Protein AF-0000000072191549 (afdb_homodimer)

Foldseek 3Di:
DPPPPPQDDQPPVLCVVVVVCVVVVPQLPPLLLVPCLPPDADDPLLLVLLLCVLLLNDDLVVSLVVLLVVVVVPDDRSSSVSSVCALPRDPNRNCNVVSVLVSLVVVFPADAFAWDWFWWAQLVVRDIDIFIFTFDQPLSRLLSCCVPPVPLSCQLQVLVCQLVVVVLLVVLVPVLLVQFCLNVPPLVCCSSQEFEKEKEWDWAAQDDPKIKIFIWMFGLPNPDFCLSHTDGTFIAIPSTDDPTRCVVVLLSRLVRLLCLQVQAQAQADSVRHGCDDSNVVSNVRHGPGSHPNHGYHHQAYFYDPVVCCVQQVADDQPDQFAHQFQRHGQPPPDPPHCDLLVCLVVVLPDLRDGDFRDSVVRVPPPDDGRSNCVRRSDTPLRYAYACQNQPFQQHLLQQLVQQVLLCVCPVLVCNVVVLVVCPPPAVSVVDDNVQFADPVCRQPARTGHRDHRVSSLVVLVVCLVVLVVRVVPPVPVLSVLSNQLSVLVNVLVVLLVPADFAHDPVSLVSLSCSLRVRNSVSLSVNCVVCVVVSRNGSDNDCSSVVSNVNSSSCNSTRSVSSHCVSVVVVSVSLSSSLNSVVVPDRSSCSSSSSSSSSSSSVVSVSPRPPSPPCPVPPPPPD/DPPPPPQDDQPPVLCVLVVVCVVVVPQLPPLLLVPCLDPDADDPLLLVLLLCVLLLNDDLVVSLVVLLVVVVVPDDRSSSVSSVCALPRDPNRNCNVVSVLVSLVVVFPADAFDWDWFWWAQLVVRDIDIFIFTFDQPLSRLLSCCVPPVPLSCQLQVLVCQLVVVVLLVVLVPVLLVQFVCNVPVLVVPSSQEFEKEKEWDWDALDPPKIKIFIWMFGLPNPDFCLSHTDGTFIAIPSTDDPTGCVVVLLSRLVRLLCLQVQAQAQADSVRHGCDDSNVVSNVRHGPGSHPSHGYHHQAYFDDPVVCCVQQVNDDPPDQAAHQFANHGDPPVPVDHPPLLVCLVVVLPPPGPRDFRDNVVVVPPPDDGRSNCVRRSDGPLRYAYACQNQPFQQHLLQQLVQQVLLCCVPVLVCNVVVLVVCPPLQVCVPPDNVQFADPVCRQPARTGGRDHRVSSLVVLVVCLVVLCVRVVDPVPVLSVLSNQLSVLVNVLVVLLVPADFAHDPVSLVSLSCSLRVRNSNSLSVNCVVCVVVSRNGSDNDCSSVVSNVNSVSCNSTRSVSSHCVSVVVVSSSLSSSLNSPVVPDRSSCSRSSSSSSSSSSVVSVSPRPPSPPCCPPCDDSD

Nearest PDB structures (foldseek):
  8hw4-assembly1_A  TM=1.112E-01  e=2.805E+00  Homo sapiens
  8hw4-assembly1_A  TM=1.250E-01  e=3.859E+00  Homo sapiens

Radius of gyration: 33.74 Å; Cα contacts (8 Å, |Δi|>4): 1988; chains: 2; bounding box: 81×98×86 Å

Solvent-accessible surface area (backbone atoms only — not comparable to full-atom values): 65337 Å² total; per-residue (Å²): 130,80,76,74,72,74,73,76,80,63,49,69,67,53,39,47,49,47,46,49,41,55,69,63,59,58,66,65,57,70,61,60,74,74,45,75,75,59,93,59,80,73,36,55,36,47,51,49,44,50,49,37,34,47,46,34,74,44,50,51,63,54,42,23,48,51,33,34,25,30,37,74,30,48,24,62,36,67,62,31,50,43,44,29,44,49,22,73,49,46,94,55,63,70,41,28,54,58,48,50,48,55,60,48,55,73,69,55,82,66,79,74,61,46,73,42,75,25,44,24,25,38,57,43,71,68,38,81,41,78,39,55,35,28,31,38,48,59,40,56,52,53,22,45,34,38,73,77,33,50,72,56,35,42,58,37,44,31,51,89,49,24,45,63,49,50,53,46,48,58,70,59,59,42,70,66,41,75,63,14,49,58,65,62,36,73,72,43,77,37,39,70,32,47,39,49,22,31,39,36,46,48,74,32,65,40,49,95,92,34,33,34,37,38,35,32,30,34,29,59,68,31,82,61,57,26,76,68,29,52,38,75,30,34,43,42,44,53,68,31,55,39,98,58,25,57,52,58,57,40,43,48,48,34,42,25,52,49,23,23,51,72,17,27,36,52,68,45,38,75,84,65,43,69,41,50,77,97,39,35,85,50,43,85,49,40,62,37,64,39,39,95,71,32,25,32,40,82,59,33,35,33,39,48,63,72,54,46,19,62,69,52,65,40,44,34,79,90,37,98,33,31,36,46,52,69,59,52,52,60,57,58,88,54,92,77,69,62,45,62,51,46,51,44,50,56,60,54,69,55,83,66,75,62,51,82,48,52,51,56,70,66,56,39,93,88,47,76,57,43,53,56,60,73,37,84,53,42,53,65,83,28,55,43,65,18,46,40,53,31,37,30,40,77,13,49,46,15,22,49,53,12,21,52,51,48,42,31,39,70,71,61,65,46,28,61,59,47,56,58,69,56,62,56,90,51,81,58,64,63,48,37,64,71,37,24,31,50,79,91,47,57,66,75,53,58,27,41,31,69,57,55,39,71,55,46,67,56,43,57,60,63,43,47,64,53,44,60,69,68,56,68,58,80,85,41,58,67,52,53,42,51,50,51,24,52,46,24,50,43,51,37,53,50,46,44,71,68,49,57,60,60,45,50,74,67,53,36,51,49,41,41,44,26,46,36,58,39,19,42,40,38,44,38,50,47,21,52,48,21,56,75,68,70,54,47,34,41,66,73,56,71,41,52,52,51,42,49,50,41,50,60,48,22,50,69,36,28,54,62,70,51,30,46,69,51,44,46,59,36,48,50,44,49,21,34,30,44,36,63,55,42,64,74,43,61,68,66,47,42,21,42,54,42,53,53,37,47,52,52,42,49,50,42,57,74,69,36,86,77,56,63,62,80,68,58,70,72,73,60,61,122,130,80,74,73,72,73,73,76,79,63,48,70,66,54,41,49,48,47,47,50,41,56,70,64,58,58,66,64,55,72,62,60,75,76,44,74,76,58,92,60,80,72,38,54,36,46,51,50,44,51,49,36,34,48,46,34,75,43,50,50,62,54,40,21,47,52,33,35,26,30,37,74,28,47,23,62,36,66,62,31,52,42,44,29,41,48,21,72,45,47,95,56,61,70,41,27,54,60,46,50,49,55,62,49,53,74,71,54,80,65,80,74,61,45,73,43,73,26,45,23,25,38,58,39,67,67,39,79,41,78,38,55,36,28,33,37,49,58,39,56,53,53,21,45,34,38,73,75,33,50,73,54,34,42,58,36,45,31,52,89,49,24,45,61,47,50,53,46,47,58,69,60,59,41,70,62,41,74,67,16,49,54,65,65,35,74,78,51,61,39,38,70,34,46,38,51,23,33,38,36,46,49,75,32,63,42,50,100,84,37,33,33,37,39,34,32,32,34,30,58,64,30,82,60,57,26,77,66,28,53,39,73,30,35,43,43,45,53,66,31,54,40,98,58,26,57,52,57,56,39,44,48,48,35,42,24,52,48,23,23,52,72,17,27,37,50,69,47,39,75,86,64,42,70,41,50,79,95,39,36,86,50,42,84,49,39,64,34,63,39,40,95,70,32,25,32,40,79,59,34,34,34,38,47,62,71,54,46,20,63,68,54,63,39,43,34,85,91,40,100,35,33,42,46,57,33,86,51,56,64,58,65,86,50,95,65,72,62,48,57,48,47,51,46,50,53,56,56,71,51,78,64,74,57,50,79,49,50,51,54,68,65,58,37,94,88,48,77,57,43,53,55,60,72,37,84,52,43,51,68,82,29,56,43,67,17,47,40,53,31,36,32,40,80,14,50,47,16,21,48,53,12,22,52,51,48,41,31,39,69,70,63,64,47,30,65,61,48,52,60,69,57,64,56,87,51,84,55,70,65,51,37,63,73,38,24,32,49,77,93,47,57,68,77,51,59,28,42,32,70,58,56,38,70,55,47,67,55,45,55,61,63,43,48,64,53,44,58,69,69,56,67,57,81,85,40,59,67,52,52,41,50,49,50,23,51,46,24,48,44,50,38,54,50,46,44,71,68,48,57,60,58,44,50,70,67,54,36,51,50,42,41,43,24,46,40,58,38,20,42,39,38,46,35,52,47,21,51,48,20,58,75,67,70,54,49,35,42,68,73,56,70,41,54,52,51,42,48,51,40,50,61,48,23,48,68,34,25,53,63,69,52,32,46,69,50,44,44,59,37,48,50,41,49,20,32,29,44,37,63,56,40,64,71,42,61,68,66,46,42,21,42,54,41,53,53,40,48,51,51,43,51,49,43,57,74,70,35,86,75,54,62,59,79,70,52,72,78,61,54,69,117

Sequence (1244 aa):
MESERAPKRLRGWQREKAEAEAAAGVEPSPDPWEKDLGSAEPSALCTRLLELWCKGLISATMVADLARLATLDGADHPELVALAQTGSFSRHKGNISRDLLRLLAKREVFTPAHTVQVQCIDPKTSKLETAEAAIVLPHVAFSDLGRHYKQQFHAIFATSDLTSFWDGVEAVQDDRLDMHPIALDKRVQDKDRTIPLYIHGDGVEFQQRDSLMCWSWGSLLNQKSSLDSHLHMAVWPKTATAKDTWSPVYDWMRWSFEALLKGFHPTKGPNGEPLTKGLAKFAADAGKPLFQGFRAVIWCVQGDQDFYSNVLLLPHWNNRFPCFECDCQRPVFKKRRCPLGKSVKELRYEKQSYEHFDTAKALGKGLSPHPLFSIPGFTTRMVRHDALHVVYGKGIGSHLVGSLLHYLCFLRGKGQKILGANKTACRMTNLRLSMFCDPSSPYKTYPFLGVKAAELKHLAPALLPVLNSLLTDFGKRHEQQMKQCLKAFCDLNDLFDQAPMFLSDEEFNRAWDLGIAQFSGLYADLHEWSVLDERNLFHIVHKHHTFQHMVMSSKDMNPRFHWNFRSEDYVGAMSRLAHSTSFGLKSTRISCKVAQKWKLLLQFQLTRPGFCIGKEEEEEDSMESERAPKRLRGWQREKAEAEAAAGVEPSPDPWEKDLGSAEPSALCTRLLELWCKGLISATMVADLARLATLDGADHPELVALAQTGSFSRHKGNISRDLLRLLAKREVFTPAHTVQVQCIDPKTSKLETAEAAIVLPHVAFSDLGRHYKQQFHAIFATSDLTSFWDGVEAVQDDRLDMHPIALDKRVQDKDRTIPLYIHGDGVEFQQRDSLMCWSWGSLLNQKSSLDSHLHMAVWPKTATAKDTWSPVYDWMRWSFEALLKGFHPTKGPNGEPLTKGLAKFAADAGKPLFQGFRAVIWCVQGDQDFYSNVLLLPHWNNRFPCFECDCQRPVFKKRRCPLGKSVKELRYEKQSYEHFDTAKALGKGLSPHPLFSIPGFTTRMVRHDALHVVYGKGIGSHLVGSLLHYLCFLRGKGQKILGANKTACRMTNLRLSMFCDPSSPYKTYPFLGVKAAELKHLAPALLPVLNSLLTDFGKRHEQQMKQCLKAFCDLNDLFDQAPMFLSDEEFNRAWDLGIAQFSGLYADLHEWSVLDERNLFHIVHKHHTFQHMVMSSKDMNPRFHWNFRSEDYVGAMSRLAHSTSFGLKSTRISCKVAQKWKLLLQFQLTRPGFCIGKEEEEEDS

Secondary structure (DSSP, 8-state):
-----------HHHHHHHHHHHHTT------TTTS--TTPPPPHHHHHHHHHHHTTSS-HHHHHHHHHHHHHTT---HHHHHHHTTTTSSSSTT-HHHHHHHHHHTT--SPPPEEEEEEEE-TTT--EEEEEEEE--HHHHHHHHHHH-HHHHHHHHTGGGHHHHHHHHHHHT-GGGTTSHHHHSGGGG-GGGEEEEEEEEEEEEEETTEEEEEEEEEETT--S-HHHH-EEEEEEEGGGB-TTSSHHHHHHHHHHHHHHHHTB--SB-TTS-BS-GGGGGGTTTTT-BSSTT-EEEEEEEEE-HHHHHHHTT---TTTTS--TTT-PPP--SSSS---HHHHHHHTTTS--------HHHHS-TTPPPPGGGGSTT--GGGEEE-HIIIIITTSHHHHHHHHHHHIIIIISS-HHHHHHH---SSGGGG--GGGTS-TTSTTTS-------HHHHHHHHHHHHHHHHHH---TT-HHHHHHHHHHHHHHHHHHHHHHS-SS--HHHHHHHHIIIIIIIIHHHHHHHHHHHHTT---S---HHHHHHHHHHHHTTTS-GGGG-GGGGHHHHHHHHHHHHHHHTTS-GGGHHHHHHHHHHHHHHHHHHSTT------------/-----------HHHHHHHHHHHHTT------TTTS--TT----HHHHHHHHHHHTTSS-HHHHHHHHHHHHHTT---HHHHHHHTTTTSSSSTT-HHHHHHHHHHTT--SPPPEEEEEEEE-TTT--EEEEEEEE--HHHHHHHHHHH-HHHHHHHHTGGGHHHHHHHHHHHT-THHHHSHHHH-SGGG-TTSEEEEEEEEEEEEEETTEEEEEEEEEETT--S-HHHH-EEEEEEEGGGB-TTSSHHHHHHHHHHHHHHHHTB--SB-TTS-BS-GGGGGGTTTTT-BSSTT-EEEEEEEEE-HHHHHHHTT---TTTTS--SSS------S-SS---HHHHHHHHHHS--------HHHHS-TTPPPPGGGGSTT--GGGEEE-HIIIIITTSHHHHHHHHHHHIIIIISS-HHHHHHH---SSGGGG--GGGTS-TTSTTTS-------HHHHHHHHHHHHHHHHHH---TT-HHHHHHHHHHHHHHHHHHHHHHS-SS--HHHHHHHHIIIIIIIIHHHHHHHHHHHHTT---S---HHHHHHHHHHHHTTTS-GGGG-GGGGHHHHHHHHHHHHHHHTTS-GGGHHHHHHHHHHHHHHHHHHSTT---------S--

pLDDT: mean 77.27, std 18.88, range [19.17, 97.62]

Structure (mmCIF, N/CA/C/O backbone):
data_AF-0000000072191549-model_v1
#
loop_
_entity.id
_entity.type
_entity.pdbx_description
1 polymer 'Uncharacterized protein'
#
loop_
_atom_site.group_PDB
_atom_site.id
_atom_site.type_symbol
_atom_site.label_atom_id
_atom_site.label_alt_id
_atom_site.label_comp_id
_atom_site.label_asym_id
_atom_site.label_entity_id
_atom_site.label_seq_id
_atom_site.pdbx_PDB_ins_code
_atom_site.Cartn_x
_atom_site.Cartn_y
_atom_site.Cartn_z
_atom_site.occupancy
_atom_site.B_iso_or_equiv
_atom_site.auth_seq_id
_atom_site.auth_comp_id
_atom_site.auth_asym_id
_atom_site.auth_atom_id
_atom_site.pdbx_PDB_model_num
ATOM 1 N N . MET A 1 1 ? 7.383 -26.953 32.344 1 19.44 1 MET A N 1
ATOM 2 C CA . MET A 1 1 ? 6.688 -25.875 33.062 1 19.44 1 MET A CA 1
ATOM 3 C C . MET A 1 1 ? 6.336 -24.734 32.094 1 19.44 1 MET A C 1
ATOM 5 O O . MET A 1 1 ? 7.223 -24.141 31.469 1 19.44 1 MET A O 1
ATOM 9 N N . GLU A 1 2 ? 5.227 -24.844 31.375 1 21.09 2 GLU A N 1
ATOM 10 C CA . GLU A 1 2 ? 4.68 -24.062 30.266 1 21.09 2 GLU A CA 1
ATOM 11 C C . GLU A 1 2 ? 4.547 -22.594 30.625 1 21.09 2 GLU A C 1
ATOM 13 O O . GLU A 1 2 ? 3.855 -22.25 31.594 1 21.09 2 GLU A O 1
ATOM 18 N N . SER A 1 3 ? 5.688 -21.906 30.641 1 24.48 3 SER A N 1
ATOM 19 C CA . SER A 1 3 ? 5.758 -20.562 31.219 1 24.48 3 SER A CA 1
ATOM 20 C C . SER A 1 3 ? 4.539 -19.734 30.828 1 24.48 3 SER A C 1
ATOM 22 O O . SER A 1 3 ? 4.152 -19.703 29.656 1 24.48 3 SER A O 1
ATOM 24 N N . GLU A 1 4 ? 3.652 -19.531 31.734 1 24.81 4 GLU A N 1
ATOM 25 C CA . GLU A 1 4 ? 2.414 -18.766 31.766 1 24.81 4 GLU A CA 1
ATOM 26 C C . GLU A 1 4 ? 2.598 -17.391 31.141 1 24.81 4 GLU A C 1
ATOM 28 O O . GLU A 1 4 ? 3.41 -16.578 31.609 1 24.81 4 GLU A O 1
ATOM 33 N N . ARG A 1 5 ? 2.672 -17.375 29.891 1 29.11 5 ARG A N 1
ATOM 34 C CA . ARG A 1 5 ? 2.762 -16.078 29.219 1 29.11 5 ARG A CA 1
ATOM 35 C C . ARG A 1 5 ? 1.892 -15.047 29.938 1 29.11 5 ARG A C 1
ATOM 37 O O . ARG A 1 5 ? 0.721 -15.305 30.219 1 29.11 5 ARG A O 1
ATOM 44 N N . ALA A 1 6 ? 2.514 -14.141 30.719 1 29.77 6 ALA A N 1
ATOM 45 C CA . ALA A 1 6 ? 1.842 -13.062 31.438 1 29.77 6 ALA A CA 1
ATOM 46 C C . ALA A 1 6 ? 0.73 -12.445 30.594 1 29.77 6 ALA A C 1
ATOM 48 O O . ALA A 1 6 ? 0.854 -12.344 29.375 1 29.77 6 ALA A O 1
ATOM 49 N N . PRO A 1 7 ? -0.456 -12.43 31.094 1 29.3 7 PRO A N 1
ATOM 50 C CA . PRO A 1 7 ? -1.639 -11.883 30.422 1 29.3 7 PRO A CA 1
ATOM 51 C C . PRO A 1 7 ? -1.383 -10.516 29.797 1 29.3 7 PRO A C 1
ATOM 53 O O . PRO A 1 7 ? -0.609 -9.719 30.328 1 29.3 7 PRO A O 1
ATOM 56 N N . LYS A 1 8 ? -1.377 -10.414 28.656 1 35.5 8 LYS A N 1
ATOM 57 C CA . LYS A 1 8 ? -1.207 -9.141 27.969 1 35.5 8 LYS A CA 1
ATOM 58 C C . LYS A 1 8 ? -1.912 -8.008 28.703 1 35.5 8 LYS A C 1
ATOM 60 O O . LYS A 1 8 ? -3.031 -8.18 29.188 1 35.5 8 LYS A O 1
ATOM 65 N N . ARG A 1 9 ? -1.251 -7.062 29.234 1 32.47 9 ARG A N 1
ATOM 66 C CA . ARG A 1 9 ? -1.757 -5.875 29.906 1 32.47 9 ARG A CA 1
ATOM 67 C C . ARG A 1 9 ? -2.898 -5.238 29.125 1 32.47 9 ARG A C 1
ATOM 69 O O . ARG A 1 9 ? -2.77 -4.992 27.922 1 32.47 9 ARG A O 1
ATOM 76 N N . LEU A 1 10 ? -4.082 -5.277 29.609 1 38.22 10 LEU A N 1
ATOM 77 C CA . LEU A 1 10 ? -5.25 -4.59 29.078 1 38.22 10 LEU A CA 1
ATOM 78 C C . LEU A 1 10 ? -4.996 -3.088 28.984 1 38.22 10 LEU A C 1
ATOM 80 O O . LEU A 1 10 ? -4.332 -2.506 29.844 1 38.22 10 LEU A O 1
ATOM 84 N N . ARG A 1 11 ? -5.109 -2.561 28.078 1 36.56 11 ARG A N 1
ATOM 85 C CA . ARG A 1 11 ? -5.07 -1.103 28.031 1 36.56 11 ARG A CA 1
ATOM 86 C C . ARG A 1 11 ? -6.066 -0.505 29.031 1 36.56 11 ARG A C 1
ATOM 88 O O . ARG A 1 11 ? -6.996 -1.186 29.469 1 36.56 11 ARG A O 1
ATOM 95 N N . GLY A 1 12 ? -5.832 0.731 29.281 1 36.44 12 GLY A N 1
ATOM 96 C CA . GLY A 1 12 ? -6.645 1.368 30.297 1 36.44 12 GLY A CA 1
ATOM 97 C C . GLY A 1 12 ? -8.133 1.247 30.047 1 36.44 12 GLY A C 1
ATOM 98 O O . GLY A 1 12 ? -8.883 0.773 30.891 1 36.44 12 GLY A O 1
ATOM 99 N N . TRP A 1 13 ? -8.547 1.562 28.797 1 40.16 13 TRP A N 1
ATOM 100 C CA . TRP A 1 13 ? -9.984 1.522 28.562 1 40.16 13 TRP A CA 1
ATOM 101 C C . TRP A 1 13 ? -10.492 0.084 28.5 1 40.16 13 TRP A C 1
ATOM 103 O O . TRP A 1 13 ? -11.633 -0.196 28.859 1 40.16 13 TRP A O 1
ATOM 113 N N . GLN A 1 14 ? -9.727 -0.825 28.109 1 42.72 14 GLN A N 1
ATOM 114 C CA . GLN A 1 14 ? -10.109 -2.23 28.156 1 42.72 14 GLN A CA 1
ATOM 115 C C . GLN A 1 14 ? -10.25 -2.705 29.609 1 42.72 14 GLN A C 1
ATOM 117 O O . GLN A 1 14 ? -11.156 -3.48 29.922 1 42.72 14 GLN A O 1
ATOM 122 N N . ARG A 1 15 ? -9.344 -2.16 30.281 1 44.84 15 ARG A N 1
ATOM 123 C CA . ARG A 1 15 ? -9.398 -2.451 31.719 1 44.84 15 ARG A CA 1
ATOM 124 C C . ARG A 1 15 ? -10.656 -1.851 32.344 1 44.84 15 ARG A C 1
ATOM 126 O O . ARG A 1 15 ? -11.344 -2.512 33.125 1 44.84 15 ARG A O 1
ATOM 133 N N . GLU A 1 16 ? -10.867 -0.641 31.922 1 48.41 16 GLU A N 1
ATOM 134 C CA . GLU A 1 16 ? -12.047 0.016 32.469 1 48.41 16 GLU A CA 1
ATOM 135 C C . GLU A 1 16 ? -13.328 -0.689 32.031 1 48.41 16 GLU A C 1
ATOM 137 O O . GLU A 1 16 ? -14.234 -0.917 32.812 1 48.41 16 GLU A O 1
ATOM 142 N N . LYS A 1 17 ? -13.32 -1.037 30.812 1 47.78 17 LYS A N 1
ATOM 143 C CA . LYS A 1 17 ? -14.484 -1.773 30.344 1 47.78 17 LYS A CA 1
ATOM 144 C C . LYS A 1 17 ? -14.555 -3.162 30.969 1 47.78 17 LYS A C 1
ATOM 146 O O . LYS A 1 17 ? -15.625 -3.602 31.406 1 47.78 17 LYS A O 1
ATOM 151 N N . ALA A 1 18 ? -13.539 -3.721 31.031 1 49.97 18 ALA A N 1
ATOM 152 C CA . ALA A 1 18 ? -13.492 -5.031 31.672 1 49.97 18 ALA A CA 1
ATOM 153 C C . ALA A 1 18 ? -13.828 -4.926 33.156 1 49.97 18 ALA A C 1
ATOM 155 O O . ALA A 1 18 ? -14.555 -5.766 33.688 1 49.97 18 ALA A O 1
ATOM 156 N N . GLU A 1 19 ? -13.266 -3.973 33.719 1 50.47 19 GLU A N 1
ATOM 157 C CA . GLU A 1 19 ? -13.555 -3.713 35.125 1 50.47 19 GLU A CA 1
ATOM 158 C C . GLU A 1 19 ? -15.016 -3.311 35.312 1 50.47 19 GLU A C 1
ATOM 160 O O . GLU A 1 19 ? -15.664 -3.758 36.281 1 50.47 19 GLU A O 1
ATOM 165 N N . ALA A 1 20 ? -15.477 -2.518 34.438 1 50.84 20 ALA A N 1
ATOM 166 C CA . ALA A 1 20 ? -16.891 -2.164 34.5 1 50.84 20 ALA A CA 1
ATOM 167 C C . ALA A 1 20 ? -17.781 -3.385 34.281 1 50.84 20 ALA A C 1
ATOM 169 O O . ALA A 1 20 ? -18.781 -3.576 34.969 1 50.84 20 ALA A O 1
ATOM 170 N N . GLU A 1 21 ? -17.422 -4.125 33.406 1 47.62 21 GLU A N 1
ATOM 171 C CA . GLU A 1 21 ? -18.188 -5.344 33.125 1 47.62 21 GLU A CA 1
ATOM 172 C C . GLU A 1 21 ? -18.016 -6.367 34.25 1 47.62 21 GLU A C 1
ATOM 174 O O . GLU A 1 21 ? -18.969 -7.039 34.625 1 47.62 21 GLU A O 1
ATOM 179 N N . ALA A 1 22 ? -16.844 -6.516 34.688 1 50.56 22 ALA A N 1
ATOM 180 C CA . ALA A 1 22 ? -16.578 -7.355 35.844 1 50.56 22 ALA A CA 1
ATOM 181 C C . ALA A 1 22 ? -17.328 -6.836 37.094 1 50.56 22 ALA A C 1
ATOM 183 O O . ALA A 1 22 ? -17.891 -7.613 37.844 1 50.56 22 ALA A O 1
ATOM 184 N N . ALA A 1 23 ? -17.25 -5.582 37.281 1 49.53 23 ALA A N 1
ATOM 185 C CA . ALA A 1 23 ? -17.969 -4.961 38.406 1 49.53 23 ALA A CA 1
ATOM 186 C C . ALA A 1 23 ? -19.469 -5.113 38.25 1 49.53 23 ALA A C 1
ATOM 188 O O . ALA A 1 23 ? -20.188 -5.234 39.25 1 49.53 23 ALA A O 1
ATOM 189 N N . ALA A 1 24 ? -19.906 -5.016 37 1 48.84 24 ALA A N 1
ATOM 190 C CA . ALA A 1 24 ? -21.344 -5.184 36.781 1 48.84 24 ALA A CA 1
ATOM 191 C C . ALA A 1 24 ? -21.75 -6.652 36.875 1 48.84 24 ALA A C 1
ATOM 193 O O . ALA A 1 24 ? -22.922 -6.988 36.75 1 48.84 24 ALA A O 1
ATOM 194 N N . GLY A 1 25 ? -20.859 -7.48 37.312 1 44.38 25 GLY A N 1
ATOM 195 C CA . GLY A 1 25 ? -21.156 -8.883 37.562 1 44.38 25 GLY A CA 1
ATOM 196 C C . GLY A 1 25 ? -21.719 -9.586 36.344 1 44.38 25 GLY A C 1
ATOM 197 O O . GLY A 1 25 ? -22.531 -10.508 36.469 1 44.38 25 GLY A O 1
ATOM 198 N N . VAL A 1 26 ? -21.656 -9.023 35.312 1 41 26 VAL A N 1
ATOM 199 C CA . VAL A 1 26 ? -22.266 -9.633 34.125 1 41 26 VAL A CA 1
ATOM 200 C C . VAL A 1 26 ? -21.609 -10.984 33.844 1 41 26 VAL A C 1
ATOM 202 O O . VAL A 1 26 ? -20.391 -11.062 33.719 1 41 26 VAL A O 1
ATOM 205 N N . GLU A 1 27 ? -22.141 -12.078 34.281 1 40.53 27 GLU A N 1
ATOM 206 C CA . GLU A 1 27 ? -21.734 -13.438 33.938 1 40.53 27 GLU A CA 1
ATOM 207 C C . GLU A 1 27 ? -21.281 -13.523 32.5 1 40.53 27 GLU A C 1
ATOM 209 O O . GLU A 1 27 ? -21.828 -12.852 31.625 1 40.53 27 GLU A O 1
ATOM 214 N N . PRO A 1 28 ? -20 -13.859 32.344 1 41.53 28 PRO A N 1
ATOM 215 C CA . PRO A 1 28 ? -19.625 -14.055 30.938 1 41.53 28 PRO A CA 1
ATOM 216 C C . PRO A 1 28 ? -20.734 -14.727 30.125 1 41.53 28 PRO A C 1
ATOM 218 O O . PRO A 1 28 ? -21.344 -15.695 30.578 1 41.53 28 PRO A O 1
ATOM 221 N N . SER A 1 29 ? -21.422 -14.062 29.375 1 42.09 29 SER A N 1
ATOM 222 C CA . SER A 1 29 ? -22.406 -14.711 28.531 1 42.09 29 SER A CA 1
ATOM 223 C C . SER A 1 29 ? -21.875 -16.031 27.969 1 42.09 29 SER A C 1
ATOM 225 O O . SER A 1 29 ? -20.672 -16.172 27.719 1 42.09 29 SER A O 1
ATOM 227 N N . PRO A 1 30 ? -22.625 -17.062 28.172 1 44.88 30 PRO A N 1
ATOM 228 C CA . PRO A 1 30 ? -22.188 -18.312 27.562 1 44.88 30 PRO A CA 1
ATOM 229 C C . PRO A 1 30 ? -21.578 -18.125 26.172 1 44.88 30 PRO A C 1
ATOM 231 O O . PRO A 1 30 ? -21.953 -17.203 25.453 1 44.88 30 PRO A O 1
ATOM 234 N N . ASP A 1 31 ? -20.406 -18.625 26.062 1 47.06 31 ASP A N 1
ATOM 235 C CA . ASP A 1 31 ? -19.781 -18.625 24.75 1 47.06 31 ASP A CA 1
ATOM 236 C C . ASP A 1 31 ? -20.781 -18.969 23.656 1 47.06 31 ASP A C 1
ATOM 238 O O . ASP A 1 31 ? -21.297 -20.094 23.594 1 47.06 31 ASP A O 1
ATOM 242 N N . PRO A 1 32 ? -21.469 -17.984 23.25 1 49.5 32 PRO A N 1
ATOM 243 C CA . PRO A 1 32 ? -22.516 -18.281 22.266 1 49.5 32 PRO A CA 1
ATOM 244 C C . PRO A 1 32 ? -22.078 -19.312 21.234 1 49.5 32 PRO A C 1
ATOM 246 O O . PRO A 1 32 ? -22.922 -19.828 20.484 1 49.5 32 PRO A O 1
ATOM 249 N N . TRP A 1 33 ? -20.797 -19.484 21.203 1 47.91 33 TRP A N 1
ATOM 250 C CA . TRP A 1 33 ? -20.266 -20.359 20.172 1 47.91 33 TRP A CA 1
ATOM 251 C C . TRP A 1 33 ? -20.375 -21.812 20.562 1 47.91 33 TRP A C 1
ATOM 253 O O . TRP A 1 33 ? -20.109 -22.719 19.766 1 47.91 33 TRP A O 1
ATOM 263 N N . GLU A 1 34 ? -20.375 -21.984 21.812 1 49.81 34 GLU A N 1
ATOM 264 C CA . GLU A 1 34 ? -20.578 -23.359 22.25 1 49.81 34 GLU A CA 1
ATOM 265 C C . GLU A 1 34 ? -21.953 -23.891 21.828 1 49.81 34 GLU A C 1
ATOM 267 O O . GLU A 1 34 ? -22.156 -25.094 21.75 1 49.81 34 GLU A O 1
ATOM 272 N N . LYS A 1 35 ? -22.797 -22.922 21.578 1 47.41 35 LYS A N 1
ATOM 273 C CA . LYS A 1 35 ? -24.109 -23.438 21.172 1 47.41 35 LYS A CA 1
ATOM 274 C C . LYS A 1 35 ? -24.094 -23.875 19.703 1 47.41 35 LYS A C 1
ATOM 276 O O . LYS A 1 35 ? -23.438 -23.234 18.875 1 47.41 35 LYS A O 1
ATOM 281 N N . ASP A 1 36 ? -24.219 -25.094 19.484 1 46.91 36 ASP A N 1
ATOM 282 C CA . ASP A 1 36 ? -24.422 -25.672 18.156 1 46.91 36 ASP A CA 1
ATOM 283 C C . ASP A 1 36 ? -25.219 -24.734 17.266 1 46.91 36 ASP A C 1
ATOM 285 O O . ASP A 1 36 ? -26.391 -24.453 17.531 1 46.91 36 ASP A O 1
ATOM 289 N N . LEU A 1 37 ? -24.578 -23.656 16.797 1 51.28 37 LEU A N 1
ATOM 290 C CA . LEU A 1 37 ? -25.297 -22.719 15.961 1 51.28 37 LEU A CA 1
ATOM 291 C C . LEU A 1 37 ? -26.203 -23.453 14.977 1 51.28 37 LEU A C 1
ATOM 293 O O . LEU A 1 37 ? -26.812 -22.828 14.102 1 51.28 37 LEU A O 1
ATOM 297 N N . GLY A 1 38 ? -26.641 -24.469 15.367 1 46.97 38 GLY A N 1
ATOM 298 C CA . GLY A 1 38 ? -27.625 -25.266 14.656 1 46.97 38 GLY A CA 1
ATOM 299 C C . GLY A 1 38 ? -27.484 -25.188 13.148 1 46.97 38 GLY A C 1
ATOM 300 O O . GLY A 1 38 ? -26.578 -24.531 12.641 1 46.97 38 GLY A O 1
ATOM 301 N N . SER A 1 39 ? -28.188 -26.016 12.414 1 52.59 39 SER A N 1
ATOM 302 C CA . SER A 1 39 ? -28.375 -26.266 10.992 1 52.59 39 SER A CA 1
ATOM 303 C C . SER A 1 39 ? -28.875 -25.016 10.266 1 52.59 39 SER A C 1
ATOM 305 O O . SER A 1 39 ? -29.297 -25.078 9.109 1 52.59 39 SER A O 1
ATOM 307 N N . ALA A 1 40 ? -28.922 -23.891 10.875 1 59.75 40 ALA A N 1
ATOM 308 C CA . ALA A 1 40 ? -29.531 -22.75 10.203 1 59.75 40 ALA A CA 1
ATOM 309 C C . ALA A 1 40 ? -28.609 -22.203 9.117 1 59.75 40 ALA A C 1
ATOM 311 O O . ALA A 1 40 ? -27.391 -22.422 9.156 1 59.75 40 ALA A O 1
ATOM 312 N N . GLU A 1 41 ? -29.266 -21.734 8.062 1 75.69 41 GLU A N 1
ATOM 313 C CA . GLU A 1 41 ? -28.562 -21.047 6.988 1 75.69 41 GLU A CA 1
ATOM 314 C C . GLU A 1 41 ? -27.594 -20 7.555 1 75.69 41 GLU A C 1
ATOM 316 O O . GLU A 1 41 ? -27.922 -19.281 8.5 1 75.69 41 GLU A O 1
ATOM 321 N N . PRO A 1 42 ? -26.406 -20.094 7.188 1 82.75 42 PRO A N 1
ATOM 322 C CA . PRO A 1 42 ? -25.406 -19.156 7.723 1 82.75 42 PRO A CA 1
ATOM 323 C C . PRO A 1 42 ? -25.797 -17.703 7.5 1 82.75 42 PRO A C 1
ATOM 325 O O . PRO A 1 42 ? -26.469 -17.375 6.527 1 82.75 42 PRO A O 1
ATOM 328 N N . SER A 1 43 ? -25.469 -16.953 8.438 1 88.75 43 SER A N 1
ATOM 329 C CA . SER A 1 43 ? -25.641 -15.508 8.305 1 88.75 43 SER A CA 1
ATOM 330 C C . SER A 1 43 ? -24.891 -14.977 7.082 1 88.75 43 SER A C 1
ATOM 332 O O . SER A 1 43 ? -23.719 -15.273 6.887 1 88.75 43 SER A O 1
ATOM 334 N N . ALA A 1 44 ? -25.656 -14.203 6.305 1 87.88 44 ALA A N 1
ATOM 335 C CA . ALA A 1 44 ? -25.062 -13.648 5.094 1 87.88 44 ALA A CA 1
ATOM 336 C C . ALA A 1 44 ? -23.953 -12.648 5.438 1 87.88 44 ALA A C 1
ATOM 338 O O . ALA A 1 44 ? -22.859 -12.711 4.891 1 87.88 44 ALA A O 1
ATOM 339 N N . LEU A 1 45 ? -24.219 -11.758 6.367 1 91.31 45 LEU A N 1
ATOM 340 C CA . LEU A 1 45 ? -23.234 -10.75 6.746 1 91.31 45 LEU A CA 1
ATOM 341 C C . LEU A 1 45 ? -22.047 -11.391 7.457 1 91.31 45 LEU A C 1
ATOM 343 O O . LEU A 1 45 ? -20.891 -11.031 7.199 1 91.31 45 LEU A O 1
ATOM 347 N N . CYS A 1 46 ? -22.344 -12.32 8.289 1 88.62 46 CYS A N 1
ATOM 348 C CA . CYS A 1 46 ? -21.266 -13.008 8.984 1 88.62 46 CYS A CA 1
ATOM 349 C C . CYS A 1 46 ? -20.312 -13.672 7.996 1 88.62 46 CYS A C 1
ATOM 351 O O . CYS A 1 46 ? -19.094 -13.555 8.125 1 88.62 46 CYS A O 1
ATOM 353 N N . THR A 1 47 ? -20.891 -14.273 7.062 1 85.38 47 THR A N 1
ATOM 354 C CA . THR A 1 47 ? -20.094 -14.961 6.043 1 85.38 47 THR A CA 1
ATOM 355 C C . THR A 1 47 ? -19.188 -13.977 5.312 1 85.38 47 THR A C 1
ATOM 357 O O . THR A 1 47 ? -18 -14.234 5.141 1 85.38 47 THR A O 1
ATOM 360 N N . ARG A 1 48 ? -19.719 -12.914 5.02 1 88.81 48 ARG A N 1
ATOM 361 C CA . ARG A 1 48 ? -18.953 -11.922 4.262 1 88.81 48 ARG A CA 1
ATOM 362 C C . ARG A 1 48 ? -17.875 -11.289 5.125 1 88.81 48 ARG A C 1
ATOM 364 O O . ARG A 1 48 ? -16.75 -11.086 4.664 1 88.81 48 ARG A O 1
ATOM 371 N N . LEU A 1 49 ? -18.203 -10.93 6.285 1 90.5 49 LEU A N 1
ATOM 372 C CA . LEU A 1 49 ? -17.234 -10.312 7.188 1 90.5 49 LEU A CA 1
ATOM 373 C C . LEU A 1 49 ? -16.062 -11.258 7.465 1 90.5 49 LEU A C 1
ATOM 375 O O . LEU A 1 49 ? -14.906 -10.836 7.457 1 90.5 49 LEU A O 1
ATOM 379 N N . LEU A 1 50 ? -16.359 -12.469 7.664 1 85.94 50 LEU A N 1
ATOM 380 C CA . LEU A 1 50 ? -15.32 -13.453 7.926 1 85.94 50 LEU A CA 1
ATOM 381 C C . LEU A 1 50 ? -14.469 -13.688 6.684 1 85.94 50 LEU A C 1
ATOM 383 O O . LEU A 1 50 ? -13.258 -13.891 6.785 1 85.94 50 LEU A O 1
ATOM 387 N N . GLU A 1 51 ? -15.062 -13.641 5.602 1 83.69 51 GLU A N 1
ATOM 388 C CA . GLU A 1 51 ? -14.32 -13.734 4.348 1 83.69 51 GLU A CA 1
ATOM 389 C C . GLU A 1 51 ? -13.32 -12.578 4.211 1 83.69 51 GLU A C 1
ATOM 391 O O . GLU A 1 51 ? -12.156 -12.805 3.895 1 83.69 51 GLU A O 1
ATOM 396 N N . LEU A 1 52 ? -13.836 -11.398 4.449 1 86.19 52 LEU A N 1
ATOM 397 C CA . LEU A 1 52 ? -13 -10.219 4.352 1 86.19 52 LEU A CA 1
ATOM 398 C C . LEU A 1 52 ? -11.844 -10.281 5.344 1 86.19 52 LEU A C 1
ATOM 400 O O . LEU A 1 52 ? -10.719 -9.891 5.023 1 86.19 52 LEU A O 1
ATOM 404 N N . TRP A 1 53 ? -12.102 -10.805 6.477 1 85.44 53 TRP A N 1
ATOM 405 C CA . TRP A 1 53 ? -11.07 -10.938 7.504 1 85.44 53 TRP A CA 1
ATOM 406 C C . TRP A 1 53 ? -10.039 -11.984 7.098 1 85.44 53 TRP A C 1
ATOM 408 O O . TRP A 1 53 ? -8.828 -11.75 7.215 1 85.44 53 TRP A O 1
ATOM 418 N N . CYS A 1 54 ? -10.508 -13.125 6.629 1 82.62 54 CYS A N 1
ATOM 419 C CA . CYS A 1 54 ? -9.609 -14.195 6.23 1 82.62 54 CYS A CA 1
ATOM 420 C C . CYS A 1 54 ? -8.734 -13.766 5.062 1 82.62 54 CYS A C 1
ATOM 422 O O . CYS A 1 54 ? -7.59 -14.211 4.938 1 82.62 54 CYS A O 1
ATOM 424 N N . LYS A 1 55 ? -9.219 -12.875 4.301 1 81.88 55 LYS A N 1
ATOM 425 C CA . LYS A 1 55 ? -8.461 -12.359 3.16 1 81.88 55 LYS A CA 1
ATOM 426 C C . LYS A 1 55 ? -7.512 -11.25 3.59 1 81.88 55 LYS A C 1
ATOM 428 O O . LYS A 1 55 ? -6.715 -10.758 2.783 1 81.88 55 LYS A O 1
ATOM 433 N N . GLY A 1 56 ? -7.652 -10.867 4.773 1 80 56 GLY A N 1
ATOM 434 C CA . GLY A 1 56 ? -6.789 -9.82 5.293 1 80 56 GLY A CA 1
ATOM 435 C C . GLY A 1 56 ? -7.227 -8.43 4.879 1 80 56 GLY A C 1
ATOM 436 O O . GLY A 1 56 ? -6.426 -7.488 4.883 1 80 56 GLY A O 1
ATOM 437 N N . LEU A 1 57 ? -8.492 -8.203 4.5 1 82.81 57 LEU A N 1
ATOM 438 C CA . LEU A 1 57 ? -8.977 -6.922 4 1 82.81 57 LEU A CA 1
ATOM 439 C C . LEU A 1 57 ? -9.5 -6.055 5.141 1 82.81 57 LEU A C 1
ATOM 441 O O . LEU A 1 57 ? -9.508 -4.828 5.043 1 82.81 57 LEU A O 1
ATOM 445 N N . ILE A 1 58 ? -10.008 -6.707 6.18 1 85.62 58 ILE A N 1
ATOM 446 C CA . ILE A 1 58 ? -10.43 -5.973 7.367 1 85.62 58 ILE A CA 1
ATOM 447 C C . ILE A 1 58 ? -9.883 -6.648 8.617 1 85.62 58 ILE A C 1
ATOM 449 O O . ILE A 1 58 ? -9.516 -7.828 8.586 1 85.62 58 ILE A O 1
ATOM 453 N N . SER A 1 59 ? -9.781 -5.949 9.664 1 83.56 59 SER A N 1
ATOM 454 C CA . SER A 1 59 ? -9.258 -6.477 10.914 1 83.56 59 S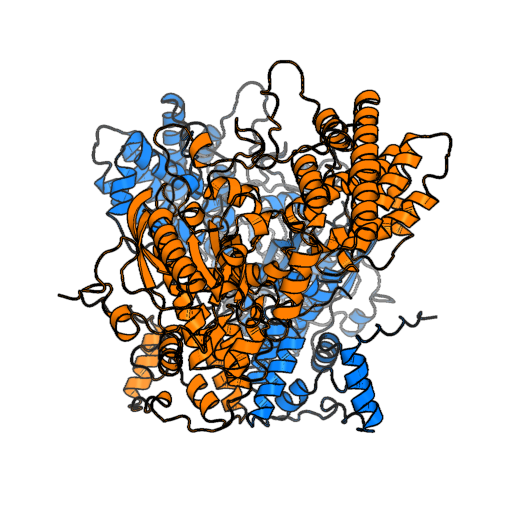ER A CA 1
ATOM 455 C C . SER A 1 59 ? -10.328 -7.242 11.688 1 83.56 59 SER A C 1
ATOM 457 O O . SER A 1 59 ? -11.516 -7.086 11.422 1 83.56 59 SER A O 1
ATOM 459 N N . ALA A 1 60 ? -9.789 -8.047 12.617 1 84.44 60 ALA A N 1
ATOM 460 C CA . ALA A 1 60 ? -10.719 -8.781 13.477 1 84.44 60 ALA A CA 1
ATOM 461 C C . ALA A 1 60 ? -11.602 -7.824 14.273 1 84.44 60 ALA A C 1
ATOM 463 O O . ALA A 1 60 ? -12.789 -8.094 14.484 1 84.44 60 ALA A O 1
ATOM 464 N N . THR A 1 61 ? -11.062 -6.75 14.617 1 82.88 61 THR A N 1
ATOM 465 C CA . THR A 1 61 ? -11.812 -5.754 15.375 1 82.88 61 THR A CA 1
ATOM 466 C C . THR A 1 61 ? -12.93 -5.156 14.531 1 82.88 61 THR A C 1
ATOM 468 O O . THR A 1 61 ? -14.039 -4.934 15.023 1 82.88 61 THR A O 1
ATOM 471 N N . MET A 1 62 ? -12.641 -4.887 13.328 1 87.25 62 MET A N 1
ATOM 472 C CA . MET A 1 62 ? -13.656 -4.344 12.438 1 87.25 62 MET A CA 1
ATOM 473 C C . MET A 1 62 ? -14.797 -5.34 12.227 1 87.25 62 MET A C 1
ATOM 475 O O . MET A 1 62 ? -15.953 -4.949 12.094 1 87.25 62 MET A O 1
ATOM 479 N N . VAL A 1 63 ? -14.375 -6.562 12.172 1 89.31 63 VAL A N 1
ATOM 480 C CA . VAL A 1 63 ? -15.383 -7.605 12.008 1 89.31 63 VAL A CA 1
ATOM 481 C C . VAL A 1 63 ? -16.375 -7.551 13.164 1 89.31 63 VAL A C 1
ATOM 483 O O . VAL A 1 63 ? -17.594 -7.465 12.945 1 89.31 63 VAL A O 1
ATOM 486 N N . ALA A 1 64 ? -15.891 -7.59 14.336 1 87.06 64 ALA A N 1
ATOM 487 C CA . ALA A 1 64 ? -16.734 -7.562 15.523 1 87.06 64 ALA A CA 1
ATOM 488 C C . ALA A 1 64 ? -17.531 -6.266 15.602 1 87.06 64 ALA A C 1
ATOM 490 O O . ALA A 1 64 ? -18.719 -6.27 15.969 1 87.06 64 ALA A O 1
ATOM 491 N N . ASP A 1 65 ? -16.906 -5.219 15.242 1 88.06 65 ASP A N 1
ATOM 492 C CA . ASP A 1 65 ? -17.531 -3.902 15.289 1 88.06 65 ASP A CA 1
ATOM 493 C C . ASP A 1 65 ? -18.703 -3.822 14.312 1 88.06 65 ASP A C 1
ATOM 495 O O . ASP A 1 65 ? -19.812 -3.406 14.688 1 88.06 65 ASP A O 1
ATOM 499 N N . LEU A 1 66 ? -18.516 -4.199 13.133 1 92.31 66 LEU A N 1
ATOM 500 C CA . LEU A 1 66 ? -19.562 -4.137 12.117 1 92.31 66 LEU A CA 1
ATOM 501 C C . LEU A 1 66 ? -20.703 -5.082 12.461 1 92.31 66 LEU A C 1
ATOM 503 O O . LEU A 1 66 ? -21.875 -4.75 12.258 1 92.31 66 LEU A O 1
ATOM 507 N N . ALA A 1 67 ? -20.344 -6.227 12.938 1 91.94 67 ALA A N 1
ATOM 508 C CA . ALA A 1 67 ? -21.375 -7.164 13.375 1 91.94 67 ALA A CA 1
ATOM 509 C C . ALA A 1 67 ? -22.203 -6.57 14.5 1 91.94 67 ALA A C 1
ATOM 511 O O . ALA A 1 67 ? -23.438 -6.648 14.477 1 91.94 67 ALA A O 1
ATOM 512 N N . ARG A 1 68 ? -21.562 -6.039 15.445 1 88.88 68 ARG A N 1
ATOM 513 C CA . ARG A 1 68 ? -22.25 -5.422 16.578 1 88.88 68 ARG A CA 1
ATOM 514 C C . ARG A 1 68 ? -23.188 -4.312 16.109 1 88.88 68 ARG A C 1
ATOM 516 O O . ARG A 1 68 ? -24.328 -4.215 16.562 1 88.88 68 ARG A O 1
ATOM 523 N N . LEU A 1 69 ? -22.719 -3.494 15.273 1 89.81 69 LEU A N 1
ATOM 524 C CA . LEU A 1 69 ? -23.516 -2.369 14.781 1 89.81 69 LEU A CA 1
ATOM 525 C C . LEU A 1 69 ? -24.719 -2.857 13.984 1 89.81 69 LEU A C 1
ATOM 527 O O . LEU A 1 69 ? -25.797 -2.252 14.039 1 89.81 69 LEU A O 1
ATOM 531 N N . ALA A 1 70 ? -24.5 -3.9 13.266 1 93.44 70 ALA A N 1
ATOM 532 C CA . ALA A 1 70 ? -25.641 -4.492 12.555 1 93.44 70 ALA A CA 1
ATOM 533 C C . ALA A 1 70 ? -26.703 -4.973 13.523 1 93.44 70 ALA A C 1
ATOM 535 O O . ALA A 1 70 ? -27.906 -4.809 13.273 1 93.44 70 ALA A O 1
ATOM 536 N N . THR A 1 71 ? -26.266 -5.547 14.594 1 91.56 71 THR A N 1
ATOM 537 C CA . THR A 1 71 ? -27.203 -6.031 15.594 1 91.56 71 THR A CA 1
ATOM 538 C C . THR A 1 71 ? -27.953 -4.867 16.234 1 91.56 71 THR A C 1
ATOM 540 O O . THR A 1 71 ? -29.125 -4.992 16.578 1 91.56 71 THR A O 1
ATOM 543 N N . LEU A 1 72 ? -27.297 -3.811 16.422 1 88.62 72 LEU A N 1
ATOM 544 C CA . LEU A 1 72 ? -27.938 -2.611 16.953 1 88.62 72 LEU A CA 1
ATOM 545 C C . LEU A 1 72 ? -29.016 -2.1 16.016 1 88.62 72 LEU A C 1
ATOM 547 O O . LEU A 1 72 ? -30 -1.491 16.453 1 88.62 72 LEU A O 1
ATOM 551 N N . ASP A 1 73 ? -28.828 -2.406 14.805 1 91.62 73 ASP A N 1
ATOM 552 C CA . ASP A 1 73 ? -29.797 -1.961 13.797 1 91.62 73 ASP A CA 1
ATOM 553 C C . ASP A 1 73 ? -30.891 -3.004 13.586 1 91.62 73 ASP A C 1
ATOM 555 O O . ASP A 1 73 ? -31.688 -2.891 12.656 1 91.62 73 ASP A O 1
ATOM 559 N N . GLY A 1 74 ? -30.828 -4.09 14.344 1 91.19 74 GLY A N 1
ATOM 560 C CA . GLY A 1 74 ? -31.969 -5.004 14.359 1 91.19 74 GLY A CA 1
ATOM 561 C C . GLY A 1 74 ? -31.641 -6.367 13.781 1 91.19 74 GLY A C 1
ATOM 562 O O . GLY A 1 74 ? -32.5 -7.258 13.758 1 91.19 74 GLY A O 1
ATOM 563 N N . ALA A 1 75 ? -30.391 -6.551 13.297 1 92.25 75 ALA A N 1
ATOM 564 C CA . ALA A 1 75 ? -30.031 -7.887 12.82 1 92.25 75 ALA A CA 1
ATOM 565 C C . ALA A 1 75 ? -29.984 -8.883 13.977 1 92.25 75 ALA A C 1
ATOM 567 O O . ALA A 1 75 ? -29.375 -8.609 15.016 1 92.25 75 ALA A O 1
ATOM 568 N N . ASP A 1 76 ? -30.625 -10.078 13.742 1 89.62 76 ASP A N 1
ATOM 569 C CA . ASP A 1 76 ? -30.766 -10.961 14.898 1 89.62 76 ASP A CA 1
ATOM 570 C C . ASP A 1 76 ? -30.359 -12.391 14.547 1 89.62 76 ASP A C 1
ATOM 572 O O . ASP A 1 76 ? -30.641 -13.32 15.305 1 89.62 76 ASP A O 1
ATOM 576 N N . HIS A 1 77 ? -29.766 -12.539 13.359 1 89.44 77 HIS A N 1
ATOM 577 C CA . HIS A 1 77 ? -29.281 -13.883 13.07 1 89.44 77 HIS A CA 1
ATOM 578 C C . HIS A 1 77 ? -28.344 -14.375 14.172 1 89.44 77 HIS A C 1
ATOM 580 O O . HIS A 1 77 ? -27.422 -13.664 14.57 1 89.44 77 HIS A O 1
ATOM 586 N N . PRO A 1 78 ? -28.516 -15.547 14.609 1 85.25 78 PRO A N 1
ATOM 587 C CA . PRO A 1 78 ? -27.75 -16.016 15.773 1 85.25 78 PRO A CA 1
ATOM 588 C C . PRO A 1 78 ? -26.25 -15.984 15.547 1 85.25 78 PRO A C 1
ATOM 590 O O . PRO A 1 78 ? -25.484 -15.656 16.469 1 85.25 78 PRO A O 1
ATOM 593 N N . GLU A 1 79 ? -25.781 -16.281 14.383 1 85.88 79 GLU A N 1
ATOM 594 C CA . GLU A 1 79 ? -24.344 -16.281 14.086 1 85.88 79 GLU A CA 1
ATOM 595 C C . GLU A 1 79 ? -23.781 -14.859 14.148 1 85.88 79 GLU A C 1
ATOM 597 O O . GLU A 1 79 ? -22.641 -14.656 14.578 1 85.88 79 GLU A O 1
ATOM 602 N N . LEU A 1 80 ? -24.625 -13.961 13.695 1 89.88 80 LEU A N 1
ATOM 603 C CA . LEU A 1 80 ? -24.188 -12.57 13.68 1 89.88 80 LEU A CA 1
ATOM 604 C C . LEU A 1 80 ? -24.125 -12.008 15.094 1 89.88 80 LEU A C 1
ATOM 606 O O . LEU A 1 80 ? -23.203 -11.258 15.43 1 89.88 80 LEU A O 1
ATOM 610 N N . VAL A 1 81 ? -25.094 -12.398 15.828 1 86.56 81 VAL A N 1
ATOM 611 C CA . VAL A 1 81 ? -25.109 -11.961 17.219 1 86.56 81 VAL A CA 1
ATOM 612 C C . VAL A 1 81 ? -23.891 -12.516 17.953 1 86.56 81 VAL A C 1
ATOM 614 O O . VAL A 1 81 ? -23.25 -11.805 18.734 1 86.56 81 VAL A O 1
ATOM 617 N N . ALA A 1 82 ? -23.578 -13.742 17.656 1 83 82 ALA A N 1
ATOM 618 C CA . ALA A 1 82 ? -22.391 -14.352 18.266 1 83 82 ALA A CA 1
ATOM 619 C C . ALA A 1 82 ? -21.109 -13.633 17.844 1 83 82 ALA A C 1
ATOM 621 O O . ALA A 1 82 ? -20.219 -13.406 18.672 1 83 82 ALA A O 1
ATOM 622 N N . LEU A 1 83 ? -21.047 -13.344 16.594 1 87.31 83 LEU A N 1
ATOM 623 C CA . LEU A 1 83 ? -19.891 -12.633 16.062 1 87.31 83 LEU A CA 1
ATOM 624 C C . LEU A 1 83 ? -19.75 -11.266 16.719 1 87.31 83 LEU A C 1
ATOM 626 O O . LEU A 1 83 ? -18.625 -10.828 16.984 1 87.31 83 LEU A O 1
ATOM 630 N N . ALA A 1 84 ? -20.859 -10.578 16.953 1 85.75 84 ALA A N 1
ATOM 631 C CA . ALA A 1 84 ? -20.891 -9.25 17.562 1 85.75 84 ALA A CA 1
ATOM 632 C C . ALA A 1 84 ? -20.344 -9.297 19 1 85.75 84 ALA A C 1
ATOM 634 O O . ALA A 1 84 ? -19.891 -8.281 19.516 1 85.75 84 ALA A O 1
ATOM 635 N N . GLN A 1 85 ? -20.344 -10.438 19.531 1 79.19 85 GLN A N 1
ATOM 636 C CA . GLN A 1 85 ? -19.969 -10.57 20.938 1 79.19 85 GLN A CA 1
ATOM 637 C C . GLN A 1 85 ? -18.531 -11.07 21.078 1 79.19 85 GLN A C 1
ATOM 639 O O . GLN A 1 85 ? -18.047 -11.242 22.203 1 79.19 85 GLN A O 1
ATOM 644 N N . THR A 1 86 ? -17.938 -11.266 19.922 1 78.12 86 THR A N 1
ATOM 645 C CA . THR A 1 86 ? -16.562 -11.758 19.969 1 78.12 86 THR A CA 1
ATOM 646 C C . THR A 1 86 ? -15.664 -10.734 20.656 1 78.12 86 THR A C 1
ATOM 648 O O . THR A 1 86 ? -15.75 -9.539 20.375 1 78.12 86 THR A O 1
ATOM 651 N N . GLY A 1 87 ? -14.641 -11.141 21.359 1 66.62 87 GLY A N 1
ATOM 652 C CA . GLY A 1 87 ? -13.711 -10.297 22.094 1 66.62 87 GLY A CA 1
ATOM 653 C C . GLY A 1 87 ? -14.234 -9.891 23.469 1 66.62 87 GLY A C 1
ATOM 654 O O . GLY A 1 87 ? -13.477 -9.383 24.297 1 66.62 87 GLY A O 1
ATOM 655 N N . SER A 1 88 ? -15.562 -9.797 23.625 1 57.03 88 SER A N 1
ATOM 656 C CA . SER A 1 88 ? -16.141 -9.398 24.891 1 57.03 88 SER A CA 1
ATOM 657 C C . SER A 1 88 ? -16.172 -10.562 25.891 1 57.03 88 SER A C 1
ATOM 659 O O . SER A 1 88 ? -16.141 -10.352 27.094 1 57.03 88 SER A O 1
ATOM 661 N N . PHE A 1 89 ? -16.469 -11.766 25.375 1 46 89 PHE A N 1
ATOM 662 C CA . PHE A 1 89 ? -16.875 -12.82 26.297 1 46 89 PHE A CA 1
ATOM 663 C C . PHE A 1 89 ? -15.766 -13.852 26.453 1 46 89 PHE A C 1
ATOM 665 O O . PHE A 1 89 ? -15.859 -14.758 27.297 1 46 89 PHE A O 1
ATOM 672 N N . SER A 1 90 ? -14.773 -13.812 25.531 1 48.28 90 SER A N 1
ATOM 673 C CA . SER A 1 90 ? -13.93 -15 25.625 1 48.28 90 SER A CA 1
ATOM 674 C C . SER A 1 90 ? -12.844 -14.828 26.688 1 48.28 90 SER A C 1
ATOM 676 O O . SER A 1 90 ? -12.609 -13.719 27.156 1 48.28 90 SER A O 1
ATOM 678 N N . ARG A 1 91 ? -12.438 -15.906 27.156 1 47.09 91 ARG A N 1
ATOM 679 C CA . ARG A 1 91 ? -11.328 -16.031 28.094 1 47.09 91 ARG A CA 1
ATOM 680 C C . ARG A 1 91 ? -10.227 -15.016 27.781 1 47.09 91 ARG A C 1
ATOM 682 O O . ARG A 1 91 ? -9.477 -14.625 28.672 1 47.09 91 ARG A O 1
ATOM 689 N N . HIS A 1 92 ? -10.023 -14.82 26.578 1 47.66 92 HIS A N 1
ATOM 690 C CA . HIS A 1 92 ? -8.977 -13.867 26.219 1 47.66 92 HIS A CA 1
ATOM 691 C C . HIS A 1 92 ? -9.57 -12.523 25.812 1 47.66 92 HIS A C 1
ATOM 693 O O . HIS A 1 92 ? -9.695 -12.234 24.609 1 47.66 92 HIS A O 1
ATOM 699 N N . LYS A 1 93 ? -10.047 -11.805 26.703 1 53.22 93 LYS A N 1
ATOM 700 C CA . LYS A 1 93 ? -10.719 -10.516 26.562 1 53.22 93 LYS A CA 1
ATOM 701 C C . LYS A 1 93 ? -9.898 -9.562 25.703 1 53.22 93 LYS A C 1
ATOM 703 O O . LYS A 1 93 ? -8.688 -9.43 25.891 1 53.22 93 LYS A O 1
ATOM 708 N N . GLY A 1 94 ? -10.438 -9.125 24.672 1 61.66 94 GLY A N 1
ATOM 709 C CA . GLY A 1 94 ? -9.828 -8.102 23.828 1 61.66 94 GLY A CA 1
ATOM 710 C C . GLY A 1 94 ? -9.133 -8.672 22.609 1 61.66 94 GLY A C 1
ATOM 711 O O . GLY A 1 94 ? -8.836 -7.945 21.656 1 61.66 94 GLY A O 1
ATOM 712 N N . ASN A 1 95 ? -8.875 -9.977 22.672 1 72.12 95 ASN A N 1
ATOM 713 C CA . ASN A 1 95 ? -8.211 -10.539 21.5 1 72.12 95 ASN A CA 1
ATOM 714 C C . ASN A 1 95 ? -9.203 -11.18 20.547 1 72.12 95 ASN A C 1
ATOM 716 O O . ASN A 1 95 ? -9.305 -12.406 20.469 1 72.12 95 ASN A O 1
ATOM 720 N N . ILE A 1 96 ? -9.82 -10.445 19.781 1 78.25 96 ILE A N 1
ATOM 721 C CA . ILE A 1 96 ? -10.906 -10.836 18.891 1 78.25 96 ILE A CA 1
ATOM 722 C C . ILE A 1 96 ? -10.375 -11.828 17.844 1 78.25 96 ILE A C 1
ATOM 724 O O . ILE A 1 96 ? -11.062 -12.797 17.516 1 78.25 96 ILE A O 1
ATOM 728 N N . SER A 1 97 ? -9.164 -11.688 17.438 1 76.5 97 SER A N 1
ATOM 729 C CA . SER A 1 97 ? -8.586 -12.578 16.438 1 76.5 97 SER A CA 1
ATOM 730 C C . SER A 1 97 ? -8.5 -14.016 16.953 1 76.5 97 SER A C 1
ATOM 732 O O . SER A 1 97 ? -8.836 -14.961 16.25 1 76.5 97 SER A O 1
ATOM 734 N N . ARG A 1 98 ? -8.07 -14.125 18.125 1 73.5 98 ARG A N 1
ATOM 735 C CA . ARG A 1 98 ? -7.961 -15.445 18.719 1 73.5 98 ARG A CA 1
ATOM 736 C C . ARG A 1 98 ? -9.328 -16.094 18.891 1 73.5 98 ARG A C 1
ATOM 738 O O . ARG A 1 98 ? -9.484 -17.297 18.688 1 73.5 98 ARG A O 1
ATOM 745 N N . ASP A 1 99 ? -10.258 -15.305 19.281 1 76.31 99 ASP A N 1
ATOM 746 C CA . ASP A 1 99 ? -11.617 -15.812 19.438 1 76.31 99 ASP A CA 1
ATOM 747 C C . ASP A 1 99 ? -12.172 -16.312 18.109 1 76.31 99 ASP A C 1
ATOM 749 O O . ASP A 1 99 ? -12.805 -17.359 18.047 1 76.31 99 ASP A O 1
ATOM 753 N N . LEU A 1 100 ? -11.93 -15.539 17.141 1 78.56 100 LEU A N 1
ATOM 754 C CA . LEU A 1 100 ? -12.414 -15.906 15.82 1 78.56 100 LEU A CA 1
ATOM 755 C C . LEU A 1 100 ? -11.75 -17.203 15.344 1 78.56 100 LEU A C 1
ATOM 757 O O . LEU A 1 100 ? -12.422 -18.078 14.797 1 78.56 100 LEU A O 1
ATOM 761 N N . LEU A 1 101 ? -10.477 -17.328 15.555 1 74.56 101 LEU A N 1
ATOM 762 C CA . LEU A 1 101 ? -9.758 -18.531 15.148 1 74.56 101 LEU A CA 1
ATOM 763 C C . LEU A 1 101 ? -10.281 -19.75 15.898 1 74.56 101 LEU A C 1
ATOM 765 O O . LEU A 1 101 ? -10.445 -20.828 15.305 1 74.56 101 LEU A O 1
ATOM 769 N N . ARG A 1 102 ? -10.531 -19.562 17.109 1 69.94 102 ARG A N 1
ATOM 770 C CA . ARG A 1 102 ? -11.07 -20.641 17.906 1 69.94 102 ARG A CA 1
ATOM 771 C C . ARG A 1 102 ? -12.453 -21.047 17.422 1 69.94 102 ARG A C 1
ATOM 773 O O . ARG A 1 102 ? -12.766 -22.25 17.344 1 69.94 102 ARG A O 1
ATOM 780 N N . LEU A 1 103 ? -13.211 -20.047 17.141 1 70 103 LEU A N 1
ATOM 781 C CA . LEU A 1 103 ? -14.562 -20.281 16.656 1 70 103 LEU A CA 1
ATOM 782 C C . LEU A 1 103 ? -14.539 -21.047 15.336 1 70 103 LEU A C 1
ATOM 784 O O . LEU A 1 103 ? -15.297 -21.984 15.148 1 70 103 LEU A O 1
ATOM 788 N N . LEU A 1 104 ? -13.648 -20.703 14.57 1 72.75 104 LEU A N 1
ATOM 789 C CA . LEU A 1 104 ? -13.633 -21.266 13.227 1 72.75 104 LEU A CA 1
ATOM 790 C C . LEU A 1 104 ? -12.891 -22.609 13.203 1 72.75 104 LEU A C 1
ATOM 792 O O . LEU A 1 104 ? -13.188 -23.469 12.383 1 72.75 104 LEU A O 1
ATOM 796 N N . ALA A 1 105 ? -11.922 -22.719 14.055 1 68.25 105 ALA A N 1
ATOM 797 C CA . ALA A 1 105 ? -11.141 -23.953 14.125 1 68.25 105 ALA A CA 1
ATOM 798 C C . ALA A 1 105 ? -12.039 -25.141 14.477 1 68.25 105 ALA A C 1
ATOM 800 O O . ALA A 1 105 ? -11.812 -26.266 14.008 1 68.25 105 ALA A O 1
ATOM 801 N N . LYS A 1 106 ? -13.047 -24.891 15.234 1 64.25 106 LYS A N 1
ATOM 802 C CA . LYS A 1 106 ? -13.953 -25.953 15.648 1 64.25 106 LYS A CA 1
ATOM 803 C C . LYS A 1 106 ? -14.773 -26.469 14.477 1 64.25 106 LYS A C 1
ATOM 805 O O . LYS A 1 106 ? -15.281 -27.594 14.508 1 64.25 106 LYS A O 1
ATOM 810 N N . ARG A 1 107 ? -14.812 -25.797 13.516 1 66.25 107 ARG A N 1
ATOM 811 C CA . ARG A 1 107 ? -15.656 -26.156 12.375 1 66.25 107 ARG A CA 1
ATOM 812 C C . ARG A 1 107 ? -14.828 -26.703 11.219 1 66.25 107 ARG A C 1
ATOM 814 O O . ARG A 1 107 ? -15.367 -27.172 10.219 1 66.25 107 ARG A O 1
ATOM 821 N N . GLU A 1 108 ? -13.547 -26.672 11.484 1 73 108 GLU A N 1
ATOM 822 C CA . GLU A 1 108 ? -12.656 -27.062 10.391 1 73 108 GLU A CA 1
ATOM 823 C C . GLU A 1 108 ? -12.508 -28.578 10.32 1 73 108 GLU A C 1
ATOM 825 O O . GLU A 1 108 ? -12.266 -29.234 11.336 1 73 108 GLU A O 1
ATOM 830 N N . VAL A 1 109 ? -12.773 -29.094 9.18 1 78.5 109 VAL A N 1
ATOM 831 C CA . VAL A 1 109 ? -12.641 -30.531 8.977 1 78.5 109 VAL A CA 1
ATOM 832 C C . VAL A 1 109 ? -11.32 -30.844 8.258 1 78.5 109 VAL A C 1
ATOM 834 O O . VAL A 1 109 ? -10.867 -31.984 8.242 1 78.5 109 VAL A O 1
ATOM 837 N N . PHE A 1 110 ? -10.625 -29.844 7.84 1 85.56 110 PHE A N 1
ATOM 838 C CA . PHE A 1 110 ? -9.375 -30.047 7.117 1 85.56 110 PHE A CA 1
ATOM 839 C C . PHE A 1 110 ? -8.242 -30.375 8.078 1 85.56 110 PHE A C 1
ATOM 841 O O . PHE A 1 110 ? -8.141 -29.781 9.156 1 85.56 110 PHE A O 1
ATOM 848 N N . THR A 1 111 ? -7.5 -31.359 7.645 1 88 111 THR A N 1
ATOM 849 C CA . THR A 1 111 ? -6.309 -31.719 8.414 1 88 111 THR A CA 1
ATOM 850 C C . THR A 1 111 ? -5.395 -30.5 8.57 1 88 111 THR A C 1
ATOM 852 O O . THR A 1 111 ? -5.137 -29.781 7.602 1 88 111 THR A O 1
ATOM 855 N N . PRO A 1 112 ? -4.945 -30.234 9.789 1 88.25 112 PRO A N 1
ATOM 856 C CA . PRO A 1 112 ? -4.027 -29.109 9.992 1 88.25 112 PRO A CA 1
ATOM 857 C C . PRO A 1 112 ? -2.736 -29.25 9.188 1 88.25 112 PRO A C 1
ATOM 859 O O . PRO A 1 112 ? -2.307 -30.375 8.891 1 88.25 112 PRO A O 1
ATOM 862 N N . ALA A 1 113 ? -2.143 -28.141 8.883 1 93.31 113 ALA A N 1
ATOM 863 C CA . ALA A 1 113 ? -0.866 -28.141 8.172 1 93.31 113 ALA A CA 1
ATOM 864 C C . ALA A 1 113 ? 0.207 -28.875 8.969 1 93.31 113 ALA A C 1
ATOM 866 O O . ALA A 1 113 ? 0.206 -28.844 10.203 1 93.31 113 ALA A O 1
ATOM 867 N N . HIS A 1 114 ? 1.002 -29.547 8.242 1 94.75 114 HIS A N 1
ATOM 868 C CA . HIS A 1 114 ? 2.154 -30.203 8.859 1 94.75 114 HIS A CA 1
ATOM 869 C C . HIS A 1 114 ? 3.262 -29.188 9.148 1 94.75 114 HIS A C 1
ATOM 871 O O . HIS A 1 114 ? 3.533 -28.312 8.336 1 94.75 114 HIS A O 1
ATOM 877 N N . THR A 1 115 ? 3.857 -29.328 10.32 1 94.88 115 THR A N 1
ATOM 878 C CA . THR A 1 115 ? 4.949 -28.422 10.672 1 94.88 115 THR A CA 1
ATOM 879 C C . THR A 1 115 ? 6.297 -29.125 10.523 1 94.88 115 THR A C 1
ATOM 881 O O . THR A 1 115 ? 6.449 -30.281 10.906 1 94.88 115 THR A O 1
ATOM 884 N N . VAL A 1 116 ? 7.238 -28.484 9.93 1 95.25 116 VAL A N 1
ATOM 885 C CA . VAL A 1 116 ? 8.594 -28.984 9.742 1 95.25 116 VAL A CA 1
ATOM 886 C C . VAL A 1 116 ? 9.602 -28 10.336 1 95.25 116 VAL A C 1
ATOM 888 O O . VAL A 1 116 ? 9.383 -26.797 10.297 1 95.25 116 VAL A O 1
ATOM 891 N N . GLN A 1 117 ? 10.648 -28.578 10.852 1 94.44 117 GLN A N 1
ATOM 892 C CA . GLN A 1 117 ? 11.727 -27.719 11.344 1 94.44 117 GLN A CA 1
ATOM 893 C C . GLN A 1 117 ? 12.625 -27.25 10.203 1 94.44 117 GLN A C 1
ATOM 895 O O . GLN A 1 117 ? 13.055 -28.062 9.375 1 94.44 117 GLN A O 1
ATOM 900 N N . VAL A 1 118 ? 12.852 -25.969 10.148 1 95.31 118 VAL A N 1
ATOM 901 C CA . VAL A 1 118 ? 13.703 -25.422 9.102 1 95.31 118 VAL A CA 1
ATOM 902 C C . VAL A 1 118 ? 14.805 -24.562 9.719 1 95.31 118 VAL A C 1
ATOM 904 O O . VAL A 1 118 ? 14.586 -23.922 10.758 1 95.31 118 VAL A O 1
ATOM 907 N N . GLN A 1 119 ? 15.922 -24.609 9.016 1 94.5 119 GLN A N 1
ATOM 908 C CA . GLN A 1 119 ? 16.984 -23.672 9.367 1 94.5 119 GLN A CA 1
ATOM 909 C C . GLN A 1 119 ? 16.719 -22.297 8.758 1 94.5 119 GLN A C 1
ATOM 911 O O . GLN A 1 119 ? 16.375 -22.188 7.582 1 94.5 119 GLN A O 1
ATOM 916 N N . CYS A 1 120 ? 16.75 -21.266 9.594 1 93.38 120 CYS A N 1
ATOM 917 C CA . CYS A 1 120 ? 16.438 -19.938 9.094 1 93.38 120 CYS A CA 1
ATOM 918 C C . CYS A 1 120 ? 17.25 -18.875 9.805 1 93.38 120 CYS A C 1
ATOM 920 O O . CYS A 1 120 ? 18.047 -19.188 10.695 1 93.38 120 CYS A O 1
ATOM 922 N N . ILE A 1 121 ? 17.156 -17.688 9.219 1 87.56 121 ILE A N 1
ATOM 923 C CA . ILE A 1 121 ? 17.828 -16.531 9.789 1 87.56 121 ILE A CA 1
ATOM 924 C C . ILE A 1 121 ? 16.828 -15.656 10.523 1 87.56 121 ILE A C 1
ATOM 926 O O . ILE A 1 121 ? 15.742 -15.359 10 1 87.56 121 ILE A O 1
ATOM 930 N N . ASP A 1 122 ? 17.125 -15.453 11.719 1 79 122 ASP A N 1
ATOM 931 C CA . ASP A 1 122 ? 16.344 -14.438 12.398 1 79 122 ASP A CA 1
ATOM 932 C C . ASP A 1 122 ? 16.641 -13.047 11.859 1 79 122 ASP A C 1
ATOM 934 O O . ASP A 1 122 ? 17.75 -12.523 12.062 1 79 122 ASP A O 1
ATOM 938 N N . PRO A 1 123 ? 15.664 -12.531 11.18 1 71.19 123 PRO A N 1
ATOM 939 C CA . PRO A 1 123 ? 15.977 -11.266 10.516 1 71.19 123 PRO A CA 1
ATOM 940 C C . PRO A 1 123 ? 16.391 -10.172 11.5 1 71.19 123 PRO A C 1
ATOM 942 O O . PRO A 1 123 ? 17.031 -9.195 11.109 1 71.19 123 PRO A O 1
ATOM 945 N N . LYS A 1 124 ? 16.078 -10.312 12.727 1 62.66 124 LYS A N 1
ATOM 946 C CA . LYS A 1 124 ? 16.422 -9.328 13.75 1 62.66 124 LYS A CA 1
ATOM 947 C C . LYS A 1 124 ? 17.875 -9.492 14.203 1 62.66 124 LYS A C 1
ATOM 949 O O . LYS A 1 124 ? 18.594 -8.508 14.367 1 62.66 124 LYS A O 1
ATOM 954 N N . THR A 1 125 ? 18.297 -10.711 14.336 1 62.44 125 THR A N 1
ATOM 955 C CA . THR A 1 125 ? 19.609 -10.984 14.898 1 62.44 125 THR A CA 1
ATOM 956 C C . THR A 1 125 ? 20.578 -11.484 13.82 1 62.44 125 THR A C 1
ATOM 958 O O . THR A 1 125 ? 21.781 -11.547 14.039 1 62.44 125 THR A O 1
ATOM 961 N N . SER A 1 126 ? 20.094 -11.703 12.688 1 68.94 126 SER A N 1
ATOM 962 C CA . SER A 1 126 ? 20.859 -12.273 11.578 1 68.94 126 SER A CA 1
ATOM 963 C C . SER A 1 126 ? 21.516 -13.594 11.977 1 68.94 126 SER A C 1
ATOM 965 O O . SER A 1 126 ? 22.484 -14.023 11.352 1 68.94 126 SER A O 1
ATOM 967 N N . LYS A 1 127 ? 21.031 -14.117 13.086 1 75.62 127 LYS A N 1
ATOM 968 C CA . LYS A 1 127 ? 21.594 -15.391 13.523 1 75.62 127 LYS A CA 1
ATOM 969 C C . LYS A 1 127 ? 20.797 -16.562 12.969 1 75.62 127 LYS A C 1
ATOM 971 O O . LYS A 1 127 ? 19.594 -16.438 12.727 1 75.62 127 LYS A O 1
ATOM 976 N N . LEU A 1 128 ? 21.562 -17.594 12.812 1 87.31 128 LEU A N 1
ATOM 977 C CA . LEU A 1 128 ? 20.922 -18.828 12.375 1 87.31 128 LEU A CA 1
ATOM 978 C C . LEU A 1 128 ? 20.125 -19.453 13.508 1 87.31 128 LEU A C 1
ATOM 980 O O . LEU A 1 128 ? 20.578 -19.484 14.648 1 87.31 128 LEU A O 1
ATOM 984 N N . GLU A 1 129 ? 18.922 -19.734 13.203 1 89.94 129 GLU A N 1
ATOM 985 C CA . GLU A 1 129 ? 18.062 -20.422 14.172 1 89.94 129 GLU A CA 1
ATOM 986 C C . GLU A 1 129 ? 17.188 -21.469 13.492 1 89.94 129 GLU A C 1
ATOM 988 O O . GLU A 1 129 ? 17.25 -21.641 12.266 1 89.94 129 GLU A O 1
ATOM 993 N N . THR A 1 130 ? 16.594 -22.266 14.344 1 92.69 130 THR A N 1
ATOM 994 C CA . THR A 1 130 ? 15.617 -23.234 13.859 1 92.69 130 THR A CA 1
ATOM 995 C C . THR A 1 130 ? 14.203 -22.734 14.133 1 92.69 130 THR A C 1
ATOM 997 O O . THR A 1 130 ? 13.922 -22.188 15.203 1 92.69 130 THR A O 1
ATOM 1000 N N . ALA A 1 131 ? 13.406 -22.797 13.133 1 94.25 131 ALA A N 1
ATOM 1001 C CA . ALA A 1 131 ? 12.016 -22.391 13.258 1 94.25 131 ALA A CA 1
ATOM 1002 C C . ALA A 1 131 ? 11.078 -23.406 12.625 1 94.25 131 ALA A C 1
ATOM 1004 O O . ALA A 1 131 ? 11.539 -24.344 11.961 1 94.25 131 ALA A O 1
ATOM 1005 N N . GLU A 1 132 ? 9.797 -23.219 12.914 1 94.44 132 GLU A N 1
ATOM 1006 C CA . GLU A 1 132 ? 8.781 -24.094 12.344 1 94.44 132 GLU A CA 1
ATOM 1007 C C . GLU A 1 132 ? 8.156 -23.484 11.094 1 94.44 132 GLU A C 1
ATOM 1009 O O . GLU A 1 132 ? 7.816 -22.312 11.078 1 94.44 132 GLU A O 1
ATOM 1014 N N . ALA A 1 133 ? 8.141 -24.281 10.07 1 96 133 ALA A N 1
ATOM 1015 C CA . ALA A 1 133 ? 7.418 -23.922 8.852 1 96 133 ALA A CA 1
ATOM 1016 C C . ALA A 1 133 ? 6.219 -24.844 8.633 1 96 133 ALA A C 1
ATOM 1018 O O . ALA A 1 133 ? 6.293 -26.047 8.906 1 96 133 ALA A O 1
ATOM 1019 N N . ALA A 1 134 ? 5.121 -24.234 8.203 1 96.25 134 ALA A N 1
ATOM 1020 C CA . ALA A 1 134 ? 3.92 -25.016 7.922 1 96.25 134 ALA A CA 1
ATOM 1021 C C . ALA A 1 134 ? 3.855 -25.422 6.453 1 96.25 134 ALA A C 1
ATOM 1023 O O . ALA A 1 134 ? 4.188 -24.625 5.57 1 96.25 134 ALA A O 1
ATOM 1024 N N . ILE A 1 135 ? 3.457 -26.656 6.234 1 96.5 135 ILE A N 1
ATOM 1025 C CA . ILE A 1 135 ? 3.24 -27.156 4.879 1 96.5 135 ILE A CA 1
ATOM 1026 C C . ILE A 1 135 ? 1.878 -27.844 4.797 1 96.5 135 ILE A C 1
ATOM 1028 O O . ILE A 1 135 ? 1.57 -28.734 5.598 1 96.5 135 ILE A O 1
ATOM 1032 N N . VAL A 1 136 ? 1.065 -27.375 3.916 1 96.56 136 VAL A N 1
ATOM 1033 C CA . VAL A 1 136 ? -0.143 -28.109 3.564 1 96.56 136 VAL A CA 1
ATOM 1034 C C . VAL A 1 136 ? 0.189 -29.188 2.527 1 96.56 136 VAL A C 1
ATOM 1036 O O . VAL A 1 136 ? 0.356 -28.875 1.344 1 96.56 136 VAL A O 1
ATOM 1039 N N . LEU A 1 137 ? 0.241 -30.344 3.041 1 97.31 137 LEU A N 1
ATOM 1040 C CA . LEU A 1 137 ? 0.689 -31.453 2.193 1 97.31 137 LEU A CA 1
ATOM 1041 C C . LEU A 1 137 ? -0.319 -31.719 1.083 1 97.31 137 LEU A C 1
ATOM 1043 O O . LEU A 1 137 ? -1.49 -32 1.356 1 97.31 137 LEU A O 1
ATOM 1047 N N . PRO A 1 138 ? 0.142 -31.781 -0.151 1 97.25 138 PRO A N 1
ATOM 1048 C CA . PRO A 1 138 ? -0.765 -31.922 -1.293 1 97.25 138 PRO A CA 1
ATOM 1049 C C . PRO A 1 138 ? -1.604 -33.188 -1.226 1 97.25 138 PRO A C 1
ATOM 1051 O O . PRO A 1 138 ? -2.812 -33.156 -1.465 1 97.25 138 PRO A O 1
ATOM 1054 N N . HIS A 1 139 ? -1.02 -34.375 -0.853 1 97.5 139 HIS A N 1
ATOM 1055 C CA . HIS A 1 139 ? -1.792 -35.625 -0.863 1 97.5 139 HIS A CA 1
ATOM 1056 C C . HIS A 1 139 ? -2.844 -35.625 0.242 1 97.5 139 HIS A C 1
ATOM 1058 O O . HIS A 1 139 ? -3.908 -36.219 0.092 1 97.5 139 HIS A O 1
ATOM 1064 N N . VAL A 1 140 ? -2.514 -34.938 1.341 1 96.56 140 VAL A N 1
ATOM 1065 C CA . VAL A 1 140 ? -3.463 -34.844 2.445 1 96.56 140 VAL A CA 1
ATOM 1066 C C . VAL A 1 140 ? -4.625 -33.938 2.057 1 96.56 140 VAL A C 1
ATOM 1068 O O . VAL A 1 140 ? -5.789 -34.281 2.252 1 96.56 140 VAL A O 1
ATOM 1071 N N . ALA A 1 141 ? -4.289 -32.781 1.524 1 95.56 141 ALA A N 1
ATOM 1072 C CA . ALA A 1 141 ? -5.324 -31.859 1.062 1 95.56 141 ALA A CA 1
ATOM 1073 C C . ALA A 1 141 ? -6.207 -32.531 0.004 1 95.56 141 ALA A C 1
ATOM 1075 O O . ALA A 1 141 ? -7.43 -32.344 0.021 1 95.56 141 ALA A O 1
ATOM 1076 N N . PHE A 1 142 ? -5.586 -33.188 -0.921 1 97.25 142 PHE A N 1
ATOM 1077 C CA . PHE A 1 142 ? -6.273 -33.938 -1.966 1 97.25 142 PHE A CA 1
ATOM 1078 C C . PHE A 1 142 ? -7.262 -34.938 -1.359 1 97.25 142 PHE A C 1
ATOM 1080 O O . PHE A 1 142 ? -8.43 -34.969 -1.744 1 97.25 142 PHE A O 1
ATOM 1087 N N . SER A 1 143 ? -6.805 -35.656 -0.447 1 97.06 143 SER A N 1
ATOM 1088 C CA . SER A 1 143 ? -7.625 -36.688 0.211 1 97.06 143 SER A CA 1
ATOM 1089 C C . SER A 1 143 ? -8.742 -36.031 1.03 1 97.06 143 SER A C 1
ATOM 1091 O O . SER A 1 143 ? -9.883 -36.5 1 1 97.06 143 SER A O 1
ATOM 1093 N N . ASP A 1 144 ? -8.453 -35 1.78 1 94.81 144 ASP A N 1
ATOM 1094 C CA . ASP A 1 144 ? -9.445 -34.281 2.588 1 94.81 144 ASP A CA 1
ATOM 1095 C C . ASP A 1 144 ? -10.562 -33.719 1.714 1 94.81 144 ASP A C 1
ATOM 1097 O O . ASP A 1 144 ? -11.742 -33.812 2.068 1 94.81 144 ASP A O 1
ATOM 1101 N N . LEU A 1 145 ? -10.172 -33.156 0.618 1 94.5 145 LEU A N 1
ATOM 1102 C CA . LEU A 1 145 ? -11.164 -32.594 -0.306 1 94.5 145 LEU A CA 1
ATOM 1103 C C . LEU A 1 145 ? -12.086 -33.688 -0.831 1 94.5 145 LEU A C 1
ATOM 1105 O O . LEU A 1 145 ? -13.305 -33.531 -0.882 1 94.5 145 LEU A O 1
ATOM 1109 N N . GLY A 1 146 ? -11.5 -34.844 -1.24 1 94.75 146 GLY A N 1
ATOM 1110 C CA . GLY A 1 146 ? -12.289 -35.938 -1.724 1 94.75 146 GLY A CA 1
ATOM 1111 C C . GLY A 1 146 ? -13.227 -36.531 -0.673 1 94.75 146 GLY A C 1
ATOM 1112 O O . GLY A 1 146 ? -14.391 -36.781 -0.959 1 94.75 146 GLY A O 1
ATOM 1113 N N . ARG A 1 147 ? -12.773 -36.625 0.482 1 94.38 147 ARG A N 1
ATOM 1114 C CA . ARG A 1 147 ? -13.508 -37.281 1.566 1 94.38 147 ARG A CA 1
ATOM 1115 C C . ARG A 1 147 ? -14.648 -36.406 2.057 1 94.38 147 ARG A C 1
ATOM 1117 O O . ARG A 1 147 ? -15.758 -36.875 2.287 1 94.38 147 ARG A O 1
ATOM 1124 N N . HIS A 1 148 ? -14.398 -35.125 2.215 1 91.38 148 HIS A N 1
ATOM 1125 C CA . HIS A 1 148 ? -15.336 -34.281 2.924 1 91.38 148 HIS A CA 1
ATOM 1126 C C . HIS A 1 148 ? -16.125 -33.406 1.953 1 91.38 148 HIS A C 1
ATOM 1128 O O . HIS A 1 148 ? -17.203 -32.906 2.283 1 91.38 148 HIS A O 1
ATOM 1134 N N . TYR A 1 149 ? -15.57 -33.219 0.803 1 89.94 149 TYR A N 1
ATOM 1135 C CA . TYR A 1 149 ? -16.188 -32.312 -0.159 1 89.94 149 TYR A CA 1
ATOM 1136 C C . TYR A 1 149 ? -16.156 -32.906 -1.563 1 89.94 149 TYR A C 1
ATOM 1138 O O . TYR A 1 149 ? -15.586 -32.281 -2.48 1 89.94 149 TYR A O 1
ATOM 1146 N N . LYS A 1 150 ? -16.906 -33.875 -1.804 1 92.5 150 LYS A N 1
ATOM 1147 C CA . LYS A 1 150 ? -16.844 -34.656 -3.02 1 92.5 150 LYS A CA 1
ATOM 1148 C C . LYS A 1 150 ? -17.172 -33.844 -4.25 1 92.5 150 LYS A C 1
ATOM 1150 O O . LYS A 1 150 ? -16.438 -33.875 -5.242 1 92.5 150 LYS A O 1
ATOM 1155 N N . GLN A 1 151 ? -18.25 -33.094 -4.145 1 89.38 151 GLN A N 1
ATOM 1156 C CA . GLN A 1 151 ? -18.656 -32.281 -5.289 1 89.38 151 GLN A CA 1
ATOM 1157 C C . GLN A 1 151 ? -17.594 -31.203 -5.605 1 89.38 151 GLN A C 1
ATOM 1159 O O . GLN A 1 151 ? -17.266 -30.984 -6.773 1 89.38 151 GLN A O 1
ATOM 1164 N N . GLN A 1 152 ? -17.094 -30.641 -4.602 1 88.5 152 GLN A N 1
ATOM 1165 C CA . GLN A 1 152 ? -16.078 -29.609 -4.789 1 88.5 152 GLN A CA 1
ATOM 1166 C C . GLN A 1 152 ? -14.766 -30.203 -5.289 1 88.5 152 GLN A C 1
ATOM 1168 O O . GLN A 1 152 ? -14.039 -29.562 -6.059 1 88.5 152 GLN A O 1
ATOM 1173 N N . PHE A 1 153 ? -14.484 -31.391 -4.836 1 93 153 PHE A N 1
ATOM 1174 C CA . PHE A 1 153 ? -13.305 -32.094 -5.344 1 93 153 PHE A CA 1
ATOM 1175 C C . PHE A 1 153 ? -13.336 -32.156 -6.863 1 93 153 PHE A C 1
ATOM 1177 O O . PHE A 1 153 ? -12.375 -31.781 -7.531 1 93 153 PHE A O 1
ATOM 1184 N N . HIS A 1 154 ? -14.43 -32.625 -7.336 1 93.94 154 HIS A N 1
ATOM 1185 C CA . HIS A 1 154 ? -14.57 -32.781 -8.781 1 93.94 154 HIS A CA 1
ATOM 1186 C C . HIS A 1 154 ? -14.5 -31.438 -9.492 1 93.94 154 HIS A C 1
ATOM 1188 O O . HIS A 1 154 ? -13.953 -31.344 -10.594 1 93.94 154 HIS A O 1
ATOM 1194 N N . ALA A 1 155 ? -14.977 -30.422 -8.883 1 90.38 155 ALA A N 1
ATOM 1195 C CA . ALA A 1 155 ? -14.945 -29.094 -9.477 1 90.38 155 ALA A CA 1
ATOM 1196 C C . ALA A 1 155 ? -13.531 -28.516 -9.461 1 90.38 155 ALA A C 1
ATOM 1198 O O . ALA A 1 155 ? -13.062 -27.984 -10.469 1 90.38 155 ALA A O 1
ATOM 1199 N N . ILE A 1 156 ? -12.797 -28.609 -8.383 1 92.06 156 ILE A N 1
ATOM 1200 C CA . ILE A 1 156 ? -11.469 -28.047 -8.188 1 92.06 156 ILE A CA 1
ATOM 1201 C C . ILE A 1 156 ? -10.477 -28.734 -9.117 1 92.06 156 ILE A C 1
ATOM 1203 O O . ILE A 1 156 ? -9.609 -28.078 -9.703 1 92.06 156 ILE A O 1
ATOM 1207 N N . PHE A 1 157 ? -10.672 -30.031 -9.258 1 95.5 157 PHE A N 1
ATOM 1208 C CA . PHE A 1 157 ? -9.688 -30.781 -10.031 1 95.5 157 PHE A CA 1
ATOM 1209 C C . PHE A 1 157 ? -10.188 -31.016 -11.453 1 95.5 157 PHE A C 1
ATOM 1211 O O . PHE A 1 157 ? -9.5 -31.641 -12.258 1 95.5 157 PHE A O 1
ATOM 1218 N N . ALA A 1 158 ? -11.414 -30.562 -11.781 1 94.12 158 ALA A N 1
ATOM 1219 C CA . ALA A 1 158 ? -11.992 -30.641 -13.125 1 94.12 158 ALA A CA 1
ATOM 1220 C C . ALA A 1 158 ? -11.914 -32.062 -13.672 1 94.12 158 ALA A C 1
ATOM 1222 O O . ALA A 1 158 ? -11.398 -32.281 -14.773 1 94.12 158 ALA A O 1
ATOM 1223 N N . THR A 1 159 ? -12.477 -33 -12.945 1 94.75 159 THR A N 1
ATOM 1224 C CA . THR A 1 159 ? -12.289 -34.406 -13.25 1 94.75 159 THR A CA 1
ATOM 1225 C C . THR A 1 159 ? -13.086 -34.812 -14.492 1 94.75 159 THR A C 1
ATOM 1227 O O . THR A 1 159 ? -12.836 -35.875 -15.078 1 94.75 159 THR A O 1
ATOM 1230 N N . SER A 1 160 ? -14.008 -33.969 -14.891 1 92.75 160 SER A N 1
ATOM 1231 C CA . SER A 1 160 ? -14.828 -34.281 -16.062 1 92.75 160 SER A CA 1
ATOM 1232 C C . SER A 1 160 ? -14.016 -34.188 -17.344 1 92.75 160 SER A C 1
ATOM 1234 O O . SER A 1 160 ? -14.391 -34.781 -18.359 1 92.75 160 SER A O 1
ATOM 1236 N N . ASP A 1 161 ? -12.891 -33.594 -17.359 1 91.75 161 ASP A N 1
ATOM 1237 C CA . ASP A 1 161 ? -12.156 -33.25 -18.578 1 91.75 161 ASP A CA 1
ATOM 1238 C C . ASP A 1 161 ? -10.875 -34.094 -18.688 1 91.75 161 ASP A C 1
ATOM 1240 O O . ASP A 1 161 ? -10.039 -33.844 -19.547 1 91.75 161 ASP A O 1
ATOM 1244 N N . LEU A 1 162 ? -10.703 -35.125 -17.875 1 93.94 162 LEU A N 1
ATOM 1245 C CA . LEU A 1 162 ? -9.438 -35.844 -17.766 1 93.94 162 LEU A CA 1
ATOM 1246 C C . LEU A 1 162 ? -9.156 -36.656 -19.031 1 93.94 162 LEU A C 1
ATOM 1248 O O . LEU A 1 162 ? -8.055 -36.562 -19.578 1 93.94 162 LEU A O 1
ATOM 1252 N N . THR A 1 163 ? -10.18 -37.312 -19.5 1 91.31 163 THR A N 1
ATOM 1253 C CA . THR A 1 163 ? -9.984 -38.125 -20.688 1 91.31 163 THR A CA 1
ATOM 1254 C C . THR A 1 163 ? -9.625 -37.281 -21.891 1 91.31 163 THR A C 1
ATOM 1256 O O . THR A 1 163 ? -8.711 -37.594 -22.641 1 91.31 163 THR A O 1
ATOM 1259 N N . SER A 1 164 ? -10.312 -36.219 -21.969 1 91.12 164 SER A N 1
ATOM 1260 C CA . SER A 1 164 ? -10.047 -35.281 -23.078 1 91.12 164 SER A CA 1
ATOM 1261 C C . SER A 1 164 ? -8.633 -34.75 -23.016 1 91.12 164 SER A C 1
ATOM 1263 O O . SER A 1 164 ? -7.98 -34.562 -24.047 1 91.12 164 SER A O 1
ATOM 1265 N N . PHE A 1 165 ? -8.172 -34.5 -21.906 1 91.69 165 PHE A N 1
ATOM 1266 C CA . PHE A 1 165 ? -6.824 -33.969 -21.734 1 91.69 165 PHE A CA 1
ATOM 1267 C C . PHE A 1 165 ? -5.789 -35 -22.188 1 91.69 165 PHE A C 1
ATOM 1269 O O . PHE A 1 165 ? -4.887 -34.688 -22.969 1 91.69 165 PHE A O 1
ATOM 1276 N N . TRP A 1 166 ? -5.898 -36.094 -21.734 1 89.69 166 TRP A N 1
ATOM 1277 C CA . TRP A 1 166 ? -4.895 -37.125 -22.031 1 89.69 166 TRP A CA 1
ATOM 1278 C C . TRP A 1 166 ? -4.961 -37.531 -23.484 1 89.69 166 TRP A C 1
ATOM 1280 O O . TRP A 1 166 ? -3.934 -37.875 -24.094 1 89.69 166 TRP A O 1
ATOM 1290 N N . ASP A 1 167 ? -6.164 -37.531 -24.047 1 88.44 167 ASP A N 1
ATOM 1291 C CA . ASP A 1 167 ? -6.273 -37.75 -25.5 1 88.44 167 ASP A CA 1
ATOM 1292 C C . ASP A 1 167 ? -5.531 -36.656 -26.266 1 88.44 167 ASP A C 1
ATOM 1294 O O . ASP A 1 167 ? -4.887 -36.938 -27.281 1 88.44 167 ASP A O 1
ATOM 1298 N N . GLY A 1 168 ? -5.648 -35.5 -25.734 1 88 168 GLY A N 1
ATOM 1299 C CA . GLY A 1 168 ? -4.922 -34.406 -26.344 1 88 168 GLY A CA 1
ATOM 1300 C C . GLY A 1 168 ? -3.416 -34.562 -26.234 1 88 168 GLY A C 1
ATOM 1301 O O . GLY A 1 168 ? -2.691 -34.281 -27.188 1 88 168 GLY A O 1
ATOM 1302 N N . VAL A 1 169 ? -2.926 -35.031 -25.141 1 87.31 169 VAL A N 1
ATOM 1303 C CA . VAL A 1 169 ? -1.501 -35.219 -24.906 1 87.31 169 VAL A CA 1
ATOM 1304 C C . VAL A 1 169 ? -0.971 -36.281 -25.859 1 87.31 169 VAL A C 1
ATOM 1306 O O . VAL A 1 169 ? 0.115 -36.156 -26.422 1 87.31 169 VAL A O 1
ATOM 1309 N N . GLU A 1 170 ? -1.744 -37.25 -26.016 1 84.94 170 GLU A N 1
ATOM 1310 C CA . GLU A 1 170 ? -1.346 -38.344 -26.906 1 84.94 170 GLU A CA 1
ATOM 1311 C C . GLU A 1 170 ? -1.342 -37.875 -28.359 1 84.94 170 GLU A C 1
ATOM 1313 O O . GLU A 1 170 ? -0.458 -38.25 -29.141 1 84.94 170 GLU A O 1
ATOM 1318 N N . ALA A 1 171 ? -2.254 -37.062 -28.609 1 84.75 171 ALA A N 1
ATOM 1319 C CA . ALA A 1 171 ? -2.404 -36.625 -29.984 1 84.75 171 ALA A CA 1
ATOM 1320 C C . ALA A 1 171 ? -1.212 -35.75 -30.406 1 84.75 171 ALA A C 1
ATOM 1322 O O . ALA A 1 171 ? -0.793 -35.812 -31.562 1 84.75 171 ALA A O 1
ATOM 1323 N N . VAL A 1 172 ? -0.652 -35.062 -29.531 1 83.5 172 VAL A N 1
ATOM 1324 C CA . VAL A 1 172 ? 0.442 -34.156 -29.891 1 83.5 172 VAL A CA 1
ATOM 1325 C C . VAL A 1 172 ? 1.771 -34.906 -29.797 1 83.5 172 VAL A C 1
ATOM 1327 O O . VAL A 1 172 ? 2.818 -34.375 -30.172 1 83.5 172 VAL A O 1
ATOM 1330 N N . GLN A 1 173 ? 1.781 -36.062 -29.344 1 76.19 173 GLN A N 1
ATOM 1331 C CA . GLN A 1 173 ? 2.965 -36.906 -29.219 1 76.19 173 GLN A CA 1
ATOM 1332 C C . GLN A 1 173 ? 4.043 -36.219 -28.391 1 76.19 173 GLN A C 1
ATOM 1334 O O . GLN A 1 173 ? 5.191 -36.094 -28.828 1 76.19 173 GLN A O 1
ATOM 1339 N N . ASP A 1 174 ? 3.58 -35.75 -27.312 1 71.94 174 ASP A N 1
ATOM 1340 C CA . ASP A 1 174 ? 4.504 -35.156 -26.359 1 71.94 174 ASP A CA 1
ATOM 1341 C C . ASP A 1 174 ? 5.527 -36.156 -25.859 1 71.94 174 ASP A C 1
ATOM 1343 O O . ASP A 1 174 ? 5.164 -37.156 -25.219 1 71.94 174 ASP A O 1
ATOM 1347 N N . ASP A 1 175 ? 6.738 -35.844 -26.141 1 67.88 175 ASP A N 1
ATOM 1348 C CA . ASP A 1 175 ? 7.793 -36.812 -25.828 1 67.88 175 ASP A CA 1
ATOM 1349 C C . ASP A 1 175 ? 7.93 -36.969 -24.312 1 67.88 175 ASP A C 1
ATOM 1351 O O . ASP A 1 175 ? 8.555 -37.938 -23.844 1 67.88 175 ASP A O 1
ATOM 1355 N N . ARG A 1 176 ? 7.289 -36.156 -23.562 1 71.88 176 ARG A N 1
ATOM 1356 C CA . ARG A 1 176 ? 7.336 -36.281 -22.109 1 71.88 176 ARG A CA 1
ATOM 1357 C C . ARG A 1 176 ? 6.598 -37.531 -21.641 1 71.88 176 ARG A C 1
ATOM 1359 O O . ARG A 1 176 ? 6.855 -38.031 -20.547 1 71.88 176 ARG A O 1
ATOM 1366 N N . LEU A 1 177 ? 5.785 -37.938 -22.5 1 71.38 177 LEU A N 1
ATOM 1367 C CA . LEU A 1 177 ? 4.98 -39.094 -22.156 1 71.38 177 LEU A CA 1
ATOM 1368 C C . LEU A 1 177 ? 5.824 -40.375 -22.172 1 71.38 177 LEU A C 1
ATOM 1370 O O . LEU A 1 177 ? 5.543 -41.312 -21.438 1 71.38 177 LEU A O 1
ATOM 1374 N N . ASP A 1 178 ? 6.797 -40.344 -22.984 1 64.62 178 ASP A N 1
ATOM 1375 C CA . ASP A 1 178 ? 7.574 -41.562 -23.188 1 64.62 178 ASP A CA 1
ATOM 1376 C C . ASP A 1 178 ? 8.25 -42 -21.891 1 64.62 178 ASP A C 1
ATOM 1378 O O . ASP A 1 178 ? 8.328 -43.188 -21.594 1 64.62 178 ASP A O 1
ATOM 1382 N N . MET A 1 179 ? 8.531 -41 -21.156 1 64.31 179 MET A N 1
ATOM 1383 C CA . MET A 1 179 ? 9.273 -41.344 -19.938 1 64.31 179 MET A CA 1
ATOM 1384 C C . MET A 1 179 ? 8.445 -41.094 -18.703 1 64.31 179 MET A C 1
ATOM 1386 O O . MET A 1 179 ? 8.906 -41.281 -17.578 1 64.31 179 MET A O 1
ATOM 1390 N N . HIS A 1 180 ? 7.273 -40.75 -19.016 1 73.06 180 HIS A N 1
ATOM 1391 C CA . HIS A 1 180 ? 6.441 -40.406 -17.859 1 73.06 180 HIS A CA 1
ATOM 1392 C C . HIS A 1 180 ? 5.758 -41.656 -17.297 1 73.06 180 HIS A C 1
ATOM 1394 O O . HIS A 1 180 ? 5.262 -42.5 -18.062 1 73.06 180 HIS A O 1
ATOM 1400 N N . PRO A 1 181 ? 5.824 -41.75 -16.016 1 66.19 181 PRO A N 1
ATOM 1401 C CA . PRO A 1 181 ? 5.246 -42.938 -15.406 1 66.19 181 PRO A CA 1
ATOM 1402 C C . PRO A 1 181 ? 3.812 -43.188 -15.852 1 66.19 181 PRO A C 1
ATOM 1404 O O . PRO A 1 181 ? 3.375 -44.344 -15.891 1 66.19 181 PRO A O 1
ATOM 1407 N N . ILE A 1 182 ? 3.164 -42.188 -16.266 1 67.56 182 ILE A N 1
ATOM 1408 C CA . ILE A 1 182 ? 1.771 -42.344 -16.672 1 67.56 182 ILE A CA 1
ATOM 1409 C C . ILE A 1 182 ? 1.692 -43.219 -17.938 1 67.56 182 ILE A C 1
ATOM 1411 O O . ILE A 1 182 ? 0.737 -43.969 -18.125 1 67.56 182 ILE A O 1
ATOM 1415 N N . ALA A 1 183 ? 2.641 -42.938 -18.734 1 65.44 183 ALA A N 1
ATOM 1416 C CA . ALA A 1 183 ? 2.666 -43.688 -19.969 1 65.44 183 ALA A CA 1
ATOM 1417 C C . ALA A 1 183 ? 3.217 -45.094 -19.719 1 65.44 183 ALA A C 1
ATOM 1419 O O . ALA A 1 183 ? 2.855 -46.062 -20.422 1 65.44 183 ALA A O 1
ATOM 1420 N N . LEU A 1 184 ? 4.066 -45.125 -18.734 1 60.06 184 LEU A N 1
ATOM 1421 C CA . LEU A 1 184 ? 4.781 -46.375 -18.531 1 60.06 184 LEU A CA 1
ATOM 1422 C C . LEU A 1 184 ? 3.982 -47.312 -17.641 1 60.06 184 LEU A C 1
ATOM 1424 O O . LEU A 1 184 ? 4.152 -48.531 -17.703 1 60.06 184 LEU A O 1
ATOM 1428 N N . ASP A 1 185 ? 3.396 -46.75 -16.734 1 56.56 185 ASP A N 1
ATOM 1429 C CA . ASP A 1 185 ? 2.59 -47.531 -15.812 1 56.56 185 ASP A CA 1
ATOM 1430 C C . ASP A 1 185 ? 1.276 -47.969 -16.453 1 56.56 185 ASP A C 1
ATOM 1432 O O . ASP A 1 185 ? 0.512 -47.125 -16.938 1 56.56 185 ASP A O 1
ATOM 1436 N N . LYS A 1 186 ? 1.133 -49.156 -16.641 1 53.78 186 LYS A N 1
ATOM 1437 C CA . LYS A 1 186 ? -0.067 -49.781 -17.203 1 53.78 186 LYS A CA 1
ATOM 1438 C C . LYS A 1 186 ? -1.326 -49.219 -16.531 1 53.78 186 LYS A C 1
ATOM 1440 O O . LYS A 1 186 ? -2.422 -49.312 -17.078 1 53.78 186 LYS A O 1
ATOM 1445 N N . ARG A 1 187 ? -1.159 -48.844 -15.344 1 49.34 187 ARG A N 1
ATOM 1446 C CA . ARG A 1 187 ? -2.273 -48.344 -14.555 1 49.34 187 ARG A CA 1
ATOM 1447 C C . ARG A 1 187 ? -2.781 -47 -15.125 1 49.34 187 ARG A C 1
ATOM 1449 O O . ARG A 1 187 ? -3.828 -46.5 -14.703 1 49.34 187 ARG A O 1
ATOM 1456 N N . VAL A 1 188 ? -1.893 -46.156 -15.773 1 51.78 188 VAL A N 1
ATOM 1457 C CA . VAL A 1 188 ? -2.377 -44.969 -16.453 1 51.78 188 VAL A CA 1
ATOM 1458 C C . VAL A 1 188 ? -3.438 -45.375 -17.484 1 51.78 188 VAL A C 1
ATOM 1460 O O . VAL A 1 188 ? -3.951 -44.531 -18.219 1 51.78 188 VAL A O 1
ATOM 1463 N N . GLN A 1 189 ? -3.52 -46.594 -17.656 1 56.5 189 GLN A N 1
ATOM 1464 C CA . GLN A 1 189 ? -4.648 -47 -18.484 1 56.5 189 GLN A CA 1
ATOM 1465 C C . GLN A 1 189 ? -5.957 -46.406 -17.953 1 56.5 189 GLN A C 1
ATOM 1467 O O . GLN A 1 189 ? -6.988 -46.469 -18.641 1 56.5 189 GLN A O 1
ATOM 1472 N N . ASP A 1 190 ? -5.684 -45.531 -16.828 1 76.5 190 ASP A N 1
ATOM 1473 C CA . ASP A 1 190 ? -6.883 -44.938 -16.25 1 76.5 190 ASP A CA 1
ATOM 1474 C C . ASP A 1 190 ? -6.91 -43.406 -16.469 1 76.5 190 ASP A C 1
ATOM 1476 O O . ASP A 1 190 ? -6.762 -42.656 -15.523 1 76.5 190 ASP A O 1
ATOM 1480 N N . LYS A 1 191 ? -7.059 -42.906 -17.672 1 85.06 191 LYS A N 1
ATOM 1481 C CA . LYS A 1 191 ? -7.113 -41.531 -18.125 1 85.06 191 LYS A CA 1
ATOM 1482 C C . LYS A 1 191 ? -8.18 -40.75 -17.359 1 85.06 191 LYS A C 1
ATOM 1484 O O . LYS A 1 191 ? -8.023 -39.562 -17.125 1 85.06 191 LYS A O 1
ATOM 1489 N N . ASP A 1 192 ? -9.086 -41.469 -16.969 1 90 192 ASP A N 1
ATOM 1490 C CA . ASP A 1 192 ? -10.219 -40.812 -16.344 1 90 192 ASP A CA 1
ATOM 1491 C C . ASP A 1 192 ? -10.008 -40.656 -14.836 1 90 192 ASP A C 1
ATOM 1493 O O . ASP A 1 192 ? -10.859 -40.125 -14.133 1 90 192 ASP A O 1
ATOM 1497 N N . ARG A 1 193 ? -8.805 -41.125 -14.367 1 92.12 193 ARG A N 1
ATOM 1498 C CA . ARG A 1 193 ? -8.562 -41.062 -12.93 1 92.12 193 ARG A CA 1
ATOM 1499 C C . ARG A 1 193 ? -7.223 -40.406 -12.633 1 92.12 193 ARG A C 1
ATOM 1501 O O . ARG A 1 193 ? -6.77 -40.375 -11.492 1 92.12 193 ARG A O 1
ATOM 1508 N N . THR A 1 194 ? -6.555 -39.844 -13.633 1 92.81 194 THR A N 1
ATOM 1509 C CA . THR A 1 194 ? -5.254 -39.219 -13.43 1 92.81 194 THR A CA 1
ATOM 1510 C C . THR A 1 194 ? -5.34 -37.719 -13.672 1 92.81 194 THR A C 1
ATOM 1512 O O . THR A 1 194 ? -5.531 -37.281 -14.805 1 92.81 194 THR A O 1
ATOM 1515 N N . ILE A 1 195 ? -5.117 -36.938 -12.648 1 94.5 195 ILE A N 1
ATOM 1516 C CA . ILE A 1 195 ? -5.266 -35.5 -12.703 1 94.5 195 ILE A CA 1
ATOM 1517 C C . ILE A 1 195 ? -3.918 -34.844 -13.023 1 94.5 195 ILE A C 1
ATOM 1519 O O . ILE A 1 195 ? -2.938 -35.062 -12.305 1 94.5 195 ILE A O 1
ATOM 1523 N N . PRO A 1 196 ? -3.771 -34.125 -14.109 1 93.38 196 PRO A N 1
ATOM 1524 C CA . PRO A 1 196 ? -2.549 -33.344 -14.344 1 93.38 196 PRO A CA 1
ATOM 1525 C C . PRO A 1 196 ? -2.447 -32.125 -13.445 1 93.38 196 PRO A C 1
ATOM 1527 O O . PRO A 1 196 ? -3.365 -31.297 -13.422 1 93.38 196 PRO A O 1
ATOM 1530 N N . LEU A 1 197 ? -1.323 -31.969 -12.766 1 94 197 LEU A N 1
ATOM 1531 C CA . LEU A 1 197 ?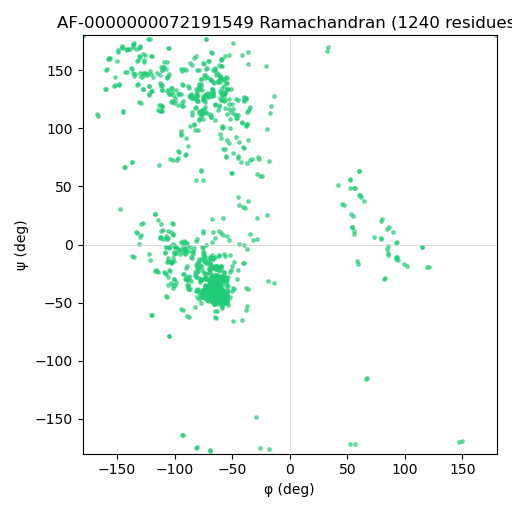 -1.148 -30.875 -11.805 1 94 197 LEU A CA 1
ATOM 1532 C C . LEU A 1 197 ? -0.15 -29.844 -12.328 1 94 197 LEU A C 1
ATOM 1534 O O . LEU A 1 197 ? 0.714 -30.172 -13.141 1 94 197 LEU A O 1
ATOM 1538 N N . TYR A 1 198 ? -0.314 -28.656 -11.891 1 92.06 198 TYR A N 1
ATOM 1539 C CA . TYR A 1 198 ? 0.764 -27.672 -11.953 1 92.06 198 TYR A CA 1
ATOM 1540 C C . TYR A 1 198 ? 1.293 -27.344 -10.562 1 92.06 198 TYR A C 1
ATOM 1542 O O . TYR A 1 198 ? 0.576 -27.5 -9.57 1 92.06 198 TYR A O 1
ATOM 1550 N N . ILE A 1 199 ? 2.564 -27 -10.445 1 91.94 199 ILE A N 1
ATOM 1551 C CA . ILE A 1 199 ? 3.184 -26.391 -9.273 1 91.94 199 ILE A CA 1
ATOM 1552 C C . ILE A 1 199 ? 3.564 -24.953 -9.57 1 91.94 199 ILE A C 1
ATOM 1554 O O . ILE A 1 199 ? 4.066 -24.641 -10.656 1 91.94 199 ILE A O 1
ATOM 1558 N N . HIS A 1 200 ? 3.211 -24.141 -8.672 1 90.75 200 HIS A N 1
ATOM 1559 C CA . HIS A 1 200 ? 3.488 -22.719 -8.852 1 90.75 200 HIS A CA 1
ATOM 1560 C C . HIS A 1 200 ? 4.336 -22.172 -7.703 1 90.75 200 HIS A C 1
ATOM 1562 O O . HIS A 1 200 ? 4.09 -22.484 -6.539 1 90.75 200 HIS A O 1
ATOM 1568 N N . GLY A 1 201 ? 5.402 -21.484 -8.031 1 86.44 201 GLY A N 1
ATOM 1569 C CA . GLY A 1 201 ? 6.25 -20.766 -7.09 1 86.44 201 GLY A CA 1
ATOM 1570 C C . GLY A 1 201 ? 6.48 -19.312 -7.469 1 86.44 201 GLY A C 1
ATOM 1571 O O . GLY A 1 201 ? 6.668 -19 -8.641 1 86.44 201 GLY A O 1
ATOM 1572 N N . ASP A 1 202 ? 6.328 -18.453 -6.395 1 86.12 202 ASP A N 1
ATOM 1573 C CA . ASP A 1 202 ? 6.539 -17.031 -6.664 1 86.12 202 ASP A CA 1
ATOM 1574 C C . ASP A 1 202 ? 6.906 -16.281 -5.391 1 86.12 202 ASP A C 1
ATOM 1576 O O . ASP A 1 202 ? 6.77 -16.812 -4.285 1 86.12 202 ASP A O 1
ATOM 1580 N N . GLY A 1 203 ? 7.5 -15.102 -5.629 1 83.06 203 GLY A N 1
ATOM 1581 C CA . GLY A 1 203 ? 7.75 -14.164 -4.539 1 83.06 203 GLY A CA 1
ATOM 1582 C C . GLY A 1 203 ? 6.828 -12.961 -4.562 1 83.06 203 GLY A C 1
ATOM 1583 O O . GLY A 1 203 ? 6.559 -12.398 -5.625 1 83.06 203 GLY A O 1
ATOM 1584 N N . VAL A 1 204 ? 6.285 -12.688 -3.449 1 81.62 204 VAL A N 1
ATOM 1585 C CA . VAL A 1 204 ? 5.387 -11.539 -3.418 1 81.62 204 VAL A CA 1
ATOM 1586 C C . VAL A 1 204 ? 5.734 -10.641 -2.23 1 81.62 204 VAL A C 1
ATOM 1588 O O . VAL A 1 204 ? 5.984 -11.133 -1.127 1 81.62 204 VAL A O 1
ATOM 1591 N N . GLU A 1 205 ? 5.719 -9.344 -2.471 1 82.5 205 GLU A N 1
ATOM 1592 C CA . GLU A 1 205 ? 6 -8.391 -1.405 1 82.5 205 GLU A CA 1
ATOM 1593 C C . GLU A 1 205 ? 4.82 -8.273 -0.441 1 82.5 205 GLU A C 1
ATOM 1595 O O . GLU A 1 205 ? 3.672 -8.133 -0.869 1 82.5 205 GLU A O 1
ATOM 1600 N N . PHE A 1 206 ? 5.07 -8.438 0.801 1 83.38 206 PHE A N 1
ATOM 1601 C CA . PHE A 1 206 ? 3.996 -8.297 1.775 1 83.38 206 PHE A CA 1
ATOM 1602 C C . PHE A 1 206 ? 4.324 -7.207 2.789 1 83.38 206 PHE A C 1
ATOM 1604 O O . PHE A 1 206 ? 3.457 -6.785 3.555 1 83.38 206 PHE A O 1
ATOM 1611 N N . GLN A 1 207 ? 5.516 -6.742 2.865 1 74.94 207 GLN A N 1
ATOM 1612 C CA . GLN A 1 207 ? 5.98 -5.633 3.691 1 74.94 207 GLN A CA 1
ATOM 1613 C C . GLN A 1 207 ? 7.086 -4.848 2.99 1 74.94 207 GLN A C 1
ATOM 1615 O O . GLN A 1 207 ? 7.645 -5.309 1.993 1 74.94 207 GLN A O 1
ATOM 1620 N N . GLN A 1 208 ? 7.305 -3.701 3.756 1 60.75 208 GLN A N 1
ATOM 1621 C CA . GLN A 1 208 ? 8.383 -2.893 3.201 1 60.75 208 GLN A CA 1
ATOM 1622 C C . GLN A 1 208 ? 9.719 -3.635 3.271 1 60.75 208 GLN A C 1
ATOM 1624 O O . GLN A 1 208 ? 10.141 -4.066 4.348 1 60.75 208 GLN A O 1
ATOM 1629 N N . ARG A 1 209 ? 10.266 -4.102 2.242 1 62.5 209 ARG A N 1
ATOM 1630 C CA . ARG A 1 209 ? 11.602 -4.664 2.053 1 62.5 209 ARG A CA 1
ATOM 1631 C C . ARG A 1 209 ? 11.602 -6.168 2.309 1 62.5 209 ARG A C 1
ATOM 1633 O O . ARG A 1 209 ? 12.602 -6.727 2.768 1 62.5 209 ARG A O 1
ATOM 1640 N N . ASP A 1 210 ? 10.438 -6.785 2.445 1 78.94 210 ASP A N 1
ATOM 1641 C CA . ASP A 1 210 ? 10.406 -8.242 2.547 1 78.94 210 ASP A CA 1
ATOM 1642 C C . ASP A 1 210 ? 9.398 -8.836 1.564 1 78.94 210 ASP A C 1
ATOM 1644 O O . ASP A 1 210 ? 8.414 -8.188 1.211 1 78.94 210 ASP A O 1
ATOM 1648 N N . SER A 1 211 ? 9.766 -9.984 1.128 1 87.31 211 SER A N 1
ATOM 1649 C CA . SER A 1 211 ? 8.914 -10.734 0.212 1 87.31 211 SER A CA 1
ATOM 1650 C C . SER A 1 211 ? 8.633 -12.133 0.746 1 87.31 211 SER A C 1
ATOM 1652 O O . SER A 1 211 ? 9.406 -12.68 1.534 1 87.31 211 SER A O 1
ATOM 1654 N N . LEU A 1 212 ? 7.465 -12.555 0.409 1 89.81 212 LEU A N 1
ATOM 1655 C CA . LEU A 1 212 ? 7.012 -13.898 0.764 1 89.81 212 LEU A CA 1
ATOM 1656 C C . LEU A 1 212 ? 7.223 -14.867 -0.394 1 89.81 212 LEU A C 1
ATOM 1658 O O . LEU A 1 212 ? 6.762 -14.617 -1.511 1 89.81 212 LEU A O 1
ATOM 1662 N N . MET A 1 213 ? 8.039 -15.93 -0.132 1 90.25 213 MET A N 1
ATOM 1663 C CA . MET A 1 213 ? 8.117 -17.016 -1.109 1 90.25 213 MET A CA 1
ATOM 1664 C C . MET A 1 213 ? 6.934 -17.953 -0.96 1 90.25 213 MET A C 1
ATOM 1666 O O . MET A 1 213 ? 6.695 -18.5 0.122 1 90.25 213 MET A O 1
ATOM 1670 N N . CYS A 1 214 ? 6.199 -18.125 -2.039 1 91.56 214 CYS A N 1
ATOM 1671 C CA . CYS A 1 214 ? 4.949 -18.875 -1.973 1 91.56 214 CYS A CA 1
ATOM 1672 C C . CYS A 1 214 ? 4.973 -20.047 -2.934 1 91.56 214 CYS A C 1
ATOM 1674 O O . CYS A 1 214 ? 5.438 -19.922 -4.066 1 91.56 214 CYS A O 1
ATOM 1676 N N . TRP A 1 215 ? 4.512 -21.156 -2.432 1 92.88 215 TRP A N 1
ATOM 1677 C CA . TRP A 1 215 ? 4.305 -22.359 -3.238 1 92.88 215 TRP A CA 1
ATOM 1678 C C . TRP A 1 215 ? 2.84 -22.781 -3.217 1 92.88 215 TRP A C 1
ATOM 1680 O O . TRP A 1 215 ? 2.213 -22.812 -2.156 1 92.88 215 TRP A O 1
ATOM 1690 N N . SER A 1 216 ? 2.34 -23.047 -4.352 1 93.56 216 SER A N 1
ATOM 1691 C CA . SER A 1 216 ? 0.973 -23.531 -4.512 1 93.56 216 SER A CA 1
ATOM 1692 C C . SER A 1 216 ? 0.883 -24.578 -5.617 1 93.56 216 SER A C 1
ATOM 1694 O O . SER A 1 216 ? 1.867 -24.844 -6.309 1 93.56 216 SER A O 1
ATOM 1696 N N . TRP A 1 217 ? -0.219 -25.25 -5.691 1 94.88 217 TRP A N 1
ATOM 1697 C CA . TRP A 1 217 ? -0.46 -26.266 -6.703 1 94.88 217 TRP A CA 1
ATOM 1698 C C . TRP A 1 217 ? -1.943 -26.344 -7.051 1 94.88 217 TRP A C 1
ATOM 1700 O O . TRP A 1 217 ? -2.777 -25.719 -6.395 1 94.88 217 TRP A O 1
ATOM 1710 N N . GLY A 1 218 ? -2.27 -27.016 -8.109 1 93.81 218 GLY A N 1
ATOM 1711 C CA . GLY A 1 218 ? -3.645 -27.188 -8.547 1 93.81 218 GLY A CA 1
ATOM 1712 C C . GLY A 1 218 ? -3.764 -28 -9.828 1 93.81 218 GLY A C 1
ATOM 1713 O O . GLY A 1 218 ? -2.77 -28.531 -10.328 1 93.81 218 GLY A O 1
ATOM 1714 N N . SER A 1 219 ? -4.961 -28.141 -10.195 1 94.69 219 SER A N 1
ATOM 1715 C CA . SER A 1 219 ? -5.23 -28.859 -11.445 1 94.69 219 SER A CA 1
ATOM 1716 C C . SER A 1 219 ? -4.984 -27.953 -12.656 1 94.69 219 SER A C 1
ATOM 1718 O O . SER A 1 219 ? -5.434 -26.812 -12.68 1 94.69 219 SER A O 1
ATOM 1720 N N . LEU A 1 220 ? -4.312 -28.484 -13.594 1 92.12 220 LEU A N 1
ATOM 1721 C CA . LEU A 1 220 ? -4.059 -27.75 -14.828 1 92.12 220 LEU A CA 1
ATOM 1722 C C . LEU A 1 220 ? -5.359 -27.484 -15.586 1 92.12 220 LEU A C 1
ATOM 1724 O O . LEU A 1 220 ? -5.43 -26.594 -16.422 1 92.12 220 LEU A O 1
ATOM 1728 N N . LEU A 1 221 ? -6.328 -28.266 -15.273 1 92 221 LEU A N 1
ATOM 1729 C CA . LEU A 1 221 ? -7.562 -28.266 -16.047 1 92 221 LEU A CA 1
ATOM 1730 C C . LEU A 1 221 ? -8.555 -27.25 -15.484 1 92 221 LEU A C 1
ATOM 1732 O O . LEU A 1 221 ? -9.523 -26.875 -16.156 1 92 221 LEU A O 1
ATOM 1736 N N . ASN A 1 222 ? -8.32 -26.875 -14.273 1 89.94 222 ASN A N 1
ATOM 1737 C CA . ASN A 1 222 ? -9.219 -25.875 -13.68 1 89.94 222 ASN A CA 1
ATOM 1738 C C . ASN A 1 222 ? -8.891 -24.469 -14.164 1 89.94 222 ASN A C 1
ATOM 1740 O O . ASN A 1 222 ? -7.926 -23.859 -13.695 1 89.94 222 ASN A O 1
ATOM 1744 N N . GLN A 1 223 ? -9.742 -23.953 -14.984 1 78 223 GLN A N 1
ATOM 1745 C CA . GLN A 1 223 ? -9.469 -22.672 -15.617 1 78 223 GLN A CA 1
ATOM 1746 C C . GLN A 1 223 ? -10.234 -21.547 -14.93 1 78 223 GLN A C 1
ATOM 1748 O O . GLN A 1 223 ? -10.305 -20.422 -15.445 1 78 223 GLN A O 1
ATOM 1753 N N . LYS A 1 224 ? -10.664 -21.875 -13.742 1 75.62 224 LYS A N 1
ATOM 1754 C CA . LYS A 1 224 ? -11.383 -20.844 -12.984 1 75.62 224 LYS A CA 1
ATOM 1755 C C . LYS A 1 224 ? -10.414 -19.891 -12.297 1 75.62 224 LYS A C 1
ATOM 1757 O O . LYS A 1 224 ? -9.211 -19.906 -12.578 1 75.62 224 LYS A O 1
ATOM 1762 N N . SER A 1 225 ? -11.023 -19 -11.5 1 76.31 225 SER A N 1
ATOM 1763 C CA . SER A 1 225 ? -10.211 -18.031 -10.766 1 76.31 225 SER A CA 1
ATOM 1764 C C . SER A 1 225 ? -9.18 -18.75 -9.891 1 76.31 225 SER A C 1
ATOM 1766 O O . SER A 1 225 ? -9.445 -19.812 -9.352 1 76.31 225 SER A O 1
ATOM 1768 N N . SER A 1 226 ? -7.996 -18.125 -9.836 1 77.31 226 SER A N 1
ATOM 1769 C CA . SER A 1 226 ? -6.922 -18.719 -9.047 1 77.31 226 SER A CA 1
ATOM 1770 C C . SER A 1 226 ? -7.309 -18.812 -7.57 1 77.31 226 SER A C 1
ATOM 1772 O O . SER A 1 226 ? -6.781 -19.641 -6.836 1 77.31 226 SER A O 1
ATOM 1774 N N . LEU A 1 227 ? -8.188 -18.031 -7.227 1 74 227 LEU A N 1
ATOM 1775 C CA . LEU A 1 227 ? -8.641 -18.078 -5.84 1 74 227 LEU A CA 1
ATOM 1776 C C . LEU A 1 227 ? -9.422 -19.359 -5.574 1 74 227 LEU A C 1
ATOM 1778 O O . LEU A 1 227 ? -9.477 -19.844 -4.434 1 74 227 LEU A O 1
ATOM 1782 N N . ASP A 1 228 ? -9.906 -19.922 -6.707 1 73.31 228 ASP A N 1
ATOM 1783 C CA . ASP A 1 228 ? -10.703 -21.141 -6.59 1 73.31 228 ASP A CA 1
ATOM 1784 C C . ASP A 1 228 ? -9.883 -22.375 -6.965 1 73.31 228 ASP A C 1
ATOM 1786 O O . ASP A 1 228 ? -10.25 -23.5 -6.617 1 73.31 228 ASP A O 1
ATOM 1790 N N . SER A 1 229 ? -8.828 -22.094 -7.574 1 82 229 SER A N 1
ATOM 1791 C CA . SER A 1 229 ? -8.164 -23.234 -8.172 1 82 229 SER A CA 1
ATOM 1792 C C . SER A 1 229 ? -6.805 -23.484 -7.527 1 82 229 SER A C 1
ATOM 1794 O O . SER A 1 229 ? -6.273 -24.594 -7.598 1 82 229 SER A O 1
ATOM 1796 N N . HIS A 1 230 ? -6.215 -22.484 -6.91 1 89.56 230 HIS A N 1
ATOM 1797 C CA . HIS A 1 230 ? -4.91 -22.656 -6.285 1 89.56 230 HIS A CA 1
ATOM 1798 C C . HIS A 1 230 ? -5.039 -23.188 -4.863 1 89.56 230 HIS A C 1
ATOM 1800 O O . HIS A 1 230 ? -5.832 -22.672 -4.074 1 89.56 230 HIS A O 1
ATOM 1806 N N . LEU A 1 231 ? -4.324 -24.172 -4.668 1 93.94 231 LEU A N 1
ATOM 1807 C CA . LEU A 1 231 ? -4.238 -24.703 -3.312 1 93.94 231 LEU A CA 1
ATOM 1808 C C . LEU A 1 231 ? -2.906 -24.344 -2.67 1 93.94 231 LEU A C 1
ATOM 1810 O O . LEU A 1 231 ? -1.845 -24.594 -3.246 1 93.94 231 LEU A O 1
ATOM 1814 N N . HIS A 1 232 ? -3.021 -23.812 -1.519 1 94.62 232 HIS A N 1
ATOM 1815 C CA . HIS A 1 232 ? -1.838 -23.359 -0.791 1 94.62 232 HIS A CA 1
ATOM 1816 C C . HIS A 1 232 ? -0.979 -24.547 -0.358 1 94.62 232 HIS A C 1
ATOM 1818 O O . HIS A 1 232 ? -1.506 -25.594 0.042 1 94.62 232 HIS A O 1
ATOM 1824 N N . MET A 1 233 ? 0.398 -24.391 -0.427 1 96 233 MET A N 1
ATOM 1825 C CA . MET A 1 233 ? 1.304 -25.438 0.043 1 96 233 MET A CA 1
ATOM 1826 C C . MET A 1 233 ? 2.209 -24.922 1.153 1 96 233 MET A C 1
ATOM 1828 O O . MET A 1 233 ? 2.158 -25.406 2.283 1 96 233 MET A O 1
ATOM 1832 N N . ALA A 1 234 ? 3.004 -23.891 0.814 1 95.88 234 ALA A N 1
ATOM 1833 C CA . ALA A 1 234 ? 3.934 -23.375 1.81 1 95.88 234 ALA A CA 1
ATOM 1834 C C . ALA A 1 234 ? 4.355 -21.938 1.464 1 95.88 234 ALA A C 1
ATOM 1836 O O . ALA A 1 234 ? 4.355 -21.562 0.293 1 95.88 234 ALA A O 1
ATOM 1837 N N . VAL A 1 235 ? 4.656 -21.203 2.492 1 95.38 235 VAL A N 1
ATOM 1838 C CA . VAL A 1 235 ? 5.219 -19.859 2.314 1 95.38 235 VAL A CA 1
ATOM 1839 C C . VAL A 1 235 ? 6.344 -19.641 3.322 1 95.38 235 VAL A C 1
ATOM 1841 O O . VAL A 1 235 ? 6.379 -20.281 4.379 1 95.38 235 VAL A O 1
ATOM 1844 N N . TRP A 1 236 ? 7.262 -18.797 2.93 1 94.56 236 TRP A N 1
ATOM 1845 C CA . TRP A 1 236 ? 8.336 -18.406 3.838 1 94.56 236 TRP A CA 1
ATOM 1846 C C . TRP A 1 236 ? 8.867 -17.016 3.492 1 94.56 236 TRP A C 1
ATOM 1848 O O . TRP A 1 236 ? 9.039 -16.688 2.316 1 94.56 236 TRP A O 1
ATOM 1858 N N . PRO A 1 237 ? 9.094 -16.172 4.527 1 91.38 237 PRO A N 1
ATOM 1859 C CA . PRO A 1 237 ? 9.656 -14.844 4.238 1 91.38 237 PRO A CA 1
ATOM 1860 C C . PRO A 1 237 ? 11.078 -14.914 3.691 1 91.38 237 PRO A C 1
ATOM 1862 O O . PRO A 1 237 ? 11.93 -15.617 4.25 1 91.38 237 PRO A O 1
ATOM 1865 N N . LYS A 1 238 ? 11.344 -14.141 2.758 1 88.25 238 LYS A N 1
ATOM 1866 C CA . LYS A 1 238 ? 12.656 -14.141 2.105 1 88.25 238 LYS A CA 1
ATOM 1867 C C . LYS A 1 238 ? 13.75 -13.68 3.064 1 88.25 238 LYS A C 1
ATOM 1869 O O . LYS A 1 238 ? 14.852 -14.227 3.062 1 88.25 238 LYS A O 1
ATOM 1874 N N . THR A 1 239 ? 13.492 -12.758 3.877 1 82.31 239 THR A N 1
ATOM 1875 C CA . THR A 1 239 ? 14.484 -12.18 4.781 1 82.31 239 THR A CA 1
ATOM 1876 C C . THR A 1 239 ? 14.898 -13.195 5.844 1 82.31 239 THR A C 1
ATOM 1878 O O . THR A 1 239 ? 15.945 -13.047 6.473 1 82.31 239 THR A O 1
ATOM 1881 N N . ALA A 1 240 ? 14.078 -14.195 6.012 1 89 240 ALA A N 1
ATOM 1882 C CA . ALA A 1 240 ? 14.375 -15.211 7.02 1 89 240 ALA A CA 1
ATOM 1883 C C . ALA A 1 240 ? 14.961 -16.469 6.383 1 89 240 ALA A C 1
ATOM 1885 O O . ALA A 1 240 ? 15.125 -17.484 7.051 1 89 240 ALA A O 1
ATOM 1886 N N . THR A 1 241 ? 15.258 -16.375 5.16 1 89.56 241 THR A N 1
ATOM 1887 C CA . THR A 1 241 ? 15.703 -17.562 4.438 1 89.56 241 THR A CA 1
ATOM 1888 C C . THR A 1 241 ? 17.219 -17.75 4.586 1 89.56 241 THR A C 1
ATOM 1890 O O . THR A 1 241 ? 17.984 -16.812 4.383 1 89.56 241 THR A O 1
ATOM 1893 N N . ALA A 1 242 ? 17.562 -18.938 5 1 87.88 242 ALA A N 1
ATOM 1894 C CA . ALA A 1 242 ? 18.953 -19.391 4.98 1 87.88 242 ALA A CA 1
ATOM 1895 C C . ALA A 1 242 ? 19.188 -20.391 3.852 1 87.88 242 ALA A C 1
ATOM 1897 O O . ALA A 1 242 ? 18.266 -20.75 3.127 1 87.88 242 ALA A O 1
ATOM 1898 N N . LYS A 1 243 ? 20.406 -20.781 3.494 1 79.75 243 LYS A N 1
ATOM 1899 C CA . LYS A 1 243 ? 20.781 -21.688 2.4 1 79.75 243 LYS A CA 1
ATOM 1900 C C . LYS A 1 243 ? 19.938 -22.953 2.422 1 79.75 243 LYS A C 1
ATOM 1902 O O . LYS A 1 243 ? 19.422 -23.375 1.387 1 79.75 243 LYS A O 1
ATOM 1907 N N . ASP A 1 244 ? 19.609 -23.5 3.611 1 83.38 244 ASP A N 1
ATOM 1908 C CA . ASP A 1 244 ? 18.953 -24.797 3.682 1 83.38 244 ASP A CA 1
ATOM 1909 C C . ASP A 1 244 ? 17.562 -24.672 4.316 1 83.38 244 ASP A C 1
ATOM 1911 O O . ASP A 1 244 ? 17 -25.672 4.781 1 83.38 244 ASP A O 1
ATOM 1915 N N . THR A 1 245 ? 17.016 -23.516 4.184 1 91.56 245 THR A N 1
ATOM 1916 C CA . THR A 1 245 ? 15.727 -23.297 4.816 1 91.56 245 THR A CA 1
ATOM 1917 C C . THR A 1 245 ? 14.648 -24.156 4.152 1 91.56 245 THR A C 1
ATOM 1919 O O . THR A 1 245 ? 13.844 -24.797 4.832 1 91.56 245 THR A O 1
ATOM 1922 N N . TRP A 1 246 ? 14.711 -24.281 2.822 1 92.38 246 TRP A N 1
ATOM 1923 C CA . TRP A 1 246 ? 13.633 -24.922 2.066 1 92.38 246 TRP A CA 1
ATOM 1924 C C . TRP A 1 246 ? 13.875 -26.422 1.913 1 92.38 246 TRP A C 1
ATOM 1926 O O . TRP A 1 246 ? 12.977 -27.156 1.526 1 92.38 246 TRP A O 1
ATOM 1936 N N . SER A 1 247 ? 15 -26.953 2.297 1 90.19 247 SER A N 1
ATOM 1937 C CA . SER A 1 247 ? 15.383 -28.328 2.033 1 90.19 247 SER A CA 1
ATOM 1938 C C . SER A 1 247 ? 14.398 -29.312 2.666 1 90.19 247 SER A C 1
ATOM 1940 O O . SER A 1 247 ? 13.875 -30.203 1.99 1 90.19 247 SER A O 1
ATOM 1942 N N . PRO A 1 248 ? 14.109 -29.078 3.936 1 94 248 PRO A N 1
ATOM 1943 C CA . PRO A 1 248 ? 13.133 -30 4.516 1 94 248 PRO A CA 1
ATOM 1944 C C . PRO A 1 248 ? 11.758 -29.906 3.855 1 94 248 PRO A C 1
ATOM 1946 O O . PRO A 1 248 ? 11.062 -30.906 3.717 1 94 248 PRO A O 1
ATOM 1949 N N . VAL A 1 249 ? 11.375 -28.719 3.48 1 94.19 249 VAL A N 1
ATOM 1950 C CA . VAL A 1 249 ? 10.078 -28.5 2.848 1 94.19 249 VAL A CA 1
ATOM 1951 C C . VAL A 1 249 ? 10.023 -29.25 1.515 1 94.19 249 VAL A C 1
ATOM 1953 O O . VAL A 1 249 ? 9.023 -29.891 1.202 1 94.19 249 VAL A O 1
ATOM 1956 N N . TYR A 1 250 ? 11.133 -29.219 0.797 1 93.19 250 TYR A N 1
ATOM 1957 C CA . TYR A 1 250 ? 11.195 -29.891 -0.498 1 93.19 250 TYR A CA 1
ATOM 1958 C C . TYR A 1 250 ? 11.117 -31.406 -0.336 1 93.19 250 TYR A C 1
ATOM 1960 O O . TYR A 1 250 ? 10.516 -32.094 -1.164 1 93.19 250 TYR A O 1
ATOM 1968 N N . ASP A 1 251 ? 11.664 -31.875 0.691 1 94.31 251 ASP A N 1
ATOM 1969 C CA . ASP A 1 251 ? 11.594 -33.312 0.96 1 94.31 251 ASP A CA 1
ATOM 1970 C C . ASP A 1 251 ? 10.156 -33.75 1.205 1 94.31 251 ASP A C 1
ATOM 1972 O O . ASP A 1 251 ? 9.719 -34.781 0.683 1 94.31 251 ASP A O 1
ATOM 1976 N N . TRP A 1 252 ? 9.508 -32.969 1.946 1 96.38 252 TRP A N 1
ATOM 1977 C CA . TRP A 1 252 ? 8.109 -33.281 2.232 1 96.38 252 TRP A CA 1
ATOM 1978 C C . TRP A 1 252 ? 7.242 -33.094 0.991 1 96.38 252 TRP A C 1
ATOM 1980 O O . TRP A 1 252 ? 6.293 -33.844 0.77 1 96.38 252 TRP A O 1
ATOM 1990 N N . MET A 1 253 ? 7.574 -32.125 0.24 1 95.25 253 MET A N 1
ATOM 1991 C CA . MET A 1 253 ? 6.887 -31.891 -1.03 1 95.25 253 MET A CA 1
ATOM 1992 C C . MET A 1 253 ? 7.031 -33.094 -1.944 1 95.25 253 MET A C 1
ATOM 1994 O O . MET A 1 253 ? 6.043 -33.594 -2.496 1 95.25 253 MET A O 1
ATOM 1998 N N . ARG A 1 254 ? 8.258 -33.531 -2.064 1 95.25 254 ARG A N 1
ATOM 1999 C CA . ARG A 1 254 ? 8.539 -34.719 -2.875 1 95.25 254 ARG A CA 1
ATOM 2000 C C . ARG A 1 254 ? 7.723 -35.906 -2.396 1 95.25 254 ARG A C 1
ATOM 2002 O O . ARG A 1 254 ? 7.059 -36.594 -3.195 1 95.25 254 ARG A O 1
ATOM 2009 N N . TRP A 1 255 ? 7.801 -36.094 -1.113 1 97.19 255 TRP A N 1
ATOM 2010 C CA . TRP A 1 255 ? 7.102 -37.219 -0.491 1 97.19 255 TRP A CA 1
ATOM 2011 C C . TRP A 1 255 ? 5.609 -37.156 -0.787 1 97.19 255 TRP A C 1
ATOM 2013 O O . TRP A 1 255 ? 4.996 -38.156 -1.132 1 97.19 255 TRP A O 1
ATOM 2023 N N . SER A 1 256 ? 5.043 -36.031 -0.686 1 97.62 256 SER A N 1
ATOM 2024 C CA . SER A 1 256 ? 3.609 -35.844 -0.865 1 97.62 256 SER A CA 1
ATOM 2025 C C . SER A 1 256 ? 3.207 -36 -2.328 1 97.62 256 SER A C 1
ATOM 2027 O O . SER A 1 256 ? 2.193 -36.625 -2.631 1 97.62 256 SER A O 1
ATOM 2029 N N . PHE A 1 257 ? 3.98 -35.5 -3.254 1 96.31 257 PHE A N 1
ATOM 2030 C CA . PHE A 1 257 ? 3.646 -35.594 -4.672 1 96.31 257 PHE A CA 1
ATOM 2031 C C . PHE A 1 257 ? 3.857 -37 -5.184 1 96.31 257 PHE A C 1
ATOM 2033 O O . PHE A 1 257 ? 3.152 -37.469 -6.086 1 96.31 257 PHE A O 1
ATOM 2040 N N . GLU A 1 258 ? 4.762 -37.719 -4.59 1 95 258 GLU A N 1
ATOM 2041 C CA . GLU A 1 258 ? 4.906 -39.125 -4.918 1 95 258 GLU A CA 1
ATOM 2042 C C . GLU A 1 258 ? 3.662 -39.906 -4.516 1 95 258 GLU A C 1
ATOM 2044 O O . GLU A 1 258 ? 3.234 -40.812 -5.238 1 95 258 GLU A O 1
ATOM 2049 N N . ALA A 1 259 ? 3.219 -39.562 -3.344 1 96.25 259 ALA A N 1
ATOM 2050 C CA . ALA A 1 259 ? 1.985 -40.219 -2.895 1 96.25 259 ALA A CA 1
ATOM 2051 C C . ALA A 1 259 ? 0.838 -39.938 -3.861 1 96.25 259 ALA A C 1
ATOM 2053 O O . ALA A 1 259 ? 0.056 -40.844 -4.184 1 96.25 259 ALA A O 1
ATOM 2054 N N . LEU A 1 260 ? 0.717 -38.75 -4.348 1 95.88 260 LEU A N 1
ATOM 2055 C CA . LEU A 1 260 ? -0.304 -38.375 -5.32 1 95.88 260 LEU A CA 1
ATOM 2056 C C . LEU A 1 260 ? -0.144 -39.188 -6.605 1 95.88 260 LEU A C 1
ATOM 2058 O O . LEU A 1 260 ? -1.13 -39.656 -7.168 1 95.88 260 LEU A O 1
ATOM 2062 N N . LEU A 1 261 ? 1.071 -39.312 -7.016 1 92.88 261 LEU A N 1
ATOM 2063 C CA . LEU A 1 261 ? 1.373 -40.094 -8.219 1 92.88 261 LEU A CA 1
ATOM 2064 C C . LEU A 1 261 ? 0.886 -41.531 -8.078 1 92.88 261 LEU A C 1
ATOM 2066 O O . LEU A 1 261 ? 0.302 -42.062 -9.016 1 92.88 261 LEU A O 1
ATOM 2070 N N . LYS A 1 262 ? 1.061 -42.062 -6.957 1 91.25 262 LYS A N 1
ATOM 2071 C CA . LYS A 1 262 ? 0.674 -43.438 -6.703 1 91.25 262 LYS A CA 1
ATOM 2072 C C . LYS A 1 262 ? -0.83 -43.562 -6.477 1 91.25 262 LYS A C 1
ATOM 2074 O O . LYS A 1 262 ? -1.419 -44.625 -6.715 1 91.25 262 LYS A O 1
ATOM 2079 N N . GLY A 1 263 ? -1.423 -42.531 -5.906 1 93.75 263 GLY A N 1
ATOM 2080 C CA . GLY A 1 263 ? -2.842 -42.531 -5.59 1 93.75 263 GLY A CA 1
ATOM 2081 C C . GLY A 1 263 ? -3.152 -43.156 -4.242 1 93.75 263 GLY A C 1
ATOM 2082 O O . GLY A 1 263 ? -4.297 -43.531 -3.975 1 93.75 263 GLY A O 1
ATOM 2083 N N . PHE A 1 264 ? -2.145 -43.312 -3.449 1 96.44 264 PHE A N 1
ATOM 2084 C CA . PHE A 1 264 ? -2.301 -43.969 -2.145 1 96.44 264 PHE A CA 1
ATOM 2085 C C . PHE A 1 264 ? -1.535 -43.188 -1.075 1 96.44 264 PHE A C 1
ATOM 2087 O O . PHE A 1 264 ? -0.503 -42.562 -1.361 1 96.44 264 PHE A O 1
ATOM 2094 N N . HIS A 1 265 ? -2.084 -43.219 0.17 1 97.62 265 HIS A N 1
ATOM 2095 C CA . HIS A 1 265 ? -1.338 -42.656 1.298 1 97.62 265 HIS A CA 1
ATOM 2096 C C . HIS A 1 265 ? -0.028 -43.406 1.509 1 97.62 265 HIS A C 1
ATOM 2098 O O . HIS A 1 265 ? 0.018 -44.625 1.377 1 97.62 265 HIS A O 1
ATOM 2104 N N . PRO A 1 266 ? 1.021 -42.719 1.832 1 97.06 266 PRO A N 1
ATOM 2105 C CA . PRO A 1 266 ? 2.318 -43.375 2.016 1 97.06 266 PRO A CA 1
ATOM 2106 C C . PRO A 1 266 ? 2.336 -44.312 3.209 1 97.06 266 PRO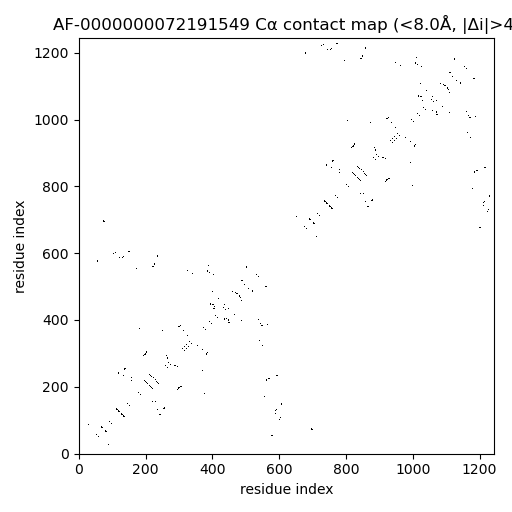 A C 1
ATOM 2108 O O . PRO A 1 266 ? 1.653 -44.062 4.207 1 97.06 266 PRO A O 1
ATOM 2111 N N . THR A 1 267 ? 3.125 -45.281 3.059 1 96.75 267 THR A N 1
ATOM 2112 C CA . THR A 1 267 ? 3.262 -46.25 4.137 1 96.75 267 THR A CA 1
ATOM 2113 C C . THR A 1 267 ? 4.531 -46 4.941 1 96.75 267 THR A C 1
ATOM 2115 O O . THR A 1 267 ? 4.746 -46.625 5.984 1 96.75 267 THR A O 1
ATOM 2118 N N . LYS A 1 268 ? 5.359 -45.156 4.395 1 96.38 268 LYS A N 1
ATOM 2119 C CA . LYS A 1 268 ? 6.609 -44.75 5.039 1 96.38 268 LYS A CA 1
ATOM 2120 C C . LYS A 1 268 ? 6.777 -43.25 5.035 1 96.38 268 LYS A C 1
ATOM 2122 O O . LYS A 1 268 ? 6.094 -42.531 4.289 1 96.38 268 LYS A O 1
ATOM 2127 N N . GLY A 1 269 ? 7.652 -42.844 5.902 1 94.94 269 GLY A N 1
ATOM 2128 C CA . GLY A 1 269 ? 7.957 -41.438 5.953 1 94.94 269 GLY A CA 1
ATOM 2129 C C . GLY A 1 269 ? 8.781 -40.938 4.773 1 94.94 269 GLY A C 1
ATOM 2130 O O . GLY A 1 269 ? 9.141 -41.75 3.902 1 94.94 269 GLY A O 1
ATOM 2131 N N . PRO A 1 270 ? 9.055 -39.625 4.715 1 93.38 270 PRO A N 1
ATOM 2132 C CA . PRO A 1 270 ? 9.758 -39.031 3.572 1 93.38 270 PRO A CA 1
ATOM 2133 C C . PRO A 1 270 ? 11.141 -39.656 3.355 1 93.38 270 PRO A C 1
ATOM 2135 O O . PRO A 1 270 ? 11.641 -39.688 2.227 1 93.38 270 PRO A O 1
ATOM 2138 N N . ASN A 1 271 ? 11.742 -40.094 4.402 1 91 271 ASN A N 1
ATOM 2139 C CA . ASN A 1 271 ? 13.07 -40.688 4.289 1 91 271 ASN A CA 1
ATOM 2140 C C . ASN A 1 271 ? 13.023 -42.219 4.375 1 91 271 ASN A C 1
ATOM 2142 O O . ASN A 1 271 ? 14.047 -42.844 4.633 1 91 271 ASN A O 1
ATOM 2146 N N . GLY A 1 272 ? 11.883 -42.719 4.32 1 91.75 272 GLY A N 1
ATOM 2147 C CA . GLY A 1 272 ? 11.727 -44.156 4.355 1 91.75 272 GLY A CA 1
ATOM 2148 C C . GLY A 1 272 ? 11.508 -44.719 5.754 1 91.75 272 GLY A C 1
ATOM 2149 O O . GLY A 1 272 ? 11.375 -45.906 5.941 1 91.75 272 GLY A O 1
ATOM 2150 N N . GLU A 1 273 ? 11.438 -43.906 6.703 1 93.25 273 GLU A N 1
ATOM 2151 C CA . GLU A 1 273 ? 11.258 -44.344 8.086 1 93.25 273 GLU A CA 1
ATOM 2152 C C . GLU A 1 273 ? 9.82 -44.781 8.344 1 93.25 273 GLU A C 1
ATOM 2154 O O . GLU A 1 273 ? 8.898 -44.375 7.629 1 93.25 273 GLU A O 1
ATOM 2159 N N . PRO A 1 274 ? 9.641 -45.594 9.297 1 93.62 274 PRO A N 1
ATOM 2160 C CA . PRO A 1 274 ? 8.273 -46 9.641 1 93.62 274 PRO A CA 1
ATOM 2161 C C . PRO A 1 274 ? 7.414 -44.875 10.148 1 93.62 274 PRO A C 1
ATOM 2163 O O . PRO A 1 274 ? 7.941 -43.875 10.695 1 93.62 274 PRO A O 1
ATOM 2166 N N . LEU A 1 275 ? 6.129 -44.969 9.945 1 95.12 275 LEU A N 1
ATOM 2167 C CA . LEU A 1 275 ? 5.176 -43.938 10.352 1 95.12 275 LEU A CA 1
ATOM 2168 C C . LEU A 1 275 ? 4.914 -44 11.859 1 95.12 275 LEU A C 1
ATOM 2170 O O . LEU A 1 275 ? 3.791 -44.281 12.281 1 95.12 275 LEU A O 1
ATOM 2174 N N . THR A 1 276 ? 5.988 -43.75 12.594 1 90.56 276 THR A N 1
ATOM 2175 C CA . THR A 1 276 ? 5.914 -43.75 14.055 1 90.56 276 THR A CA 1
ATOM 2176 C C . THR A 1 276 ? 6.328 -42.375 14.594 1 90.56 276 THR A C 1
ATOM 2178 O O . THR A 1 276 ? 6.727 -41.5 13.836 1 90.56 276 THR A O 1
ATOM 2181 N N . LYS A 1 277 ? 5.984 -42.031 15.891 1 86 277 LYS A N 1
ATOM 2182 C CA . LYS A 1 277 ? 6.398 -40.812 16.578 1 86 277 LYS A CA 1
ATOM 2183 C C . LYS A 1 277 ? 5.785 -39.594 15.914 1 86 277 LYS A C 1
ATOM 2185 O O . LYS A 1 277 ? 4.57 -39.5 15.727 1 86 277 LYS A O 1
ATOM 2190 N N . GLY A 1 278 ? 6.609 -38.781 15.375 1 81.75 278 GLY A N 1
ATOM 2191 C CA . GLY A 1 278 ? 6.168 -37.531 14.758 1 81.75 278 GLY A CA 1
ATOM 2192 C C . GLY A 1 278 ? 5.363 -37.75 13.492 1 81.75 278 GLY A C 1
ATOM 2193 O O . GLY A 1 278 ? 4.668 -36.812 13.031 1 81.75 278 GLY A O 1
ATOM 2194 N N . LEU A 1 279 ? 5.363 -39 13 1 92.06 279 LEU A N 1
ATOM 2195 C CA . LEU A 1 279 ? 4.684 -39.312 11.742 1 92.06 279 LEU A CA 1
ATOM 2196 C C . LEU A 1 279 ? 3.465 -40.188 11.992 1 92.06 279 LEU A C 1
ATOM 2198 O O . LEU A 1 279 ? 2.795 -40.594 11.047 1 92.06 279 LEU A O 1
ATOM 2202 N N . ALA A 1 280 ? 3.111 -40.438 13.234 1 90.5 280 ALA A N 1
ATOM 2203 C CA . ALA A 1 280 ? 2.047 -41.344 13.617 1 90.5 280 ALA A CA 1
ATOM 2204 C C . ALA A 1 280 ? 0.7 -40.906 13.062 1 90.5 280 ALA A C 1
ATOM 2206 O O . ALA A 1 280 ? -0.174 -41.719 12.789 1 90.5 280 ALA A O 1
ATOM 2207 N N . LYS A 1 281 ? 0.563 -39.688 12.922 1 90.62 281 LYS A N 1
ATOM 2208 C CA . LYS A 1 281 ? -0.698 -39.125 12.445 1 90.62 281 LYS A CA 1
ATOM 2209 C C . LYS A 1 281 ? -1.018 -39.625 11.031 1 90.62 281 LYS A C 1
ATOM 2211 O O . LYS A 1 281 ? -2.174 -39.594 10.609 1 90.62 281 LYS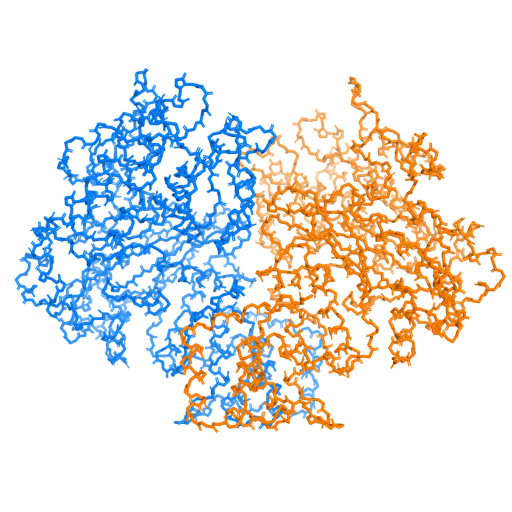 A O 1
ATOM 2216 N N . PHE A 1 282 ? -0.032 -40.094 10.328 1 93.88 282 PHE A N 1
ATOM 2217 C CA . PHE A 1 282 ? -0.222 -40.531 8.961 1 93.88 282 PHE A CA 1
ATOM 2218 C C . PHE A 1 282 ? -0.456 -42.062 8.922 1 93.88 282 PHE A C 1
ATOM 2220 O O . PHE A 1 282 ? -0.747 -42.594 7.863 1 93.88 282 PHE A O 1
ATOM 2227 N N . ALA A 1 283 ? -0.361 -42.688 10.031 1 93.94 283 ALA A N 1
ATOM 2228 C CA . ALA A 1 283 ? -0.415 -44.156 10.094 1 93.94 283 ALA A CA 1
ATOM 2229 C C . ALA A 1 283 ? -1.831 -44.656 9.844 1 93.94 283 ALA A C 1
ATOM 2231 O O . ALA A 1 283 ? -2.02 -45.719 9.219 1 93.94 283 ALA A O 1
ATOM 2232 N N . ALA A 1 284 ? -2.787 -43.938 10.312 1 93 284 ALA A N 1
ATOM 2233 C CA . ALA A 1 284 ? -4.176 -44.375 10.227 1 93 284 ALA A CA 1
ATOM 2234 C C . ALA A 1 284 ? -4.602 -44.562 8.773 1 93 284 ALA A C 1
ATOM 2236 O O . ALA A 1 284 ? -5.398 -45.438 8.461 1 93 284 ALA A O 1
ATOM 2237 N N . ASP A 1 285 ? -4.035 -43.812 7.953 1 94.44 285 ASP A N 1
ATOM 2238 C CA . ASP A 1 285 ? -4.449 -43.844 6.555 1 94.44 285 ASP A CA 1
ATOM 2239 C C . ASP A 1 285 ? -3.422 -44.562 5.688 1 94.44 285 ASP A C 1
ATOM 2241 O O . ASP A 1 285 ? -3.604 -44.688 4.477 1 94.44 285 ASP A O 1
ATOM 2245 N N . ALA A 1 286 ? -2.438 -45.125 6.281 1 96.31 286 ALA A N 1
ATOM 2246 C CA . ALA A 1 286 ? -1.331 -45.719 5.535 1 96.31 286 ALA A CA 1
ATOM 2247 C C . ALA A 1 286 ? -1.831 -46.781 4.566 1 96.31 286 ALA A C 1
ATOM 2249 O O . ALA A 1 286 ? -2.566 -47.719 4.961 1 96.31 286 ALA A O 1
ATOM 2250 N N . GLY A 1 287 ? -1.512 -46.625 3.268 1 95.44 287 GLY A N 1
ATOM 2251 C CA . GLY A 1 287 ? -1.817 -47.625 2.258 1 95.44 287 GLY A CA 1
ATOM 2252 C C . GLY A 1 287 ? -3.213 -47.5 1.682 1 95.44 287 GLY A C 1
ATOM 2253 O O . GLY A 1 287 ? -3.562 -48.156 0.717 1 95.44 287 GLY A O 1
ATOM 2254 N N . LYS A 1 288 ? -3.975 -46.688 2.205 1 96.25 288 LYS A N 1
ATOM 2255 C CA . LYS A 1 288 ? -5.328 -46.5 1.689 1 96.25 288 LYS A CA 1
ATOM 2256 C C . LYS A 1 288 ? -5.32 -45.594 0.465 1 96.25 288 LYS A C 1
ATOM 2258 O O . LYS A 1 288 ? -4.43 -44.75 0.316 1 96.25 288 LYS A O 1
ATOM 2263 N N . PRO A 1 289 ? -6.312 -45.875 -0.406 1 96.38 289 PRO A N 1
ATOM 2264 C CA . PRO A 1 289 ? -6.426 -44.938 -1.531 1 96.38 289 PRO A CA 1
ATOM 2265 C C . PRO A 1 289 ? -6.707 -43.5 -1.084 1 96.38 289 PRO A C 1
ATOM 2267 O O . PRO A 1 289 ? -7.422 -43.281 -0.101 1 96.38 289 PRO A O 1
ATOM 2270 N N . LEU A 1 290 ? -6.191 -42.562 -1.766 1 97.12 290 LEU A N 1
ATOM 2271 C CA . LEU A 1 290 ? -6.422 -41.188 -1.427 1 97.12 290 LEU A CA 1
ATOM 2272 C C . LEU A 1 290 ? -7.891 -40.812 -1.605 1 97.12 290 LEU A C 1
ATOM 2274 O O . LEU A 1 290 ? -8.492 -40.188 -0.724 1 97.12 290 LEU A O 1
ATOM 2278 N N . PHE A 1 291 ? -8.43 -41.156 -2.818 1 97 291 PHE A N 1
ATOM 2279 C CA . PHE A 1 291 ? -9.836 -40.844 -3.059 1 97 291 PHE A CA 1
ATOM 2280 C C . PHE A 1 291 ? -10.336 -41.562 -4.309 1 97 291 PHE A C 1
ATOM 2282 O O . PHE A 1 291 ? -10 -41.156 -5.43 1 97 291 PHE A O 1
ATOM 2289 N N . GLN A 1 292 ? -11.188 -42.5 -4.277 1 94.06 292 GLN A N 1
ATOM 2290 C CA . GLN A 1 292 ? -11.953 -43.188 -5.305 1 94.06 292 GLN A CA 1
ATOM 2291 C C . GLN A 1 292 ? -11.078 -43.562 -6.504 1 94.06 292 GLN A C 1
ATOM 2293 O O . GLN A 1 292 ? -11.484 -43.344 -7.652 1 94.06 292 GLN A O 1
ATOM 2298 N N . GLY A 1 293 ? -9.812 -43.906 -6.23 1 91.62 293 GLY A N 1
ATOM 2299 C CA . GLY A 1 293 ? -8.922 -44.344 -7.289 1 91.62 293 GLY A CA 1
ATOM 2300 C C . GLY A 1 293 ? -8.25 -43.219 -8.031 1 91.62 293 GLY A C 1
ATOM 2301 O O . GLY A 1 293 ? -7.43 -43.438 -8.922 1 91.62 293 GLY A O 1
ATOM 2302 N N . PHE A 1 294 ? -8.578 -42 -7.707 1 94.38 294 PHE A N 1
ATOM 2303 C CA . PHE A 1 294 ? -7.941 -40.844 -8.352 1 94.38 294 PHE A CA 1
ATOM 2304 C C . PHE A 1 294 ? -6.484 -40.719 -7.934 1 94.38 294 PHE A C 1
ATOM 2306 O O . PHE A 1 294 ? -6.137 -41 -6.785 1 94.38 294 PHE A O 1
ATOM 2313 N N . ARG A 1 295 ? -5.668 -40.344 -8.82 1 93.81 295 ARG A N 1
ATOM 2314 C CA . ARG A 1 295 ? -4.27 -39.969 -8.609 1 93.81 295 ARG A CA 1
ATOM 2315 C C . ARG A 1 295 ? -3.904 -38.719 -9.375 1 93.81 295 ARG A C 1
ATOM 2317 O O . ARG A 1 295 ? -4.727 -38.188 -10.125 1 93.81 295 ARG A O 1
ATOM 2324 N N . ALA A 1 296 ? -2.736 -38.156 -9.109 1 93.94 296 ALA A N 1
ATOM 2325 C CA . ALA A 1 296 ? -2.354 -36.938 -9.789 1 93.94 296 ALA A CA 1
ATOM 2326 C C . ALA A 1 296 ? -0.87 -36.938 -10.148 1 93.94 296 ALA A C 1
ATOM 2328 O O . ALA A 1 296 ? -0.063 -37.562 -9.461 1 93.94 296 ALA A O 1
ATOM 2329 N N . VAL A 1 297 ? -0.576 -36.312 -11.211 1 91.69 297 VAL A N 1
ATOM 2330 C CA . VAL A 1 297 ? 0.806 -36.219 -11.672 1 91.69 297 VAL A CA 1
ATOM 2331 C C . VAL A 1 297 ? 1.178 -34.75 -11.93 1 91.69 297 VAL A C 1
ATOM 2333 O O . VAL A 1 297 ? 0.354 -33.969 -12.414 1 91.69 297 VAL A O 1
ATOM 2336 N N . ILE A 1 298 ? 2.439 -34.469 -11.633 1 91.56 298 ILE A N 1
ATOM 2337 C CA . ILE A 1 298 ? 2.936 -33.125 -11.984 1 91.56 298 ILE A CA 1
ATOM 2338 C C . ILE A 1 298 ? 3.17 -33.062 -13.492 1 91.56 298 ILE A C 1
ATOM 2340 O O . ILE A 1 298 ? 3.895 -33.875 -14.055 1 91.56 298 ILE A O 1
ATOM 2344 N N . TRP A 1 299 ? 2.516 -32.062 -14.086 1 89.69 299 TRP A N 1
ATOM 2345 C CA . TRP A 1 299 ? 2.648 -31.938 -15.531 1 89.69 299 TRP A CA 1
ATOM 2346 C C . TRP A 1 299 ? 3.311 -30.625 -15.906 1 89.69 299 TRP A C 1
ATOM 2348 O O . TRP A 1 299 ? 3.859 -30.484 -17 1 89.69 299 TRP A O 1
ATOM 2358 N N . CYS A 1 300 ? 3.201 -29.688 -14.961 1 87.69 300 CYS A N 1
ATOM 2359 C CA . CYS A 1 300 ? 3.766 -28.375 -15.273 1 87.69 300 CYS A CA 1
ATOM 2360 C C . CYS A 1 300 ? 4.277 -27.703 -14.008 1 87.69 300 CYS A C 1
ATOM 2362 O O . CYS A 1 300 ? 3.652 -27.781 -12.953 1 87.69 300 CYS A O 1
ATOM 2364 N N . VAL A 1 301 ? 5.449 -27.078 -14.164 1 87.38 301 VAL A N 1
ATOM 2365 C CA . VAL A 1 301 ? 5.961 -26.156 -13.164 1 87.38 301 VAL A CA 1
ATOM 2366 C C . VAL A 1 301 ? 5.941 -24.734 -13.719 1 87.38 301 VAL A C 1
ATOM 2368 O O . VAL A 1 301 ? 6.539 -24.469 -14.766 1 87.38 301 VAL A O 1
ATOM 2371 N N . GLN A 1 302 ? 5.211 -23.938 -13.047 1 81.94 302 GLN A N 1
ATOM 2372 C CA . GLN A 1 302 ? 4.961 -22.594 -13.594 1 81.94 302 GLN A CA 1
ATOM 2373 C C . GLN A 1 302 ? 5.449 -21.516 -12.633 1 81.94 302 GLN A C 1
ATOM 2375 O O . GLN A 1 302 ? 5.402 -21.688 -11.414 1 81.94 302 GLN A O 1
ATOM 2380 N N . GLY A 1 303 ? 5.93 -20.375 -13.18 1 75.06 303 GLY A N 1
ATOM 2381 C CA . GLY A 1 303 ? 6.355 -19.234 -12.391 1 75.06 303 GLY A CA 1
ATOM 2382 C C . GLY A 1 303 ? 7.504 -18.469 -13.023 1 75.06 303 GLY A C 1
ATOM 2383 O O . GLY A 1 303 ? 7.797 -18.641 -14.211 1 75.06 303 GLY A O 1
ATOM 2384 N N . ASP A 1 304 ? 8.062 -17.562 -12.25 1 75.06 304 ASP A N 1
ATOM 2385 C CA . ASP A 1 304 ? 9.172 -16.75 -12.727 1 75.06 304 ASP A CA 1
ATOM 2386 C C . ASP A 1 304 ? 10.422 -17.594 -12.953 1 75.06 304 ASP A C 1
ATOM 2388 O O . ASP A 1 304 ? 10.812 -18.391 -12.094 1 75.06 304 ASP A O 1
ATOM 2392 N N . GLN A 1 305 ? 10.953 -17.484 -14.07 1 70 305 GLN A N 1
ATOM 2393 C CA . GLN A 1 305 ? 12.102 -18.312 -14.438 1 70 305 GLN A CA 1
ATOM 2394 C C . GLN A 1 305 ? 13.258 -18.094 -13.469 1 70 305 GLN A C 1
ATOM 2396 O O . GLN A 1 305 ? 13.945 -19.062 -13.109 1 70 305 GLN A O 1
ATOM 2401 N N . ASP A 1 306 ? 13.391 -16.828 -13.133 1 67.75 306 ASP A N 1
ATOM 2402 C CA . ASP A 1 306 ? 14.484 -16.562 -12.203 1 67.75 306 ASP A CA 1
ATOM 2403 C C . ASP A 1 306 ? 14.242 -17.25 -10.867 1 67.75 306 ASP A C 1
ATOM 2405 O O . ASP A 1 306 ? 15.188 -17.766 -10.25 1 67.75 306 ASP A O 1
ATOM 2409 N N . PHE A 1 307 ? 13.07 -17.359 -10.594 1 72 307 PHE A N 1
ATOM 2410 C CA . PHE A 1 307 ? 12.703 -18.047 -9.367 1 72 307 PHE A CA 1
ATOM 2411 C C . PHE A 1 307 ? 13.047 -19.531 -9.445 1 72 307 PHE A C 1
ATOM 2413 O O . PHE A 1 307 ? 13.781 -20.047 -8.602 1 72 307 PHE A O 1
ATOM 2420 N N . TYR A 1 308 ? 12.68 -20.188 -10.445 1 74.81 308 TYR A N 1
ATOM 2421 C CA . TYR A 1 308 ? 12.836 -21.625 -10.547 1 74.81 308 TYR A CA 1
ATOM 2422 C C . TYR A 1 308 ? 14.281 -22 -10.867 1 74.81 308 TYR A C 1
ATOM 2424 O O . TYR A 1 308 ? 14.773 -23.047 -10.422 1 74.81 308 TYR A O 1
ATOM 2432 N N . SER A 1 309 ? 14.852 -21.047 -11.578 1 71.81 309 SER A N 1
ATOM 2433 C CA . SER A 1 309 ? 16.25 -21.344 -11.844 1 71.81 309 SER A CA 1
ATOM 2434 C C . SER A 1 309 ? 17.062 -21.375 -10.547 1 71.81 309 SER A C 1
ATOM 2436 O O . SER A 1 309 ? 17.938 -22.234 -10.383 1 71.81 309 SER A O 1
ATOM 2438 N N . ASN A 1 310 ? 16.703 -20.547 -9.734 1 72.81 310 ASN A N 1
ATOM 2439 C CA . ASN A 1 310 ? 17.406 -20.5 -8.461 1 72.81 310 ASN A CA 1
ATOM 2440 C C . ASN A 1 310 ? 16.984 -21.641 -7.543 1 72.81 310 ASN A C 1
ATOM 2442 O O . ASN A 1 310 ? 17.828 -22.312 -6.953 1 72.81 310 ASN A O 1
ATOM 2446 N N . VAL A 1 311 ? 15.781 -21.938 -7.551 1 76.56 311 VAL A N 1
ATOM 2447 C CA . VAL A 1 311 ? 15.234 -22.906 -6.609 1 76.56 311 VAL A CA 1
ATOM 2448 C C . VAL A 1 311 ? 15.523 -24.328 -7.102 1 76.56 311 VAL A C 1
ATOM 2450 O O . VAL A 1 311 ? 15.883 -25.203 -6.316 1 76.56 311 VAL A O 1
ATOM 2453 N N . LEU A 1 312 ? 15.414 -24.516 -8.383 1 76.75 312 LEU A N 1
ATOM 2454 C CA . LEU A 1 312 ? 15.609 -25.844 -8.953 1 76.75 312 LEU A CA 1
ATOM 2455 C C . LEU A 1 312 ? 17.047 -26.031 -9.406 1 76.75 312 LEU A C 1
ATOM 2457 O O . LEU A 1 312 ? 17.391 -27.062 -9.977 1 76.75 312 LEU A O 1
ATOM 2461 N N . LEU A 1 313 ? 17.844 -25 -9.18 1 73.69 313 LEU A N 1
ATOM 2462 C CA . LEU A 1 313 ? 19.266 -25.047 -9.516 1 73.69 313 LEU A CA 1
ATOM 2463 C C . LEU A 1 313 ? 19.453 -25.281 -11.008 1 73.69 313 LEU A C 1
ATOM 2465 O O . LEU A 1 313 ? 20.234 -26.156 -11.406 1 73.69 313 LEU A O 1
ATOM 2469 N N . LEU A 1 314 ? 18.609 -24.562 -11.742 1 72.81 314 LEU A N 1
ATOM 2470 C CA . LEU A 1 314 ? 18.719 -24.641 -13.195 1 72.81 314 LEU A CA 1
ATOM 2471 C C . LEU A 1 314 ? 19.594 -23.531 -13.742 1 72.81 314 LEU A C 1
ATOM 2473 O O . LEU A 1 314 ? 19.719 -22.469 -13.117 1 72.81 314 LEU A O 1
ATOM 2477 N N . PRO A 1 315 ? 20.234 -23.828 -14.797 1 63.97 315 PRO A N 1
ATOM 2478 C CA . PRO A 1 315 ? 21.047 -22.766 -15.398 1 63.97 315 PRO A CA 1
ATOM 2479 C C . PRO A 1 315 ? 20.219 -21.531 -15.773 1 63.97 315 PRO A C 1
ATOM 2481 O O . PRO A 1 315 ? 19.078 -21.656 -16.203 1 63.97 315 PRO A O 1
ATOM 2484 N N . HIS A 1 316 ? 20.703 -20.359 -15.344 1 61.88 316 HIS A N 1
ATOM 2485 C CA . HIS A 1 316 ? 20.031 -19.125 -15.734 1 61.88 316 HIS A CA 1
ATOM 2486 C C . HIS A 1 316 ? 21 -18.141 -16.391 1 61.88 316 HIS A C 1
ATOM 2488 O O . HIS A 1 316 ? 22.219 -18.328 -16.297 1 61.88 316 HIS A O 1
ATOM 2494 N N . TRP A 1 317 ? 20.453 -17.234 -17.031 1 58.12 317 TRP A N 1
ATOM 2495 C CA . TRP A 1 317 ? 21.203 -16.328 -17.891 1 58.12 317 TRP A CA 1
ATOM 2496 C C . TRP A 1 317 ? 22.328 -15.648 -17.125 1 58.12 317 TRP A C 1
ATOM 2498 O O . TRP A 1 317 ? 23.359 -15.281 -17.703 1 58.12 317 TRP A O 1
ATOM 2508 N N . ASN A 1 318 ? 22.031 -15.445 -15.914 1 55.12 318 ASN A N 1
ATOM 2509 C CA . ASN A 1 318 ? 23.047 -14.742 -15.117 1 55.12 318 ASN A CA 1
ATOM 2510 C C . ASN A 1 318 ? 24.094 -15.703 -14.586 1 55.12 318 ASN A C 1
ATOM 2512 O O . ASN A 1 318 ? 25.094 -15.266 -13.984 1 55.12 318 ASN A O 1
ATOM 2516 N N . ASN A 1 319 ? 23.719 -16.938 -14.891 1 55.56 319 ASN A N 1
ATOM 2517 C CA . ASN A 1 319 ? 24.719 -17.844 -14.367 1 55.56 319 ASN A CA 1
ATOM 2518 C C . ASN A 1 319 ? 25.562 -18.453 -15.484 1 55.56 319 ASN A C 1
ATOM 2520 O O . ASN A 1 319 ? 25.25 -18.297 -16.656 1 55.56 319 ASN A O 1
ATOM 2524 N N . ARG A 1 320 ? 26.734 -18.797 -15.289 1 54.31 320 ARG A N 1
ATOM 2525 C CA . ARG A 1 320 ? 27.734 -19.312 -16.203 1 54.31 320 ARG A CA 1
ATOM 2526 C C . ARG A 1 320 ? 27.281 -20.641 -16.812 1 54.31 320 ARG A C 1
ATOM 2528 O O . ARG A 1 320 ? 28.047 -21.281 -17.562 1 54.31 320 ARG A O 1
ATOM 2535 N N . PHE A 1 321 ? 25.953 -20.922 -16.578 1 59.84 321 PHE A N 1
ATOM 2536 C CA . PHE A 1 321 ? 25.547 -22.219 -17.109 1 59.84 321 PHE A CA 1
ATOM 2537 C C . PHE A 1 321 ? 24.719 -22.047 -18.391 1 59.84 321 PHE A C 1
ATOM 2539 O O . PHE A 1 321 ? 24.047 -21.031 -18.562 1 59.84 321 PHE A O 1
ATOM 2546 N N . PRO A 1 322 ? 24.906 -23 -19.234 1 63.38 322 PRO A N 1
ATOM 2547 C CA . PRO A 1 322 ? 24.094 -22.984 -20.453 1 63.38 322 PRO A CA 1
ATOM 2548 C C . PRO A 1 322 ? 22.594 -23.094 -20.156 1 63.38 322 PRO A C 1
ATOM 2550 O O . PRO A 1 322 ? 22.203 -23.5 -19.062 1 63.38 322 PRO A O 1
ATOM 2553 N N . CYS A 1 323 ? 21.828 -22.594 -21.062 1 71.62 323 CYS A N 1
ATOM 2554 C CA . CYS A 1 323 ? 20.375 -22.766 -20.969 1 71.62 323 CYS A CA 1
ATOM 2555 C C . CYS A 1 323 ? 20.016 -24.234 -20.766 1 71.62 323 CYS A C 1
ATOM 2557 O O . CYS A 1 323 ? 20.578 -25.109 -21.438 1 71.62 323 CYS A O 1
ATOM 2559 N N . PHE A 1 324 ? 19.156 -24.547 -19.859 1 72.81 324 PHE A N 1
ATOM 2560 C CA . PHE A 1 324 ? 18.844 -25.938 -19.516 1 72.81 324 PHE A CA 1
ATOM 2561 C C . PHE A 1 324 ? 17.969 -26.578 -20.578 1 72.81 324 PHE A C 1
ATOM 2563 O O . PHE A 1 324 ? 17.844 -27.797 -20.641 1 72.81 324 PHE A O 1
ATOM 2570 N N . GLU A 1 325 ? 17.5 -25.797 -21.469 1 70.88 325 GLU A N 1
ATOM 2571 C CA . GLU A 1 325 ? 16.625 -26.344 -22.5 1 70.88 325 GLU A CA 1
ATOM 2572 C C . GLU A 1 325 ? 17.375 -26.594 -23.812 1 70.88 325 GLU A C 1
ATOM 2574 O O . GLU A 1 325 ? 17 -27.453 -24.594 1 70.88 325 GLU A O 1
ATOM 2579 N N . CYS A 1 326 ? 18.312 -25.781 -24.156 1 67.56 326 CYS A N 1
ATOM 2580 C CA . CYS A 1 326 ? 18.969 -25.938 -25.453 1 67.56 326 CYS A CA 1
ATOM 2581 C C . CYS A 1 326 ? 20.484 -25.906 -25.297 1 67.56 326 CYS A C 1
ATOM 2583 O O . CYS A 1 326 ? 21.219 -25.875 -26.297 1 67.56 326 CYS A O 1
ATOM 2585 N N . ASP A 1 327 ? 21.031 -25.766 -24.188 1 61.12 327 ASP A N 1
ATOM 2586 C CA . ASP A 1 327 ? 22.453 -25.781 -23.875 1 61.12 327 ASP A CA 1
ATOM 2587 C C . ASP A 1 327 ? 23.141 -24.5 -24.359 1 61.12 327 ASP A C 1
ATOM 2589 O O . ASP A 1 327 ? 24.359 -24.438 -24.406 1 61.12 327 ASP A O 1
ATOM 2593 N N . CYS A 1 328 ? 22.281 -23.656 -24.797 1 61.81 328 CYS A N 1
ATOM 2594 C CA . CYS A 1 328 ? 22.844 -22.375 -25.203 1 61.81 328 CYS A CA 1
ATOM 2595 C C . CYS A 1 328 ? 23.516 -21.672 -24.031 1 61.81 328 CYS A C 1
ATOM 2597 O O . CYS A 1 328 ? 22.984 -21.703 -22.922 1 61.81 328 CYS A O 1
ATOM 2599 N N . GLN A 1 329 ? 24.797 -21.344 -24.016 1 56.19 329 GLN A N 1
ATOM 2600 C CA . GLN A 1 329 ? 25.5 -20.625 -22.969 1 56.19 329 GLN A CA 1
ATOM 2601 C C . GLN A 1 329 ? 25.656 -19.141 -23.312 1 56.19 329 GLN A C 1
ATOM 2603 O O . GLN A 1 329 ? 25.75 -18.781 -24.484 1 56.19 329 GLN A O 1
ATOM 2608 N N . ARG A 1 330 ? 25.281 -18.359 -22.172 1 52.09 330 ARG A N 1
ATOM 2609 C CA . ARG A 1 330 ? 25.609 -16.938 -22.375 1 52.09 330 ARG A CA 1
ATOM 2610 C C . ARG A 1 330 ? 27.047 -16.781 -22.859 1 52.09 330 ARG A C 1
ATOM 2612 O O . ARG A 1 330 ? 27.953 -17.438 -22.344 1 52.09 330 ARG A O 1
ATOM 2619 N N . PRO A 1 331 ? 27.297 -16.328 -23.922 1 44.53 331 PRO A N 1
ATOM 2620 C CA . PRO A 1 331 ? 28.703 -16.078 -24.203 1 44.53 331 PRO A CA 1
ATOM 2621 C C . PRO A 1 331 ? 29.438 -15.445 -23.016 1 44.53 331 PRO A C 1
ATOM 2623 O O . PRO A 1 331 ? 29.031 -14.398 -22.516 1 44.53 331 PRO A O 1
ATOM 2626 N N . VAL A 1 332 ? 29.703 -16.062 -21.969 1 39.41 332 VAL A N 1
ATOM 2627 C CA . VAL A 1 332 ? 30.625 -15.336 -21.078 1 39.41 332 VAL A CA 1
ATOM 2628 C C . VAL A 1 332 ? 31.391 -14.297 -21.891 1 39.41 332 VAL A C 1
ATOM 2630 O O . VAL A 1 332 ? 31.609 -14.461 -23.094 1 39.41 332 VAL A O 1
ATOM 2633 N N . PHE A 1 333 ? 31.875 -13.109 -21.078 1 35.62 333 PHE A N 1
ATOM 2634 C CA . PHE A 1 333 ? 32.781 -12.07 -21.578 1 35.62 333 PHE A CA 1
ATOM 2635 C C . PHE A 1 333 ? 33.938 -12.68 -22.359 1 35.62 333 PHE A C 1
ATOM 2637 O O . PHE A 1 333 ? 35 -12.078 -22.469 1 35.62 333 PHE A O 1
ATOM 2644 N N . LYS A 1 334 ? 34.062 -13.914 -22.547 1 34.78 334 LYS A N 1
ATOM 2645 C CA . LYS A 1 334 ? 35.281 -14.07 -23.344 1 34.78 334 LYS A CA 1
ATOM 2646 C C . LYS A 1 334 ? 35.25 -13.125 -24.547 1 34.78 334 LYS A C 1
ATOM 2648 O O . LYS A 1 334 ? 34.188 -12.625 -24.938 1 34.78 334 LYS A O 1
ATOM 2653 N N . LYS A 1 335 ? 36.469 -13.039 -25.375 1 36.22 335 LYS A N 1
ATOM 2654 C CA . LYS A 1 335 ? 36.719 -12 -26.375 1 36.22 335 LYS A CA 1
ATOM 2655 C C . LYS A 1 335 ? 35.531 -11.82 -27.312 1 36.22 335 LYS A C 1
ATOM 2657 O O . LYS A 1 335 ? 35.281 -10.719 -27.797 1 36.22 335 LYS A O 1
ATOM 2662 N N . ARG A 1 336 ? 35.125 -12.891 -28.234 1 35.28 336 ARG A N 1
ATOM 2663 C CA . ARG A 1 336 ? 34.156 -12.586 -29.266 1 35.28 336 ARG A CA 1
ATOM 2664 C C . ARG A 1 336 ? 32.719 -12.742 -28.766 1 35.28 336 ARG A C 1
ATOM 2666 O O . ARG A 1 336 ? 32.406 -13.766 -28.156 1 35.28 336 ARG A O 1
ATOM 2673 N N . ARG A 1 337 ? 31.891 -11.727 -28.406 1 37.41 337 ARG A N 1
ATOM 2674 C CA . ARG A 1 337 ? 30.531 -11.398 -27.984 1 37.41 337 ARG A CA 1
ATOM 2675 C C . ARG A 1 337 ? 29.5 -12.258 -28.703 1 37.41 337 ARG A C 1
ATOM 2677 O O . ARG A 1 337 ? 29.391 -12.195 -29.938 1 37.41 337 ARG A O 1
ATOM 2684 N N . CYS A 1 338 ? 29.281 -13.43 -28.562 1 37.81 338 CYS A N 1
ATOM 2685 C CA . CYS A 1 338 ? 28.078 -13.844 -29.266 1 37.81 338 CYS A CA 1
ATOM 2686 C C . CYS A 1 338 ? 26.891 -12.961 -28.891 1 37.81 338 CYS A C 1
ATOM 2688 O O . CYS A 1 338 ? 26.438 -12.984 -27.75 1 37.81 338 CYS A O 1
ATOM 2690 N N . PRO A 1 339 ? 26.578 -11.922 -29.422 1 45 339 PRO A N 1
ATOM 2691 C CA . PRO A 1 339 ? 25.547 -10.914 -29.125 1 45 339 PRO A CA 1
ATOM 2692 C C . PRO A 1 339 ? 24.156 -11.516 -28.969 1 45 339 PRO A C 1
ATOM 2694 O O . PRO A 1 339 ? 23.75 -12.359 -29.766 1 45 339 PRO A O 1
ATOM 2697 N N . LEU A 1 340 ? 23.609 -11.586 -27.75 1 47.72 340 LEU A N 1
ATOM 2698 C CA . LEU A 1 340 ? 22.219 -11.961 -27.547 1 47.72 340 LEU A CA 1
ATOM 2699 C C . LEU A 1 340 ? 21.422 -11.797 -28.828 1 47.72 340 LEU A C 1
ATOM 2701 O O . LEU A 1 340 ? 20.547 -12.617 -29.141 1 47.72 340 LEU A O 1
ATOM 2705 N N . GLY A 1 341 ? 21.812 -10.867 -29.578 1 46.72 341 GLY A N 1
ATOM 2706 C CA . GLY A 1 341 ? 21.172 -10.656 -30.859 1 46.72 341 GLY A CA 1
ATOM 2707 C C . GLY A 1 341 ? 21.375 -11.812 -31.828 1 46.72 341 GLY A C 1
ATOM 2708 O O . GLY A 1 341 ? 20.469 -12.18 -32.562 1 46.72 341 GLY A O 1
ATOM 2709 N N . LYS A 1 342 ? 22.484 -12.367 -31.75 1 46.62 342 LYS A N 1
ATOM 2710 C CA . LYS A 1 342 ? 22.797 -13.492 -32.625 1 46.62 342 LYS A CA 1
ATOM 2711 C C . LYS A 1 342 ? 22.094 -14.766 -32.156 1 46.62 342 LYS A C 1
ATOM 2713 O O . LYS A 1 342 ? 21.594 -15.547 -32.969 1 46.62 342 LYS A O 1
ATOM 2718 N N . SER A 1 343 ? 22.125 -14.914 -30.906 1 48.56 343 SER A N 1
ATOM 2719 C CA . SER A 1 343 ? 21.453 -16.109 -30.391 1 48.56 343 SER A CA 1
ATOM 2720 C C . SER A 1 343 ? 19.984 -16.109 -30.75 1 48.56 343 SER A C 1
ATOM 2722 O O . SER A 1 343 ? 19.422 -17.156 -31.109 1 48.56 343 SER A O 1
ATOM 2724 N N . VAL A 1 344 ? 19.438 -15.039 -30.641 1 49.84 344 VAL A N 1
ATOM 2725 C CA . VAL A 1 344 ? 18.047 -14.945 -31.047 1 49.84 344 VAL A CA 1
ATOM 2726 C C . VAL A 1 344 ? 17.906 -15.273 -32.531 1 49.84 344 VAL A C 1
ATOM 2728 O O . VAL A 1 344 ? 16.984 -15.984 -32.938 1 49.84 344 VAL A O 1
ATOM 2731 N N . LYS A 1 345 ? 18.844 -14.812 -33.281 1 48.59 345 LYS A N 1
ATOM 2732 C CA . LYS A 1 345 ? 18.797 -15.094 -34.719 1 48.59 345 LYS A CA 1
ATOM 2733 C C . LYS A 1 345 ? 19.203 -16.531 -35 1 48.59 345 LYS A C 1
ATOM 2735 O O . LYS A 1 345 ? 18.656 -17.172 -35.906 1 48.59 345 LYS A O 1
ATOM 2740 N N . GLU A 1 346 ? 20.172 -16.984 -34.281 1 47.75 346 GLU A N 1
ATOM 2741 C CA . GLU A 1 346 ? 20.672 -18.328 -34.562 1 47.75 346 GLU A CA 1
ATOM 2742 C C . GLU A 1 346 ? 19.688 -19.391 -34.062 1 47.75 346 GLU A C 1
ATOM 2744 O O . GLU A 1 346 ? 19.562 -20.453 -34.656 1 47.75 346 GLU A O 1
ATOM 2749 N N . LEU A 1 347 ? 19.172 -19.141 -32.969 1 48.25 347 LEU A N 1
ATOM 2750 C CA . LEU A 1 347 ? 18.156 -20.078 -32.5 1 48.25 347 LEU A CA 1
ATOM 2751 C C . LEU A 1 347 ? 17 -20.156 -33.5 1 48.25 347 LEU A C 1
ATOM 2753 O O . LEU A 1 347 ? 16.156 -21.047 -33.406 1 48.25 347 LEU A O 1
ATOM 2757 N N . ARG A 1 348 ? 16.75 -19.094 -34.281 1 43.62 348 ARG A N 1
ATOM 2758 C CA . ARG A 1 348 ? 15.727 -19.125 -35.312 1 43.62 348 ARG A CA 1
ATOM 2759 C C . ARG A 1 348 ? 15.68 -20.484 -36 1 43.62 348 ARG A C 1
ATOM 2761 O O . ARG A 1 348 ? 14.609 -20.953 -36.406 1 43.62 348 ARG A O 1
ATOM 2768 N N . TYR A 1 349 ? 16.828 -20.938 -36.562 1 37.97 349 TYR A N 1
ATOM 2769 C CA . TYR A 1 349 ? 16.812 -21.891 -37.656 1 37.97 349 TYR A CA 1
ATOM 2770 C C . TYR A 1 349 ? 16.641 -23.312 -37.156 1 37.97 349 TYR A C 1
ATOM 2772 O O . TYR A 1 349 ? 16.125 -24.172 -37.875 1 37.97 349 TYR A O 1
ATOM 2780 N N . GLU A 1 350 ? 17.484 -23.766 -36.219 1 37.56 350 GLU A N 1
ATOM 2781 C CA . GLU A 1 350 ? 17.438 -25.219 -36.094 1 37.56 350 GLU A CA 1
ATOM 2782 C C . GLU A 1 350 ? 16.469 -25.625 -34.969 1 37.56 350 GLU A C 1
ATOM 2784 O O . GLU A 1 350 ? 16.469 -25.031 -33.906 1 37.56 350 GLU A O 1
ATOM 2789 N N . LYS A 1 351 ? 15.273 -25.953 -35.375 1 39.78 351 LYS A N 1
ATOM 2790 C CA . LYS A 1 351 ? 14.398 -26.703 -34.469 1 39.78 351 LYS A CA 1
ATOM 2791 C C . LYS A 1 351 ? 15.211 -27.516 -33.469 1 39.78 351 LYS A C 1
ATOM 2793 O O . LYS A 1 351 ? 15.758 -28.562 -33.781 1 39.78 351 LYS A O 1
ATOM 2798 N N . GLN A 1 352 ? 16 -26.875 -32.719 1 37.97 352 GLN A N 1
ATOM 2799 C CA . GLN A 1 352 ? 16.891 -27.578 -31.812 1 37.97 352 GLN A CA 1
ATOM 2800 C C . GLN A 1 352 ? 16.109 -28.562 -30.938 1 37.97 352 GLN A C 1
ATOM 2802 O O . GLN A 1 352 ? 14.984 -28.266 -30.516 1 37.97 352 GLN A O 1
ATOM 2807 N N . SER A 1 353 ? 16.5 -29.781 -31.188 1 40.16 353 SER A N 1
ATOM 2808 C CA . SER A 1 353 ? 16.016 -30.812 -30.281 1 40.16 353 SER A CA 1
ATOM 2809 C C . SER A 1 353 ? 16.438 -30.516 -28.844 1 40.16 353 SER A C 1
ATOM 2811 O O . SER A 1 353 ? 17.594 -30.172 -28.578 1 40.16 353 SER A O 1
ATOM 2813 N N . TYR A 1 354 ? 15.617 -30.047 -28.109 1 43.28 354 TYR A N 1
ATOM 2814 C CA . TYR A 1 354 ? 15.797 -29.797 -26.688 1 43.28 354 TYR A CA 1
ATOM 2815 C C . TYR A 1 354 ? 16.297 -31.047 -25.969 1 43.28 354 TYR A C 1
ATOM 2817 O O . TYR A 1 354 ? 15.734 -32.125 -26.125 1 43.28 354 TYR A O 1
ATOM 2825 N N . GLU A 1 355 ? 17.656 -31.031 -25.734 1 46.19 355 GLU A N 1
ATOM 2826 C CA . GLU A 1 355 ? 18.125 -32.156 -24.922 1 46.19 355 GLU A CA 1
ATOM 2827 C C . GLU A 1 355 ? 17.812 -31.906 -23.438 1 46.19 355 GLU A C 1
ATOM 2829 O O . GLU A 1 355 ? 17.812 -30.766 -22.984 1 46.19 355 GLU A O 1
ATOM 2834 N N . HIS A 1 356 ? 17.391 -32.906 -22.844 1 50.41 356 HIS A N 1
ATOM 2835 C CA . HIS A 1 356 ? 17.094 -32.969 -21.422 1 50.41 356 HIS A CA 1
ATOM 2836 C C . HIS A 1 356 ? 18.312 -32.531 -20.594 1 50.41 356 HIS A C 1
ATOM 2838 O O . HIS A 1 356 ? 19.391 -33.094 -20.734 1 50.41 356 HIS A O 1
ATOM 2844 N N . PHE A 1 357 ? 18.078 -31.359 -19.953 1 57.38 357 PHE A N 1
ATOM 2845 C CA . PHE A 1 357 ? 19.125 -30.953 -19.016 1 57.38 357 PHE A CA 1
ATOM 2846 C C . PHE A 1 357 ? 19.141 -31.875 -17.797 1 57.38 357 PHE A C 1
ATOM 2848 O O . PHE A 1 357 ? 18.125 -32.031 -17.109 1 57.38 357 PHE A O 1
ATOM 2855 N N . ASP A 1 358 ? 20.234 -32.656 -17.688 1 58.09 358 ASP A N 1
ATOM 2856 C CA . ASP A 1 358 ? 20.438 -33.5 -16.5 1 58.09 358 ASP A CA 1
ATOM 2857 C C . ASP A 1 358 ? 21.047 -32.688 -15.359 1 58.09 358 ASP A C 1
ATOM 2859 O O . ASP A 1 358 ? 22.25 -32.438 -15.352 1 58.09 358 ASP A O 1
ATOM 2863 N N . THR A 1 359 ? 20.141 -32.281 -14.492 1 61.81 359 THR A N 1
ATOM 2864 C CA . THR A 1 359 ? 20.578 -31.453 -13.375 1 61.81 359 THR A CA 1
ATOM 2865 C C . THR A 1 359 ? 21.688 -32.125 -12.586 1 61.81 359 THR A C 1
ATOM 2867 O O . THR A 1 359 ? 22.625 -31.469 -12.125 1 61.81 359 THR A O 1
ATOM 2870 N N . ALA A 1 360 ? 21.578 -33.375 -12.336 1 59 360 ALA A N 1
ATOM 2871 C CA . ALA A 1 360 ? 22.594 -34.094 -11.562 1 59 360 ALA A CA 1
ATOM 2872 C C . ALA A 1 360 ? 23.953 -34.031 -12.242 1 59 360 ALA A C 1
ATOM 2874 O O . ALA A 1 360 ? 24.969 -33.812 -11.586 1 59 360 ALA A O 1
ATOM 2875 N N . LYS A 1 361 ? 23.875 -34.125 -13.539 1 60.88 361 LYS A N 1
ATOM 2876 C CA . LYS A 1 361 ? 25.094 -34.094 -14.328 1 60.88 361 LYS A CA 1
ATOM 2877 C C . LYS A 1 361 ? 25.672 -32.656 -14.383 1 60.88 361 LYS A C 1
ATOM 2879 O O . LYS A 1 361 ? 26.891 -32.5 -14.312 1 60.88 361 LYS A O 1
ATOM 2884 N N . ALA A 1 362 ? 24.766 -31.781 -14.398 1 61.22 362 ALA A N 1
ATOM 2885 C CA . ALA A 1 362 ? 25.203 -30.406 -14.586 1 61.22 362 ALA A CA 1
ATOM 2886 C C . ALA A 1 362 ? 25.781 -29.828 -13.289 1 61.22 362 ALA A C 1
ATOM 2888 O O . ALA A 1 362 ? 26.703 -29.016 -13.328 1 61.22 362 ALA A O 1
ATOM 2889 N N . LEU A 1 363 ? 25.141 -30.094 -12.234 1 61.59 363 LEU A N 1
ATOM 2890 C CA . LEU A 1 363 ? 25.516 -29.516 -10.953 1 61.59 363 LEU A CA 1
ATOM 2891 C C . LEU A 1 363 ? 26.875 -30.047 -10.492 1 61.59 363 LEU A C 1
ATOM 2893 O O . LEU A 1 363 ? 27.562 -29.391 -9.703 1 61.59 363 LEU A O 1
ATOM 2897 N N . GLY A 1 364 ? 27.578 -30.75 -11.398 1 54.41 364 GLY A N 1
ATOM 2898 C CA . GLY A 1 364 ? 28.875 -31.297 -11.023 1 54.41 364 GLY A CA 1
ATOM 2899 C C . GLY A 1 364 ? 28.812 -32.125 -9.75 1 54.41 364 GLY A C 1
ATOM 2900 O O . GLY A 1 364 ? 27.75 -32.25 -9.141 1 54.41 364 GLY A O 1
ATOM 2901 N N . LYS A 1 365 ? 30.047 -32.562 -9.188 1 52.94 365 LYS A N 1
ATOM 2902 C CA . LYS A 1 365 ? 30.281 -33.406 -8.023 1 52.94 365 LYS A CA 1
ATOM 2903 C C . LYS A 1 365 ? 30 -32.656 -6.73 1 52.94 365 LYS A C 1
ATOM 2905 O O . LYS A 1 365 ? 30.469 -31.516 -6.539 1 52.94 365 LYS A O 1
ATOM 2910 N N . GLY A 1 366 ? 28.922 -33.031 -5.918 1 56.12 366 GLY A N 1
ATOM 2911 C CA . GLY A 1 366 ? 28.688 -32.562 -4.566 1 56.12 366 GLY A CA 1
ATOM 2912 C C . GLY A 1 366 ? 27.344 -31.844 -4.418 1 56.12 366 GLY A C 1
ATOM 2913 O O . GLY A 1 366 ? 26.891 -31.594 -3.297 1 56.12 366 GLY A O 1
ATOM 2914 N N . LEU A 1 367 ? 26.766 -31.375 -5.602 1 62.47 367 LEU A N 1
ATOM 2915 C CA . LEU A 1 367 ? 25.469 -30.734 -5.418 1 62.47 367 LEU A CA 1
ATOM 2916 C C . LEU A 1 367 ? 24.328 -31.688 -5.766 1 62.47 367 LEU A C 1
ATOM 2918 O O . LEU A 1 367 ? 24.406 -32.406 -6.773 1 62.47 367 LEU A O 1
ATOM 2922 N N . SER A 1 368 ? 23.469 -31.875 -4.836 1 68.19 368 SER A N 1
ATOM 2923 C CA . SER A 1 368 ? 22.297 -32.688 -5.07 1 68.19 368 SER A CA 1
ATOM 2924 C C . SER A 1 368 ? 21.203 -31.906 -5.789 1 68.19 368 SER A C 1
ATOM 2926 O O . SER A 1 368 ? 20.953 -30.75 -5.48 1 68.19 368 SER A O 1
ATOM 2928 N N . PRO A 1 369 ? 20.672 -32.625 -6.828 1 77.75 369 PRO A N 1
ATOM 2929 C CA . PRO A 1 369 ? 19.547 -31.953 -7.5 1 77.75 369 PRO A CA 1
ATOM 2930 C C . PRO A 1 369 ? 18.375 -31.672 -6.551 1 77.75 369 PRO A C 1
ATOM 2932 O O . PRO A 1 369 ? 18.312 -32.25 -5.465 1 77.75 369 PRO A O 1
ATOM 2935 N N . HIS A 1 370 ? 17.609 -30.812 -6.93 1 85.56 370 HIS A N 1
ATOM 2936 C CA . HIS A 1 370 ? 16.391 -30.516 -6.176 1 85.56 370 HIS A CA 1
ATOM 2937 C C . HIS A 1 370 ? 15.555 -31.781 -5.984 1 85.56 370 HIS A C 1
ATOM 2939 O O . HIS A 1 370 ? 15.422 -32.594 -6.902 1 85.56 370 HIS A O 1
ATOM 2945 N N . PRO A 1 371 ? 14.992 -32 -4.887 1 86.94 371 PRO A N 1
ATOM 2946 C CA . PRO A 1 371 ? 14.273 -33.219 -4.551 1 86.94 371 PRO A CA 1
ATOM 2947 C C . PRO A 1 371 ? 13.156 -33.562 -5.543 1 86.94 371 PRO A C 1
ATOM 2949 O O . PRO A 1 371 ? 12.828 -34.719 -5.754 1 86.94 371 PRO A O 1
ATOM 2952 N N . LEU A 1 372 ? 12.594 -32.625 -6.16 1 87.44 372 LEU A N 1
ATOM 2953 C CA . LEU A 1 372 ? 11.492 -32.844 -7.086 1 87.44 372 LEU A CA 1
ATOM 2954 C C . LEU A 1 372 ? 11.945 -33.656 -8.281 1 87.44 372 LEU A C 1
ATOM 2956 O O . LEU A 1 372 ? 11.141 -34.375 -8.883 1 87.44 372 LEU A O 1
ATOM 2960 N N . PHE A 1 373 ? 13.172 -33.594 -8.617 1 86.25 373 PHE A N 1
ATOM 2961 C CA . PHE A 1 373 ? 13.695 -34.312 -9.773 1 86.25 373 PHE A CA 1
ATOM 2962 C C . PHE A 1 373 ? 13.797 -35.812 -9.484 1 86.25 373 PHE A C 1
ATOM 2964 O O . PHE A 1 373 ? 14.016 -36.594 -10.391 1 86.25 373 PHE A O 1
ATOM 2971 N N . SER A 1 374 ? 13.625 -36.125 -8.242 1 86.38 374 SER A N 1
ATOM 2972 C CA . SER A 1 374 ? 13.633 -37.562 -7.891 1 86.38 374 SER A CA 1
ATOM 2973 C C . SER A 1 374 ? 12.258 -38.188 -8.094 1 86.38 374 SER A C 1
ATOM 2975 O O . SER A 1 374 ? 12.117 -39.406 -8.039 1 86.38 374 SER A O 1
ATOM 2977 N N . ILE A 1 375 ? 11.273 -37.406 -8.297 1 87.69 375 ILE A N 1
ATOM 2978 C CA . ILE A 1 375 ? 9.938 -37.906 -8.602 1 87.69 375 ILE A CA 1
ATOM 2979 C C . ILE A 1 375 ? 9.922 -38.5 -10.016 1 87.69 375 ILE A C 1
ATOM 2981 O O . ILE A 1 375 ? 10.297 -37.844 -10.977 1 87.69 375 ILE A O 1
ATOM 2985 N N . PRO A 1 376 ? 9.398 -39.688 -10.078 1 83.12 376 PRO A N 1
ATOM 2986 C CA . PRO A 1 376 ? 9.359 -40.281 -11.422 1 83.12 376 PRO A CA 1
ATOM 2987 C C . PRO A 1 376 ? 8.562 -39.406 -12.414 1 83.12 376 PRO A C 1
ATOM 2989 O O . PRO A 1 376 ? 7.434 -39.031 -12.117 1 83.12 376 PRO A O 1
ATOM 2992 N N . GLY A 1 377 ? 9.234 -39.156 -13.523 1 79.88 377 GLY A N 1
ATOM 2993 C CA . GLY A 1 377 ? 8.562 -38.406 -14.578 1 79.88 377 GLY A CA 1
ATOM 2994 C C . GLY A 1 377 ? 8.797 -36.906 -14.508 1 79.88 377 GLY A C 1
ATOM 2995 O O . GLY A 1 377 ? 8.492 -36.188 -15.453 1 79.88 377 GLY A O 1
ATOM 2996 N N . PHE A 1 378 ? 9.336 -36.5 -13.391 1 85.12 378 PHE A N 1
ATOM 2997 C CA . PHE A 1 378 ? 9.633 -35.062 -13.242 1 85.12 378 PHE A CA 1
ATOM 2998 C C . PHE A 1 378 ? 10.961 -34.719 -13.898 1 85.12 378 PHE A C 1
ATOM 3000 O O . PHE A 1 378 ? 12.008 -35.25 -13.516 1 85.12 378 PHE A O 1
ATOM 3007 N N . THR A 1 379 ? 10.906 -33.844 -14.922 1 80.88 379 THR A N 1
ATOM 3008 C CA . THR A 1 379 ? 12.102 -33.438 -15.648 1 80.88 379 THR A CA 1
ATOM 3009 C C . THR A 1 379 ? 12.102 -31.922 -15.875 1 80.88 379 THR A C 1
ATOM 3011 O O . THR A 1 379 ? 11.109 -31.25 -15.578 1 80.88 379 THR A O 1
ATOM 3014 N N . THR A 1 380 ? 13.164 -31.422 -16.375 1 78.38 380 THR A N 1
ATOM 3015 C CA . THR A 1 380 ? 13.289 -30 -16.641 1 78.38 380 THR A CA 1
ATOM 3016 C C . THR A 1 380 ? 12.289 -29.547 -17.703 1 78.38 380 THR A C 1
ATOM 3018 O O . THR A 1 380 ? 11.969 -28.359 -17.797 1 78.38 380 THR A O 1
ATOM 3021 N N . ARG A 1 381 ? 11.766 -30.5 -18.469 1 77 381 ARG A N 1
ATOM 3022 C CA . ARG A 1 381 ? 10.805 -30.188 -19.516 1 77 381 ARG A CA 1
ATOM 3023 C C . ARG A 1 381 ? 9.469 -29.734 -18.922 1 77 381 ARG A C 1
ATOM 3025 O O . ARG A 1 381 ? 8.641 -29.156 -19.609 1 77 381 ARG A O 1
ATOM 3032 N N . MET A 1 382 ? 9.359 -30.016 -17.656 1 82.75 382 MET A N 1
ATOM 3033 C CA . MET A 1 382 ? 8.109 -29.641 -16.984 1 82.75 382 MET A CA 1
ATOM 3034 C C . MET A 1 382 ? 8.109 -28.172 -16.609 1 82.75 382 MET A C 1
ATOM 3036 O O . MET A 1 382 ? 7.059 -27.594 -16.328 1 82.75 382 MET A O 1
ATOM 3040 N N . VAL A 1 383 ? 9.289 -27.609 -16.625 1 81.81 383 VAL A N 1
ATOM 3041 C CA . VAL A 1 383 ? 9.391 -26.188 -16.312 1 81.81 383 VAL A CA 1
ATOM 3042 C C . VAL A 1 383 ? 8.938 -25.375 -17.516 1 81.81 383 VAL A C 1
ATOM 3044 O O . VAL A 1 383 ? 9.547 -25.438 -18.594 1 81.81 383 VAL A O 1
ATOM 3047 N N . ARG A 1 384 ? 7.836 -24.656 -17.297 1 83 384 ARG A N 1
ATOM 3048 C CA . ARG A 1 384 ? 7.25 -23.891 -18.406 1 83 384 ARG A CA 1
ATOM 3049 C C . ARG A 1 384 ? 7.508 -22.406 -18.234 1 83 384 ARG A C 1
ATOM 3051 O O . ARG A 1 384 ? 7.477 -21.891 -17.125 1 83 384 ARG A O 1
ATOM 3058 N N . HIS A 1 385 ? 7.727 -21.812 -19.344 1 80.31 385 HIS A N 1
ATOM 3059 C CA . HIS A 1 385 ? 7.973 -20.375 -19.359 1 80.31 385 HIS A CA 1
ATOM 3060 C C . HIS A 1 385 ? 6.668 -19.594 -19.266 1 80.31 385 HIS A C 1
ATOM 3062 O O . HIS A 1 385 ? 5.773 -19.781 -20.094 1 80.31 385 HIS A O 1
ATOM 3068 N N . ASP A 1 386 ? 6.602 -18.797 -18.312 1 81.75 386 ASP A N 1
ATOM 3069 C CA . ASP A 1 386 ? 5.387 -18.016 -18.094 1 81.75 386 ASP A CA 1
ATOM 3070 C C . ASP A 1 386 ? 5.379 -16.75 -18.938 1 81.75 386 ASP A C 1
ATOM 3072 O O . ASP A 1 386 ? 6.289 -15.922 -18.828 1 81.75 386 ASP A O 1
ATOM 3076 N N . ALA A 1 387 ? 4.355 -16.562 -19.641 1 86.75 387 ALA A N 1
ATOM 3077 C CA . ALA A 1 387 ? 4.27 -15.43 -20.547 1 86.75 387 ALA A CA 1
ATOM 3078 C C . ALA A 1 387 ? 4.219 -14.109 -19.781 1 86.75 387 ALA A C 1
ATOM 3080 O O . ALA A 1 387 ? 4.688 -13.078 -20.266 1 86.75 387 ALA A O 1
ATOM 3081 N N . LEU A 1 388 ? 3.736 -14.211 -18.609 1 87 388 LEU A N 1
ATOM 3082 C CA . LEU A 1 388 ? 3.658 -13 -17.797 1 87 388 LEU A CA 1
ATOM 3083 C C . LEU A 1 388 ? 5.039 -12.383 -17.609 1 87 388 LEU A C 1
ATOM 3085 O O . LEU A 1 388 ? 5.219 -11.18 -17.812 1 87 388 LEU A O 1
ATOM 3089 N N . HIS A 1 389 ? 6.016 -13.188 -17.344 1 84.56 389 HIS A N 1
ATOM 3090 C CA . HIS A 1 389 ? 7.352 -12.703 -17.016 1 84.56 389 HIS A CA 1
ATOM 3091 C C . HIS A 1 389 ? 8.227 -12.609 -18.25 1 84.56 389 HIS A C 1
ATOM 3093 O O . HIS A 1 389 ? 9.117 -11.758 -18.328 1 84.56 389 HIS A O 1
ATOM 3099 N N . VAL A 1 390 ? 7.934 -13.375 -19.219 1 88.94 390 VAL A N 1
ATOM 3100 C CA . VAL A 1 390 ? 8.773 -13.438 -20.406 1 88.94 390 VAL A CA 1
ATOM 3101 C C . VAL A 1 390 ? 8.328 -12.375 -21.406 1 88.94 390 VAL A C 1
ATOM 3103 O O . VAL A 1 390 ? 9.164 -11.703 -22.031 1 88.94 390 VAL A O 1
ATOM 3106 N N . VAL A 1 391 ? 7.035 -12.203 -21.484 1 91.81 391 VAL A N 1
ATOM 3107 C CA . VAL A 1 391 ? 6.492 -11.398 -22.578 1 91.81 391 VAL A CA 1
ATOM 3108 C C . VAL A 1 391 ? 6.012 -10.055 -22.031 1 91.81 391 VAL A C 1
ATOM 3110 O O . VAL A 1 391 ? 6.305 -9.008 -22.625 1 91.81 391 VAL A O 1
ATOM 3113 N N . TYR A 1 392 ? 5.328 -10.109 -20.922 1 88.06 392 TYR A N 1
ATOM 3114 C CA . TYR A 1 392 ? 4.578 -8.914 -20.531 1 88.06 392 TYR A CA 1
ATOM 3115 C C . TYR A 1 392 ? 5.277 -8.18 -19.391 1 88.06 392 TYR A C 1
ATOM 3117 O O . TYR A 1 392 ? 6 -7.211 -19.625 1 88.06 392 TYR A O 1
ATOM 3125 N N . GLY A 1 393 ? 5.141 -8.641 -18.172 1 80 393 GLY A N 1
ATOM 3126 C CA . GLY A 1 393 ? 5.719 -7.977 -17.016 1 80 393 GLY A CA 1
ATOM 3127 C C . GLY A 1 393 ? 7.227 -7.832 -17.094 1 80 393 GLY A C 1
ATOM 3128 O O . GLY A 1 393 ? 7.965 -8.742 -16.719 1 80 393 GLY A O 1
ATOM 3129 N N . LYS A 1 394 ? 7.68 -6.609 -17.484 1 80.06 394 LYS A N 1
ATOM 3130 C CA . LYS A 1 394 ? 9.102 -6.336 -17.672 1 80.06 394 LYS A CA 1
ATOM 3131 C C . LYS A 1 394 ? 9.734 -7.328 -18.641 1 80.06 394 LYS A C 1
ATOM 3133 O O . LYS A 1 394 ? 10.898 -7.691 -18.5 1 80.06 394 LYS A O 1
ATOM 3138 N N . GLY A 1 395 ? 8.883 -7.883 -19.5 1 90.38 395 GLY A N 1
ATOM 3139 C CA . GLY A 1 395 ? 9.344 -8.836 -20.484 1 90.38 395 GLY A CA 1
ATOM 3140 C C . GLY A 1 395 ? 9.711 -8.188 -21.812 1 90.38 395 GLY A C 1
ATOM 3141 O O . GLY A 1 395 ? 9.938 -6.98 -21.875 1 90.38 395 GLY A O 1
ATOM 3142 N N . ILE A 1 396 ? 9.828 -8.953 -22.844 1 92.94 396 ILE A N 1
ATOM 3143 C CA . ILE A 1 396 ? 10.312 -8.508 -24.141 1 92.94 396 ILE A CA 1
ATOM 3144 C C . ILE A 1 396 ? 9.328 -7.516 -24.75 1 92.94 396 ILE A C 1
ATOM 3146 O O . ILE A 1 396 ? 9.719 -6.629 -25.516 1 92.94 396 ILE A O 1
ATOM 3150 N N . GLY A 1 397 ? 8.031 -7.699 -24.391 1 94.44 397 GLY A N 1
ATOM 3151 C CA . GLY A 1 397 ? 7.031 -6.75 -24.859 1 94.44 397 GLY A CA 1
ATOM 3152 C C . GLY A 1 397 ? 7.27 -5.34 -24.359 1 94.44 397 GLY A C 1
ATOM 3153 O O . GLY A 1 397 ? 6.984 -4.367 -25.062 1 94.44 397 GLY A O 1
ATOM 3154 N N . SER A 1 398 ? 7.785 -5.277 -23.172 1 93.81 398 SER A N 1
ATOM 3155 C CA . SER A 1 398 ? 8.094 -3.969 -22.594 1 93.81 398 SER A CA 1
ATOM 3156 C C . SER A 1 398 ? 9.227 -3.289 -23.359 1 93.81 398 SER A C 1
ATOM 3158 O O . SER A 1 398 ? 9.227 -2.066 -23.516 1 93.81 398 SER A O 1
ATOM 3160 N N . HIS A 1 399 ? 10.141 -4.023 -23.812 1 93.69 399 HIS A N 1
ATOM 3161 C CA . HIS A 1 399 ? 11.242 -3.492 -24.609 1 93.69 399 HIS A CA 1
ATOM 3162 C C . HIS A 1 399 ? 10.773 -3.098 -26 1 93.69 399 HIS A C 1
ATOM 3164 O O . HIS A 1 399 ? 11.195 -2.07 -26.531 1 93.69 399 HIS A O 1
ATOM 3170 N N . LEU A 1 400 ? 9.914 -3.904 -26.516 1 95.81 400 LEU A N 1
ATOM 3171 C CA . LEU A 1 400 ? 9.367 -3.627 -27.844 1 95.81 400 LEU A CA 1
ATOM 3172 C C . LEU A 1 400 ? 8.547 -2.342 -27.844 1 95.81 400 LEU A C 1
ATOM 3174 O O . LEU A 1 400 ? 8.883 -1.382 -28.531 1 95.81 400 LEU A O 1
ATOM 3178 N N . VAL A 1 401 ? 7.562 -2.355 -26.984 1 93.19 401 VAL A N 1
ATOM 3179 C CA . VAL A 1 401 ? 6.621 -1.239 -26.969 1 93.19 401 VAL A CA 1
ATOM 3180 C C . VAL A 1 401 ? 7.324 0.02 -26.469 1 93.19 401 VAL A C 1
ATOM 3182 O O . VAL A 1 401 ? 7.055 1.122 -26.953 1 93.19 401 VAL A O 1
ATOM 3185 N N . GLY A 1 402 ? 8.203 -0.189 -25.484 1 91.5 402 GLY A N 1
ATOM 3186 C CA . GLY A 1 402 ? 9 0.944 -25.031 1 91.5 402 GLY A CA 1
ATOM 3187 C C . GLY A 1 402 ? 9.82 1.578 -26.141 1 91.5 402 GLY A C 1
ATOM 3188 O O . GLY A 1 402 ? 9.859 2.805 -26.266 1 91.5 402 GLY A O 1
ATOM 3189 N N . SER A 1 403 ? 10.453 0.845 -26.953 1 92.88 403 SER A N 1
ATOM 3190 C CA . SER A 1 403 ? 11.266 1.332 -28.062 1 92.88 403 SER A CA 1
ATOM 3191 C C . SER A 1 403 ? 10.398 2.008 -29.125 1 92.88 403 SER A C 1
ATOM 3193 O O . SER A 1 403 ? 10.773 3.047 -29.672 1 92.88 403 SER A O 1
ATOM 3195 N N . LEU A 1 404 ? 9.297 1.405 -29.391 1 91.88 404 LEU A N 1
ATOM 3196 C CA . LEU A 1 404 ? 8.391 1.964 -30.391 1 91.88 404 LEU A CA 1
ATOM 3197 C C . LEU A 1 404 ? 7.875 3.33 -29.953 1 91.88 404 LEU A C 1
ATOM 3199 O O . LEU A 1 404 ? 7.859 4.277 -30.75 1 91.88 404 LEU A O 1
ATOM 3203 N N . LEU A 1 405 ? 7.461 3.357 -28.719 1 86.62 405 LEU A N 1
ATOM 3204 C CA . LEU A 1 405 ? 6.973 4.625 -28.188 1 86.62 405 LEU A CA 1
ATOM 3205 C C . LEU A 1 405 ? 8.07 5.68 -28.203 1 86.62 405 LEU A C 1
ATOM 3207 O O . LEU A 1 405 ? 7.828 6.836 -28.547 1 86.62 405 LEU A O 1
ATOM 3211 N N . HIS A 1 406 ? 9.234 5.273 -27.75 1 86.12 406 HIS A N 1
ATOM 3212 C CA . HIS A 1 406 ? 10.383 6.176 -27.766 1 86.12 406 HIS A CA 1
ATOM 3213 C C . HIS A 1 406 ? 10.648 6.703 -29.156 1 86.12 406 HIS A C 1
ATOM 3215 O O . HIS A 1 406 ? 10.867 7.902 -29.344 1 86.12 406 HIS A O 1
ATOM 3221 N N . TYR A 1 407 ? 10.648 5.879 -30.172 1 88.31 407 TYR A N 1
ATOM 3222 C CA . TYR A 1 407 ? 10.875 6.238 -31.562 1 88.31 407 TYR A CA 1
ATOM 3223 C C . TYR A 1 407 ? 9.844 7.25 -32.031 1 88.31 407 TYR A C 1
ATOM 3225 O O . TYR A 1 407 ? 10.188 8.25 -32.688 1 88.31 407 TYR A O 1
ATOM 3233 N N . LEU A 1 408 ? 8.617 7 -31.703 1 83.75 408 LEU A N 1
ATOM 3234 C CA . LEU A 1 408 ? 7.531 7.875 -32.125 1 83.75 408 LEU A CA 1
ATOM 3235 C C . LEU A 1 408 ? 7.645 9.242 -31.469 1 83.75 408 LEU A C 1
ATOM 3237 O O . LEU A 1 408 ? 7.367 10.266 -32.094 1 83.75 408 LEU A O 1
ATOM 3241 N N . CYS A 1 409 ? 8.062 9.281 -30.234 1 77.31 409 CYS A N 1
ATOM 3242 C CA . CYS A 1 409 ? 8.117 10.523 -29.469 1 77.31 409 CYS A CA 1
ATOM 3243 C C . CYS A 1 409 ? 9.328 11.359 -29.891 1 77.31 409 CYS A C 1
ATOM 3245 O O . CYS A 1 409 ? 9.219 12.578 -30.047 1 77.31 409 CYS A O 1
ATOM 3247 N N . PHE A 1 410 ? 10.398 10.805 -30.016 1 72.81 410 PHE A N 1
ATOM 3248 C CA . PHE A 1 410 ? 11.633 11.578 -30.109 1 72.81 410 PHE A CA 1
ATOM 3249 C C . PHE A 1 410 ? 12.164 11.586 -31.531 1 72.81 410 PHE A C 1
ATOM 3251 O O . PHE A 1 410 ? 12.898 12.492 -31.922 1 72.81 410 PHE A O 1
ATOM 3258 N N . LEU A 1 411 ? 11.898 10.648 -32.219 1 65.44 411 LEU A N 1
ATOM 3259 C CA . LEU A 1 411 ? 12.516 10.57 -33.531 1 65.44 411 LEU A CA 1
ATOM 3260 C C . LEU A 1 411 ? 11.516 10.961 -34.625 1 65.44 411 LEU A C 1
ATOM 3262 O O . LEU A 1 411 ? 11.891 11.57 -35.625 1 65.44 411 LEU A O 1
ATOM 3266 N N . ARG A 1 412 ? 10.352 10.641 -34.344 1 66.81 412 ARG A N 1
ATOM 3267 C CA . ARG A 1 412 ? 9.352 11.016 -35.344 1 66.81 412 ARG A CA 1
ATOM 3268 C C . ARG A 1 412 ? 8.625 12.297 -34.938 1 66.81 412 ARG A C 1
ATOM 3270 O O . ARG A 1 412 ? 8.008 12.953 -35.781 1 66.81 412 ARG A O 1
ATOM 3277 N N . GLY A 1 413 ? 9.062 12.914 -33.531 1 59.88 413 GLY A N 1
ATOM 3278 C CA . GLY A 1 413 ? 8.547 14.172 -33.031 1 59.88 413 GLY A CA 1
ATOM 3279 C C . GLY A 1 413 ? 7.031 14.195 -32.906 1 59.88 413 GLY A C 1
ATOM 3280 O O . GLY A 1 413 ? 6.445 15.195 -32.5 1 59.88 413 GLY A O 1
ATOM 3281 N N . LYS A 1 414 ? 6.266 13.242 -33.5 1 50.31 414 LYS A N 1
ATOM 3282 C CA . LYS A 1 414 ? 4.809 13.25 -33.625 1 50.31 414 LYS A CA 1
ATOM 3283 C C . LYS A 1 414 ? 4.152 12.453 -32.5 1 50.31 414 LYS A C 1
ATOM 3285 O O . LYS A 1 414 ? 2.926 12.453 -32.375 1 50.31 414 LYS A O 1
ATOM 3290 N N . GLY A 1 415 ? 4.996 11.828 -31.797 1 49.22 415 GLY A N 1
ATOM 3291 C CA . GLY A 1 415 ? 4.434 10.789 -30.953 1 49.22 415 GLY A CA 1
ATOM 3292 C C . GLY A 1 415 ? 3.545 11.336 -29.844 1 49.22 415 GLY A C 1
ATOM 3293 O O . GLY A 1 415 ? 2.49 10.766 -29.562 1 49.22 415 GLY A O 1
ATOM 3294 N N . GLN A 1 416 ? 3.984 12.453 -29.281 1 49.69 416 GLN A N 1
ATOM 3295 C CA . GLN A 1 416 ? 3.201 13 -28.172 1 49.69 416 GLN A CA 1
ATOM 3296 C C . GLN A 1 416 ? 1.836 13.484 -28.656 1 49.69 416 GLN A C 1
ATOM 3298 O O . GLN A 1 416 ? 0.831 13.312 -27.969 1 49.69 416 GLN A O 1
ATOM 3303 N N . LYS A 1 417 ? 1.805 14.117 -29.812 1 47.69 417 LYS A N 1
ATOM 3304 C CA . LYS A 1 417 ? 0.56 14.633 -30.375 1 47.69 417 LYS A CA 1
ATOM 3305 C C . LYS A 1 417 ? -0.426 13.508 -30.672 1 47.69 417 LYS A C 1
ATOM 3307 O O . LYS A 1 417 ? -1.626 13.648 -30.422 1 47.69 417 LYS A O 1
ATOM 3312 N N . ILE A 1 418 ? 0.111 12.562 -31.266 1 45.44 418 ILE A N 1
ATOM 3313 C CA . ILE A 1 418 ? -0.729 11.438 -31.672 1 45.44 418 ILE A CA 1
ATOM 3314 C C . ILE A 1 418 ? -1.255 10.719 -30.422 1 45.44 418 ILE A C 1
ATOM 3316 O O . ILE A 1 418 ? -2.422 10.32 -30.375 1 45.44 418 ILE A O 1
ATOM 3320 N N . LEU A 1 419 ? -0.343 10.562 -29.531 1 47.69 419 LEU A N 1
ATOM 3321 C CA . LEU A 1 419 ? -0.822 9.953 -28.297 1 47.69 419 LEU A CA 1
ATOM 3322 C C . LEU A 1 419 ? -2.006 10.727 -27.734 1 47.69 419 LEU A C 1
ATOM 3324 O O . LEU A 1 419 ? -2.943 10.141 -27.188 1 47.69 419 LEU A O 1
ATOM 3328 N N . GLY A 1 420 ? -1.903 12.055 -27.828 1 45.06 420 GLY A N 1
ATOM 3329 C CA . GLY A 1 420 ? -3.021 12.883 -27.406 1 45.06 420 GLY A CA 1
ATOM 3330 C C . GLY A 1 420 ? -4.273 12.672 -28.234 1 45.06 420 GLY A C 1
ATOM 3331 O O . GLY A 1 420 ? -5.387 12.688 -27.703 1 45.06 420 GLY A O 1
ATOM 3332 N N . ALA A 1 421 ? -4.059 12.648 -29.578 1 40.22 421 ALA A N 1
ATOM 3333 C CA . ALA A 1 421 ? -5.207 12.547 -30.469 1 40.22 421 ALA A CA 1
ATOM 3334 C C . ALA A 1 421 ? -5.898 11.188 -30.312 1 40.22 421 ALA A C 1
ATOM 3336 O O . ALA A 1 421 ? -7.094 11.062 -30.594 1 40.22 421 ALA A O 1
ATOM 3337 N N . ASN A 1 422 ? -5.113 10.227 -30.359 1 38.22 422 ASN A N 1
ATOM 3338 C CA . ASN A 1 422 ? -5.77 8.938 -30.203 1 38.22 422 ASN A CA 1
ATOM 3339 C C . ASN A 1 422 ? -6.18 8.672 -28.766 1 38.22 422 ASN A C 1
ATOM 3341 O O . ASN A 1 422 ? -5.387 8.156 -27.969 1 38.22 422 ASN A O 1
ATOM 3345 N N . LYS A 1 423 ? -6.934 9.555 -28.172 1 37.75 423 LYS A N 1
ATOM 3346 C CA . LYS A 1 423 ? -7.621 9.391 -26.906 1 37.75 423 LYS A CA 1
ATOM 3347 C C . LYS A 1 423 ? -8.156 7.973 -26.75 1 37.75 423 LYS A C 1
ATOM 3349 O O . LYS A 1 423 ? -9.109 7.742 -26 1 37.75 423 LYS A O 1
ATOM 3354 N N . THR A 1 424 ? -7.996 7.148 -27.781 1 33.31 424 THR A N 1
ATOM 3355 C CA . THR A 1 424 ? -8.648 5.855 -27.609 1 33.31 424 THR A CA 1
ATOM 3356 C C . THR A 1 424 ? -8.562 5.395 -26.156 1 33.31 424 THR A C 1
ATOM 3358 O O . THR A 1 424 ? -7.676 5.82 -25.406 1 33.31 424 THR A O 1
ATOM 3361 N N . ALA A 1 425 ? -9.586 4.512 -25.859 1 35.12 425 ALA A N 1
ATOM 3362 C CA . ALA A 1 425 ? -10.148 3.877 -24.672 1 35.12 425 ALA A CA 1
ATOM 3363 C C . ALA A 1 425 ? -9.047 3.328 -23.766 1 35.12 425 ALA A C 1
ATOM 3365 O O . ALA A 1 425 ? -9.328 2.662 -22.766 1 35.12 425 ALA A O 1
ATOM 3366 N N . CYS A 1 426 ? -7.895 3.104 -24.375 1 38.28 426 CYS A N 1
ATOM 3367 C CA . CYS A 1 426 ? -7.027 2.375 -23.453 1 38.28 426 CYS A CA 1
ATOM 3368 C C . CYS A 1 426 ? -6.508 3.291 -22.344 1 38.28 426 CYS A C 1
ATOM 3370 O O . CYS A 1 426 ? -6.465 4.512 -22.516 1 38.28 426 CYS A O 1
ATOM 3372 N N . ARG A 1 427 ? -6.387 2.846 -21.234 1 42.66 427 ARG A N 1
ATOM 3373 C CA . ARG A 1 427 ? -5.617 3.381 -20.109 1 42.66 427 ARG A CA 1
ATOM 3374 C C . ARG A 1 427 ? -4.379 4.121 -20.609 1 42.66 427 ARG A C 1
ATOM 3376 O O . ARG A 1 427 ? -3.527 4.516 -19.812 1 42.66 427 ARG A O 1
ATOM 3383 N N . MET A 1 428 ? -4.246 4.234 -22 1 47.12 428 MET A N 1
ATOM 3384 C CA . MET A 1 428 ? -3.129 4.969 -22.578 1 47.12 428 MET A CA 1
ATOM 3385 C C . MET A 1 428 ? -3.162 6.434 -22.172 1 47.12 428 MET A C 1
ATOM 3387 O O . MET A 1 428 ? -2.172 7.152 -22.328 1 47.12 428 MET A O 1
ATOM 3391 N N . THR A 1 429 ? -4.332 6.766 -21.797 1 47 429 THR A N 1
ATOM 3392 C CA . THR A 1 429 ? -4.477 8.18 -21.469 1 47 429 THR A CA 1
ATOM 3393 C C . THR A 1 429 ? -3.551 8.562 -20.312 1 47 429 THR A C 1
ATOM 3395 O O . THR A 1 429 ? -3.305 9.75 -20.078 1 47 429 THR A O 1
ATOM 3398 N N . ASN A 1 430 ? -3.047 7.5 -19.797 1 54.62 430 ASN A N 1
ATOM 3399 C CA . ASN A 1 430 ? -2.213 7.809 -18.641 1 54.62 430 ASN A CA 1
ATOM 3400 C C . ASN A 1 430 ? -0.741 7.52 -18.922 1 54.62 430 ASN A C 1
ATOM 3402 O O . ASN A 1 430 ? 0.062 7.414 -17.984 1 54.62 430 ASN A O 1
ATOM 3406 N N . LEU A 1 431 ? -0.434 7.41 -20.297 1 65.62 431 LEU A N 1
ATOM 3407 C CA . LEU A 1 431 ? 0.957 7.102 -20.609 1 65.62 431 LEU A CA 1
ATOM 3408 C C . LEU A 1 431 ? 1.841 8.328 -20.422 1 65.62 431 LEU A C 1
ATOM 3410 O O . LEU A 1 431 ? 1.503 9.422 -20.891 1 65.62 431 LEU A O 1
ATOM 3414 N N . ARG A 1 432 ? 2.869 8.25 -19.641 1 63.44 432 ARG A N 1
ATOM 3415 C CA . ARG A 1 432 ? 3.861 9.289 -19.391 1 63.44 432 ARG A CA 1
ATOM 3416 C C . ARG A 1 432 ? 5.223 8.891 -19.953 1 63.44 432 ARG A C 1
ATOM 3418 O O . ARG A 1 432 ? 5.566 7.707 -19.984 1 63.44 432 ARG A O 1
ATOM 3425 N N . LEU A 1 433 ? 6 9.914 -20.453 1 68.25 433 LEU A N 1
ATOM 3426 C CA . LEU A 1 433 ? 7.332 9.664 -20.984 1 68.25 433 LEU A CA 1
ATOM 3427 C C . LEU A 1 433 ? 8.195 8.914 -19.984 1 68.25 433 LEU A C 1
ATOM 3429 O O . LEU A 1 433 ? 8.977 8.039 -20.359 1 68.25 433 LEU A O 1
ATOM 3433 N N . SER A 1 434 ? 7.969 9.258 -18.734 1 69.19 434 SER A N 1
ATOM 3434 C CA . SER A 1 434 ? 8.789 8.664 -17.688 1 69.19 434 SER A CA 1
ATOM 3435 C C . SER A 1 434 ? 8.531 7.172 -17.547 1 69.19 434 SER A C 1
ATOM 3437 O O . SER A 1 434 ? 9.305 6.453 -16.906 1 69.19 434 SER A O 1
ATOM 3439 N N . MET A 1 435 ? 7.504 6.719 -18.172 1 75.56 435 MET A N 1
ATOM 3440 C CA . MET A 1 435 ? 7.156 5.301 -18.078 1 75.56 435 MET A CA 1
ATOM 3441 C C . MET A 1 435 ? 8.07 4.461 -18.953 1 75.56 435 MET A C 1
ATOM 3443 O O . MET A 1 435 ? 8.148 3.24 -18.797 1 75.56 435 MET A O 1
ATOM 3447 N N . PHE A 1 436 ? 8.758 5.109 -19.953 1 81.19 436 PHE A N 1
ATOM 3448 C CA . PHE A 1 436 ? 9.562 4.266 -20.828 1 81.19 436 PHE A CA 1
ATOM 3449 C C . PHE A 1 436 ? 10.938 4.887 -21.062 1 81.19 436 PHE A C 1
ATOM 3451 O O . PHE A 1 436 ? 11.812 4.258 -21.656 1 81.19 436 PHE A O 1
ATOM 3458 N N . CYS A 1 437 ? 11.117 6.164 -20.641 1 78.75 437 CYS A N 1
ATOM 3459 C CA . CYS A 1 437 ? 12.453 6.75 -20.719 1 78.75 437 CYS A CA 1
ATOM 3460 C C . CYS A 1 437 ? 12.594 7.914 -19.75 1 78.75 437 CYS A C 1
ATOM 3462 O O . CYS A 1 437 ? 11.602 8.406 -19.219 1 78.75 437 CYS A O 1
ATOM 3464 N N . ASP A 1 438 ? 13.891 8.156 -19.5 1 71.69 438 ASP A N 1
ATOM 3465 C CA . ASP A 1 438 ? 14.164 9.414 -18.812 1 71.69 438 ASP A CA 1
ATOM 3466 C C . ASP A 1 438 ? 13.984 10.602 -19.766 1 71.69 438 ASP A C 1
ATOM 3468 O O . ASP A 1 438 ? 14.742 10.758 -20.719 1 71.69 438 ASP A O 1
ATOM 3472 N N . PRO A 1 439 ? 13.062 11.414 -19.406 1 67.56 439 PRO A N 1
ATOM 3473 C CA . PRO A 1 439 ? 12.797 12.516 -20.328 1 67.56 439 PRO A CA 1
ATOM 3474 C C . PRO A 1 439 ? 13.977 13.477 -20.453 1 67.56 439 PRO A C 1
ATOM 3476 O O . PRO A 1 439 ? 14.141 14.133 -21.5 1 67.56 439 PRO A O 1
ATOM 3479 N N . SER A 1 440 ? 14.781 13.555 -19.469 1 67.12 440 SER A N 1
ATOM 3480 C CA . SER A 1 440 ? 15.922 14.469 -19.469 1 67.12 440 SER A CA 1
ATOM 3481 C C . SER A 1 440 ? 17.078 13.883 -20.266 1 67.12 440 SER A C 1
ATOM 3483 O O . SER A 1 440 ? 17.953 14.625 -20.734 1 67.12 440 SER A O 1
ATOM 3485 N N . SER A 1 441 ? 17.062 12.594 -20.375 1 77.38 441 SER A N 1
ATOM 3486 C CA . SER A 1 441 ? 18.109 11.914 -21.141 1 77.38 441 SER A CA 1
ATOM 3487 C C . SER A 1 441 ? 17.547 10.719 -21.906 1 77.38 441 SER A C 1
ATOM 3489 O O . SER A 1 441 ? 17.938 9.578 -21.656 1 77.38 441 SER A O 1
ATOM 3491 N N . PRO A 1 442 ? 16.734 11 -22.844 1 75.56 442 PRO A N 1
ATOM 3492 C CA . PRO A 1 442 ? 15.945 9.938 -23.469 1 75.56 442 PRO A CA 1
ATOM 3493 C C . PRO A 1 442 ? 16.797 8.922 -24.219 1 75.56 442 PRO A C 1
ATOM 3495 O O . PRO A 1 442 ? 16.359 7.801 -24.469 1 75.56 442 PRO A O 1
ATOM 3498 N N . TYR A 1 443 ? 18.062 9.25 -24.562 1 78.5 443 TYR A N 1
ATOM 3499 C CA . TYR A 1 443 ? 18.859 8.367 -25.406 1 78.5 443 TYR A CA 1
ATOM 3500 C C . TYR A 1 443 ? 19.938 7.664 -24.609 1 78.5 443 TYR A C 1
ATOM 3502 O O . TYR A 1 443 ? 20.734 6.898 -25.156 1 78.5 443 TYR A O 1
ATOM 3510 N N . LYS A 1 444 ? 19.891 7.887 -23.344 1 80.56 444 LYS A N 1
ATOM 3511 C CA . LYS A 1 444 ? 20.969 7.367 -22.5 1 80.56 444 LYS A CA 1
ATOM 3512 C C . LYS A 1 444 ? 20.828 5.859 -22.297 1 80.56 444 LYS A C 1
ATOM 3514 O O . LYS A 1 444 ? 21.828 5.133 -22.312 1 80.56 444 LYS A O 1
ATOM 3519 N N . THR A 1 445 ? 19.656 5.375 -22.078 1 85.44 445 THR A N 1
ATOM 3520 C CA . THR A 1 445 ? 19.391 3.963 -21.828 1 85.44 445 THR A CA 1
ATOM 3521 C C . THR A 1 445 ? 18.328 3.432 -22.781 1 85.44 445 THR A C 1
ATOM 3523 O O . THR A 1 445 ? 17.594 4.207 -23.391 1 85.44 445 THR A O 1
ATOM 3526 N N . TYR A 1 446 ? 18.328 2.107 -22.953 1 90.12 446 TYR A N 1
ATOM 3527 C CA . TYR A 1 446 ? 17.281 1.496 -23.75 1 90.12 446 TYR A CA 1
ATOM 3528 C C . TYR A 1 446 ? 15.906 1.78 -23.156 1 90.12 446 TYR A C 1
ATOM 3530 O O . TYR A 1 446 ? 15.711 1.677 -21.953 1 90.12 446 TYR A O 1
ATOM 3538 N N . PRO A 1 447 ? 15.023 2.229 -24.031 1 89.62 447 PRO A N 1
ATOM 3539 C CA . PRO A 1 447 ? 13.664 2.441 -23.516 1 89.62 447 PRO A CA 1
ATOM 3540 C C . PRO A 1 447 ? 13.008 1.153 -23.016 1 89.62 447 PRO A C 1
ATOM 3542 O O . PRO A 1 447 ? 13.219 0.087 -23.609 1 89.62 447 PRO A O 1
ATOM 3545 N N . PHE A 1 448 ? 12.336 1.256 -22 1 91.06 448 PHE A N 1
ATOM 3546 C CA . PHE A 1 448 ? 11.656 0.159 -21.328 1 91.06 448 PHE A CA 1
ATOM 3547 C C . PHE A 1 448 ? 10.328 0.627 -20.734 1 91.06 448 PHE A C 1
ATOM 3549 O O . PHE A 1 448 ? 10.305 1.471 -19.828 1 91.06 448 PHE A O 1
ATOM 3556 N N . LEU A 1 449 ? 9.203 0.062 -21.281 1 88.81 449 LEU A N 1
ATOM 3557 C CA . LEU A 1 449 ? 7.895 0.5 -20.812 1 88.81 449 LEU A CA 1
ATOM 3558 C C . LEU A 1 449 ? 7.574 -0.137 -19.453 1 88.81 449 LEU A C 1
ATOM 3560 O O . LEU A 1 449 ? 7.375 -1.351 -19.375 1 88.81 449 LEU A O 1
ATOM 3564 N N . GLY A 1 450 ? 7.531 0.664 -18.484 1 82.88 450 GLY A N 1
ATOM 3565 C CA . GLY A 1 450 ? 7.242 0.193 -17.141 1 82.88 450 GLY A CA 1
ATOM 3566 C C . GLY A 1 450 ? 5.762 0.202 -16.812 1 82.88 450 GLY A C 1
ATOM 3567 O O . GLY A 1 450 ? 5.273 1.111 -16.141 1 82.88 450 GLY A O 1
ATOM 3568 N N . VAL A 1 451 ? 5 -0.778 -17.297 1 78.88 451 VAL A N 1
ATOM 3569 C CA . VAL A 1 451 ? 3.572 -0.897 -17.016 1 78.88 451 VAL A CA 1
ATOM 3570 C C . VAL A 1 451 ? 3.254 -2.314 -16.547 1 78.88 451 VAL A C 1
ATOM 3572 O O . VAL A 1 451 ? 4.102 -3.207 -16.625 1 78.88 451 VAL A O 1
ATOM 3575 N N . LYS A 1 452 ? 2.025 -2.498 -16.062 1 73.88 452 LYS A N 1
ATOM 3576 C CA . LYS A 1 452 ? 1.57 -3.834 -15.695 1 73.88 452 LYS A CA 1
ATOM 3577 C C . LYS A 1 452 ? 1.363 -4.711 -16.922 1 73.88 452 LYS A C 1
ATOM 3579 O O . LYS A 1 452 ? 1.139 -4.199 -18.031 1 73.88 452 LYS A O 1
ATOM 3584 N N . ALA A 1 453 ? 1.398 -5.984 -16.688 1 81.06 453 ALA A N 1
ATOM 3585 C CA . ALA A 1 453 ? 1.307 -6.949 -17.781 1 81.06 453 ALA A CA 1
ATOM 3586 C C . ALA A 1 453 ? -0.001 -6.785 -18.547 1 81.06 453 ALA A C 1
ATOM 3588 O O . ALA A 1 453 ? -0.013 -6.824 -19.781 1 81.06 453 ALA A O 1
ATOM 3589 N N . ALA A 1 454 ? -1.082 -6.578 -17.844 1 75.69 454 ALA A N 1
ATOM 3590 C CA . ALA A 1 454 ? -2.387 -6.445 -18.484 1 75.69 454 ALA A CA 1
ATOM 3591 C C . ALA A 1 454 ? -2.445 -5.188 -19.359 1 75.69 454 ALA A C 1
ATOM 3593 O O . ALA A 1 454 ? -3.057 -5.195 -20.422 1 75.69 454 ALA A O 1
ATOM 3594 N N . GLU A 1 455 ? -1.823 -4.125 -18.953 1 76.38 455 GLU A N 1
ATOM 3595 C CA . GLU A 1 455 ? -1.793 -2.873 -19.719 1 76.38 455 GLU A CA 1
ATOM 3596 C C . GLU A 1 455 ? -1.009 -3.027 -21.016 1 76.38 455 GLU A C 1
ATOM 3598 O O . GLU A 1 455 ? -1.427 -2.527 -22.062 1 76.38 455 GLU A O 1
ATOM 3603 N N . LEU A 1 456 ? 0.027 -3.727 -20.859 1 85.12 456 LEU A N 1
ATOM 3604 C CA . LEU A 1 456 ? 0.835 -3.938 -22.062 1 85.12 456 LEU A CA 1
ATOM 3605 C C . LEU A 1 456 ? 0.076 -4.77 -23.078 1 85.12 456 LEU A C 1
ATOM 3607 O O . LEU A 1 456 ? 0.138 -4.488 -24.281 1 85.12 456 LEU A O 1
ATOM 3611 N N . LYS A 1 457 ? -0.535 -5.793 -22.641 1 84.81 457 LYS A N 1
ATOM 3612 C CA . LYS A 1 457 ? -1.279 -6.68 -23.531 1 84.81 457 LYS A CA 1
ATOM 3613 C C . LYS A 1 457 ? -2.348 -5.91 -24.297 1 84.81 457 LYS A C 1
ATOM 3615 O O . LYS A 1 457 ? -2.619 -6.215 -25.469 1 84.81 457 LYS A O 1
ATOM 3620 N N . HIS A 1 458 ? -2.861 -4.902 -23.719 1 80.12 458 HIS A N 1
ATOM 3621 C CA . HIS A 1 458 ? -3.904 -4.117 -24.359 1 80.12 458 HIS A CA 1
ATOM 3622 C C . HIS A 1 458 ? -3.307 -2.98 -25.188 1 80.12 458 HIS A C 1
ATOM 3624 O O . HIS A 1 458 ? -3.887 -2.568 -26.203 1 80.12 458 HIS A O 1
ATOM 3630 N N . LEU A 1 459 ? -2.213 -2.533 -24.781 1 83.38 459 LEU A N 1
ATOM 3631 C CA . LEU A 1 459 ? -1.587 -1.39 -25.438 1 83.38 459 LEU A CA 1
ATOM 3632 C C . LEU A 1 459 ? -0.975 -1.795 -26.766 1 83.38 459 LEU A C 1
ATOM 3634 O O . LEU A 1 459 ? -1.023 -1.031 -27.734 1 83.38 459 LEU A O 1
ATOM 3638 N N . ALA A 1 460 ? -0.41 -2.912 -26.828 1 88.56 460 ALA A N 1
ATOM 3639 C CA . ALA A 1 460 ? 0.325 -3.346 -28.016 1 88.56 460 ALA A CA 1
ATOM 3640 C C . ALA A 1 460 ? -0.576 -3.357 -29.25 1 88.56 460 ALA A C 1
ATOM 3642 O O . ALA A 1 460 ? -0.264 -2.725 -30.266 1 88.56 460 ALA A O 1
ATOM 3643 N N . PRO A 1 461 ? -1.716 -3.994 -29.188 1 87.44 461 PRO A N 1
ATOM 3644 C CA . PRO A 1 461 ? -2.59 -3.975 -30.375 1 87.44 461 PRO A CA 1
ATOM 3645 C C . PRO A 1 461 ? -3.139 -2.584 -30.672 1 87.44 461 PRO A C 1
ATOM 3647 O O . PRO A 1 461 ? -3.383 -2.254 -31.844 1 87.44 461 PRO A O 1
ATOM 3650 N N . ALA A 1 462 ? -3.318 -1.817 -29.703 1 82 462 ALA A N 1
ATOM 3651 C CA . ALA A 1 462 ? -3.832 -0.464 -29.906 1 82 462 ALA A CA 1
ATOM 3652 C C . ALA A 1 462 ? -2.799 0.421 -30.594 1 82 462 ALA A C 1
ATOM 3654 O O . ALA A 1 462 ? -3.15 1.421 -31.219 1 82 462 ALA A O 1
ATOM 3655 N N . LEU A 1 463 ? -1.57 0.078 -30.469 1 86.31 463 LEU A N 1
ATOM 3656 C CA . LEU A 1 463 ? -0.479 0.865 -31.031 1 86.31 463 LEU A CA 1
ATOM 3657 C C . LEU A 1 463 ? -0.325 0.59 -32.531 1 86.31 463 LEU A C 1
ATOM 3659 O O . LEU A 1 463 ? 0.239 1.407 -33.25 1 86.31 463 LEU A O 1
ATOM 3663 N N . LEU A 1 464 ? -0.822 -0.507 -33 1 87 464 LEU A N 1
ATOM 3664 C CA . LEU A 1 464 ? -0.629 -0.935 -34.375 1 87 464 LEU A CA 1
ATOM 3665 C C . LEU A 1 464 ? -1.265 0.056 -35.344 1 87 464 LEU A C 1
ATOM 3667 O O . LEU A 1 464 ? -0.613 0.515 -36.281 1 87 464 LEU A O 1
ATOM 3671 N N . PRO A 1 465 ? -2.492 0.426 -35.125 1 83 465 PRO A N 1
ATOM 3672 C CA . PRO A 1 465 ? -3.072 1.417 -36.031 1 83 465 PRO A CA 1
ATOM 3673 C C . PRO A 1 465 ? -2.342 2.758 -36 1 83 465 PRO A C 1
ATOM 3675 O O . PRO A 1 465 ? -2.271 3.461 -37 1 83 465 PRO A O 1
ATOM 3678 N N . VAL A 1 466 ? -1.778 3.086 -34.906 1 79.75 466 VAL A N 1
ATOM 3679 C CA . VAL A 1 466 ? -1.017 4.32 -34.781 1 79.75 466 VAL A CA 1
ATOM 3680 C C . VAL A 1 466 ? 0.247 4.25 -35.625 1 79.75 466 VAL A C 1
ATOM 3682 O O . VAL A 1 466 ? 0.563 5.191 -36.344 1 79.75 466 VAL A O 1
ATOM 3685 N N . LEU A 1 467 ? 0.915 3.162 -35.531 1 87.81 467 LEU A N 1
ATOM 3686 C CA . LEU A 1 467 ? 2.115 2.973 -36.344 1 87.81 467 LEU A CA 1
ATOM 3687 C C . LEU A 1 467 ? 1.78 3.01 -37.844 1 87.81 467 LEU A C 1
ATOM 3689 O O . LEU A 1 467 ? 2.492 3.639 -38.625 1 87.81 467 LEU A O 1
ATOM 3693 N N . ASN A 1 468 ? 0.682 2.439 -38.156 1 86.62 468 ASN A N 1
ATOM 3694 C CA . ASN A 1 468 ? 0.272 2.391 -39.562 1 86.62 468 ASN A CA 1
ATOM 3695 C C . ASN A 1 468 ? -0.026 3.785 -40.094 1 86.62 468 ASN A C 1
ATOM 3697 O O . ASN A 1 468 ? 0.239 4.07 -41.281 1 86.62 468 ASN A O 1
ATOM 3701 N N . SER A 1 469 ? -0.495 4.582 -39.25 1 83.56 469 SER A N 1
ATOM 3702 C CA . SER A 1 469 ? -0.878 5.926 -39.688 1 83.56 469 SER A CA 1
ATOM 3703 C C . SER A 1 469 ? 0.332 6.852 -39.75 1 83.56 469 SER A C 1
ATOM 3705 O O . SER A 1 469 ? 0.368 7.789 -40.531 1 83.56 469 SER A O 1
ATOM 3707 N N . LEU A 1 470 ? 1.314 6.555 -38.969 1 83.56 470 LEU A N 1
ATOM 3708 C CA . LEU A 1 470 ? 2.412 7.504 -38.812 1 83.56 470 LEU A CA 1
ATOM 3709 C C . LEU A 1 470 ? 3.613 7.078 -39.656 1 83.56 470 LEU A C 1
ATOM 3711 O O . LEU A 1 470 ? 4.391 7.918 -40.094 1 83.56 470 LEU A O 1
ATOM 3715 N N . LEU A 1 471 ? 3.781 5.785 -39.688 1 88.25 471 LEU A N 1
ATOM 3716 C CA . LEU A 1 471 ? 4.953 5.273 -40.406 1 88.25 471 LEU A CA 1
ATOM 3717 C C . LEU A 1 471 ? 4.598 4.859 -41.812 1 88.25 471 LEU A C 1
ATOM 3719 O O . LEU A 1 471 ? 4.633 3.672 -42.156 1 88.25 471 LEU A O 1
ATOM 3723 N N . THR A 1 472 ? 4.391 5.836 -42.688 1 86.81 472 THR A N 1
ATOM 3724 C CA . THR A 1 472 ? 3.844 5.578 -44.031 1 86.81 472 THR A CA 1
ATOM 3725 C C . THR A 1 472 ? 4.949 5.57 -45.062 1 86.81 472 THR A C 1
ATOM 3727 O O . THR A 1 472 ? 4.703 5.25 -46.25 1 86.81 472 THR A O 1
ATOM 3730 N N . ASP A 1 473 ? 6.18 5.949 -44.656 1 85.31 473 ASP A N 1
ATOM 3731 C CA . ASP A 1 473 ? 7.281 5.977 -45.594 1 85.31 473 ASP A CA 1
ATOM 3732 C C . ASP A 1 473 ? 7.793 4.57 -45.906 1 85.31 473 ASP A C 1
ATOM 3734 O O . ASP A 1 473 ? 8.523 3.99 -45.094 1 85.31 473 ASP A O 1
ATOM 3738 N N . PHE A 1 474 ? 7.543 4.062 -47.062 1 85.88 474 PHE A N 1
ATOM 3739 C CA . PHE A 1 474 ? 7.898 2.701 -47.438 1 85.88 474 PHE A CA 1
ATOM 3740 C C . PHE A 1 474 ? 9.391 2.592 -47.75 1 85.88 474 PHE A C 1
ATOM 3742 O O . PHE A 1 474 ? 9.938 1.488 -47.781 1 85.88 474 PHE A O 1
ATOM 3749 N N . GLY A 1 475 ? 10.031 3.748 -47.875 1 86.69 475 GLY A N 1
ATOM 3750 C CA . GLY A 1 475 ? 11.461 3.752 -48.125 1 86.69 475 GLY A CA 1
ATOM 3751 C C . GLY A 1 475 ? 12.289 3.514 -46.875 1 86.69 475 GLY A C 1
ATOM 3752 O O . GLY A 1 475 ? 13.469 3.18 -46.969 1 86.69 475 GLY A O 1
ATOM 3753 N N . LYS A 1 476 ? 11.633 3.66 -45.75 1 91.81 476 LYS A N 1
ATOM 3754 C CA . LYS A 1 476 ? 12.328 3.406 -44.5 1 91.81 476 LYS A CA 1
ATOM 3755 C C . LYS A 1 476 ? 12.094 1.976 -44.031 1 91.81 476 LYS A C 1
ATOM 3757 O O . LYS A 1 476 ? 11.156 1.716 -43.25 1 91.81 476 LYS A O 1
ATOM 3762 N N . ARG A 1 477 ? 12.953 1.174 -44.344 1 94.12 477 ARG A N 1
ATOM 3763 C CA . ARG A 1 477 ? 12.836 -0.26 -44.094 1 94.12 477 ARG A CA 1
ATOM 3764 C C . ARG A 1 477 ? 12.602 -0.542 -42.625 1 94.12 477 ARG A C 1
ATOM 3766 O O . ARG A 1 477 ? 11.789 -1.4 -42.281 1 94.12 477 ARG A O 1
ATOM 3773 N N . HIS A 1 478 ? 13.359 0.179 -41.812 1 94.19 478 HIS A N 1
ATOM 3774 C CA . HIS A 1 478 ? 13.258 -0.075 -40.375 1 94.19 478 HIS A CA 1
ATOM 3775 C C . HIS A 1 478 ? 11.859 0.268 -39.844 1 94.19 478 HIS A C 1
ATOM 3777 O O . HIS A 1 478 ? 11.352 -0.401 -38.938 1 94.19 478 HIS A O 1
ATOM 3783 N N . GLU A 1 479 ? 11.188 1.195 -40.375 1 94.5 479 GLU A N 1
ATOM 3784 C CA . GLU A 1 479 ? 9.844 1.56 -39.938 1 94.5 479 GLU A CA 1
ATOM 3785 C C . GLU A 1 479 ? 8.82 0.506 -40.375 1 94.5 479 GLU A C 1
ATOM 3787 O O . GLU A 1 479 ? 7.883 0.208 -39.656 1 94.5 479 GLU A O 1
ATOM 3792 N N . GLN A 1 480 ? 9.062 -0.042 -41.562 1 94.94 480 GLN A N 1
ATOM 3793 C CA . GLN A 1 480 ? 8.219 -1.148 -42 1 94.94 480 GLN A CA 1
ATOM 3794 C C . GLN A 1 480 ? 8.414 -2.371 -41.094 1 94.94 480 GLN A C 1
ATOM 3796 O O . GLN A 1 480 ? 7.445 -3.059 -40.781 1 94.94 480 GLN A O 1
ATOM 3801 N N . GLN A 1 481 ? 9.625 -2.574 -40.719 1 95.38 481 GLN A N 1
ATOM 3802 C CA . GLN A 1 481 ? 9.945 -3.689 -39.844 1 95.38 481 GLN A CA 1
ATOM 3803 C C . GLN A 1 481 ? 9.328 -3.492 -38.469 1 95.38 481 GLN A C 1
ATOM 3805 O O . GLN A 1 481 ? 8.914 -4.457 -37.812 1 95.38 481 GLN A O 1
ATOM 3810 N N . MET A 1 482 ? 9.25 -2.295 -38 1 95.88 482 MET A N 1
ATOM 3811 C CA . MET A 1 482 ? 8.617 -1.985 -36.719 1 95.88 482 MET A CA 1
ATOM 3812 C C . MET A 1 482 ? 7.141 -2.381 -36.719 1 95.88 482 MET A C 1
ATOM 3814 O O . MET A 1 482 ? 6.656 -3.021 -35.812 1 95.88 482 MET A O 1
ATOM 3818 N N . LYS A 1 483 ? 6.488 -2.07 -37.75 1 95.44 483 LYS A N 1
ATOM 3819 C CA . LYS A 1 483 ? 5.074 -2.398 -37.906 1 95.44 483 LYS A CA 1
ATOM 3820 C C . LYS A 1 483 ? 4.863 -3.908 -37.969 1 95.44 483 LYS A C 1
ATOM 3822 O O . LYS A 1 483 ? 3.994 -4.445 -37.281 1 95.44 483 LYS A O 1
ATOM 3827 N N . GLN A 1 484 ? 5.664 -4.48 -38.812 1 96.25 484 GLN A N 1
ATOM 3828 C CA . GLN A 1 484 ? 5.543 -5.922 -38.969 1 96.25 484 GLN A CA 1
ATOM 3829 C C . GLN A 1 484 ? 5.875 -6.672 -37.688 1 96.25 484 GLN A C 1
ATOM 3831 O O . GLN A 1 484 ? 5.23 -7.668 -37.375 1 96.25 484 GLN A O 1
ATOM 3836 N N . CYS A 1 485 ? 6.855 -6.219 -37.031 1 96.5 485 CYS A N 1
ATOM 3837 C CA . CYS A 1 485 ? 7.27 -6.84 -35.781 1 96.5 485 CYS A CA 1
ATOM 3838 C C . CYS A 1 485 ? 6.16 -6.758 -34.75 1 96.5 485 CYS A C 1
ATOM 3840 O O . CYS A 1 485 ? 5.828 -7.758 -34.125 1 96.5 485 CYS A O 1
ATOM 3842 N N . LEU A 1 486 ? 5.613 -5.57 -34.594 1 96.94 486 LEU A N 1
ATOM 3843 C CA . LEU A 1 486 ? 4.516 -5.398 -33.656 1 96.94 486 LEU A CA 1
ATOM 3844 C C . LEU A 1 486 ? 3.311 -6.238 -34.062 1 96.94 486 LEU A C 1
ATOM 3846 O O . LEU A 1 486 ? 2.643 -6.828 -33.219 1 96.94 486 LEU A O 1
ATOM 3850 N N . LYS A 1 487 ? 3.051 -6.246 -35.281 1 97.06 487 LYS A N 1
ATOM 3851 C CA . LYS A 1 487 ? 1.934 -7.043 -35.781 1 97.06 487 LYS A CA 1
ATOM 3852 C C . LYS A 1 487 ? 2.131 -8.523 -35.469 1 97.06 487 LYS A C 1
ATOM 3854 O O . LYS A 1 487 ? 1.201 -9.195 -35 1 97.06 487 LYS A O 1
ATOM 3859 N N . ALA A 1 488 ? 3.299 -9.023 -35.781 1 97.12 488 ALA A N 1
ATOM 3860 C CA . ALA A 1 488 ? 3.611 -10.422 -35.5 1 97.12 488 ALA A CA 1
ATOM 3861 C C . ALA A 1 488 ? 3.434 -10.719 -34 1 97.12 488 ALA A C 1
ATOM 3863 O O . ALA A 1 488 ? 2.908 -11.766 -33.625 1 97.12 488 ALA A O 1
ATOM 3864 N N . PHE A 1 489 ? 3.895 -9.805 -33.219 1 96.69 489 PHE A N 1
ATOM 3865 C CA . PHE A 1 489 ? 3.758 -9.906 -31.75 1 96.69 489 PHE A CA 1
ATOM 3866 C C . PHE A 1 489 ? 2.289 -10 -31.359 1 96.69 489 PHE A C 1
ATOM 3868 O O . PHE A 1 489 ? 1.905 -10.875 -30.578 1 96.69 489 PHE A O 1
ATOM 3875 N N . CYS A 1 490 ? 1.478 -9.148 -31.891 1 96 490 CYS A N 1
ATOM 3876 C CA . CYS A 1 490 ? 0.053 -9.117 -31.578 1 96 490 CYS A CA 1
ATOM 3877 C C . CYS A 1 490 ? -0.652 -10.359 -32.094 1 96 490 CYS A C 1
ATOM 3879 O O . CYS A 1 490 ? -1.476 -10.953 -31.406 1 96 490 CYS A O 1
ATOM 3881 N N . ASP A 1 491 ? -0.335 -10.734 -33.281 1 96.69 491 ASP A N 1
ATOM 3882 C CA . ASP A 1 491 ? -0.972 -11.891 -33.906 1 96.69 491 ASP A CA 1
ATOM 3883 C C . ASP A 1 491 ? -0.656 -13.172 -33.156 1 96.69 491 ASP A C 1
ATOM 3885 O O . ASP A 1 491 ? -1.509 -14.055 -33.031 1 96.69 491 ASP A O 1
ATOM 3889 N N . LEU A 1 492 ? 0.542 -13.258 -32.719 1 96.44 492 LEU A N 1
ATOM 3890 C CA . LEU A 1 492 ? 0.929 -14.422 -31.938 1 96.44 492 LEU A CA 1
ATOM 3891 C C . LEU A 1 492 ? 0.137 -14.5 -30.641 1 96.44 492 LEU A C 1
ATOM 3893 O O . LEU A 1 492 ? -0.343 -15.57 -30.266 1 96.44 492 LEU A O 1
ATOM 3897 N N . ASN A 1 493 ? 0.053 -13.398 -29.922 1 93.38 493 ASN A N 1
ATOM 3898 C CA . ASN A 1 493 ? -0.721 -13.359 -28.688 1 93.38 493 ASN A CA 1
ATOM 3899 C C . ASN A 1 493 ? -2.184 -13.711 -28.922 1 93.38 493 ASN A C 1
ATOM 3901 O O . ASN A 1 493 ? -2.795 -14.422 -28.125 1 93.38 493 ASN A O 1
ATOM 3905 N N . ASP A 1 494 ? -2.678 -13.219 -30 1 93.69 494 ASP A N 1
ATOM 3906 C CA . ASP A 1 494 ? -4.059 -13.531 -30.375 1 93.69 494 ASP A CA 1
ATOM 3907 C C . ASP A 1 494 ? -4.23 -15.023 -30.641 1 93.69 494 ASP A C 1
ATOM 3909 O O . ASP A 1 494 ? -5.23 -15.625 -30.234 1 93.69 494 ASP A O 1
ATOM 3913 N N . LEU A 1 495 ? -3.301 -15.539 -31.312 1 95.56 495 LEU A N 1
ATOM 3914 C CA . LEU A 1 495 ? -3.324 -16.969 -31.594 1 95.56 495 LEU A CA 1
ATOM 3915 C C . LEU A 1 495 ? -3.363 -17.781 -30.297 1 95.56 495 LEU A C 1
ATOM 3917 O O . LEU A 1 495 ? -4.199 -18.672 -30.141 1 95.56 495 LEU A O 1
ATOM 3921 N N . PHE A 1 496 ? -2.521 -17.469 -29.328 1 93.44 496 PHE A N 1
ATOM 3922 C CA . PHE A 1 496 ? -2.451 -18.203 -28.078 1 93.44 496 PHE A CA 1
ATOM 3923 C C . PHE A 1 496 ? -3.725 -18.016 -27.266 1 93.44 496 PHE A C 1
ATOM 3925 O O . PHE A 1 496 ? -4.164 -18.922 -26.562 1 93.44 496 PHE A O 1
ATOM 3932 N N . ASP A 1 497 ? -4.309 -16.844 -27.359 1 90.12 497 ASP A N 1
ATOM 3933 C CA . ASP A 1 497 ? -5.527 -16.562 -26.609 1 90.12 497 ASP A CA 1
ATOM 3934 C C . ASP A 1 497 ? -6.707 -17.359 -27.156 1 90.12 497 ASP A C 1
ATOM 3936 O O . ASP A 1 497 ? -7.602 -17.75 -26.406 1 90.12 497 ASP A O 1
ATOM 3940 N N . GLN A 1 498 ? -6.68 -17.656 -28.391 1 91.5 498 GLN A N 1
ATOM 3941 C CA . GLN A 1 498 ? -7.844 -18.25 -29.047 1 91.5 498 GLN A CA 1
ATOM 3942 C C . GLN A 1 498 ? -7.684 -19.75 -29.203 1 91.5 498 GLN A C 1
ATOM 3944 O O . GLN A 1 498 ? -8.672 -20.5 -29.188 1 91.5 498 GLN A O 1
ATOM 3949 N N . ALA A 1 499 ? -6.512 -20.172 -29.328 1 92.5 499 ALA A N 1
ATOM 3950 C CA . ALA A 1 499 ? -6.25 -21.594 -29.578 1 92.5 499 ALA A CA 1
ATOM 3951 C C . ALA A 1 499 ? -6.508 -22.438 -28.344 1 92.5 499 ALA A C 1
ATOM 3953 O O . ALA A 1 499 ? -6.438 -21.938 -27.219 1 92.5 499 ALA A O 1
ATOM 3954 N N . PRO A 1 500 ? -6.871 -23.656 -28.562 1 91.56 500 PRO A N 1
ATOM 3955 C CA . PRO A 1 500 ? -7.062 -24.578 -27.422 1 91.56 500 PRO A CA 1
ATOM 3956 C C . PRO A 1 500 ? -5.75 -24.938 -26.734 1 91.56 500 PRO A C 1
ATOM 3958 O O . PRO A 1 500 ? -4.691 -24.422 -27.094 1 91.56 500 PRO A O 1
ATOM 3961 N N . MET A 1 501 ? -5.867 -25.812 -25.75 1 91.69 501 MET A N 1
ATOM 3962 C CA . MET A 1 501 ? -4.73 -26.203 -24.922 1 91.69 501 MET A CA 1
ATOM 3963 C C . MET A 1 501 ? -3.652 -26.891 -25.766 1 91.69 501 MET A C 1
ATOM 3965 O O . MET A 1 501 ? -2.459 -26.688 -25.531 1 91.69 501 MET A O 1
ATOM 3969 N N . PHE A 1 502 ? -4.137 -27.656 -26.672 1 92.81 502 PHE A N 1
ATOM 3970 C CA . PHE A 1 502 ? -3.234 -28.328 -27.594 1 92.81 502 PHE A CA 1
ATOM 3971 C C . PHE A 1 502 ? -3.414 -27.797 -29.016 1 92.81 502 PHE A C 1
ATOM 3973 O O . PHE A 1 502 ? -4.492 -27.922 -29.594 1 92.81 502 PHE A O 1
ATOM 3980 N N . LEU A 1 503 ? -2.312 -27.281 -29.484 1 93.31 503 LEU A N 1
ATOM 3981 C CA . LEU A 1 503 ? -2.355 -26.656 -30.797 1 93.31 503 LEU A CA 1
ATOM 3982 C C . LEU A 1 503 ? -2.365 -27.719 -31.891 1 93.31 503 LEU A C 1
ATOM 3984 O O . LEU A 1 503 ? -1.693 -28.75 -31.781 1 93.31 503 LEU A O 1
ATOM 3988 N N . SER A 1 504 ? -3.117 -27.453 -32.938 1 91.56 504 SER A N 1
ATOM 3989 C CA . SER A 1 504 ? -2.967 -28.25 -34.156 1 91.56 504 SER A CA 1
ATOM 3990 C C . SER A 1 504 ? -1.62 -27.984 -34.812 1 91.56 504 SER A C 1
ATOM 3992 O O . SER A 1 504 ? -0.926 -27.031 -34.469 1 91.56 504 SER A O 1
ATOM 3994 N N . ASP A 1 505 ? -1.256 -28.859 -35.75 1 90.25 505 ASP A N 1
ATOM 3995 C CA . ASP A 1 505 ? -0.013 -28.656 -36.469 1 90.25 505 ASP A CA 1
ATOM 3996 C C . ASP A 1 505 ? -0.016 -27.312 -37.219 1 90.25 505 ASP A C 1
ATOM 3998 O O . ASP A 1 505 ? 1.006 -26.625 -37.25 1 90.25 505 ASP A O 1
ATOM 4002 N N . GLU A 1 506 ? -1.098 -27.016 -37.719 1 93.75 506 GLU A N 1
ATOM 4003 C CA . GLU A 1 506 ? -1.228 -25.734 -38.438 1 93.75 506 GLU A CA 1
ATOM 4004 C C . GLU A 1 506 ? -1.045 -24.562 -37.469 1 93.75 506 GLU A C 1
ATOM 4006 O O . GLU A 1 506 ? -0.333 -23.609 -37.812 1 93.75 506 GLU A O 1
ATOM 4011 N N . GLU A 1 507 ? -1.69 -24.719 -36.375 1 94.44 507 GLU A N 1
ATOM 4012 C CA . GLU A 1 507 ? -1.589 -23.656 -35.406 1 94.44 507 GLU A CA 1
ATOM 4013 C C . GLU A 1 507 ? -0.163 -23.531 -34.875 1 94.44 507 GLU A C 1
ATOM 4015 O O . GLU A 1 507 ? 0.33 -22.422 -34.656 1 94.44 507 GLU A O 1
ATOM 4020 N N . PHE A 1 508 ? 0.452 -24.578 -34.656 1 92.88 508 PHE A N 1
ATOM 4021 C CA . PHE A 1 508 ? 1.83 -24.547 -34.156 1 92.88 508 PHE A CA 1
ATOM 4022 C C . PHE A 1 508 ? 2.75 -23.922 -35.219 1 92.88 508 PHE A C 1
ATOM 4024 O O . PHE A 1 508 ? 3.619 -23.125 -34.875 1 92.88 508 PHE A O 1
ATOM 4031 N N . ASN A 1 509 ? 2.607 -24.359 -36.406 1 92.75 509 ASN A N 1
ATOM 4032 C CA . ASN A 1 509 ? 3.41 -23.781 -37.5 1 92.75 509 ASN A CA 1
ATOM 4033 C C . ASN A 1 509 ? 3.203 -22.266 -37.594 1 92.75 509 ASN A C 1
ATOM 4035 O O . ASN A 1 509 ? 4.156 -21.516 -37.812 1 92.75 509 ASN A O 1
ATOM 4039 N N . ARG A 1 510 ? 2.031 -21.922 -37.469 1 95.88 510 ARG A N 1
ATOM 4040 C CA . ARG A 1 510 ? 1.733 -20.5 -37.5 1 95.88 510 ARG A CA 1
ATOM 4041 C C . ARG A 1 510 ? 2.402 -19.781 -36.312 1 95.88 510 ARG A C 1
ATOM 4043 O O . ARG A 1 510 ? 2.932 -18.688 -36.469 1 95.88 510 ARG A O 1
ATOM 4050 N N . ALA A 1 511 ? 2.334 -20.438 -35.156 1 94.44 511 ALA A N 1
ATOM 4051 C CA . ALA A 1 511 ? 2.992 -19.875 -33.969 1 94.44 511 ALA A CA 1
ATOM 4052 C C . ALA A 1 511 ? 4.496 -19.734 -34.219 1 94.44 511 ALA A C 1
ATOM 4054 O O . ALA A 1 511 ? 5.098 -18.734 -33.812 1 94.44 511 ALA A O 1
ATOM 4055 N N . TRP A 1 512 ? 5.078 -20.688 -34.781 1 90.5 512 TRP A N 1
ATOM 4056 C CA . TRP A 1 512 ? 6.5 -20.672 -35.094 1 90.5 512 TRP A CA 1
ATOM 4057 C C . TRP A 1 512 ? 6.844 -19.547 -36.062 1 90.5 512 TRP A C 1
ATOM 4059 O O . TRP A 1 512 ? 7.824 -18.812 -35.844 1 90.5 512 TRP A O 1
ATOM 4069 N N . ASP A 1 513 ? 6.066 -19.438 -37.062 1 92.44 513 ASP A N 1
ATOM 4070 C CA . ASP A 1 513 ? 6.297 -18.391 -38.062 1 92.44 513 ASP A CA 1
ATOM 4071 C C . ASP A 1 513 ? 6.18 -17 -37.438 1 92.44 513 ASP A C 1
ATOM 4073 O O . ASP A 1 513 ? 7.051 -16.156 -37.625 1 92.44 513 ASP A O 1
ATOM 4077 N N . LEU A 1 514 ? 5.141 -16.844 -36.719 1 95.25 514 LEU A N 1
ATOM 4078 C CA . LEU A 1 514 ? 4.891 -15.539 -36.094 1 95.25 514 LEU A CA 1
ATOM 4079 C C . LEU A 1 514 ? 5.941 -15.227 -35.031 1 95.25 514 LEU A C 1
ATOM 4081 O O . LEU A 1 514 ? 6.449 -14.109 -34.969 1 95.25 514 LEU A O 1
ATOM 4085 N N . GLY A 1 515 ? 6.242 -16.203 -34.188 1 93.38 515 GLY A N 1
ATOM 4086 C CA . GLY A 1 515 ? 7.094 -15.984 -33.031 1 93.38 515 GLY A CA 1
ATOM 4087 C C . GLY A 1 515 ? 8.57 -15.977 -33.344 1 93.38 515 GLY A C 1
ATOM 4088 O O . GLY A 1 515 ? 9.312 -15.102 -32.906 1 93.38 515 GLY A O 1
ATOM 4089 N N . ILE A 1 516 ? 9.023 -16.875 -34.094 1 89.44 516 ILE A N 1
ATOM 4090 C CA . ILE A 1 516 ? 10.445 -17.062 -34.344 1 89.44 516 ILE A CA 1
ATOM 4091 C C . ILE A 1 516 ? 10.859 -16.328 -35.594 1 89.44 516 ILE A C 1
ATOM 4093 O O . ILE A 1 516 ? 11.695 -15.422 -35.562 1 89.44 516 ILE A O 1
ATOM 4097 N N . ALA A 1 517 ? 10.203 -16.625 -36.656 1 82.62 517 ALA A N 1
ATOM 4098 C CA . ALA A 1 517 ? 10.625 -16.094 -37.938 1 82.62 517 ALA A CA 1
ATOM 4099 C C . ALA A 1 517 ? 10.32 -14.602 -38.062 1 82.62 517 ALA A C 1
ATOM 4101 O O . ALA A 1 517 ? 11.18 -13.812 -38.438 1 82.62 517 ALA A O 1
ATOM 4102 N N . GLN A 1 518 ? 9.219 -14.258 -37.719 1 92.19 518 GLN A N 1
ATOM 4103 C CA . GLN A 1 518 ? 8.797 -12.875 -37.906 1 92.19 518 GLN A CA 1
ATOM 4104 C C . GLN A 1 518 ? 9.195 -12.008 -36.719 1 92.19 518 GLN A C 1
ATOM 4106 O O . GLN A 1 518 ? 10.086 -11.164 -36.812 1 92.19 518 GLN A O 1
ATOM 4111 N N . PHE A 1 519 ? 8.68 -12.297 -35.562 1 94.25 519 PHE A N 1
ATOM 4112 C CA . PHE A 1 519 ? 8.922 -11.414 -34.438 1 94.25 519 PHE A CA 1
ATOM 4113 C C . PHE A 1 519 ? 10.398 -11.406 -34.062 1 94.25 519 PHE A C 1
ATOM 4115 O O . PHE A 1 519 ? 11.039 -10.352 -34.094 1 94.25 519 PHE A O 1
ATOM 4122 N N . SER A 1 520 ? 10.922 -12.555 -33.656 1 91.25 520 SER A N 1
ATOM 4123 C CA . SER A 1 520 ? 12.312 -12.617 -33.219 1 91.25 520 SER A CA 1
ATOM 4124 C C . SER A 1 520 ? 13.273 -12.164 -34.312 1 91.25 520 SER A C 1
ATOM 4126 O O . SER A 1 520 ? 14.242 -11.453 -34.031 1 91.25 520 SER A O 1
ATOM 4128 N N . GLY A 1 521 ? 13.008 -12.625 -35.5 1 88.25 521 GLY A N 1
ATOM 4129 C CA . GLY A 1 521 ? 13.844 -12.211 -36.625 1 88.25 521 GLY A CA 1
ATOM 4130 C C . GLY A 1 521 ? 13.82 -10.719 -36.875 1 88.25 521 GLY A C 1
ATOM 4131 O O . GLY A 1 521 ? 14.867 -10.086 -36.969 1 88.25 521 GLY A O 1
ATOM 4132 N N . LEU A 1 522 ? 12.68 -10.148 -36.969 1 92.12 522 LEU A N 1
ATOM 4133 C CA . LEU A 1 522 ? 12.523 -8.711 -37.188 1 92.12 522 LEU A CA 1
ATOM 4134 C C . LEU A 1 522 ? 13.086 -7.906 -36.031 1 92.12 522 LEU A C 1
ATOM 4136 O O . LEU A 1 522 ? 13.695 -6.855 -36.219 1 92.12 522 LEU A O 1
ATOM 4140 N N . TYR A 1 523 ? 12.875 -8.43 -34.812 1 92.75 523 TYR A N 1
ATOM 4141 C CA . TYR A 1 523 ? 13.398 -7.742 -33.656 1 92.75 523 TYR A CA 1
ATOM 4142 C C . TYR A 1 523 ? 14.922 -7.664 -33.688 1 92.75 523 TYR A C 1
ATOM 4144 O O . TYR A 1 523 ? 15.508 -6.629 -33.375 1 92.75 523 TYR A O 1
ATOM 4152 N N . ALA A 1 524 ? 15.508 -8.719 -34.031 1 88.12 524 ALA A N 1
ATOM 4153 C CA . ALA A 1 524 ? 16.969 -8.75 -34.156 1 88.12 524 ALA A CA 1
ATOM 4154 C C . ALA A 1 524 ? 17.438 -7.75 -35.219 1 88.12 524 ALA A C 1
ATOM 4156 O O . ALA A 1 524 ? 18.469 -7.078 -35.031 1 88.12 524 ALA A O 1
ATOM 4157 N N . ASP A 1 525 ? 16.75 -7.668 -36.312 1 89.31 525 ASP A N 1
ATOM 4158 C CA . ASP A 1 525 ? 17.078 -6.711 -37.344 1 89.31 525 ASP A CA 1
ATOM 4159 C C . ASP A 1 525 ? 16.969 -5.277 -36.844 1 89.31 525 ASP A C 1
ATOM 4161 O O . ASP A 1 525 ? 17.812 -4.438 -37.156 1 89.31 525 ASP A O 1
ATOM 4165 N N . LEU A 1 526 ? 15.938 -5.082 -36.125 1 92.69 526 LEU A N 1
ATOM 4166 C CA . LEU A 1 526 ? 15.711 -3.746 -35.594 1 92.69 526 LEU A CA 1
ATOM 4167 C C . LEU A 1 526 ? 16.781 -3.381 -34.594 1 92.69 526 LEU A C 1
ATOM 4169 O O . LEU A 1 526 ? 17.219 -2.23 -34.531 1 92.69 526 LEU A O 1
ATOM 4173 N N . HIS A 1 527 ? 17.109 -4.352 -33.75 1 90.44 527 HIS A N 1
ATOM 4174 C CA . HIS A 1 527 ? 18.219 -4.137 -32.812 1 90.44 527 HIS A CA 1
ATOM 4175 C C . HIS A 1 527 ? 19.5 -3.754 -33.562 1 90.44 527 HIS A C 1
ATOM 4177 O O . HIS A 1 527 ? 20.156 -2.789 -33.188 1 90.44 527 HIS A O 1
ATOM 4183 N N . GLU A 1 528 ? 19.844 -4.457 -34.562 1 85.62 528 GLU A N 1
ATOM 4184 C CA . GLU A 1 528 ? 21.047 -4.191 -35.344 1 85.62 528 GLU A CA 1
ATOM 4185 C C . GLU A 1 528 ? 21 -2.797 -35.969 1 85.62 528 GLU A C 1
ATOM 4187 O O . GLU A 1 528 ? 21.984 -2.059 -35.906 1 85.62 528 GLU A O 1
ATOM 4192 N N . TRP A 1 529 ? 19.875 -2.564 -36.5 1 90.31 529 TRP A N 1
ATOM 4193 C CA . TRP A 1 529 ? 19.672 -1.228 -37.031 1 90.31 529 TRP A CA 1
ATOM 4194 C C . TRP A 1 529 ? 19.922 -0.16 -35.969 1 90.31 529 TRP A C 1
ATOM 4196 O O . TRP A 1 529 ? 20.609 0.83 -36.219 1 90.31 529 TRP A O 1
ATOM 4206 N N . SER A 1 530 ? 19.312 -0.34 -34.844 1 89.56 530 SER A N 1
ATOM 4207 C CA . SER A 1 530 ? 19.406 0.655 -33.781 1 89.56 530 SER A CA 1
ATOM 4208 C C . SER A 1 530 ? 20.844 0.846 -33.312 1 89.56 530 SER A C 1
ATOM 4210 O O . SER A 1 530 ? 21.25 1.96 -33 1 89.56 530 SER A O 1
ATOM 4212 N N . VAL A 1 531 ? 21.562 -0.234 -33.25 1 83.44 531 VAL A N 1
ATOM 4213 C CA . VAL A 1 531 ? 22.969 -0.17 -32.875 1 83.44 531 VAL A CA 1
ATOM 4214 C C . VAL A 1 531 ? 23.766 0.576 -33.938 1 83.44 531 VAL A C 1
ATOM 4216 O O . VAL A 1 531 ? 24.578 1.443 -33.625 1 83.44 531 VAL A O 1
ATOM 4219 N N . LEU A 1 532 ? 23.578 0.296 -35.156 1 86.12 532 LEU A N 1
ATOM 4220 C CA . LEU A 1 532 ? 24.266 0.922 -36.281 1 86.12 532 LEU A CA 1
ATOM 4221 C C . LEU A 1 532 ? 23.969 2.416 -36.344 1 86.12 532 LEU A C 1
ATOM 4223 O O . LEU A 1 532 ? 24.859 3.219 -36.656 1 86.12 532 LEU A O 1
ATOM 4227 N N . ASP A 1 533 ? 22.734 2.768 -36.031 1 85.69 533 ASP A N 1
ATOM 4228 C CA . ASP A 1 533 ? 22.297 4.16 -36.062 1 85.69 533 ASP A CA 1
ATOM 4229 C C . ASP A 1 533 ? 22.578 4.867 -34.75 1 85.69 533 ASP A C 1
ATOM 4231 O O . ASP A 1 533 ? 22.219 6.035 -34.562 1 85.69 533 ASP A O 1
ATOM 4235 N N . GLU A 1 534 ? 23.109 4.184 -33.75 1 82.75 534 GLU A N 1
ATOM 4236 C CA . GLU A 1 534 ? 23.484 4.703 -32.438 1 82.75 534 GLU A CA 1
ATOM 4237 C C . GLU A 1 534 ? 22.266 5.246 -31.688 1 82.75 534 GLU A C 1
ATOM 4239 O O . GLU A 1 534 ? 22.312 6.344 -31.125 1 82.75 534 GLU A O 1
ATOM 4244 N N . ARG A 1 535 ? 21.109 4.637 -31.703 1 82.75 535 ARG A N 1
ATOM 4245 C CA . ARG A 1 535 ? 19.844 5.09 -31.109 1 82.75 535 ARG A CA 1
ATOM 4246 C C . ARG A 1 535 ? 19.531 4.293 -29.859 1 82.75 535 ARG A C 1
ATOM 4248 O O . ARG A 1 535 ? 18.703 4.715 -29.047 1 82.75 535 ARG A O 1
ATOM 4255 N N . ASN A 1 536 ? 20.094 3.266 -29.484 1 87.69 536 ASN A N 1
ATOM 4256 C CA . ASN A 1 536 ? 19.875 2.424 -28.312 1 87.69 536 ASN A CA 1
ATOM 4257 C C . ASN A 1 536 ? 18.406 2.002 -28.188 1 87.69 536 ASN A C 1
ATOM 4259 O O . ASN A 1 536 ? 17.797 2.197 -27.141 1 87.69 536 ASN A O 1
ATOM 4263 N N . LEU A 1 537 ? 17.812 1.547 -29.172 1 91.69 537 LEU A N 1
ATOM 4264 C CA . LEU A 1 537 ? 16.453 1.005 -29.203 1 91.69 537 LEU A CA 1
ATOM 4265 C C . LEU A 1 537 ? 16.484 -0.513 -29.344 1 91.69 537 LEU A C 1
ATOM 4267 O O . LEU A 1 537 ? 17.5 -1.088 -29.734 1 91.69 537 LEU A O 1
ATOM 4271 N N . PHE A 1 538 ? 15.391 -1.156 -28.922 1 92 538 PHE A N 1
ATOM 4272 C CA . PHE A 1 538 ? 15.164 -2.58 -29.141 1 92 538 PHE A CA 1
ATOM 4273 C C . PHE A 1 538 ? 16.266 -3.41 -28.484 1 92 538 PHE A C 1
ATOM 4275 O O . PHE A 1 538 ? 16.906 -4.219 -29.141 1 92 538 PHE A O 1
ATOM 4282 N N . HIS A 1 539 ? 16.297 -3.291 -27.188 1 90 539 HIS A N 1
ATOM 4283 C CA . HIS A 1 539 ? 17.281 -4.004 -26.391 1 90 539 HIS A CA 1
ATOM 4284 C C . HIS A 1 539 ? 17.031 -5.512 -26.438 1 90 539 HIS A C 1
ATOM 4286 O O . HIS A 1 539 ? 15.906 -5.969 -26.266 1 90 539 HIS A O 1
ATOM 4292 N N . ILE A 1 540 ? 18.094 -6.262 -26.703 1 85.88 540 ILE A N 1
ATOM 4293 C CA . ILE A 1 540 ? 18 -7.719 -26.625 1 85.88 540 ILE A CA 1
ATOM 4294 C C . ILE A 1 540 ? 18.438 -8.188 -25.234 1 85.88 540 ILE A C 1
ATOM 4296 O O . ILE A 1 540 ? 19.547 -7.906 -24.797 1 85.88 540 ILE A O 1
ATOM 4300 N N . VAL A 1 541 ? 17.531 -8.852 -24.625 1 80.81 541 VAL A N 1
ATOM 4301 C CA . VAL A 1 541 ? 17.781 -9.367 -23.281 1 80.81 541 VAL A CA 1
ATOM 4302 C C . VAL A 1 541 ? 17.625 -10.883 -23.281 1 80.81 541 VAL A C 1
ATOM 4304 O O . VAL A 1 541 ? 17.234 -11.484 -24.281 1 80.81 541 VAL A O 1
ATOM 4307 N N . HIS A 1 542 ? 17.859 -11.562 -22.203 1 76.88 542 HIS A N 1
ATOM 4308 C CA . HIS A 1 542 ? 17.812 -13.016 -22.078 1 76.88 542 HIS A CA 1
ATOM 4309 C C . HIS A 1 542 ? 16.391 -13.539 -22.297 1 76.88 542 HIS A C 1
ATOM 4311 O O . HIS A 1 542 ? 16.203 -14.656 -22.781 1 76.88 542 HIS A O 1
ATOM 4317 N N . LYS A 1 543 ? 15.477 -12.773 -21.984 1 83.06 543 LYS A N 1
ATOM 4318 C CA . LYS A 1 543 ? 14.078 -13.172 -22.109 1 83.06 543 LYS A CA 1
ATOM 4319 C C . LYS A 1 543 ? 13.688 -13.383 -23.562 1 83.06 543 LYS A C 1
ATOM 4321 O O . LYS A 1 543 ? 12.711 -14.07 -23.859 1 83.06 543 LYS A O 1
ATOM 4326 N N . HIS A 1 544 ? 14.438 -12.844 -24.516 1 86.38 544 HIS A N 1
ATOM 4327 C CA . HIS A 1 544 ? 14.188 -13.125 -25.922 1 86.38 544 HIS A CA 1
ATOM 4328 C C . HIS A 1 544 ? 14.484 -14.578 -26.25 1 86.38 544 HIS A C 1
ATOM 4330 O O . HIS A 1 544 ? 13.758 -15.203 -27.031 1 86.38 544 HIS A O 1
ATOM 4336 N N . HIS A 1 545 ? 15.516 -15.039 -25.578 1 80 545 HIS A N 1
ATOM 4337 C CA . HIS A 1 545 ? 15.82 -16.453 -25.719 1 80 545 HIS A CA 1
ATOM 4338 C C . HIS A 1 545 ? 14.734 -17.328 -25.094 1 80 545 HIS A C 1
ATOM 4340 O O . HIS A 1 545 ? 14.281 -18.297 -25.703 1 80 545 HIS A O 1
ATOM 4346 N N . THR A 1 546 ? 14.383 -16.984 -23.969 1 81.69 546 THR A N 1
ATOM 4347 C CA . THR A 1 546 ? 13.336 -17.719 -23.266 1 81.69 546 THR A CA 1
ATOM 4348 C C . THR A 1 546 ? 12.023 -17.656 -24.047 1 81.69 546 THR A C 1
ATOM 4350 O O . THR A 1 546 ? 11.242 -18.609 -24.031 1 81.69 546 THR A O 1
ATOM 4353 N N . PHE A 1 547 ? 11.812 -16.594 -24.672 1 88.25 547 PHE A N 1
ATOM 4354 C CA . PHE A 1 547 ? 10.625 -16.422 -25.5 1 88.25 547 PHE A CA 1
ATOM 4355 C C . PHE A 1 547 ? 10.625 -17.422 -26.656 1 88.25 547 PHE A C 1
ATOM 4357 O O . PHE A 1 547 ? 9.586 -18 -26.984 1 88.25 547 PHE A O 1
ATOM 4364 N N . GLN A 1 548 ? 11.742 -17.625 -27.25 1 85.25 548 GLN A N 1
ATOM 4365 C CA . GLN A 1 548 ? 11.844 -18.594 -28.328 1 85.25 548 GLN A CA 1
ATOM 4366 C C . GLN A 1 548 ? 11.516 -20 -27.828 1 85.25 548 GLN A C 1
ATOM 4368 O O . GLN A 1 548 ? 10.789 -20.75 -28.5 1 85.25 548 GLN A O 1
ATOM 4373 N N . HIS A 1 549 ? 12.016 -20.281 -26.641 1 82.81 549 HIS A N 1
ATOM 4374 C CA . HIS A 1 549 ? 11.688 -21.562 -26.047 1 82.81 549 HIS A CA 1
ATOM 4375 C C . HIS A 1 549 ? 10.195 -21.672 -25.766 1 82.81 549 HIS A C 1
ATOM 4377 O O . HIS A 1 549 ? 9.602 -22.75 -25.922 1 82.81 549 HIS A O 1
ATOM 4383 N N . MET A 1 550 ? 9.641 -20.656 -25.328 1 87.88 550 MET A N 1
ATOM 4384 C CA . MET A 1 550 ? 8.203 -20.641 -25.047 1 87.88 550 MET A CA 1
ATOM 4385 C C . MET A 1 550 ? 7.406 -20.938 -26.312 1 87.88 550 MET A C 1
ATOM 4387 O O . MET A 1 550 ? 6.457 -21.734 -26.281 1 87.88 550 MET A O 1
ATOM 4391 N N . VAL A 1 551 ? 7.816 -20.328 -27.438 1 89.88 551 VAL A N 1
ATOM 4392 C CA . VAL A 1 551 ? 7.141 -20.562 -28.719 1 89.88 551 VAL A CA 1
ATOM 4393 C C . VAL A 1 551 ? 7.336 -22.016 -29.156 1 89.88 551 VAL A C 1
ATOM 4395 O O . VAL A 1 551 ? 6.383 -22.672 -29.578 1 89.88 551 VAL A O 1
ATOM 4398 N N . MET A 1 552 ? 8.484 -22.5 -28.953 1 84.12 552 MET A N 1
ATOM 4399 C CA . MET A 1 552 ? 8.789 -23.875 -29.344 1 84.12 552 MET A CA 1
ATOM 4400 C C . MET A 1 552 ? 8 -24.875 -28.516 1 84.12 552 MET A C 1
ATOM 4402 O O . MET A 1 552 ? 7.477 -25.844 -29.047 1 84.12 552 MET A O 1
ATOM 4406 N N . SER A 1 553 ? 7.941 -24.625 -27.297 1 83.25 553 SER A N 1
ATOM 4407 C CA . SER A 1 553 ? 7.273 -25.547 -26.391 1 83.25 553 SER A CA 1
ATOM 4408 C C . SER A 1 553 ? 5.758 -25.453 -26.516 1 83.25 553 SER A C 1
ATOM 4410 O O . SER A 1 553 ? 5.027 -26.266 -25.953 1 83.25 553 SER A O 1
ATOM 4412 N N . SER A 1 554 ? 5.289 -24.5 -27.281 1 89.31 554 SER A N 1
ATOM 4413 C CA . SER A 1 554 ? 3.85 -24.359 -27.453 1 89.31 554 SER A CA 1
ATOM 4414 C C . SER A 1 554 ? 3.275 -25.531 -28.25 1 89.31 554 SER A C 1
ATOM 4416 O O . SER A 1 554 ? 2.062 -25.75 -28.266 1 89.31 554 SER A O 1
ATOM 4418 N N . LYS A 1 555 ? 4.152 -26.312 -28.828 1 86.38 555 LYS A N 1
ATOM 4419 C CA . LYS A 1 555 ? 3.721 -27.531 -29.516 1 86.38 555 LYS A CA 1
ATOM 4420 C C . LYS A 1 555 ? 3.064 -28.5 -28.531 1 86.38 555 LYS A C 1
ATOM 4422 O O . LYS A 1 555 ? 2.125 -29.219 -28.906 1 86.38 555 LYS A O 1
ATOM 4427 N N . ASP A 1 556 ? 3.586 -28.484 -27.406 1 83.88 556 ASP A N 1
ATOM 4428 C CA . ASP A 1 556 ? 3.152 -29.453 -26.391 1 83.88 556 ASP A CA 1
ATOM 4429 C C . ASP A 1 556 ? 1.973 -28.906 -25.594 1 83.88 556 ASP A C 1
ATOM 4431 O O . ASP A 1 556 ? 1.132 -29.672 -25.125 1 83.88 556 ASP A O 1
ATOM 4435 N N . MET A 1 557 ? 2.012 -27.609 -25.391 1 88.5 557 MET A N 1
ATOM 4436 C CA . MET A 1 557 ? 0.921 -26.969 -24.641 1 88.5 557 MET A CA 1
ATOM 4437 C C . MET A 1 557 ? 0.883 -25.469 -24.906 1 88.5 557 MET A C 1
ATOM 4439 O O . MET A 1 557 ? 1.908 -24.797 -24.812 1 88.5 557 MET A O 1
ATOM 4443 N N . ASN A 1 558 ? -0.263 -25.016 -25.141 1 91.69 558 ASN A N 1
ATOM 4444 C CA . ASN A 1 558 ? -0.484 -23.578 -25.328 1 91.69 558 ASN A CA 1
ATOM 4445 C C . ASN A 1 558 ? -0.092 -22.797 -24.078 1 91.69 558 ASN A C 1
ATOM 4447 O O . ASN A 1 558 ? -0.607 -23.047 -22.984 1 91.69 558 ASN A O 1
ATOM 4451 N N . PRO A 1 559 ? 0.796 -21.781 -24.266 1 89.75 559 PRO A N 1
ATOM 4452 C CA . PRO A 1 559 ? 1.259 -21.016 -23.109 1 89.75 559 PRO A CA 1
ATOM 4453 C C . PRO A 1 559 ? 0.113 -20.375 -22.328 1 89.75 559 PRO A C 1
ATOM 4455 O O . PRO A 1 559 ? 0.237 -20.125 -21.125 1 89.75 559 PRO A O 1
ATOM 4458 N N . ARG A 1 560 ? -0.985 -20.125 -22.859 1 88.44 560 ARG A N 1
ATOM 4459 C CA . ARG A 1 560 ? -2.137 -19.5 -22.203 1 88.44 560 ARG A CA 1
ATOM 4460 C C . ARG A 1 560 ? -2.584 -20.328 -21 1 88.44 560 ARG A C 1
ATOM 4462 O O . ARG A 1 560 ? -3.088 -19.766 -20.031 1 88.44 560 ARG A O 1
ATOM 4469 N N . PHE A 1 561 ? -2.318 -21.516 -21.109 1 87.06 561 PHE A N 1
ATOM 4470 C CA . PHE A 1 561 ? -2.865 -22.406 -20.094 1 87.06 561 PHE A CA 1
ATOM 4471 C C . PHE A 1 561 ? -1.891 -22.578 -18.938 1 87.06 561 PHE A C 1
ATOM 4473 O O . PHE A 1 561 ? -2.207 -23.234 -17.938 1 87.06 561 PHE A O 1
ATOM 4480 N N . HIS A 1 562 ? -0.792 -22.016 -19.078 1 79.25 562 HIS A N 1
ATOM 4481 C CA . HIS A 1 562 ? 0.101 -21.984 -17.922 1 79.25 562 HIS A CA 1
ATOM 4482 C C . HIS A 1 562 ? 0.568 -20.578 -17.625 1 79.25 562 HIS A C 1
ATOM 4484 O O . HIS A 1 562 ? 1.6 -20.375 -16.984 1 79.25 562 HIS A O 1
ATOM 4490 N N . TRP A 1 563 ? -0.173 -19.562 -18.172 1 75 563 TRP A N 1
ATOM 4491 C CA . TRP A 1 563 ? 0.126 -18.172 -17.906 1 75 563 TRP A CA 1
ATOM 4492 C C . TRP A 1 563 ? -0.131 -17.828 -16.438 1 75 563 TRP A C 1
ATOM 4494 O O . TRP A 1 563 ? -1.179 -18.172 -15.883 1 75 563 TRP A O 1
ATOM 4504 N N . ASN A 1 564 ? 0.79 -17.172 -15.867 1 71.56 564 ASN A N 1
ATOM 4505 C CA . ASN A 1 564 ? 0.752 -16.875 -14.438 1 71.56 564 ASN A CA 1
ATOM 4506 C C . ASN A 1 564 ? -0.131 -15.664 -14.141 1 71.56 564 ASN A C 1
ATOM 4508 O O . ASN A 1 564 ? -0.295 -15.273 -12.984 1 71.56 564 ASN A O 1
ATOM 4512 N N . PHE A 1 565 ? -0.797 -15.102 -15.258 1 72.06 565 PHE A N 1
ATOM 4513 C CA . PHE A 1 565 ? -1.768 -14.047 -14.992 1 72.06 565 PHE A CA 1
ATOM 4514 C C . PHE A 1 565 ? -2.852 -14.539 -14.039 1 72.06 565 PHE A C 1
ATOM 4516 O O . PHE A 1 565 ? -3.295 -13.797 -13.164 1 72.06 565 PHE A O 1
ATOM 4523 N N . ARG A 1 566 ? -3.02 -15.812 -14.234 1 70.75 566 ARG A N 1
ATOM 4524 C CA . ARG A 1 566 ? -4.094 -16.438 -13.461 1 70.75 566 ARG A CA 1
ATOM 4525 C C . ARG A 1 566 ? -3.711 -16.547 -11.984 1 70.75 566 ARG A C 1
ATOM 4527 O O . ARG A 1 566 ? -4.582 -16.547 -11.117 1 70.75 566 ARG A O 1
ATOM 4534 N N . SER A 1 567 ? -2.445 -16.578 -11.805 1 78 567 SER A N 1
ATOM 4535 C CA . SER A 1 567 ? -1.994 -16.844 -10.438 1 78 567 SER A CA 1
ATOM 4536 C C . SER A 1 567 ? -1.788 -15.547 -9.664 1 78 567 SER A C 1
ATOM 4538 O O . SER A 1 567 ? -1.49 -15.57 -8.469 1 78 567 SER A O 1
ATOM 4540 N N . GLU A 1 568 ? -1.968 -14.43 -10.375 1 78.69 568 GLU A N 1
ATOM 4541 C CA . GLU A 1 568 ? -1.686 -13.141 -9.75 1 78.69 568 GLU A CA 1
ATOM 4542 C C . GLU A 1 568 ? -2.662 -12.844 -8.617 1 78.69 568 GLU A C 1
ATOM 4544 O O . GLU A 1 568 ? -2.281 -12.273 -7.59 1 78.69 568 GLU A O 1
ATOM 4549 N N . ASP A 1 569 ? -3.838 -13.273 -8.789 1 78.12 569 ASP A N 1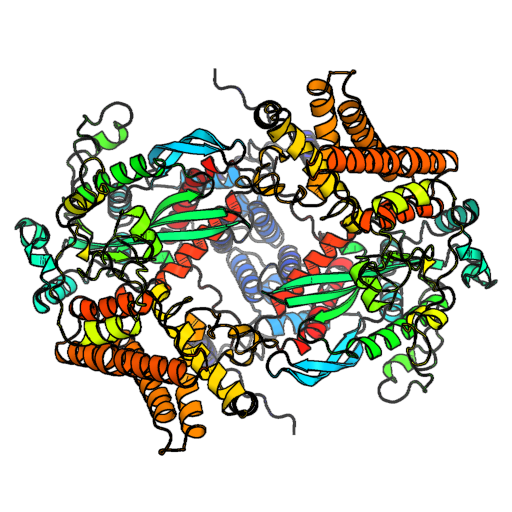
ATOM 4550 C CA . ASP A 1 569 ? -4.832 -13.047 -7.742 1 78.12 569 ASP A CA 1
ATOM 4551 C C . ASP A 1 569 ? -4.492 -13.836 -6.48 1 78.12 569 ASP A C 1
ATOM 4553 O O . ASP A 1 569 ? -4.695 -13.352 -5.367 1 78.12 569 ASP A O 1
ATOM 4557 N N . TYR A 1 570 ? -4.055 -15.016 -6.734 1 85.12 570 TYR A N 1
ATOM 4558 C CA . TYR A 1 570 ? -3.648 -15.836 -5.598 1 85.12 570 TYR A CA 1
ATOM 4559 C C . TYR A 1 570 ? -2.473 -15.203 -4.863 1 85.12 570 TYR A C 1
ATOM 4561 O O . TYR A 1 570 ? -2.48 -15.109 -3.633 1 85.12 570 TYR A O 1
ATOM 4569 N N . VAL A 1 571 ? -1.507 -14.836 -5.656 1 85.94 571 VAL A N 1
ATOM 4570 C CA . VAL A 1 571 ? -0.308 -14.234 -5.078 1 85.94 571 VAL A CA 1
ATOM 4571 C C . VAL A 1 571 ? -0.676 -12.953 -4.336 1 85.94 571 VAL A C 1
ATOM 4573 O O . VAL A 1 571 ? -0.15 -12.68 -3.252 1 85.94 571 VAL A O 1
ATOM 4576 N N . GLY A 1 572 ? -1.535 -12.242 -4.938 1 84.12 572 GLY A N 1
ATOM 4577 C CA . GLY A 1 572 ? -2.039 -11.055 -4.266 1 84.12 572 GLY A CA 1
ATOM 4578 C C . GLY A 1 572 ? -2.754 -11.359 -2.965 1 84.12 572 GLY A C 1
ATOM 4579 O O . GLY A 1 572 ? -2.588 -10.641 -1.976 1 84.12 572 GLY A O 1
ATOM 4580 N N . ALA A 1 573 ? -3.469 -12.359 -2.959 1 84.94 573 ALA A N 1
ATOM 4581 C CA . ALA A 1 573 ? -4.172 -12.781 -1.75 1 84.94 573 ALA A CA 1
ATOM 4582 C C . ALA A 1 573 ? -3.188 -13.203 -0.662 1 84.94 573 ALA A C 1
ATOM 4584 O O . ALA A 1 573 ? -3.375 -12.875 0.513 1 84.94 573 ALA A O 1
ATOM 4585 N N . MET A 1 574 ? -2.219 -13.906 -1.104 1 89.19 574 MET A N 1
ATOM 4586 C CA . MET A 1 574 ? -1.216 -14.352 -0.142 1 89.19 574 MET A CA 1
ATOM 4587 C C . MET A 1 574 ? -0.463 -13.172 0.454 1 89.19 574 MET A C 1
ATOM 4589 O O . MET A 1 574 ? -0.13 -13.172 1.641 1 89.19 574 MET A O 1
ATOM 4593 N N . SER A 1 575 ? -0.192 -12.219 -0.379 1 89.25 575 SER A N 1
ATOM 4594 C CA . SER A 1 575 ? 0.455 -11 0.094 1 89.25 575 SER A CA 1
ATOM 4595 C C . SER A 1 575 ? -0.383 -10.305 1.165 1 89.25 575 SER A C 1
ATOM 4597 O O . SER A 1 575 ? 0.136 -9.93 2.217 1 89.25 575 SER A O 1
ATOM 4599 N N . ARG A 1 576 ? -1.629 -10.195 0.925 1 85.38 576 ARG A N 1
ATOM 4600 C CA . ARG A 1 576 ? -2.537 -9.539 1.861 1 85.38 576 ARG A CA 1
ATOM 4601 C C . ARG A 1 576 ? -2.65 -10.336 3.158 1 85.38 576 ARG A C 1
ATOM 4603 O O . ARG A 1 576 ? -2.66 -9.758 4.246 1 85.38 576 ARG A O 1
ATOM 4610 N N . LEU A 1 577 ? -2.723 -11.578 3.014 1 87.56 577 LEU A N 1
ATOM 4611 C CA . LEU A 1 577 ? -2.82 -12.438 4.188 1 87.56 577 LEU A CA 1
ATOM 4612 C C . LEU A 1 577 ? -1.566 -12.328 5.047 1 87.56 577 LEU A C 1
ATOM 4614 O O . LEU A 1 577 ? -1.658 -12.195 6.27 1 87.56 577 LEU A O 1
ATOM 4618 N N . ALA A 1 578 ? -0.491 -12.43 4.375 1 90 578 ALA A N 1
ATOM 4619 C CA . ALA A 1 578 ? 0.773 -12.328 5.098 1 90 578 ALA A CA 1
ATOM 4620 C C . ALA A 1 578 ? 0.913 -10.961 5.762 1 90 578 ALA A C 1
ATOM 4622 O O . ALA A 1 578 ? 1.345 -10.867 6.914 1 90 578 ALA A O 1
ATOM 4623 N N . HIS A 1 579 ? 0.55 -9.961 5.059 1 85.5 579 HIS A N 1
ATOM 4624 C CA . HIS A 1 579 ? 0.636 -8.609 5.59 1 85.5 579 HIS A CA 1
ATOM 4625 C C . HIS A 1 579 ? -0.243 -8.445 6.828 1 85.5 579 HIS A C 1
ATOM 4627 O O . HIS A 1 579 ? 0.184 -7.859 7.824 1 85.5 579 HIS A O 1
ATOM 4633 N N . SER A 1 580 ? -1.391 -8.914 6.75 1 81.5 580 SER A N 1
ATOM 4634 C CA . SER A 1 580 ? -2.359 -8.758 7.828 1 81.5 580 SER A CA 1
ATOM 4635 C C . SER A 1 580 ? -1.956 -9.562 9.055 1 81.5 580 SER A C 1
ATOM 4637 O O . SER A 1 580 ? -2.426 -9.297 10.164 1 81.5 580 SER A O 1
ATOM 4639 N N . THR A 1 581 ? -1.122 -10.516 8.852 1 81.06 581 THR A N 1
ATOM 4640 C CA . THR A 1 581 ? -0.762 -11.391 9.961 1 81.06 581 THR A CA 1
ATOM 4641 C C . THR A 1 581 ? 0.619 -11.031 10.508 1 81.06 581 THR A C 1
ATOM 4643 O O . THR A 1 581 ? 0.99 -11.461 11.602 1 81.06 581 THR A O 1
ATOM 4646 N N . SER A 1 582 ? 1.345 -10.297 9.75 1 79.75 582 SER A N 1
ATOM 4647 C CA . SER A 1 582 ? 2.752 -10.062 10.055 1 79.75 582 SER A CA 1
ATOM 4648 C C . SER A 1 582 ? 2.908 -9.102 11.234 1 79.75 582 SER A C 1
ATOM 4650 O O . SER A 1 582 ? 3.926 -9.125 11.93 1 79.75 582 SER A O 1
ATOM 4652 N N . PHE A 1 583 ? 1.906 -8.32 11.422 1 65.19 583 PHE A N 1
ATOM 4653 C CA . PHE A 1 583 ? 2.049 -7.293 12.453 1 65.19 583 PHE A CA 1
ATOM 4654 C C . PHE A 1 583 ? 2.191 -7.922 13.828 1 65.19 583 PHE A C 1
ATOM 4656 O O . PHE A 1 583 ? 1.329 -8.695 14.258 1 65.19 583 PHE A O 1
ATOM 4663 N N . GLY A 1 584 ? 3.297 -7.668 14.508 1 64.69 584 GLY A N 1
ATOM 4664 C CA . GLY A 1 584 ? 3.555 -8.164 15.852 1 64.69 584 GLY A CA 1
ATOM 4665 C C . GLY A 1 584 ? 4.02 -9.609 15.875 1 64.69 584 GLY A C 1
ATOM 4666 O O . GLY A 1 584 ? 4.164 -10.195 16.953 1 64.69 584 GLY A O 1
ATOM 4667 N N . LEU A 1 585 ? 4.203 -10.109 14.758 1 76.19 585 LEU A N 1
ATOM 4668 C CA . LEU A 1 585 ? 4.59 -11.516 14.664 1 76.19 585 LEU A CA 1
ATOM 4669 C C . LEU A 1 585 ? 6.031 -11.648 14.18 1 76.19 585 LEU A C 1
ATOM 4671 O O . LEU A 1 585 ? 6.465 -10.914 13.297 1 76.19 585 LEU A O 1
ATOM 4675 N N . LYS A 1 586 ? 6.727 -12.594 14.883 1 78.5 586 LYS A N 1
ATOM 4676 C CA . LYS A 1 586 ? 8.047 -12.93 14.359 1 78.5 586 LYS A CA 1
ATOM 4677 C C . LYS A 1 586 ? 7.961 -13.445 12.93 1 78.5 586 LYS A C 1
ATOM 4679 O O . LYS A 1 586 ? 7.094 -14.258 12.609 1 78.5 586 LYS A O 1
ATOM 4684 N N . SER A 1 587 ? 8.836 -12.961 12.086 1 83.38 587 SER A N 1
ATOM 4685 C CA . SER A 1 587 ? 8.812 -13.32 10.672 1 83.38 587 SER A CA 1
ATOM 4686 C C . SER A 1 587 ? 8.859 -14.828 10.484 1 83.38 587 SER A C 1
ATOM 4688 O O . SER A 1 587 ? 8.25 -15.367 9.555 1 83.38 587 SER A O 1
ATOM 4690 N N . THR A 1 588 ? 9.531 -15.484 11.406 1 87.5 588 THR A N 1
ATOM 4691 C CA . THR A 1 588 ? 9.719 -16.922 11.273 1 87.5 588 THR A CA 1
ATOM 4692 C C . THR A 1 588 ? 8.438 -17.672 11.617 1 87.5 588 THR A C 1
ATOM 4694 O O . THR A 1 588 ? 8.359 -18.891 11.469 1 87.5 588 THR A O 1
ATOM 4697 N N . ARG A 1 589 ? 7.402 -16.938 12.023 1 89.12 589 ARG A N 1
ATOM 4698 C CA . ARG A 1 589 ? 6.133 -17.562 12.391 1 89.12 589 ARG A CA 1
ATOM 4699 C C . ARG A 1 589 ? 5.07 -17.297 11.328 1 89.12 589 ARG A C 1
ATOM 4701 O O . ARG A 1 589 ? 3.969 -17.859 11.398 1 89.12 589 ARG A O 1
ATOM 4708 N N . ILE A 1 590 ? 5.402 -16.578 10.367 1 90.94 590 ILE A N 1
ATOM 4709 C CA . ILE A 1 590 ? 4.441 -16.156 9.359 1 90.94 590 ILE A CA 1
ATOM 4710 C C . ILE A 1 590 ? 3.908 -17.359 8.594 1 90.94 590 ILE A C 1
ATOM 4712 O O . ILE A 1 590 ? 2.711 -17.453 8.32 1 90.94 590 ILE A O 1
ATOM 4716 N N . SER A 1 591 ? 4.77 -18.266 8.297 1 94.38 591 SER A N 1
ATOM 4717 C CA . SER A 1 591 ? 4.383 -19.453 7.555 1 94.38 591 SER A CA 1
ATOM 4718 C C . SER A 1 591 ? 3.221 -20.172 8.234 1 94.38 591 SER A C 1
ATOM 4720 O O . SER A 1 591 ? 2.225 -20.5 7.586 1 94.38 591 SER A O 1
ATOM 4722 N N . CYS A 1 592 ? 3.25 -20.312 9.5 1 93.5 592 CYS A N 1
ATOM 4723 C CA . CYS A 1 592 ? 2.242 -21.047 10.258 1 93.5 592 CYS A CA 1
ATOM 4724 C C . CYS A 1 592 ? 0.93 -20.266 10.312 1 93.5 592 CYS A C 1
ATOM 4726 O O . CYS A 1 592 ? -0.145 -20.844 10.148 1 93.5 592 CYS A O 1
ATOM 4728 N N . LYS A 1 593 ? 1.029 -19.016 10.477 1 88.94 593 LYS A N 1
ATOM 4729 C CA . LYS A 1 593 ? -0.176 -18.203 10.57 1 88.94 593 LYS A CA 1
ATOM 4730 C C . LYS A 1 593 ? -0.899 -18.125 9.227 1 88.94 593 LYS A C 1
ATOM 4732 O O . LYS A 1 593 ? -2.131 -18.156 9.18 1 88.94 593 LYS A O 1
ATOM 4737 N N . VAL A 1 594 ? -0.127 -18 8.219 1 90.12 594 VAL A N 1
ATOM 4738 C CA . VAL A 1 594 ? -0.714 -17.938 6.883 1 90.12 594 VAL A CA 1
ATOM 4739 C C . VAL A 1 594 ? -1.433 -19.25 6.566 1 90.12 594 VAL A C 1
ATOM 4741 O O . VAL A 1 594 ? -2.561 -19.234 6.066 1 90.12 594 VAL A O 1
ATOM 4744 N N . ALA A 1 595 ? -0.789 -20.328 6.867 1 91.88 595 ALA A N 1
ATOM 4745 C CA . ALA A 1 595 ? -1.399 -21.641 6.613 1 91.88 595 ALA A CA 1
ATOM 4746 C C . ALA A 1 595 ? -2.721 -21.781 7.363 1 91.88 595 ALA A C 1
ATOM 4748 O O . ALA A 1 595 ? -3.707 -22.266 6.809 1 91.88 595 ALA A O 1
ATOM 4749 N N . GLN A 1 596 ? -2.756 -21.328 8.508 1 87 596 GLN A N 1
ATOM 4750 C CA . GLN A 1 596 ? -3.961 -21.422 9.32 1 87 596 GLN A CA 1
ATOM 4751 C C . GLN A 1 596 ? -5.086 -20.578 8.734 1 87 596 GLN A C 1
ATOM 4753 O O . GLN A 1 596 ? -6.227 -21.031 8.633 1 87 596 GLN A O 1
ATOM 4758 N N . LYS A 1 597 ? -4.781 -19.422 8.406 1 84.62 597 LYS A N 1
ATOM 4759 C CA . LYS A 1 597 ? -5.793 -18.531 7.855 1 84.62 597 LYS A CA 1
ATOM 4760 C C . LYS A 1 597 ? -6.27 -19.016 6.488 1 84.62 597 LYS A C 1
ATOM 4762 O O . LYS A 1 597 ? -7.453 -18.906 6.164 1 84.62 597 LYS A O 1
ATOM 4767 N N . TRP A 1 598 ? -5.363 -19.516 5.723 1 86.38 598 TRP A N 1
ATOM 4768 C CA . TRP A 1 598 ? -5.75 -20.031 4.414 1 86.38 598 TRP A CA 1
ATOM 4769 C C . TRP A 1 598 ? -6.73 -21.188 4.559 1 86.38 598 TRP A C 1
ATOM 4771 O O . TRP A 1 598 ? -7.699 -21.297 3.805 1 86.38 598 TRP A O 1
ATOM 4781 N N . LYS A 1 599 ? -6.504 -22.062 5.461 1 87.56 599 LYS A N 1
ATOM 4782 C CA . LYS A 1 599 ? -7.398 -23.188 5.684 1 87.56 599 LYS A CA 1
ATOM 4783 C C . LYS A 1 599 ? -8.805 -22.719 6.039 1 87.56 599 LYS A C 1
ATOM 4785 O O . LYS A 1 599 ? -9.797 -23.297 5.586 1 87.56 599 LYS A O 1
ATOM 4790 N N . LEU A 1 600 ? -8.805 -21.75 6.797 1 83.06 600 LEU A N 1
ATOM 4791 C CA . LEU A 1 600 ? -10.102 -21.172 7.141 1 83.06 600 LEU A CA 1
ATOM 4792 C C . LEU A 1 600 ? -10.789 -20.594 5.906 1 83.06 600 LEU A C 1
ATOM 4794 O O . LEU A 1 600 ? -11.984 -20.781 5.707 1 83.06 600 LEU A O 1
ATOM 4798 N N . LEU A 1 601 ? -10.062 -19.906 5.176 1 82.25 601 LEU A N 1
ATOM 4799 C CA . LEU A 1 601 ? -10.578 -19.328 3.941 1 82.25 601 LEU A CA 1
ATOM 4800 C C . LEU A 1 601 ? -11.117 -20.422 3.018 1 82.25 601 LEU A C 1
ATOM 4802 O O . LEU A 1 601 ? -12.195 -20.266 2.441 1 82.25 601 LEU A O 1
ATOM 4806 N N . LEU A 1 602 ? -10.336 -21.406 2.895 1 83.69 602 LEU A N 1
ATOM 4807 C CA . LEU A 1 602 ? -10.75 -22.531 2.057 1 83.69 602 LEU A CA 1
ATOM 4808 C C . LEU A 1 602 ? -12.039 -23.156 2.582 1 83.69 602 LEU A C 1
ATOM 4810 O O . LEU A 1 602 ? -12.945 -23.484 1.805 1 83.69 602 LEU A O 1
ATOM 4814 N N . GLN A 1 603 ? -12.133 -23.328 3.822 1 82 603 GLN A N 1
ATOM 4815 C CA . GLN A 1 603 ? -13.328 -23.891 4.434 1 82 603 GLN A CA 1
ATOM 4816 C C . GLN A 1 603 ? -14.562 -23.047 4.105 1 82 603 GLN A C 1
ATOM 4818 O O . GLN A 1 603 ? -15.617 -23.594 3.777 1 82 603 GLN A O 1
ATOM 4823 N N . PHE A 1 604 ? -14.422 -21.812 4.16 1 78.5 604 PHE A N 1
ATOM 4824 C CA . PHE A 1 604 ? -15.539 -20.906 3.855 1 78.5 604 PHE A CA 1
ATOM 4825 C C . PHE A 1 604 ? -15.891 -20.984 2.375 1 78.5 604 PHE A C 1
ATOM 4827 O O . PHE A 1 604 ? -17.078 -20.984 2.018 1 78.5 604 PHE A O 1
ATOM 4834 N N . GLN A 1 605 ? -14.93 -21.047 1.58 1 78.5 605 GLN A N 1
ATOM 4835 C CA . GLN A 1 605 ? -15.141 -21.141 0.14 1 78.5 605 GLN A CA 1
ATOM 4836 C C . GLN A 1 605 ? -15.906 -22.406 -0.225 1 78.5 605 GLN A C 1
ATOM 4838 O O . GLN A 1 605 ? -16.734 -22.406 -1.14 1 78.5 605 GLN A O 1
ATOM 4843 N N . LEU A 1 606 ? -15.664 -23.391 0.547 1 81.31 606 LEU A N 1
ATOM 4844 C CA . LEU A 1 606 ? -16.234 -24.703 0.225 1 81.31 606 LEU A CA 1
ATOM 4845 C C . LEU A 1 606 ? -17.625 -24.844 0.831 1 81.31 606 LEU A C 1
ATOM 4847 O O . LEU A 1 606 ? -18.453 -25.609 0.324 1 81.31 606 LEU A O 1
ATOM 4851 N N . THR A 1 607 ? -17.875 -24.172 1.938 1 77.19 607 THR A N 1
ATOM 4852 C CA . THR A 1 607 ? -19.078 -24.484 2.695 1 77.19 607 THR A CA 1
ATOM 4853 C C . THR A 1 607 ? -20.109 -23.375 2.543 1 77.19 607 THR A C 1
ATOM 4855 O O . THR A 1 607 ? -21.297 -23.578 2.793 1 77.19 607 THR A O 1
ATOM 4858 N N . ARG A 1 608 ? -19.656 -22.234 2.264 1 74.62 608 ARG A N 1
ATOM 4859 C CA . ARG A 1 608 ? -20.594 -21.125 2.266 1 74.62 608 ARG A CA 1
ATOM 4860 C C . ARG A 1 608 ? -20.828 -20.609 0.854 1 74.62 608 ARG A C 1
ATOM 4862 O O . ARG A 1 608 ? -19.891 -20.094 0.218 1 74.62 608 ARG A O 1
ATOM 4869 N N . PRO A 1 609 ? -22.109 -20.844 0.527 1 61.72 609 PRO A N 1
ATOM 4870 C CA . PRO A 1 609 ? -22.422 -20.328 -0.805 1 61.72 609 PRO A CA 1
ATOM 4871 C C . PRO A 1 609 ? -22.219 -18.812 -0.915 1 61.72 609 PRO A C 1
ATOM 4873 O O . PRO A 1 609 ? -22.484 -18.078 0.041 1 61.72 609 PRO A O 1
ATOM 4876 N N . GLY A 1 610 ? -21.781 -18.328 -1.93 1 56.5 610 GLY A N 1
ATOM 4877 C CA . GLY A 1 610 ? -21.641 -16.906 -2.164 1 56.5 610 GLY A CA 1
ATOM 4878 C C . GLY A 1 610 ? -20.281 -16.359 -1.804 1 56.5 610 GLY A C 1
ATOM 4879 O O . GLY A 1 610 ? -20.047 -15.148 -1.834 1 56.5 610 GLY A O 1
ATOM 4880 N N . PHE A 1 611 ? -19.625 -17.359 -1.121 1 47.84 611 PHE A N 1
ATOM 4881 C CA . PHE A 1 611 ? -18.25 -16.906 -0.87 1 47.84 611 PHE A CA 1
ATOM 4882 C C . PHE A 1 611 ? -17.609 -16.422 -2.154 1 47.84 611 PHE A C 1
ATOM 4884 O O . PHE A 1 611 ? -17.391 -17.188 -3.09 1 47.84 611 PHE A O 1
ATOM 4891 N N . CYS A 1 612 ? -18.172 -15.414 -2.727 1 41.41 612 CYS A N 1
ATOM 4892 C CA . CYS A 1 612 ? -17.594 -14.875 -3.953 1 41.41 612 CYS A CA 1
ATOM 4893 C C . CYS A 1 612 ? -16.156 -14.438 -3.732 1 41.41 612 CYS A C 1
ATOM 4895 O O . CYS A 1 612 ? -15.883 -13.578 -2.891 1 41.41 612 CYS A O 1
ATOM 4897 N N . ILE A 1 613 ? -15.328 -15.305 -3.793 1 36.06 613 ILE A N 1
ATOM 4898 C CA . ILE A 1 613 ? -13.938 -14.883 -3.754 1 36.06 613 ILE A CA 1
ATOM 4899 C C . ILE A 1 613 ? -13.812 -13.484 -4.352 1 36.06 613 ILE A C 1
ATOM 4901 O O . ILE A 1 613 ? -14.742 -12.984 -4.992 1 36.06 613 ILE A O 1
ATOM 4905 N N . GLY A 1 614 ? -12.641 -13.188 -5.004 1 38.25 614 GLY A N 1
ATOM 4906 C CA . GLY A 1 614 ? -12.07 -11.961 -5.531 1 38.25 614 GLY A CA 1
ATOM 4907 C C . GLY A 1 614 ? -12.961 -11.281 -6.559 1 38.25 614 GLY A C 1
ATOM 4908 O O . GLY A 1 614 ? -12.805 -11.5 -7.762 1 38.25 614 GLY A O 1
ATOM 4909 N N . LYS A 1 615 ? -14.312 -11.547 -6.543 1 33.59 615 LYS A N 1
ATOM 4910 C CA . LYS A 1 615 ? -14.633 -10.594 -7.605 1 33.59 615 LYS A CA 1
ATOM 4911 C C . LYS A 1 615 ? -13.914 -9.266 -7.391 1 33.59 615 LYS A C 1
ATOM 4913 O O . LYS A 1 615 ? -14.305 -8.477 -6.531 1 33.59 615 LYS A O 1
ATOM 4918 N N . GLU A 1 616 ? -12.695 -9.438 -6.977 1 32.56 616 GLU A N 1
ATOM 4919 C CA . GLU A 1 616 ? -12.078 -8.117 -7.07 1 32.56 616 GLU A CA 1
ATOM 4920 C C . GLU A 1 616 ? -12.844 -7.211 -8.023 1 32.56 616 GLU A C 1
ATOM 4922 O O . GLU A 1 616 ? -13.18 -7.613 -9.141 1 32.56 616 GLU A O 1
ATOM 4927 N N . GLU A 1 617 ? -13.609 -6.438 -7.375 1 30.22 617 GLU A N 1
ATOM 4928 C CA . GLU A 1 617 ? -14.164 -5.301 -8.102 1 30.22 617 GLU A CA 1
ATOM 4929 C C . GLU A 1 617 ? -13.242 -4.863 -9.234 1 30.22 617 GLU A C 1
ATOM 4931 O O . GLU A 1 617 ? -12.07 -4.562 -9.008 1 30.22 617 GLU A O 1
ATOM 4936 N N . GLU A 1 618 ? -13.148 -5.586 -10.391 1 29.47 618 GLU A N 1
ATOM 4937 C CA . GLU A 1 618 ? -12.672 -4.855 -11.555 1 29.47 618 GLU A CA 1
ATOM 4938 C C . GLU A 1 618 ? -12.797 -3.346 -11.352 1 29.47 618 GLU A C 1
ATOM 4940 O O . GLU A 1 618 ? -13.898 -2.826 -11.172 1 29.47 618 GLU A O 1
ATOM 4945 N N . GLU A 1 619 ? -12.031 -2.756 -10.562 1 27.28 619 GLU A N 1
ATOM 4946 C CA . GLU A 1 619 ? -11.922 -1.302 -10.5 1 27.28 619 GLU A CA 1
ATOM 4947 C C . GLU A 1 619 ? -12.523 -0.657 -11.75 1 27.28 619 GLU A C 1
ATOM 4949 O O . GLU A 1 619 ? -12.328 -1.149 -12.859 1 27.28 619 GLU A O 1
ATOM 4954 N N . GLU A 1 620 ? -13.523 0.154 -11.617 1 26.88 620 GLU A N 1
ATOM 4955 C CA . GLU A 1 620 ? -14.297 1.224 -12.242 1 26.88 620 GLU A CA 1
ATOM 4956 C C . GLU A 1 620 ? -13.438 2.043 -13.195 1 26.88 620 GLU A C 1
ATOM 4958 O O . GLU A 1 620 ? -12.773 2.998 -12.781 1 26.88 620 GLU A O 1
ATOM 4963 N N . ASP A 1 621 ? -12.391 1.691 -13.758 1 23.3 621 ASP A N 1
ATOM 4964 C CA . ASP A 1 621 ? -11.938 2.52 -14.875 1 23.3 621 ASP A CA 1
ATOM 4965 C C . ASP A 1 621 ? -13.055 2.723 -15.891 1 23.3 621 ASP A C 1
ATOM 4967 O O . ASP A 1 621 ? -12.812 3.211 -17 1 23.3 621 ASP A O 1
ATOM 4971 N N . SER A 1 622 ? -14.234 2.111 -15.922 1 21.75 622 SER A N 1
ATOM 4972 C CA . SER A 1 622 ? -15.023 2.736 -16.984 1 21.75 622 SER A CA 1
ATOM 4973 C C . SER A 1 622 ? -15.406 4.168 -16.609 1 21.75 622 SER A C 1
ATOM 4975 O O . SER A 1 622 ? -15.844 4.434 -15.492 1 21.75 622 SER A O 1
ATOM 4977 N N . MET B 1 1 ? -24.547 23.438 -25.828 1 19.17 1 MET B N 1
ATOM 4978 C CA . MET B 1 1 ? -25.109 22.109 -26.078 1 19.17 1 MET B CA 1
ATOM 4979 C C . MET B 1 1 ? -24.359 21.031 -25.297 1 19.17 1 MET B C 1
ATOM 4981 O O . MET B 1 1 ? -23.141 20.891 -25.453 1 19.17 1 MET B O 1
ATOM 4985 N N . GLU B 1 2 ? -24.734 20.797 -24.062 1 20.89 2 GLU B N 1
ATOM 4986 C CA . GLU B 1 2 ? -24.125 20 -22.984 1 20.89 2 GLU B CA 1
ATOM 4987 C C . GLU B 1 2 ? -23.875 18.562 -23.422 1 20.89 2 GLU B C 1
ATOM 4989 O O . GLU B 1 2 ? -24.812 17.875 -23.828 1 20.89 2 GLU B O 1
ATOM 4994 N N . SER B 1 3 ? -22.844 18.391 -24.219 1 24.28 3 SER B N 1
ATOM 4995 C CA . SER B 1 3 ? -22.656 17.125 -24.922 1 24.28 3 SER B CA 1
ATOM 4996 C C . SER B 1 3 ? -22.969 15.945 -24.016 1 24.28 3 SER B C 1
ATOM 4998 O O . SER B 1 3 ? -22.516 15.898 -22.875 1 24.28 3 SER B O 1
ATOM 5000 N N . GLU B 1 4 ? -24.078 15.336 -24.203 1 24.92 4 GLU B N 1
ATOM 5001 C CA . GLU B 1 4 ? -24.703 14.164 -23.578 1 24.92 4 GLU B CA 1
ATOM 5002 C C . GLU B 1 4 ? -23.688 13.031 -23.406 1 24.92 4 GLU B C 1
ATOM 5004 O O . GLU B 1 4 ? -23.094 12.555 -24.375 1 24.92 4 GLU B O 1
ATOM 5009 N N . ARG B 1 5 ? -22.891 13.18 -22.484 1 29.64 5 ARG B N 1
ATOM 5010 C CA . ARG B 1 5 ? -21.953 12.086 -22.219 1 29.64 5 ARG B CA 1
ATOM 5011 C C . ARG B 1 5 ? -22.625 10.734 -22.422 1 29.64 5 ARG B C 1
ATOM 5013 O O . ARG B 1 5 ? -23.719 10.5 -21.906 1 29.64 5 ARG B O 1
ATOM 5020 N N . ALA B 1 6 ? -22.344 10.055 -23.547 1 30.25 6 ALA B N 1
ATOM 5021 C CA . ALA B 1 6 ? -22.875 8.727 -23.875 1 30.25 6 ALA B CA 1
ATOM 5022 C C . ALA B 1 6 ? -22.922 7.832 -22.641 1 30.25 6 ALA B C 1
ATOM 5024 O O . ALA B 1 6 ? -22.047 7.918 -21.766 1 30.25 6 ALA B O 1
ATOM 5025 N N . PRO B 1 7 ? -24.047 7.289 -22.312 1 29.25 7 PRO B N 1
ATOM 5026 C CA . PRO B 1 7 ? -24.266 6.418 -21.156 1 29.25 7 PRO B CA 1
ATOM 5027 C C . PRO B 1 7 ? -23.188 5.336 -21.031 1 29.25 7 PRO B C 1
ATOM 5029 O O . PRO B 1 7 ? -22.703 4.828 -22.047 1 29.25 7 PRO B O 1
ATOM 5032 N N . LYS B 1 8 ? -22.406 5.418 -20.172 1 35.81 8 LYS B N 1
ATOM 5033 C CA . LYS B 1 8 ? -21.391 4.395 -19.938 1 35.81 8 LYS B CA 1
ATOM 5034 C C . LYS B 1 8 ? -21.953 3 -20.219 1 35.81 8 LYS B C 1
ATOM 5036 O O . LYS B 1 8 ? -23.078 2.691 -19.844 1 35.81 8 LYS B O 1
ATOM 5041 N N . ARG B 1 9 ? -21.484 2.301 -21.188 1 33.25 9 ARG B N 1
ATOM 5042 C CA . ARG B 1 9 ? -21.844 0.934 -21.562 1 33.25 9 ARG B CA 1
ATOM 5043 C C . ARG B 1 9 ? -21.891 0.031 -20.328 1 33.25 9 ARG B C 1
ATOM 5045 O O . ARG B 1 9 ? -20.953 0.01 -19.531 1 33.25 9 ARG B O 1
ATOM 5052 N N . LEU B 1 10 ? -23.016 -0.378 -19.922 1 39.16 10 LEU B N 1
ATOM 5053 C CA . LEU B 1 10 ? -23.219 -1.365 -18.875 1 39.16 10 LEU B CA 1
ATOM 5054 C C . LEU B 1 10 ? -22.422 -2.637 -19.156 1 39.16 10 LEU B C 1
ATOM 5056 O O . LEU B 1 10 ? -22.312 -3.049 -20.312 1 39.16 10 LEU B O 1
ATOM 5060 N N . ARG B 1 11 ? -21.75 -3.033 -18.469 1 38.31 11 ARG B N 1
ATOM 5061 C CA . ARG B 1 11 ? -21.156 -4.352 -18.672 1 38.31 11 ARG B CA 1
ATOM 5062 C C . ARG B 1 11 ? -22.234 -5.418 -18.828 1 38.31 11 ARG B C 1
ATOM 5064 O O . ARG B 1 11 ? -23.391 -5.207 -18.453 1 38.31 11 ARG B O 1
ATOM 5071 N N . GLY B 1 12 ? -21.75 -6.504 -19.375 1 38 12 GLY B N 1
ATOM 5072 C CA . GLY B 1 12 ? -22.703 -7.551 -19.703 1 38 12 GLY B CA 1
ATOM 5073 C C . GLY B 1 12 ? -23.562 -7.969 -18.531 1 38 12 GLY B C 1
ATOM 5074 O O . GLY B 1 12 ? -24.797 -7.969 -18.609 1 38 12 GLY B O 1
ATOM 5075 N N . TRP B 1 13 ? -22.906 -8.195 -17.375 1 41.03 13 TRP B N 1
ATOM 5076 C CA . TRP B 1 13 ? -23.719 -8.664 -16.25 1 41.03 13 TRP B CA 1
ATOM 5077 C C . TRP B 1 13 ? -24.562 -7.543 -15.688 1 41.03 13 TRP B C 1
ATOM 5079 O O . TRP B 1 13 ? -25.656 -7.789 -15.164 1 41.03 13 TRP B O 1
ATOM 5089 N N . GLN B 1 14 ? -24.203 -6.367 -15.773 1 44.25 14 GLN B N 1
ATOM 5090 C CA . GLN B 1 14 ? -25.047 -5.238 -15.383 1 44.25 14 GLN B CA 1
ATOM 5091 C C . GLN B 1 14 ? -26.25 -5.117 -16.297 1 44.25 14 GLN B C 1
ATOM 5093 O O . GLN B 1 14 ? -27.359 -4.812 -15.836 1 44.25 14 GLN B O 1
ATOM 5098 N N . ARG B 1 15 ? -25.875 -5.375 -17.484 1 46.16 15 ARG B N 1
ATOM 5099 C CA . ARG B 1 15 ? -26.953 -5.379 -18.469 1 46.16 15 ARG B CA 1
ATOM 5100 C C . ARG B 1 15 ? -27.953 -6.504 -18.203 1 46.16 15 ARG B C 1
ATOM 5102 O O . ARG B 1 15 ? -29.156 -6.293 -18.234 1 46.16 15 ARG B O 1
ATOM 5109 N N . GLU B 1 16 ? -27.359 -7.617 -17.922 1 48.66 16 GLU B N 1
ATOM 5110 C CA . GLU B 1 16 ? -28.234 -8.758 -17.641 1 48.66 16 GLU B CA 1
ATOM 5111 C C . GLU B 1 16 ? -29.047 -8.523 -16.375 1 48.66 16 GLU B C 1
ATOM 5113 O O . GLU B 1 16 ? -30.25 -8.797 -16.344 1 48.66 16 GLU B O 1
ATOM 5118 N N . LYS B 1 17 ? -28.438 -8 -15.453 1 48.72 17 LYS B N 1
ATOM 5119 C CA . LYS B 1 17 ? -29.172 -7.699 -14.227 1 48.72 17 LYS B CA 1
ATOM 5120 C C . LYS B 1 17 ? -30.172 -6.574 -14.453 1 48.72 17 LYS B C 1
ATOM 5122 O O . LYS B 1 17 ? -31.312 -6.66 -14 1 48.72 17 LYS B O 1
ATOM 5127 N N . ALA B 1 18 ? -29.797 -5.695 -15.109 1 50.41 18 ALA B N 1
ATOM 5128 C CA . ALA B 1 18 ? -30.703 -4.602 -15.438 1 50.41 18 ALA B CA 1
ATOM 5129 C C . ALA B 1 18 ? -31.859 -5.094 -16.312 1 50.41 18 ALA B C 1
ATOM 5131 O O . ALA B 1 18 ? -33 -4.699 -16.125 1 50.41 18 ALA B O 1
ATOM 5132 N N . GLU B 1 19 ? -31.5 -5.84 -17.234 1 51.12 19 GLU B N 1
ATOM 5133 C CA . GLU B 1 19 ? -32.5 -6.43 -18.109 1 51.12 19 GLU B CA 1
ATOM 5134 C C . GLU B 1 19 ? -33.406 -7.387 -17.328 1 51.12 19 GLU B C 1
ATOM 5136 O O . GLU B 1 19 ? -34.625 -7.387 -17.531 1 51.12 19 GLU B O 1
ATOM 5141 N N . ALA B 1 20 ? -32.812 -8.141 -16.5 1 51.75 20 ALA B N 1
ATOM 5142 C CA . ALA B 1 20 ? -33.625 -9.008 -15.664 1 51.75 20 ALA B CA 1
ATOM 5143 C C . ALA B 1 20 ? -34.531 -8.195 -14.742 1 51.75 20 ALA B C 1
ATOM 5145 O O . ALA B 1 20 ? -35.688 -8.523 -14.555 1 51.75 20 ALA B O 1
ATOM 5146 N N . GLU B 1 21 ? -34.062 -7.242 -14.242 1 48.06 21 GLU B N 1
ATOM 5147 C CA . GLU B 1 21 ? -34.812 -6.375 -13.359 1 48.06 21 GLU B CA 1
ATOM 5148 C C . GLU B 1 21 ? -35.875 -5.574 -14.148 1 48.06 21 GLU B C 1
ATOM 5150 O O . GLU B 1 21 ? -37 -5.395 -13.695 1 48.06 21 GLU B O 1
ATOM 5155 N N . ALA B 1 22 ? -35.469 -5.082 -15.242 1 52.47 22 ALA B N 1
ATOM 5156 C CA . ALA B 1 22 ? -36.406 -4.434 -16.156 1 52.47 22 ALA B CA 1
ATOM 5157 C C . ALA B 1 22 ? -37.5 -5.41 -16.625 1 52.47 22 ALA B C 1
ATOM 5159 O O . ALA B 1 22 ? -38.656 -5.059 -16.703 1 52.47 22 ALA B O 1
ATOM 5160 N N . ALA B 1 23 ? -37.062 -6.535 -16.984 1 49.84 23 ALA B N 1
ATOM 5161 C CA . ALA B 1 23 ? -38 -7.57 -17.406 1 49.84 23 ALA B CA 1
ATOM 5162 C C . ALA B 1 23 ? -38.938 -7.98 -16.266 1 49.84 23 ALA B C 1
ATOM 5164 O O . ALA B 1 23 ? -40.094 -8.32 -16.484 1 49.84 23 ALA B O 1
ATOM 5165 N N . ALA B 1 24 ? -38.344 -8.031 -15.086 1 48.31 24 ALA B N 1
ATOM 5166 C CA . ALA B 1 24 ? -39.219 -8.375 -13.953 1 48.31 24 ALA B CA 1
ATOM 5167 C C . ALA B 1 24 ? -40.094 -7.203 -13.562 1 48.31 24 ALA B C 1
ATOM 5169 O O . ALA B 1 24 ? -40.938 -7.324 -12.656 1 48.31 24 ALA B O 1
ATOM 5170 N N . GLY B 1 25 ? -40.156 -6.191 -14.359 1 45.19 25 GLY B N 1
ATOM 5171 C CA . GLY B 1 25 ? -41.062 -5.066 -14.164 1 45.19 25 GLY B CA 1
ATOM 5172 C C . GLY B 1 25 ? -40.906 -4.395 -12.812 1 45.19 25 GLY B C 1
ATOM 5173 O O . GLY B 1 25 ? -41.844 -3.867 -12.25 1 45.19 25 GLY B O 1
ATOM 5174 N N . VAL B 1 26 ? -40 -4.711 -12.148 1 41.44 26 VAL B N 1
ATOM 5175 C CA . VAL B 1 26 ? -39.844 -4.148 -10.812 1 41.44 26 VAL B CA 1
ATOM 5176 C C . VAL B 1 26 ? -39.719 -2.627 -10.898 1 41.44 26 VAL B C 1
ATOM 5178 O O . VAL B 1 26 ? -38.844 -2.102 -11.57 1 41.44 26 VAL B O 1
ATOM 5181 N N . GLU B 1 27 ? -40.812 -1.889 -10.812 1 40.91 27 GLU B N 1
ATOM 5182 C CA . GLU B 1 27 ? -40.812 -0.435 -10.68 1 40.91 27 GLU B CA 1
ATOM 5183 C C . GLU B 1 27 ? -39.625 0.05 -9.844 1 40.91 27 GLU B C 1
ATOM 5185 O O . GLU B 1 27 ? -39.219 -0.615 -8.891 1 40.91 27 GLU B O 1
ATOM 5190 N N . PRO B 1 28 ? -38.781 0.838 -10.484 1 41.97 28 PRO B N 1
ATOM 5191 C CA . PRO B 1 28 ? -37.719 1.389 -9.617 1 41.97 28 PRO B CA 1
ATOM 5192 C C . PRO B 1 28 ? -38.25 1.744 -8.227 1 41.97 28 PRO B C 1
ATOM 5194 O O . PRO B 1 28 ? -39.312 2.34 -8.086 1 41.97 28 PRO B O 1
ATOM 5197 N N . SER B 1 29 ? -38.031 1.003 -7.293 1 42.56 29 SER B N 1
ATOM 5198 C CA . SER B 1 29 ? -38.438 1.377 -5.941 1 42.56 29 SER B CA 1
ATOM 5199 C C . SER B 1 29 ? -38.219 2.861 -5.684 1 42.56 29 SER B C 1
ATOM 5201 O O . SER B 1 29 ? -37.281 3.451 -6.23 1 42.56 29 SER B O 1
ATOM 5203 N N . PRO B 1 30 ? -39.25 3.498 -5.262 1 45.31 30 PRO B N 1
ATOM 5204 C CA . PRO B 1 30 ? -39.031 4.902 -4.906 1 45.31 30 PRO B CA 1
ATOM 5205 C C . PRO B 1 30 ? -37.688 5.137 -4.227 1 45.31 30 PRO B C 1
ATOM 5207 O O . PRO B 1 30 ? -37.156 4.25 -3.541 1 45.31 30 PRO B O 1
ATOM 5210 N N . ASP B 1 31 ? -36.969 6.027 -4.781 1 47.44 31 ASP B N 1
ATOM 5211 C CA . ASP B 1 31 ? -35.719 6.449 -4.145 1 47.44 31 ASP B CA 1
ATOM 5212 C C . ASP B 1 31 ? -35.875 6.551 -2.631 1 47.44 31 ASP B C 1
ATOM 5214 O O . ASP B 1 31 ? -36.625 7.41 -2.135 1 47.44 31 ASP B O 1
ATOM 5218 N N . PRO B 1 32 ? -35.75 5.461 -2.021 1 49.75 32 PRO B N 1
ATOM 5219 C CA . PRO B 1 32 ? -36.031 5.492 -0.58 1 49.75 32 PRO B CA 1
ATOM 5220 C C . PRO B 1 32 ? -35.469 6.746 0.091 1 49.75 32 PRO B C 1
ATOM 5222 O O . PRO B 1 32 ? -35.812 7.043 1.237 1 49.75 32 PRO B O 1
ATOM 5225 N N . TRP B 1 33 ? -34.594 7.371 -0.624 1 48.84 33 TRP B N 1
ATOM 5226 C CA . TRP B 1 33 ? -33.906 8.5 -0.018 1 48.84 33 TRP B CA 1
ATOM 5227 C C . TRP B 1 33 ? -34.75 9.766 -0.111 1 48.84 33 TRP B C 1
ATOM 5229 O O . TRP B 1 33 ? -34.406 10.805 0.45 1 48.84 33 TRP B O 1
ATOM 5239 N N . GLU B 1 34 ? -35.594 9.727 -1.062 1 50.38 34 GLU B N 1
ATOM 5240 C CA . GLU B 1 34 ? -36.5 10.875 -1.119 1 50.38 34 GLU B CA 1
ATOM 5241 C C . GLU B 1 34 ? -37.406 10.93 0.116 1 50.38 34 GLU B C 1
ATOM 5243 O O . GLU B 1 34 ? -37.969 11.977 0.431 1 50.38 34 GLU B O 1
ATOM 5248 N N . LYS B 1 35 ? -37.469 9.766 0.723 1 47.84 35 LYS B N 1
ATOM 5249 C CA . LYS B 1 35 ? -38.281 9.812 1.926 1 47.84 35 LYS B CA 1
ATOM 5250 C C . LYS B 1 35 ? -37.531 10.414 3.098 1 47.84 35 LYS B C 1
ATOM 5252 O O . LYS B 1 35 ? -36.312 10.195 3.234 1 47.84 35 LYS B O 1
ATOM 5257 N N . ASP B 1 36 ? -37.938 11.5 3.564 1 47.41 36 ASP B N 1
ATOM 5258 C CA . ASP B 1 36 ? -37.438 12.117 4.785 1 47.41 36 ASP B CA 1
ATOM 5259 C C . ASP B 1 36 ? -37.062 11.07 5.832 1 47.41 36 ASP B C 1
ATOM 5261 O O . ASP B 1 36 ? -37.938 10.367 6.344 1 47.41 36 ASP B O 1
ATOM 5265 N N . LEU B 1 37 ? -35.969 10.375 5.602 1 51.69 37 LEU B N 1
ATOM 5266 C CA . LEU B 1 37 ? -35.562 9.344 6.562 1 51.69 37 LEU B CA 1
ATOM 5267 C C . LEU B 1 37 ? -35.812 9.82 7.992 1 51.69 37 LEU B C 1
ATOM 5269 O O . LEU B 1 37 ? -35.406 9.141 8.945 1 51.69 37 LEU B O 1
ATOM 5273 N N . GLY B 1 38 ? -36.75 10.555 8.117 1 47.19 38 GLY B N 1
ATOM 5274 C CA . GLY B 1 38 ? -37.25 11.047 9.383 1 47.19 38 GLY B CA 1
ATOM 5275 C C . GLY B 1 38 ? -36.188 11.25 10.43 1 47.19 38 GLY B C 1
ATOM 5276 O O . GLY B 1 38 ? -35 11.031 10.164 1 47.19 38 GLY B O 1
ATOM 5277 N N . SER B 1 39 ? -36.5 11.945 11.508 1 51.97 39 SER B N 1
ATOM 5278 C CA . SER B 1 39 ? -35.812 12.336 12.734 1 51.97 39 SER B CA 1
ATOM 5279 C C . SER B 1 39 ? -35.25 11.125 13.469 1 51.97 39 SER B C 1
ATOM 5281 O O . SER B 1 39 ? -34.844 11.227 14.625 1 51.97 39 SER B O 1
ATOM 5283 N N . ALA B 1 40 ? -35.281 9.945 12.93 1 59.78 40 ALA B N 1
ATOM 5284 C CA . ALA B 1 40 ? -34.875 8.773 13.719 1 59.78 40 ALA B CA 1
ATOM 5285 C C . ALA B 1 40 ? -33.375 8.734 13.898 1 59.78 40 ALA B C 1
ATOM 5287 O O . ALA B 1 40 ? -32.625 9.352 13.133 1 59.78 40 ALA B O 1
ATOM 5288 N N . GLU B 1 41 ? -33 8.227 15.07 1 75.38 41 GLU B N 1
ATOM 5289 C CA . GLU B 1 41 ? -31.578 7.965 15.359 1 75.38 41 GLU B CA 1
ATOM 5290 C C . GLU B 1 41 ? -30.891 7.273 14.188 1 75.38 41 GLU B C 1
ATOM 5292 O O . GLU B 1 41 ? -31.469 6.363 13.578 1 75.38 41 GLU B O 1
ATOM 5297 N N . PRO B 1 42 ? -29.891 7.832 13.75 1 82.44 42 PRO B N 1
ATOM 5298 C CA . PRO B 1 42 ? -29.203 7.258 12.594 1 82.44 42 PRO B CA 1
ATOM 5299 C C . PRO B 1 42 ? -28.812 5.797 12.805 1 82.44 42 PRO B C 1
ATOM 5301 O O . PRO B 1 42 ? -28.562 5.379 13.938 1 82.44 42 PRO B O 1
ATOM 5304 N N . SER B 1 43 ? -28.906 5.098 11.781 1 88.69 43 SER B N 1
ATOM 5305 C CA . SER B 1 43 ? -28.438 3.721 11.797 1 88.69 43 SER B CA 1
ATOM 5306 C C . SER B 1 43 ? -26.953 3.652 12.195 1 88.69 43 SER B C 1
ATOM 5308 O O . SER B 1 43 ? -26.125 4.371 11.641 1 88.69 43 SER B O 1
ATOM 5310 N N . ALA B 1 44 ? -26.719 2.773 13.172 1 87.81 44 ALA B N 1
ATOM 5311 C CA . ALA B 1 44 ? -25.344 2.627 13.648 1 87.81 44 ALA B CA 1
ATOM 5312 C C . ALA B 1 44 ? -24.453 2.051 12.562 1 87.81 44 ALA B C 1
ATOM 5314 O O . ALA B 1 44 ? -23.359 2.574 12.305 1 87.81 44 ALA B O 1
ATOM 5315 N N . LEU B 1 45 ? -24.891 1.013 11.883 1 91.25 45 LEU B N 1
ATOM 5316 C CA . LEU B 1 45 ? -24.078 0.385 10.844 1 91.25 45 LEU B CA 1
ATOM 5317 C C . LEU B 1 45 ? -23.938 1.309 9.633 1 91.25 45 LEU B C 1
ATOM 5319 O O . LEU B 1 45 ? -22.859 1.42 9.062 1 91.25 45 LEU B O 1
ATOM 5323 N N . CYS B 1 46 ? -25 1.95 9.305 1 88.62 46 CYS B N 1
ATOM 5324 C CA . CYS B 1 46 ? -24.938 2.891 8.188 1 88.62 46 CYS B CA 1
ATOM 5325 C C . CYS B 1 46 ? -23.891 3.971 8.438 1 88.62 46 CYS B C 1
ATOM 5327 O O . CYS B 1 46 ? -23.094 4.281 7.559 1 88.62 46 CYS B O 1
ATOM 5329 N N . THR B 1 47 ? -23.922 4.438 9.602 1 85.06 47 THR B N 1
ATOM 5330 C CA . THR B 1 47 ? -22.984 5.484 9.984 1 85.06 47 THR B CA 1
ATOM 5331 C C . THR B 1 47 ? -21.547 5 9.844 1 85.06 47 THR B C 1
ATOM 5333 O O . THR B 1 47 ? -20.703 5.691 9.266 1 85.06 47 THR B O 1
ATOM 5336 N N . ARG B 1 48 ? -21.344 3.871 10.258 1 88.75 48 ARG B N 1
ATOM 5337 C CA . ARG B 1 48 ? -19.984 3.322 10.234 1 88.75 48 ARG B CA 1
ATOM 5338 C C . ARG B 1 48 ? -19.547 3.014 8.812 1 88.75 48 ARG B C 1
ATOM 5340 O O . ARG B 1 48 ? -18.406 3.285 8.438 1 88.75 48 ARG B O 1
ATOM 5347 N N . LEU B 1 49 ? -20.375 2.41 8.07 1 90.31 49 LEU B N 1
ATOM 5348 C CA . LEU B 1 49 ? -20.047 2.068 6.688 1 90.31 49 LEU B CA 1
ATOM 5349 C C . LEU B 1 49 ? -19.75 3.324 5.875 1 90.31 49 LEU B C 1
ATOM 5351 O O . LEU B 1 49 ? -18.797 3.354 5.098 1 90.31 49 LEU B O 1
ATOM 5355 N N . LEU B 1 50 ? -20.516 4.32 6.066 1 85.5 50 LEU B N 1
ATOM 5356 C CA . LEU B 1 50 ? -20.312 5.57 5.344 1 85.5 50 LEU B CA 1
ATOM 5357 C C . LEU B 1 50 ? -19.031 6.254 5.801 1 85.5 50 LEU B C 1
ATOM 5359 O O . LEU B 1 50 ? -18.328 6.867 4.988 1 85.5 50 LEU B O 1
ATOM 5363 N N . GLU B 1 51 ? -18.734 6.125 6.996 1 83.44 51 GLU B N 1
ATOM 5364 C CA . GLU B 1 51 ? -17.469 6.633 7.508 1 83.44 51 GLU B CA 1
ATOM 5365 C C . GLU B 1 51 ? -16.281 5.941 6.836 1 83.44 51 GLU B C 1
ATOM 5367 O O . GLU B 1 51 ? -15.352 6.605 6.379 1 83.44 51 GLU B O 1
ATOM 5372 N N . LEU B 1 52 ? -16.375 4.633 6.816 1 85.75 52 LEU B N 1
ATOM 5373 C CA . LEU B 1 52 ? -15.305 3.85 6.207 1 85.75 52 LEU B CA 1
ATOM 5374 C C . LEU B 1 52 ? -15.148 4.195 4.73 1 85.75 52 LEU B C 1
ATOM 5376 O O . LEU B 1 52 ? -14.031 4.281 4.223 1 85.75 52 LEU B O 1
ATOM 5380 N N . TRP B 1 53 ? -16.234 4.445 4.078 1 84.69 53 TRP B N 1
ATOM 5381 C CA . TRP B 1 53 ? -16.219 4.809 2.666 1 84.69 53 TRP B CA 1
ATOM 5382 C C . TRP B 1 53 ? -15.609 6.195 2.471 1 84.69 53 TRP B C 1
ATOM 5384 O O . TRP B 1 53 ? -14.766 6.391 1.592 1 84.69 53 TRP B O 1
ATOM 5394 N N . CYS B 1 54 ? -16.047 7.148 3.281 1 81.69 54 CYS B N 1
ATOM 5395 C CA . CYS B 1 54 ? -15.555 8.516 3.172 1 81.69 54 CYS B CA 1
ATOM 5396 C C . CYS B 1 54 ? -14.062 8.578 3.461 1 81.69 54 CYS B C 1
ATOM 5398 O O . CYS B 1 54 ? -13.352 9.406 2.891 1 81.69 54 CYS B O 1
ATOM 5400 N N . LYS B 1 55 ? -13.617 7.672 4.246 1 80.94 55 LYS B N 1
ATOM 5401 C CA . LYS B 1 55 ? -12.195 7.617 4.582 1 80.94 55 LYS B CA 1
ATOM 5402 C C . LYS B 1 55 ? -11.406 6.855 3.521 1 80.94 55 LYS B C 1
ATOM 5404 O O . LYS B 1 55 ? -10.18 6.785 3.588 1 80.94 55 LYS B O 1
ATOM 5409 N N . GLY B 1 56 ? -12.109 6.305 2.625 1 79 56 GLY B N 1
ATOM 5410 C CA . GLY B 1 56 ? -11.461 5.574 1.55 1 79 56 GLY B CA 1
ATOM 5411 C C . GLY B 1 56 ? -11.016 4.18 1.96 1 79 56 GLY B C 1
ATOM 5412 O O . GLY B 1 56 ? -10.148 3.588 1.32 1 79 56 GLY B O 1
ATOM 5413 N N . LEU B 1 57 ? -11.555 3.58 3.01 1 82.19 57 LEU B N 1
ATOM 5414 C CA . LEU B 1 57 ? -11.133 2.285 3.527 1 82.19 57 LEU B CA 1
ATOM 5415 C C . LEU B 1 57 ? -11.898 1.151 2.855 1 82.19 57 LEU B C 1
ATOM 5417 O O . LEU B 1 57 ? -11.406 0.025 2.771 1 82.19 57 LEU B O 1
ATOM 5421 N N . ILE B 1 58 ? -13.125 1.445 2.469 1 85.62 58 ILE B N 1
ATOM 5422 C CA . ILE B 1 58 ? -13.898 0.462 1.723 1 85.62 58 ILE B CA 1
ATOM 5423 C C . ILE B 1 58 ? -14.531 1.122 0.5 1 85.62 58 ILE B C 1
ATOM 5425 O O . ILE B 1 58 ? -14.68 2.346 0.453 1 85.62 58 ILE B O 1
ATOM 5429 N N . SER B 1 59 ? -14.883 0.377 -0.459 1 83.19 59 SER B N 1
ATOM 5430 C CA . SER B 1 59 ? -15.484 0.89 -1.685 1 83.19 59 SER B CA 1
ATOM 5431 C C . SER B 1 59 ? -16.984 1.111 -1.514 1 83.19 59 SER B C 1
ATOM 5433 O O . SER B 1 59 ? -17.594 0.58 -0.583 1 83.19 59 SER B O 1
ATOM 5435 N N . ALA B 1 60 ? -17.469 1.937 -2.432 1 83.94 60 ALA B N 1
ATOM 5436 C CA . ALA B 1 60 ? -18.922 2.17 -2.416 1 83.94 60 ALA B CA 1
ATOM 5437 C C . ALA B 1 60 ? -19.688 0.865 -2.602 1 83.94 60 ALA B C 1
ATOM 5439 O O . ALA B 1 60 ? -20.734 0.662 -1.986 1 83.94 60 ALA B O 1
ATOM 5440 N N . THR B 1 61 ? -19.156 0.025 -3.34 1 82.56 61 THR B N 1
ATOM 5441 C CA . THR B 1 61 ? -19.797 -1.263 -3.59 1 82.56 61 THR B CA 1
ATOM 5442 C C . THR B 1 61 ? -19.812 -2.107 -2.318 1 82.56 61 THR B C 1
ATOM 5444 O O . THR B 1 61 ? -20.812 -2.771 -2.029 1 82.56 61 THR B O 1
ATOM 5447 N N . MET B 1 62 ? -18.766 -2.104 -1.627 1 87 62 MET B N 1
ATOM 5448 C CA . MET B 1 62 ? -18.703 -2.855 -0.377 1 87 62 MET B CA 1
ATOM 5449 C C . MET B 1 62 ? -19.719 -2.314 0.631 1 87 62 MET B C 1
ATOM 5451 O O . MET B 1 62 ? -20.281 -3.076 1.412 1 87 62 MET B O 1
ATOM 5455 N N . VAL B 1 63 ? -19.828 -1.017 0.57 1 89 63 VAL B N 1
ATOM 5456 C CA . VAL B 1 63 ? -20.797 -0.399 1.47 1 89 63 VAL B CA 1
ATOM 5457 C C . VAL B 1 63 ? -22.188 -0.966 1.197 1 89 63 VAL B C 1
ATOM 5459 O O . VAL B 1 63 ? -22.859 -1.45 2.111 1 89 63 VAL B O 1
ATOM 5462 N N . ALA B 1 64 ? -22.609 -0.9 -0.004 1 86.88 64 ALA B N 1
ATOM 5463 C CA . ALA B 1 64 ? -23.938 -1.391 -0.385 1 86.88 64 ALA B CA 1
ATOM 5464 C C . ALA B 1 64 ? -24.062 -2.887 -0.115 1 86.88 64 ALA B C 1
ATOM 5466 O O . ALA B 1 64 ? -25.109 -3.354 0.342 1 86.88 64 ALA B O 1
ATOM 5467 N N . ASP B 1 65 ? -23.031 -3.586 -0.361 1 88.06 65 ASP B N 1
ATOM 5468 C CA . ASP B 1 65 ? -23.031 -5.035 -0.178 1 88.06 65 ASP B CA 1
ATOM 5469 C C . ASP B 1 65 ? -23.203 -5.402 1.294 1 88.06 65 ASP B C 1
ATOM 5471 O O . ASP B 1 65 ? -24.047 -6.234 1.638 1 88.06 65 ASP B O 1
ATOM 5475 N N . LEU B 1 66 ? -22.453 -4.84 2.129 1 92.06 66 LEU B N 1
ATOM 5476 C CA . LEU B 1 66 ? -22.516 -5.133 3.557 1 92.06 66 LEU B CA 1
ATOM 5477 C C . LEU B 1 66 ? -23.859 -4.719 4.133 1 92.06 66 LEU B C 1
ATOM 5479 O O . LEU B 1 66 ? -24.422 -5.422 4.977 1 92.06 66 LEU B O 1
ATOM 5483 N N . ALA B 1 67 ? -24.328 -3.576 3.688 1 91.94 67 ALA B N 1
ATOM 5484 C CA . ALA B 1 67 ? -25.656 -3.143 4.121 1 91.94 67 ALA B CA 1
ATOM 5485 C C . ALA B 1 67 ? -26.719 -4.145 3.705 1 91.94 67 ALA B C 1
ATOM 5487 O O . ALA B 1 67 ? -27.578 -4.512 4.504 1 91.94 67 ALA B O 1
ATOM 5488 N N . ARG B 1 68 ? -26.672 -4.535 2.502 1 88.94 68 ARG B N 1
ATOM 5489 C CA . ARG B 1 68 ? -27.641 -5.5 1.985 1 88.94 68 ARG B CA 1
ATOM 5490 C C . ARG B 1 68 ? -27.594 -6.801 2.779 1 88.94 68 ARG B C 1
ATOM 5492 O O . ARG B 1 68 ? -28.641 -7.359 3.127 1 88.94 68 ARG B O 1
ATOM 5499 N N . LEU B 1 69 ? -26.453 -7.281 3.021 1 89.81 69 LEU B N 1
ATOM 5500 C CA . LEU B 1 69 ? -26.297 -8.539 3.742 1 89.81 69 LEU B CA 1
ATOM 5501 C C . LEU B 1 69 ? -26.812 -8.414 5.172 1 89.81 69 LEU B C 1
ATOM 5503 O O . LEU B 1 69 ? -27.375 -9.367 5.719 1 89.81 69 LEU B O 1
ATOM 5507 N N . ALA B 1 70 ? -26.578 -7.285 5.742 1 93.19 70 ALA B N 1
ATOM 5508 C CA . ALA B 1 70 ? -27.125 -7.047 7.074 1 93.19 70 ALA B CA 1
ATOM 5509 C C . ALA B 1 70 ? -28.656 -7.117 7.062 1 93.19 70 ALA B C 1
ATOM 5511 O O . ALA B 1 70 ? -29.266 -7.668 7.984 1 93.19 70 ALA B O 1
ATOM 5512 N N . THR B 1 71 ? -29.219 -6.574 6.035 1 91.56 71 THR B N 1
ATOM 5513 C CA . THR B 1 71 ? -30.672 -6.602 5.922 1 91.56 71 THR B CA 1
ATOM 5514 C C . THR B 1 71 ? -31.172 -8.031 5.73 1 91.56 71 THR B C 1
ATOM 5516 O O . THR B 1 71 ? -32.25 -8.383 6.211 1 91.56 71 THR B O 1
ATOM 5519 N N . LEU B 1 72 ? -30.453 -8.797 5.047 1 88.12 72 LEU B N 1
ATOM 5520 C CA . LEU B 1 72 ? -30.812 -10.203 4.871 1 88.12 72 LEU B CA 1
ATOM 5521 C C . LEU B 1 72 ? -30.781 -10.938 6.207 1 88.12 72 LEU B C 1
ATOM 5523 O O . LEU B 1 72 ? -31.516 -11.906 6.402 1 88.12 72 LEU B O 1
ATOM 5527 N N . ASP B 1 73 ? -30 -10.422 7.051 1 91.44 73 ASP B N 1
ATOM 5528 C CA . ASP B 1 73 ? -29.875 -11.047 8.367 1 91.44 73 ASP B CA 1
ATOM 5529 C C . ASP B 1 73 ? -30.875 -10.445 9.352 1 91.44 73 ASP B C 1
ATOM 5531 O O . ASP B 1 73 ? -30.812 -10.719 10.555 1 91.44 73 ASP B O 1
ATOM 5535 N N . GLY B 1 74 ? -31.688 -9.516 8.875 1 91.06 74 GLY B N 1
ATOM 5536 C CA . GLY B 1 74 ? -32.812 -9.078 9.695 1 91.06 74 GLY B CA 1
ATOM 5537 C C . GLY B 1 74 ? -32.719 -7.625 10.117 1 91.06 74 GLY B C 1
ATOM 5538 O O . GLY B 1 74 ? -33.594 -7.105 10.797 1 91.06 74 GLY B O 1
ATOM 5539 N N . ALA B 1 75 ? -31.609 -6.938 9.734 1 92.19 75 ALA B N 1
ATOM 5540 C CA . ALA B 1 75 ? -31.547 -5.516 10.062 1 92.19 75 ALA B CA 1
ATOM 5541 C C . ALA B 1 75 ? -32.594 -4.719 9.281 1 92.19 75 ALA B C 1
ATOM 5543 O O . ALA B 1 75 ? -32.719 -4.875 8.062 1 92.19 75 ALA B O 1
ATOM 5544 N N . ASP B 1 76 ? -33.312 -3.826 10.031 1 89.88 76 ASP B N 1
ATOM 5545 C CA . ASP B 1 76 ? -34.438 -3.213 9.344 1 89.88 76 ASP B CA 1
ATOM 5546 C C . ASP B 1 76 ? -34.469 -1.702 9.555 1 89.88 76 ASP B C 1
ATOM 5548 O O . ASP B 1 76 ? -35.469 -1.041 9.266 1 89.88 76 ASP B O 1
ATOM 5552 N N . HIS B 1 77 ? -33.375 -1.175 10.109 1 89.44 77 HIS B N 1
ATOM 5553 C CA . HIS B 1 77 ? -33.344 0.281 10.195 1 89.44 77 HIS B CA 1
ATOM 5554 C C . HIS B 1 77 ? -33.562 0.921 8.836 1 89.44 77 HIS B C 1
ATOM 5556 O O . HIS B 1 77 ? -32.906 0.541 7.852 1 89.44 77 HIS B O 1
ATOM 5562 N N . PRO B 1 78 ? -34.375 1.866 8.758 1 85.19 78 PRO B N 1
ATOM 5563 C CA . PRO B 1 78 ? -34.75 2.418 7.457 1 85.19 78 PRO B CA 1
ATOM 5564 C C . PRO B 1 78 ? -33.562 2.967 6.68 1 85.19 78 PRO B C 1
ATOM 5566 O O . PRO B 1 78 ? -33.5 2.807 5.461 1 85.19 78 PRO B O 1
ATOM 5569 N N . GLU B 1 79 ? -32.625 3.568 7.324 1 85.5 79 GLU B N 1
ATOM 5570 C CA . GLU B 1 79 ? -31.453 4.117 6.66 1 85.5 79 GLU B CA 1
ATOM 5571 C C . GLU B 1 79 ? -30.578 3.01 6.066 1 85.5 79 GLU B C 1
ATOM 5573 O O . GLU B 1 79 ? -30 3.18 4.996 1 85.5 79 GLU B O 1
ATOM 5578 N N . LEU B 1 80 ? -30.562 1.938 6.812 1 89.81 80 LEU B N 1
ATOM 5579 C CA . LEU B 1 80 ? -29.734 0.816 6.367 1 89.81 80 LEU B CA 1
ATOM 5580 C C . LEU B 1 80 ? -30.375 0.126 5.164 1 89.81 80 LEU B C 1
ATOM 5582 O O . LEU B 1 80 ? -29.672 -0.27 4.227 1 89.81 80 LEU B O 1
ATOM 5586 N N . VAL B 1 81 ? -31.641 0.025 5.262 1 86.69 81 VAL B N 1
ATOM 5587 C CA . VAL B 1 81 ? -32.375 -0.575 4.148 1 86.69 81 VAL B CA 1
ATOM 5588 C C . VAL B 1 81 ? -32.188 0.278 2.896 1 86.69 81 VAL B C 1
ATOM 5590 O O . VAL B 1 81 ? -31.984 -0.252 1.802 1 86.69 81 VAL B O 1
ATOM 5593 N N . ALA B 1 82 ? -32.219 1.566 3.078 1 82.94 82 ALA B N 1
ATOM 5594 C CA . ALA B 1 82 ? -32.031 2.475 1.954 1 82.94 82 ALA B CA 1
ATOM 5595 C C . ALA B 1 82 ? -30.609 2.332 1.386 1 82.94 82 ALA B C 1
ATOM 5597 O O . ALA B 1 82 ? -30.422 2.346 0.167 1 82.94 82 ALA B O 1
ATOM 5598 N N . LEU B 1 83 ? -29.656 2.258 2.27 1 87.25 83 LEU B N 1
ATOM 5599 C CA . LEU B 1 83 ? -28.266 2.092 1.865 1 87.25 83 LEU B CA 1
ATOM 5600 C C . LEU B 1 83 ? -28.078 0.798 1.08 1 87.25 83 LEU B C 1
ATOM 5602 O O . LEU B 1 83 ? -27.328 0.76 0.109 1 87.25 83 LEU B O 1
ATOM 5606 N N . ALA B 1 84 ? -28.75 -0.275 1.507 1 86.19 84 ALA B N 1
ATOM 5607 C CA . ALA B 1 84 ? -28.672 -1.591 0.877 1 86.19 84 ALA B CA 1
ATOM 5608 C C . ALA B 1 84 ? -29.203 -1.548 -0.552 1 86.19 84 ALA B C 1
ATOM 5610 O O . ALA B 1 84 ? -28.844 -2.385 -1.382 1 86.19 84 ALA B O 1
ATOM 5611 N N . GLN B 1 85 ? -29.969 -0.585 -0.82 1 79.69 85 GLN B N 1
ATOM 5612 C CA . GLN B 1 85 ? -30.641 -0.512 -2.117 1 79.69 85 GLN B CA 1
ATOM 5613 C C . GLN B 1 85 ? -29.906 0.437 -3.059 1 79.69 85 GLN B C 1
ATOM 5615 O O . GLN B 1 85 ? -30.297 0.596 -4.219 1 79.69 85 GLN B O 1
ATOM 5620 N N . THR B 1 86 ? -28.844 0.998 -2.5 1 78.25 86 THR B N 1
ATOM 5621 C CA . THR B 1 86 ? -28.094 1.923 -3.342 1 78.25 86 THR B CA 1
ATOM 5622 C C . THR B 1 86 ? -27.484 1.196 -4.543 1 78.25 86 THR B C 1
ATOM 5624 O O . THR B 1 86 ? -26.953 0.098 -4.406 1 78.25 86 THR B O 1
ATOM 5627 N N . GLY B 1 87 ? -27.375 1.804 -5.711 1 67.81 87 GLY B N 1
ATOM 5628 C CA . GLY B 1 87 ? -26.875 1.24 -6.953 1 67.81 87 GLY B CA 1
ATOM 5629 C C . GLY B 1 87 ? -27.906 0.433 -7.711 1 67.81 87 GLY B C 1
ATOM 5630 O O . GLY B 1 87 ? -27.703 0.097 -8.883 1 67.81 87 GLY B O 1
ATOM 5631 N N . SER B 1 88 ? -28.844 -0.184 -6.977 1 57.25 88 SER B N 1
ATOM 5632 C CA . SER B 1 88 ? -29.875 -0.989 -7.629 1 57.25 88 SER B CA 1
ATOM 5633 C C . SER B 1 88 ? -30.953 -0.111 -8.242 1 57.25 88 SER B C 1
ATOM 5635 O O . SER B 1 88 ? -31.594 -0.494 -9.227 1 57.25 88 SER B O 1
ATOM 5637 N N . PHE B 1 89 ? -31.359 0.968 -7.504 1 45.75 89 PHE B N 1
ATOM 5638 C CA . PHE B 1 89 ? -32.625 1.609 -7.816 1 45.75 89 PHE B CA 1
ATOM 5639 C C . PHE B 1 89 ? -32.406 2.945 -8.516 1 45.75 89 PHE B C 1
ATOM 5641 O O . PHE B 1 89 ? -33.344 3.58 -8.977 1 45.75 89 PHE B O 1
ATOM 5648 N N . SER B 1 90 ? -31.156 3.441 -8.469 1 48.25 90 SER B N 1
ATOM 5649 C CA . SER B 1 90 ? -31.109 4.828 -8.93 1 48.25 90 SER B CA 1
ATOM 5650 C C . SER B 1 90 ? -30.953 4.906 -10.445 1 48.25 90 SER B C 1
ATOM 5652 O O . SER B 1 90 ? -30.672 3.9 -11.094 1 48.25 90 SER B O 1
ATOM 5654 N N . ARG B 1 91 ? -31.359 5.98 -10.938 1 46.75 91 ARG B N 1
ATOM 5655 C CA . ARG B 1 91 ? -31.234 6.359 -12.336 1 46.75 91 ARG B CA 1
ATOM 5656 C C . ARG B 1 91 ? -29.906 5.895 -12.914 1 46.75 91 ARG B C 1
ATOM 5658 O O . ARG B 1 91 ? -29.766 5.699 -14.125 1 46.75 91 ARG B O 1
ATOM 5665 N N . HIS B 1 92 ? -28.922 5.973 -12.133 1 47.62 92 HIS B N 1
ATOM 5666 C CA . HIS B 1 92 ? -27.625 5.535 -12.633 1 47.62 92 HIS B CA 1
ATOM 5667 C C . HIS B 1 92 ? -27.25 4.168 -12.07 1 47.62 92 HIS B C 1
ATOM 5669 O O . HIS B 1 92 ? -26.453 4.074 -11.133 1 47.62 92 HIS B O 1
ATOM 5675 N N . LYS B 1 93 ? -27.844 3.174 -12.516 1 53.47 93 LYS B N 1
ATOM 5676 C CA . LYS B 1 93 ? -27.719 1.778 -12.102 1 53.47 93 LYS B CA 1
ATOM 5677 C C . LYS B 1 93 ? -26.266 1.329 -12.125 1 53.47 93 LYS B C 1
ATOM 5679 O O . LYS B 1 93 ? -25.531 1.617 -13.07 1 53.47 93 LYS B O 1
ATOM 5684 N N . GLY B 1 94 ? -25.781 0.917 -11.047 1 61.38 94 GLY B N 1
ATOM 5685 C CA . GLY B 1 94 ? -24.453 0.349 -10.938 1 61.38 94 GLY B CA 1
ATOM 5686 C C . GLY B 1 94 ? -23.438 1.323 -10.375 1 61.38 94 GLY B C 1
ATOM 5687 O O . GLY B 1 94 ? -22.359 0.916 -9.914 1 61.38 94 GLY B O 1
ATOM 5688 N N . ASN B 1 95 ? -23.828 2.594 -10.453 1 71.81 95 ASN B N 1
ATOM 5689 C CA . ASN B 1 95 ? -22.859 3.545 -9.914 1 71.81 95 ASN B CA 1
ATOM 5690 C C . ASN B 1 95 ? -23.188 3.916 -8.469 1 71.81 95 ASN B C 1
ATOM 5692 O O . ASN B 1 95 ? -23.656 5.02 -8.195 1 71.81 95 ASN B O 1
ATOM 5696 N N . ILE B 1 96 ? -22.859 3.115 -7.602 1 78.06 96 ILE B N 1
ATOM 5697 C CA . ILE B 1 96 ? -23.188 3.215 -6.184 1 78.06 96 ILE B CA 1
ATOM 5698 C C . ILE B 1 96 ? -22.547 4.473 -5.594 1 78.06 96 ILE B C 1
ATOM 5700 O O . ILE B 1 96 ? -23.172 5.164 -4.781 1 78.06 96 ILE B O 1
ATOM 5704 N N . SER B 1 97 ? -21.406 4.844 -6.047 1 75.88 97 SER B N 1
ATOM 5705 C CA . SER B 1 97 ? -20.719 6.02 -5.527 1 75.88 97 SER B CA 1
ATOM 5706 C C . SER B 1 97 ? -21.5 7.293 -5.809 1 75.88 97 SER B C 1
ATOM 5708 O O . SER B 1 97 ? -21.641 8.148 -4.934 1 75.88 97 SER B O 1
ATOM 5710 N N . ARG B 1 98 ? -21.984 7.379 -6.961 1 72.5 98 ARG B N 1
ATOM 5711 C CA . ARG B 1 98 ? -22.766 8.555 -7.332 1 72.5 98 ARG B CA 1
ATOM 5712 C C . ARG B 1 98 ? -24.062 8.625 -6.52 1 72.5 98 ARG B C 1
ATOM 5714 O O . ARG B 1 98 ? -24.484 9.711 -6.109 1 72.5 98 ARG B O 1
ATOM 5721 N N . ASP B 1 99 ? -24.641 7.5 -6.352 1 76 99 ASP B N 1
ATOM 5722 C CA . ASP B 1 99 ? -25.859 7.457 -5.555 1 76 99 ASP B CA 1
ATOM 5723 C C . ASP B 1 99 ? -25.594 7.902 -4.117 1 76 99 ASP B C 1
ATOM 5725 O O . ASP B 1 99 ? -26.391 8.656 -3.541 1 76 99 ASP B O 1
ATOM 5729 N N . LEU B 1 100 ? -24.547 7.426 -3.625 1 78.12 100 LEU B N 1
ATOM 5730 C CA . LEU B 1 100 ? -24.188 7.785 -2.258 1 78.12 100 LEU B CA 1
ATOM 5731 C C . LEU B 1 100 ? -23.938 9.281 -2.141 1 78.12 100 LEU B C 1
ATOM 5733 O O . LEU B 1 100 ? -24.375 9.922 -1.189 1 78.12 100 LEU B O 1
ATOM 5737 N N . LEU B 1 101 ? -23.234 9.836 -3.09 1 73.81 101 LEU B N 1
ATOM 5738 C CA . LEU B 1 101 ? -22.938 11.266 -3.07 1 73.81 101 LEU B CA 1
ATOM 5739 C C . LEU B 1 101 ? -24.219 12.094 -3.166 1 73.81 101 LEU B C 1
ATOM 5741 O O . LEU B 1 101 ? -24.344 13.102 -2.477 1 73.81 101 LEU B O 1
ATOM 5745 N N . ARG B 1 102 ? -25.078 11.648 -3.969 1 69.38 102 ARG B N 1
ATOM 5746 C CA . ARG B 1 102 ? -26.344 12.336 -4.113 1 69.38 102 ARG B CA 1
ATOM 5747 C C . ARG B 1 102 ? -27.156 12.273 -2.816 1 69.38 102 ARG B C 1
ATOM 5749 O O . ARG B 1 102 ? -27.766 13.266 -2.41 1 69.38 102 ARG B O 1
ATOM 5756 N N . LEU B 1 103 ? -27.094 11.109 -2.246 1 69.25 103 LEU B N 1
ATOM 5757 C CA . LEU B 1 103 ? -27.812 10.898 -0.991 1 69.25 103 LEU B CA 1
ATOM 5758 C C . LEU B 1 103 ? -27.266 11.797 0.108 1 69.25 103 LEU B C 1
ATOM 5760 O O . LEU B 1 103 ? -28.031 12.406 0.861 1 69.25 103 LEU B O 1
ATOM 5764 N N . LEU B 1 104 ? -26.047 11.945 0.087 1 72.38 104 LEU B N 1
ATOM 5765 C CA . LEU B 1 104 ? -25.406 12.656 1.189 1 72.38 104 LEU B CA 1
ATOM 5766 C C . LEU B 1 104 ? -25.359 14.148 0.915 1 72.38 104 LEU B C 1
ATOM 5768 O O . LEU B 1 104 ? -25.359 14.961 1.847 1 72.38 104 LEU B O 1
ATOM 5772 N N . ALA B 1 105 ? -25.281 14.516 -0.318 1 67.12 105 ALA B N 1
ATOM 5773 C CA . ALA B 1 105 ? -25.25 15.93 -0.693 1 67.12 105 ALA B CA 1
ATOM 5774 C C . ALA B 1 105 ? -26.516 16.656 -0.235 1 67.12 105 ALA B C 1
ATOM 5776 O O . ALA B 1 105 ? -26.469 17.828 0.133 1 67.12 105 ALA B O 1
ATOM 5777 N N . LYS B 1 106 ? -27.578 15.945 -0.218 1 63.53 106 LYS B N 1
ATOM 5778 C CA . LYS B 1 106 ? -28.844 16.547 0.177 1 63.53 106 LYS B CA 1
ATOM 5779 C C . LYS B 1 106 ? -28.844 16.906 1.661 1 63.53 106 LYS B C 1
ATOM 5781 O O . LYS B 1 106 ? -29.625 17.75 2.1 1 63.53 106 LYS B O 1
ATOM 5786 N N . ARG B 1 107 ? -28.031 16.406 2.34 1 66.19 107 ARG B N 1
ATOM 5787 C CA . ARG B 1 107 ? -28.016 16.594 3.787 1 66.19 107 ARG B CA 1
ATOM 5788 C C . ARG B 1 107 ? -26.906 17.562 4.199 1 66.19 107 ARG B C 1
ATOM 5790 O O . ARG B 1 107 ? -26.812 17.938 5.371 1 66.19 107 ARG B O 1
ATOM 5797 N N . GLU B 1 108 ? -26.203 17.969 3.184 1 73.06 108 GLU B N 1
ATOM 5798 C CA . GLU B 1 108 ? -25.047 18.797 3.49 1 73.06 108 GLU B CA 1
ATOM 5799 C C . GLU B 1 108 ? -25.453 20.266 3.658 1 73.06 108 GLU B C 1
ATOM 5801 O O . GLU B 1 108 ? -26.172 20.812 2.824 1 73.06 108 GLU B O 1
ATOM 5806 N N . VAL B 1 109 ? -25.094 20.797 4.754 1 78.44 109 VAL B N 1
ATOM 5807 C CA . VAL B 1 109 ? -25.375 22.203 5.016 1 78.44 109 VAL B CA 1
ATOM 5808 C C . VAL B 1 109 ? -24.141 23.047 4.762 1 78.44 109 VAL B C 1
ATOM 5810 O O . VAL B 1 109 ? -24.219 24.266 4.621 1 78.44 109 VAL B O 1
ATOM 5813 N N . PHE B 1 110 ? -23.031 22.422 4.508 1 85.69 110 PHE B N 1
ATOM 5814 C CA . PHE B 1 110 ? -21.781 23.172 4.289 1 85.69 110 PHE B CA 1
ATOM 5815 C C . PHE B 1 110 ? -21.75 23.75 2.879 1 85.69 110 PHE B C 1
ATOM 5817 O O . PHE B 1 110 ? -22.156 23.078 1.92 1 85.69 110 PHE B O 1
ATOM 5824 N N . THR B 1 111 ? -21.328 24.984 2.875 1 87.75 111 THR B N 1
ATOM 5825 C CA . THR B 1 111 ? -21.109 25.625 1.58 1 87.75 111 THR B CA 1
ATOM 5826 C C . THR B 1 111 ? -20.141 24.812 0.728 1 87.75 111 THR B C 1
ATOM 5828 O O . THR B 1 111 ? -19.094 24.391 1.211 1 87.75 111 THR B O 1
ATOM 5831 N N . PRO B 1 112 ? -20.516 24.547 -0.52 1 87.94 112 PRO B N 1
ATOM 5832 C CA . PRO B 1 112 ? -19.594 23.812 -1.4 1 87.94 112 PRO B CA 1
ATOM 5833 C C . PRO B 1 112 ? -18.25 24.516 -1.582 1 87.94 112 PRO B C 1
ATOM 5835 O O . PRO B 1 112 ? -18.188 25.734 -1.494 1 87.94 112 PRO B O 1
ATOM 5838 N N . ALA B 1 113 ? -17.266 23.734 -1.87 1 93.12 113 ALA B N 1
ATOM 5839 C CA . ALA B 1 113 ? -15.945 24.281 -2.129 1 93.12 113 ALA B CA 1
ATOM 5840 C C . ALA B 1 113 ? -15.969 25.25 -3.318 1 93.12 113 ALA B C 1
ATOM 5842 O O . ALA B 1 113 ? -16.719 25.047 -4.27 1 93.12 113 ALA B O 1
ATOM 5843 N N . HIS B 1 114 ? -15.203 26.266 -3.158 1 94.56 114 HIS B N 1
ATOM 5844 C CA . HIS B 1 114 ? -15.023 27.188 -4.273 1 94.56 114 HIS B CA 1
ATOM 5845 C C . HIS B 1 114 ? -14.07 26.625 -5.316 1 94.56 114 HIS B C 1
ATOM 5847 O O . HIS B 1 114 ? -13.047 26.031 -4.969 1 94.56 114 HIS B O 1
ATOM 5853 N N . THR B 1 115 ? -14.438 26.781 -6.574 1 94.69 115 THR B N 1
ATOM 5854 C CA . THR B 1 115 ? -13.57 26.297 -7.637 1 94.69 115 THR B CA 1
ATOM 5855 C C . THR B 1 115 ? -12.805 27.453 -8.281 1 94.69 115 THR B C 1
ATOM 5857 O O . THR B 1 115 ? -13.367 28.516 -8.531 1 94.69 115 THR B O 1
ATOM 5860 N N . VAL B 1 116 ? -11.539 27.297 -8.5 1 95.06 116 VAL B N 1
ATOM 5861 C CA . VAL B 1 116 ? -10.68 28.281 -9.148 1 95.06 116 VAL B CA 1
ATOM 5862 C C . VAL B 1 116 ? -9.992 27.656 -10.359 1 95.06 116 VAL B C 1
ATOM 5864 O O . VAL B 1 116 ? -9.695 26.453 -10.359 1 95.06 116 VAL B O 1
ATOM 5867 N N . GLN B 1 117 ? -9.797 28.484 -11.336 1 94.25 117 GLN B N 1
ATOM 5868 C CA . GLN B 1 117 ? -9.055 28.016 -12.5 1 94.25 117 GLN B CA 1
ATOM 5869 C C . GLN B 1 117 ? -7.551 28.062 -12.242 1 94.25 117 GLN B C 1
ATOM 5871 O O . GLN B 1 117 ? -7.027 29.062 -11.773 1 94.25 117 GLN B O 1
ATOM 5876 N N . VAL B 1 118 ? -6.902 26.969 -12.508 1 95.12 118 VAL B N 1
ATOM 5877 C CA . VAL B 1 118 ? -5.457 26.906 -12.312 1 95.12 118 VAL B CA 1
ATOM 5878 C C . VAL B 1 118 ? -4.781 26.422 -13.594 1 95.12 118 VAL B C 1
ATOM 5880 O O . VAL B 1 118 ? -5.355 25.625 -14.336 1 95.12 118 VAL B O 1
ATOM 5883 N N . GLN B 1 119 ? -3.584 26.969 -13.75 1 94.31 119 GLN B N 1
ATOM 5884 C CA . GLN B 1 119 ? -2.736 26.438 -14.812 1 94.31 119 GLN B CA 1
ATOM 5885 C C . GLN B 1 119 ? -2.051 25.156 -14.359 1 94.31 119 GLN B C 1
ATOM 5887 O O . GLN B 1 119 ? -1.526 25.078 -13.25 1 94.31 119 GLN B O 1
ATOM 5892 N N . CYS B 1 120 ? -2.186 24.109 -15.148 1 93.12 120 CYS B N 1
ATOM 5893 C CA . CYS B 1 120 ? -1.608 22.844 -14.742 1 93.12 120 CYS B CA 1
ATOM 5894 C C . CYS B 1 120 ? -1.094 22.062 -15.945 1 93.12 120 CYS B C 1
ATOM 5896 O O . CYS B 1 120 ? -1.215 22.516 -17.078 1 93.12 120 CYS B O 1
ATOM 5898 N N . ILE B 1 121 ? -0.374 21.016 -15.586 1 87.62 121 ILE B N 1
ATOM 5899 C CA . ILE B 1 121 ? 0.155 20.109 -16.594 1 87.62 121 ILE B CA 1
ATOM 5900 C C . ILE B 1 121 ? -0.678 18.844 -16.641 1 87.62 121 ILE B C 1
ATOM 5902 O O . ILE B 1 121 ? -0.96 18.25 -15.594 1 87.62 121 ILE B O 1
ATOM 5906 N N . ASP B 1 122 ? -1.165 18.594 -17.75 1 79.12 122 ASP B N 1
ATOM 5907 C CA . ASP B 1 122 ? -1.771 17.281 -17.891 1 79.12 122 ASP B CA 1
ATOM 5908 C C . ASP B 1 122 ? -0.711 16.188 -17.844 1 79.12 122 ASP B C 1
ATOM 5910 O O . ASP B 1 122 ? 0.105 16.062 -18.766 1 79.12 122 ASP B O 1
ATOM 5914 N N . PRO B 1 123 ? -0.767 15.445 -16.766 1 71.44 123 PRO B N 1
ATOM 5915 C CA . PRO B 1 123 ? 0.323 14.477 -16.625 1 71.44 123 PRO B CA 1
ATOM 5916 C C . PRO B 1 123 ? 0.382 13.477 -17.781 1 71.44 123 PRO B C 1
ATOM 5918 O O . PRO B 1 123 ? 1.427 12.867 -18.031 1 71.44 123 PRO B O 1
ATOM 5921 N N . LYS B 1 124 ? -0.662 13.344 -18.5 1 61.88 124 LYS B N 1
ATOM 5922 C CA . LYS B 1 124 ? -0.715 12.414 -19.625 1 61.88 124 LYS B CA 1
ATOM 5923 C C . LYS B 1 124 ? -0.08 13.023 -20.859 1 61.88 124 LYS B C 1
ATOM 5925 O O . LYS B 1 124 ? 0.674 12.352 -21.578 1 61.88 124 LYS B O 1
ATOM 5930 N N . THR B 1 125 ? -0.317 14.273 -21.078 1 61.19 125 THR B N 1
ATOM 5931 C CA . THR B 1 125 ? 0.117 14.922 -22.312 1 61.19 125 THR B CA 1
ATOM 5932 C C . THR B 1 125 ? 1.278 15.875 -22.047 1 61.19 125 THR B C 1
ATOM 5934 O O . THR B 1 125 ? 1.945 16.328 -22.969 1 61.19 125 THR B O 1
ATOM 5937 N N . SER B 1 126 ? 1.581 16.062 -20.875 1 68.38 126 SER B N 1
ATOM 5938 C CA . SER B 1 126 ? 2.6 17.016 -20.438 1 68.38 126 SER B CA 1
ATOM 5939 C C . SER B 1 126 ? 2.322 18.406 -21 1 68.38 126 SER B C 1
ATOM 5941 O O . SER B 1 126 ? 3.23 19.234 -21.078 1 68.38 126 SER B O 1
ATOM 5943 N N . LYS B 1 127 ? 1.114 18.562 -21.484 1 75.12 127 LYS B N 1
ATOM 5944 C CA . LYS B 1 127 ? 0.749 19.875 -22 1 75.12 127 LYS B CA 1
ATOM 5945 C C . LYS B 1 127 ? 0.138 20.75 -20.906 1 75.12 127 LYS B C 1
ATOM 5947 O O . LYS B 1 127 ? -0.486 20.25 -19.984 1 75.12 127 LYS B O 1
ATOM 5952 N N . LEU B 1 128 ? 0.398 22.016 -21.141 1 87.44 128 LEU B N 1
ATOM 5953 C CA . LEU B 1 128 ? -0.203 22.984 -20.234 1 87.44 128 LEU B CA 1
ATOM 5954 C C . LEU B 1 128 ? -1.697 23.125 -20.5 1 87.44 128 LEU B C 1
ATOM 5956 O O . LEU B 1 128 ? -2.123 23.172 -21.656 1 87.44 128 LEU B O 1
ATOM 5960 N N . GLU B 1 129 ? -2.432 22.984 -19.484 1 89.75 129 GLU B N 1
ATOM 5961 C CA . GLU B 1 129 ? -3.873 23.188 -19.578 1 89.75 129 GLU B CA 1
ATOM 5962 C C . GLU B 1 129 ? -4.422 23.938 -18.375 1 89.75 129 GLU B C 1
ATOM 5964 O O . GLU B 1 129 ? -3.674 24.25 -17.438 1 89.75 129 GLU B O 1
ATOM 5969 N N . THR B 1 130 ? -5.648 24.344 -18.562 1 92.5 130 THR B N 1
ATOM 5970 C CA . THR B 1 130 ? -6.371 24.953 -17.453 1 92.5 130 THR B CA 1
ATOM 5971 C C . THR B 1 130 ? -7.336 23.938 -16.828 1 92.5 130 THR B C 1
ATOM 5973 O O . THR B 1 130 ? -8.008 23.203 -17.531 1 92.5 130 THR B O 1
ATOM 5976 N N . ALA B 1 131 ? -7.242 23.812 -15.555 1 94.25 131 ALA B N 1
ATOM 5977 C CA . ALA B 1 131 ? -8.133 22.922 -14.828 1 94.25 131 ALA B CA 1
ATOM 5978 C C . ALA B 1 131 ? -8.758 23.625 -13.625 1 94.25 131 ALA B C 1
ATOM 5980 O O . ALA B 1 131 ? -8.383 24.75 -13.297 1 94.25 131 ALA B O 1
ATOM 5981 N N . GLU B 1 132 ? -9.75 22.938 -13.07 1 94.38 132 GLU B N 1
ATOM 5982 C CA . GLU B 1 132 ? -10.414 23.469 -11.891 1 94.38 132 GLU B CA 1
ATOM 5983 C C . GLU B 1 132 ? -9.844 22.844 -10.617 1 94.38 132 GLU B C 1
ATOM 5985 O O . GLU B 1 132 ? -9.648 21.641 -10.539 1 94.38 132 GLU B O 1
ATOM 5990 N N . ALA B 1 133 ? -9.492 23.703 -9.703 1 96 133 ALA B N 1
ATOM 5991 C CA . ALA B 1 133 ? -9.094 23.297 -8.367 1 96 133 ALA B CA 1
ATOM 5992 C C . ALA B 1 133 ? -10.117 23.734 -7.324 1 96 133 ALA B C 1
ATOM 5994 O O . ALA B 1 133 ? -10.648 24.844 -7.406 1 96 133 ALA B O 1
ATOM 5995 N N . ALA B 1 134 ? -10.406 22.844 -6.398 1 96.19 134 ALA B N 1
ATOM 5996 C CA . ALA B 1 134 ? -11.344 23.172 -5.328 1 96.19 134 ALA B CA 1
ATOM 5997 C C . ALA B 1 134 ? -10.617 23.719 -4.105 1 96.19 134 ALA B C 1
ATOM 5999 O O . ALA B 1 134 ? -9.555 23.203 -3.732 1 96.19 134 ALA B O 1
ATOM 6000 N N . ILE B 1 135 ? -11.203 24.766 -3.547 1 96.44 135 ILE B N 1
ATOM 6001 C CA . ILE B 1 135 ? -10.688 25.344 -2.311 1 96.44 135 ILE B CA 1
ATOM 6002 C C . ILE B 1 135 ? -11.82 25.484 -1.297 1 96.44 135 ILE B C 1
ATOM 6004 O O . ILE B 1 135 ? -12.859 26.078 -1.595 1 96.44 135 ILE B O 1
ATOM 6008 N N . VAL B 1 136 ? -11.648 24.875 -0.174 1 96.5 136 VAL B N 1
ATOM 6009 C CA . VAL B 1 136 ? -12.523 25.156 0.955 1 96.5 136 VAL B CA 1
ATOM 6010 C C . VAL B 1 136 ? -12.039 26.406 1.684 1 96.5 136 VAL B C 1
ATOM 6012 O O . VAL B 1 136 ? -11.078 26.344 2.459 1 96.5 136 VAL B O 1
ATOM 6015 N N . LEU B 1 137 ? -12.734 27.438 1.413 1 97.12 137 LEU B N 1
ATOM 6016 C CA . LEU B 1 137 ? -12.289 28.734 1.925 1 97.12 137 LEU B CA 1
ATOM 6017 C C . LEU B 1 137 ? -12.391 28.781 3.445 1 97.12 137 LEU B C 1
ATOM 6019 O O . LEU B 1 137 ? -13.469 28.578 4.008 1 97.12 137 LEU B O 1
ATOM 6023 N N . PRO B 1 138 ? -11.32 29.156 4.117 1 97.19 138 PRO B N 1
ATOM 6024 C CA . PRO B 1 138 ? -11.289 29.125 5.582 1 97.19 138 PRO B CA 1
ATOM 6025 C C . PRO B 1 138 ? -12.375 29.984 6.215 1 97.19 138 PRO B C 1
ATOM 6027 O O . PRO B 1 138 ? -13.047 29.547 7.152 1 97.19 138 PRO B O 1
ATOM 6030 N N . HIS B 1 139 ? -12.633 31.25 5.711 1 97.38 139 HIS B N 1
ATOM 6031 C CA . HIS B 1 139 ? -13.609 32.125 6.359 1 97.38 139 HIS B CA 1
ATOM 6032 C C . HIS B 1 139 ? -15.023 31.578 6.172 1 97.38 139 HIS B C 1
ATOM 6034 O O . HIS B 1 139 ? -15.883 31.781 7.031 1 97.38 139 HIS B O 1
ATOM 6040 N N . VAL B 1 140 ? -15.234 30.906 5.039 1 96.31 140 VAL B N 1
ATOM 6041 C CA . VAL B 1 140 ? -16.547 30.328 4.781 1 96.31 140 VAL B CA 1
ATOM 6042 C C . VAL B 1 140 ? -16.781 29.125 5.691 1 96.31 140 VAL B C 1
ATOM 6044 O O . VAL B 1 140 ? -17.828 29 6.309 1 96.31 140 VAL B O 1
ATOM 6047 N N . ALA B 1 141 ? -15.805 28.266 5.746 1 95.38 141 ALA B N 1
ATOM 6048 C CA . ALA B 1 141 ? -15.891 27.109 6.629 1 95.38 141 ALA B CA 1
ATOM 6049 C C . ALA B 1 141 ? -16.078 27.531 8.086 1 95.38 141 ALA B C 1
ATOM 6051 O O . ALA B 1 141 ? -16.859 26.938 8.82 1 95.38 141 ALA B O 1
ATOM 6052 N N . PHE B 1 142 ? -15.305 28.531 8.477 1 97.12 142 PHE B N 1
ATOM 6053 C CA . PHE B 1 142 ? -15.398 29.109 9.812 1 97.12 142 PHE B CA 1
ATOM 6054 C C . PHE B 1 142 ? -16.812 29.594 10.094 1 97.12 142 PHE B C 1
ATOM 6056 O O . PHE B 1 142 ? -17.391 29.25 11.133 1 97.12 142 PHE B O 1
ATOM 6063 N N . SER B 1 143 ? -17.344 30.297 9.195 1 97 143 SER B N 1
ATOM 6064 C CA . SER B 1 143 ? -18.688 30.844 9.336 1 97 143 SER B CA 1
ATOM 6065 C C . SER B 1 143 ? -19.75 29.75 9.328 1 97 143 SER B C 1
ATOM 6067 O O . SER B 1 143 ? -20.672 29.766 10.133 1 97 143 SER B O 1
ATOM 6069 N N . ASP B 1 144 ? -19.641 28.781 8.438 1 94.69 144 ASP B N 1
ATOM 6070 C CA . ASP B 1 144 ? -20.562 27.672 8.352 1 94.69 144 ASP B CA 1
ATOM 6071 C C . ASP B 1 144 ? -20.578 26.859 9.648 1 94.69 144 ASP B C 1
ATOM 6073 O O . ASP B 1 144 ? -21.641 26.469 10.133 1 94.69 144 ASP B O 1
ATOM 6077 N N . LEU B 1 145 ? -19.422 26.625 10.172 1 94.44 145 LEU B N 1
ATOM 6078 C CA . LEU B 1 145 ? -19.328 25.891 11.43 1 94.44 145 LEU B CA 1
ATOM 6079 C C . LEU B 1 145 ? -20.031 26.641 12.547 1 94.44 145 LEU B C 1
ATOM 6081 O O . LEU B 1 145 ? -20.781 26.047 13.336 1 94.44 145 LEU B O 1
ATOM 6085 N N . GLY B 1 146 ? -19.797 27.953 12.641 1 94.75 146 GLY B N 1
ATOM 6086 C CA . GLY B 1 146 ? -20.438 28.766 13.648 1 94.75 146 GLY B CA 1
ATOM 6087 C C . GLY B 1 146 ? -21.953 28.797 13.508 1 94.75 146 GLY B C 1
ATOM 6088 O O . GLY B 1 146 ? -22.672 28.688 14.5 1 94.75 146 GLY B O 1
ATOM 6089 N N . ARG B 1 147 ? -22.406 28.891 12.359 1 94.38 147 ARG B N 1
ATOM 6090 C CA . ARG B 1 147 ? -23.828 29.078 12.078 1 94.38 147 ARG B CA 1
ATOM 6091 C C . ARG B 1 147 ? -24.609 27.781 12.305 1 94.38 147 ARG B C 1
ATOM 6093 O O . ARG B 1 147 ? -25.703 27.812 12.883 1 94.38 147 ARG B O 1
ATOM 6100 N N . HIS B 1 148 ? -24.062 26.703 11.859 1 91.62 148 HIS B N 1
ATOM 6101 C CA . HIS B 1 148 ? -24.828 25.469 11.805 1 91.62 148 HIS B CA 1
ATOM 6102 C C . HIS B 1 148 ? -24.438 24.516 12.922 1 91.62 148 HIS B C 1
ATOM 6104 O O . HIS B 1 148 ? -25.219 23.625 13.289 1 91.62 148 HIS B O 1
ATOM 6110 N N . TYR B 1 149 ? -23.266 24.688 13.438 1 89.88 149 TYR B N 1
ATOM 6111 C CA . TYR B 1 149 ? -22.766 23.766 14.445 1 89.88 149 TYR B CA 1
ATOM 6112 C C . TYR B 1 149 ? -22.078 24.531 15.578 1 89.88 149 TYR B C 1
ATOM 6114 O O . TYR B 1 149 ? -20.891 24.297 15.852 1 89.88 149 TYR B O 1
ATOM 6122 N N . LYS B 1 150 ? -22.812 25.203 16.359 1 92.44 150 LYS B N 1
ATOM 6123 C CA . LYS B 1 150 ? -22.312 26.141 17.359 1 92.44 150 LYS B CA 1
ATOM 6124 C C . LYS B 1 150 ? -21.469 25.422 18.406 1 92.44 150 LYS B C 1
ATOM 6126 O O . LYS B 1 150 ? -20.344 25.859 18.719 1 92.44 150 LYS B O 1
ATOM 6131 N N . GLN B 1 151 ? -22 24.312 18.891 1 89.31 151 GLN B N 1
ATOM 6132 C CA . GLN B 1 151 ? -21.281 23.578 19.922 1 89.31 151 GLN B CA 1
ATOM 6133 C C . GLN B 1 151 ? -19.953 23.031 19.359 1 89.31 151 GLN B C 1
ATOM 6135 O O . GLN B 1 151 ? -18.922 23.109 20.031 1 89.31 151 GLN B O 1
ATOM 6140 N N . GLN B 1 152 ? -20.031 22.562 18.203 1 88.5 152 GLN B N 1
ATOM 6141 C CA . GLN B 1 152 ? -18.828 22 17.578 1 88.5 152 GLN B CA 1
ATOM 6142 C C . GLN B 1 152 ? -17.828 23.094 17.219 1 88.5 152 GLN B C 1
ATOM 6144 O O . GLN B 1 152 ? -16.609 22.875 17.281 1 88.5 152 GLN B O 1
ATOM 6149 N N . PHE B 1 153 ? -18.344 24.219 16.844 1 92.94 153 PHE B N 1
ATOM 6150 C CA . PHE B 1 153 ? -17.469 25.359 16.578 1 92.94 153 PHE B CA 1
ATOM 6151 C C . PHE B 1 153 ? -16.578 25.641 17.781 1 92.94 153 PHE B C 1
ATOM 6153 O O . PHE B 1 153 ? -15.352 25.734 17.625 1 92.94 153 PHE B O 1
ATOM 6160 N N . HIS B 1 154 ? -17.203 25.719 18.906 1 93.88 154 HIS B N 1
ATOM 6161 C CA . HIS B 1 154 ? -16.453 26.031 20.109 1 93.88 154 HIS B CA 1
ATOM 6162 C C . HIS B 1 154 ? -15.461 24.922 20.453 1 93.88 154 HIS B C 1
ATOM 6164 O O . HIS B 1 154 ? -14.359 25.188 20.938 1 93.88 154 HIS B O 1
ATOM 6170 N N . ALA B 1 155 ? -15.812 23.719 20.141 1 90.25 155 ALA B N 1
ATOM 6171 C CA . ALA B 1 155 ? -14.938 22.578 20.406 1 90.25 155 ALA B CA 1
ATOM 6172 C C . ALA B 1 155 ? -13.766 22.562 19.438 1 90.25 155 ALA B C 1
ATOM 6174 O O . ALA B 1 155 ? -12.617 22.359 19.844 1 90.25 155 ALA B O 1
ATOM 6175 N N . ILE B 1 156 ? -13.977 22.75 18.141 1 91.88 156 ILE B N 1
ATOM 6176 C CA . ILE B 1 156 ? -12.977 22.672 17.094 1 91.88 156 ILE B CA 1
ATOM 6177 C C . ILE B 1 156 ? -11.961 23.812 17.266 1 91.88 156 ILE B C 1
ATOM 6179 O O . ILE B 1 156 ? -10.758 23.594 17.078 1 91.88 156 ILE B O 1
ATOM 6183 N N . PHE B 1 157 ? -12.461 24.953 17.656 1 95.38 157 PHE B N 1
ATOM 6184 C CA . PHE B 1 157 ? -11.57 26.109 17.734 1 95.38 157 PHE B CA 1
ATOM 6185 C C . PHE B 1 157 ? -11.109 26.344 19.172 1 95.38 157 PHE B C 1
ATOM 6187 O O . PHE B 1 157 ? -10.367 27.297 19.438 1 95.38 157 PHE B O 1
ATOM 6194 N N . ALA B 1 158 ? -11.586 25.531 20.141 1 93.88 158 ALA B N 1
ATOM 6195 C CA . ALA B 1 158 ? -11.172 25.594 21.531 1 93.88 158 ALA B CA 1
ATOM 6196 C C . ALA B 1 158 ? -11.305 27 22.094 1 93.88 158 ALA B C 1
ATOM 6198 O O . ALA B 1 158 ? -10.344 27.547 22.641 1 93.88 158 ALA B O 1
ATOM 6199 N N . THR B 1 159 ? -12.477 27.562 22.016 1 94.69 159 THR B N 1
ATOM 6200 C CA . THR B 1 159 ? -12.672 28.984 22.312 1 94.69 159 THR B CA 1
ATOM 6201 C C . THR B 1 159 ? -12.602 29.234 23.812 1 94.69 159 THR B C 1
ATOM 6203 O O . THR B 1 159 ? -12.445 30.375 24.25 1 94.69 159 THR B O 1
ATOM 6206 N N . SER B 1 160 ? -12.68 28.203 24.578 1 92.62 160 SER B N 1
ATOM 6207 C CA . SER B 1 160 ? -12.633 28.359 26.031 1 92.62 160 SER B CA 1
ATOM 6208 C C . SER B 1 160 ? -11.227 28.719 26.5 1 92.62 160 SER B C 1
ATOM 6210 O O . SER B 1 160 ? -11.055 29.25 27.609 1 92.62 160 SER B O 1
ATOM 6212 N N . ASP B 1 161 ? -10.234 28.547 25.719 1 91.62 161 ASP B N 1
ATOM 6213 C CA . ASP B 1 161 ? -8.852 28.688 26.156 1 91.62 161 ASP B CA 1
ATOM 6214 C C . ASP B 1 161 ? -8.203 29.922 25.547 1 91.62 161 ASP B C 1
ATOM 6216 O O . ASP B 1 161 ? -6.992 30.125 25.656 1 91.62 161 ASP B O 1
ATOM 6220 N N . LEU B 1 162 ? -8.953 30.828 24.938 1 94 162 LEU B N 1
ATOM 6221 C CA . LEU B 1 162 ? -8.406 31.938 24.172 1 94 162 LEU B CA 1
ATOM 6222 C C . LEU B 1 162 ? -7.699 32.938 25.078 1 94 162 LEU B C 1
ATOM 6224 O O . LEU B 1 162 ? -6.566 33.344 24.797 1 94 162 LEU B O 1
ATOM 6228 N N . THR B 1 163 ? -8.352 33.25 26.156 1 91.06 163 THR B N 1
ATOM 6229 C CA . THR B 1 163 ? -7.777 34.25 27.062 1 91.06 163 THR B CA 1
ATOM 6230 C C . THR B 1 163 ? -6.461 33.719 27.656 1 91.06 163 THR B C 1
ATOM 6232 O O . THR B 1 163 ? -5.477 34.469 27.703 1 91.06 163 THR B O 1
ATOM 6235 N N . SER B 1 164 ? -6.512 32.531 28 1 90.69 164 SER B N 1
ATOM 6236 C CA . SER B 1 164 ? -5.309 31.922 28.562 1 90.69 164 SER B CA 1
ATOM 6237 C C . SER B 1 164 ? -4.168 31.906 27.547 1 90.69 164 SER B C 1
ATOM 6239 O O . SER B 1 164 ? -3.004 32.094 27.906 1 90.69 164 SER B O 1
ATOM 6241 N N . PHE B 1 165 ? -4.461 31.719 26.391 1 91.31 165 PHE B N 1
ATOM 6242 C CA . PHE B 1 165 ? -3.449 31.703 25.344 1 91.31 165 PHE B CA 1
ATOM 6243 C C . PHE B 1 165 ? -2.816 33.062 25.172 1 91.31 165 PHE B C 1
ATOM 6245 O O . PHE B 1 165 ? -1.59 33.188 25.156 1 91.31 165 PHE B O 1
ATOM 6252 N N . TRP B 1 166 ? -3.572 34 25.031 1 89.56 166 TRP B N 1
ATOM 6253 C CA . TRP B 1 166 ? -3.061 35.344 24.766 1 89.56 166 TRP B CA 1
ATOM 6254 C C . TRP B 1 166 ? -2.34 35.906 26 1 89.56 166 TRP B C 1
ATOM 6256 O O . TRP B 1 166 ? -1.365 36.656 25.859 1 89.56 166 TRP B O 1
ATOM 6266 N N . ASP B 1 167 ? -2.818 35.531 27.188 1 87.88 167 ASP B N 1
ATOM 6267 C CA . ASP B 1 167 ? -2.072 35.906 28.391 1 87.88 167 ASP B CA 1
ATOM 6268 C C . ASP B 1 167 ? -0.684 35.25 28.375 1 87.88 167 ASP B C 1
ATOM 6270 O O . ASP B 1 167 ? 0.294 35.875 28.797 1 87.88 167 ASP B O 1
ATOM 6274 N N . GLY B 1 168 ? -0.689 34.062 27.891 1 87.69 168 GLY B N 1
ATOM 6275 C CA . GLY B 1 168 ? 0.59 33.375 27.75 1 87.69 168 GLY B CA 1
ATOM 6276 C C . GLY B 1 168 ? 1.514 34.062 26.75 1 87.69 168 GLY B C 1
ATOM 6277 O O . GLY B 1 168 ? 2.711 34.188 27 1 87.69 168 GLY B O 1
ATOM 6278 N N . VAL B 1 169 ? 1.008 34.5 25.656 1 87.12 169 VAL B N 1
ATOM 6279 C CA . VAL B 1 169 ? 1.773 35.188 24.609 1 87.12 169 VAL B CA 1
ATOM 6280 C C . VAL B 1 169 ? 2.359 36.5 25.156 1 87.12 169 VAL B C 1
ATOM 6282 O O . VAL B 1 169 ? 3.52 36.812 24.906 1 87.12 169 VAL B O 1
ATOM 6285 N N . GLU B 1 170 ? 1.584 37.125 25.891 1 84.81 170 GLU B N 1
ATOM 6286 C CA . GLU B 1 170 ? 2.033 38.406 26.484 1 84.81 170 GLU B CA 1
ATOM 6287 C C . GLU B 1 170 ? 3.102 38.156 27.547 1 84.81 170 GLU B C 1
ATOM 6289 O O . GLU B 1 170 ? 4.07 38.906 27.641 1 84.81 170 GLU B O 1
ATOM 6294 N N . ALA B 1 171 ? 2.885 37.125 28.203 1 84.62 171 ALA B N 1
ATOM 6295 C CA . ALA B 1 171 ? 3.797 36.812 29.297 1 84.62 171 ALA B CA 1
ATOM 6296 C C . ALA B 1 171 ? 5.199 36.531 28.781 1 84.62 171 ALA B C 1
ATOM 6298 O O . ALA B 1 171 ? 6.191 36.875 29.422 1 84.62 171 ALA B O 1
ATOM 6299 N N . VAL B 1 172 ? 5.297 35.938 27.672 1 82.94 172 VAL B N 1
ATOM 6300 C CA . VAL B 1 172 ? 6.609 35.562 27.172 1 82.94 172 VAL B CA 1
ATOM 6301 C C . VAL B 1 172 ? 7.207 36.719 26.359 1 82.94 172 VAL B C 1
ATOM 6303 O O . VAL B 1 172 ? 8.359 36.625 25.938 1 82.94 172 VAL B O 1
ATOM 6306 N N . GLN B 1 173 ? 6.523 37.719 26.141 1 75.56 173 GLN B N 1
ATOM 6307 C CA . GLN B 1 173 ? 6.973 38.906 25.422 1 75.56 173 GLN B CA 1
ATOM 6308 C C . GLN B 1 173 ? 7.48 38.531 24.031 1 75.56 173 GLN B C 1
ATOM 6310 O O . GLN B 1 173 ? 8.594 38.906 23.641 1 75.56 173 GLN B O 1
ATOM 6315 N N . ASP B 1 174 ? 6.668 37.781 23.422 1 71.44 174 ASP B N 1
ATOM 6316 C CA . ASP B 1 174 ? 6.969 37.406 22.047 1 71.44 174 ASP B CA 1
ATOM 6317 C C . ASP B 1 174 ? 7.016 38.625 21.141 1 71.44 174 ASP B C 1
ATOM 6319 O O . ASP B 1 174 ? 6.008 39.312 20.969 1 71.44 174 ASP B O 1
ATOM 6323 N N . ASP B 1 175 ? 8.148 38.875 20.625 1 65.56 175 ASP B N 1
ATOM 6324 C CA . ASP B 1 175 ? 8.352 40.094 19.859 1 65.56 175 ASP B CA 1
ATOM 6325 C C . ASP B 1 175 ? 7.5 40.094 18.594 1 65.56 175 ASP B C 1
ATOM 6327 O O . ASP B 1 175 ? 7.297 41.125 17.969 1 65.56 175 ASP B O 1
ATOM 6331 N N . ARG B 1 176 ? 6.926 39 18.281 1 65.69 176 ARG B N 1
ATOM 6332 C CA . ARG B 1 176 ? 6.031 38.938 17.125 1 65.69 176 ARG B CA 1
ATOM 6333 C C . ARG B 1 176 ? 4.766 39.75 17.375 1 65.69 176 ARG B C 1
ATOM 6335 O O . ARG B 1 176 ? 4.117 40.219 16.438 1 65.69 176 ARG B O 1
ATOM 6342 N N . LEU B 1 177 ? 4.516 39.812 18.594 1 68.31 177 LEU B N 1
ATOM 6343 C CA . LEU B 1 177 ? 3.307 40.531 18.969 1 68.31 177 LEU B CA 1
ATOM 6344 C C . LEU B 1 177 ? 3.436 42 18.625 1 68.31 177 LEU B C 1
ATOM 6346 O O . LEU B 1 177 ? 2.438 42.688 18.328 1 68.31 177 LEU B O 1
ATOM 6350 N N . ASP B 1 178 ? 4.688 42.438 18.656 1 63.66 178 ASP B N 1
ATOM 6351 C CA . ASP B 1 178 ? 4.898 43.875 18.5 1 63.66 178 ASP B CA 1
ATOM 6352 C C . ASP B 1 178 ? 4.414 44.344 17.141 1 63.66 178 ASP B C 1
ATOM 6354 O O . ASP B 1 178 ? 3.838 45.438 17.031 1 63.66 178 ASP B O 1
ATOM 6358 N N . MET B 1 179 ? 4.539 43.469 16.234 1 63.5 179 MET B N 1
ATOM 6359 C CA . MET B 1 179 ? 4.195 43.906 14.883 1 63.5 179 MET B CA 1
ATOM 6360 C C . MET B 1 179 ? 2.941 43.188 14.391 1 63.5 179 MET B C 1
ATOM 6362 O O . MET B 1 179 ? 2.51 43.375 13.25 1 63.5 179 MET B O 1
ATOM 6366 N N . HIS B 1 180 ? 2.414 42.469 15.32 1 71.31 180 HIS B N 1
ATOM 6367 C CA . HIS B 1 180 ? 1.234 41.75 14.891 1 71.31 180 HIS B CA 1
ATOM 6368 C C . HIS B 1 180 ? -0.033 42.562 15.07 1 71.31 180 HIS B C 1
ATOM 6370 O O . HIS B 1 180 ? -0.187 43.25 16.078 1 71.31 180 HIS B O 1
ATOM 6376 N N . PRO B 1 181 ? -0.828 42.5 14.07 1 64.5 181 PRO B N 1
ATOM 6377 C CA . PRO B 1 181 ? -2.045 43.312 14.133 1 64.5 181 PRO B CA 1
ATOM 6378 C C . PRO B 1 181 ? -2.818 43.094 15.438 1 64.5 181 PRO B C 1
ATOM 6380 O O . PRO B 1 181 ? -3.52 44 15.883 1 64.5 181 PRO B O 1
ATOM 6383 N N . ILE B 1 182 ? -2.594 42 16.047 1 66.88 182 ILE B N 1
ATOM 6384 C CA . ILE B 1 182 ? -3.328 41.719 17.266 1 66.88 182 ILE B CA 1
ATOM 6385 C C . ILE B 1 182 ? -2.9 42.688 18.375 1 66.88 182 ILE B C 1
ATOM 6387 O O . ILE B 1 182 ? -3.705 43.031 19.234 1 66.88 182 ILE B O 1
ATOM 6391 N N . ALA B 1 183 ? -1.695 42.938 18.328 1 66.19 183 ALA B N 1
ATOM 6392 C CA . ALA B 1 183 ? -1.186 43.844 19.328 1 66.19 183 ALA B CA 1
ATOM 6393 C C . ALA B 1 183 ? -1.52 45.312 18.953 1 66.19 183 ALA B C 1
ATOM 6395 O O . ALA B 1 183 ? -1.714 46.156 19.828 1 66.19 183 ALA B O 1
ATOM 6396 N N . LEU B 1 184 ? -1.606 45.469 17.672 1 61.03 184 LEU B N 1
ATOM 6397 C CA . LEU B 1 184 ? -1.736 46.844 17.188 1 61.03 184 LEU B CA 1
ATOM 6398 C C . LEU B 1 184 ? -3.201 47.281 17.125 1 61.03 184 LEU B C 1
ATOM 6400 O O . LEU B 1 184 ? -3.518 48.469 17.234 1 61.03 184 LEU B O 1
ATOM 6404 N N . ASP B 1 185 ? -3.992 46.438 16.797 1 57.75 185 ASP B N 1
ATOM 6405 C CA . ASP B 1 185 ? -5.418 46.719 16.656 1 57.75 185 ASP B CA 1
ATOM 6406 C C . ASP B 1 185 ? -6.141 46.594 18 1 57.75 185 ASP B C 1
ATOM 6408 O O . ASP B 1 185 ? -6.113 45.562 18.625 1 57.75 185 ASP B O 1
ATOM 6412 N N . LYS B 1 186 ? -6.668 47.719 18.531 1 53.84 186 LYS B N 1
ATOM 6413 C CA . LYS B 1 186 ? -7.414 47.781 19.781 1 53.84 186 LYS B CA 1
ATOM 6414 C C . LYS B 1 186 ? -8.555 46.75 19.797 1 53.84 186 LYS B C 1
ATOM 6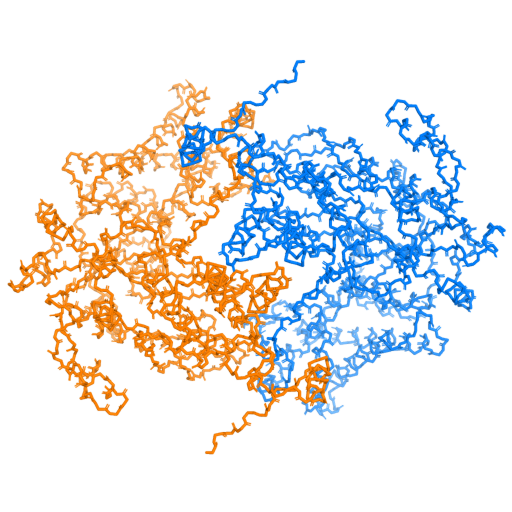416 O O . LYS B 1 186 ? -8.945 46.281 20.859 1 53.84 186 LYS B O 1
ATOM 6421 N N . ARG B 1 187 ? -9.297 46.625 18.766 1 50.44 187 ARG B N 1
ATOM 6422 C CA . ARG B 1 187 ? -10.414 45.688 18.609 1 50.44 187 ARG B CA 1
ATOM 6423 C C . ARG B 1 187 ? -9.969 44.25 18.859 1 50.44 187 ARG B C 1
ATOM 6425 O O . ARG B 1 187 ? -10.734 43.438 19.375 1 50.44 187 ARG B O 1
ATOM 6432 N N . VAL B 1 188 ? -8.773 43.969 18.266 1 52.97 188 VAL B N 1
ATOM 6433 C CA . VAL B 1 188 ? -8.164 42.656 18.422 1 52.97 188 VAL B CA 1
ATOM 6434 C C . VAL B 1 188 ? -7.875 42.375 19.891 1 52.97 188 VAL B C 1
ATOM 6436 O O . VAL B 1 188 ? -7.488 41.281 20.266 1 52.97 188 VAL B O 1
ATOM 6439 N N . GLN B 1 189 ? -8.062 43.469 20.672 1 56.88 189 GLN B N 1
ATOM 6440 C CA . GLN B 1 189 ? -7.82 43.375 22.094 1 56.88 189 GLN B CA 1
ATOM 6441 C C . GLN B 1 189 ? -8.828 42.469 22.781 1 56.88 189 GLN B C 1
ATOM 6443 O O . GLN B 1 189 ? -8.672 42.125 23.953 1 56.88 189 GLN B O 1
ATOM 6448 N N . ASP B 1 190 ? -9.625 41.969 21.875 1 77.06 190 ASP B N 1
ATOM 6449 C CA . ASP B 1 190 ? -10.555 41.031 22.484 1 77.06 190 ASP B CA 1
ATOM 6450 C C . ASP B 1 190 ? -9.969 39.625 22.531 1 77.06 190 ASP B C 1
ATOM 6452 O O . ASP B 1 190 ? -10.211 38.812 21.641 1 77.06 190 ASP B O 1
ATOM 6456 N N . LYS B 1 191 ? -9.227 39.281 23.469 1 84.81 191 LYS B N 1
ATOM 6457 C CA . LYS B 1 191 ? -8.508 38.031 23.719 1 84.81 191 LYS B CA 1
ATOM 6458 C C . LYS B 1 191 ? -9.453 36.844 23.719 1 84.81 191 LYS B C 1
ATOM 6460 O O . LYS B 1 191 ? -9.07 35.75 23.312 1 84.81 191 LYS B O 1
ATOM 6465 N N . ASP B 1 192 ? -10.641 37.156 24.062 1 90.19 192 ASP B N 1
ATOM 6466 C CA . ASP B 1 192 ? -11.586 36.062 24.219 1 90.19 192 ASP B CA 1
ATOM 6467 C C . ASP B 1 192 ? -12.336 35.812 22.906 1 90.19 192 ASP B C 1
ATOM 6469 O O . ASP B 1 192 ? -13.164 34.906 22.844 1 90.19 192 ASP B O 1
ATOM 6473 N N . ARG B 1 193 ? -11.977 36.562 21.859 1 92.19 193 ARG B N 1
ATOM 6474 C CA . ARG B 1 193 ? -12.688 36.406 20.594 1 92.19 193 ARG B CA 1
ATOM 6475 C C . ARG B 1 193 ? -11.711 36.219 19.438 1 92.19 193 ARG B C 1
ATOM 6477 O O . ARG B 1 193 ? -12.117 36.188 18.281 1 92.19 193 ARG B O 1
ATOM 6484 N N . THR B 1 194 ? -10.43 36.094 19.719 1 92.81 194 THR B N 1
ATOM 6485 C CA . THR B 1 194 ? -9.43 35.938 18.656 1 92.81 194 THR B CA 1
ATOM 6486 C C . THR B 1 194 ? -8.797 34.562 18.703 1 92.81 194 THR B C 1
ATOM 6488 O O . THR B 1 194 ? -8.039 34.25 19.625 1 92.81 194 THR B O 1
ATOM 6491 N N . ILE B 1 195 ? -9.031 33.781 17.672 1 94.44 195 ILE B N 1
ATOM 6492 C CA . ILE B 1 195 ? -8.562 32.406 17.625 1 94.44 195 ILE B CA 1
ATOM 6493 C C . ILE B 1 195 ? -7.203 32.344 16.938 1 94.44 195 ILE B C 1
ATOM 6495 O O . ILE B 1 195 ? -7.051 32.781 15.805 1 94.44 195 ILE B O 1
ATOM 6499 N N . PRO B 1 196 ? -6.148 31.891 17.594 1 93.31 196 PRO B N 1
ATOM 6500 C CA . PRO B 1 196 ? -4.875 31.641 16.906 1 93.31 196 PRO B CA 1
ATOM 6501 C C . PRO B 1 196 ? -4.918 30.422 15.984 1 93.31 196 PRO B C 1
ATOM 6503 O O . PRO B 1 196 ? -5.262 29.328 16.438 1 93.31 196 PRO B O 1
ATOM 6506 N N . LEU B 1 197 ? -4.523 30.578 14.734 1 94 197 LEU B N 1
ATOM 6507 C CA . LEU B 1 197 ? -4.605 29.5 13.742 1 94 197 LEU B CA 1
ATOM 6508 C C . LEU B 1 197 ? -3.217 28.984 13.391 1 94 197 LEU B C 1
ATOM 6510 O O . LEU B 1 197 ? -2.225 29.703 13.531 1 94 197 LEU B O 1
ATOM 6514 N N . TYR B 1 198 ? -3.184 27.766 13 1 91.88 198 TYR B N 1
ATOM 6515 C CA . TYR B 1 198 ? -2.037 27.25 12.25 1 91.88 198 TYR B CA 1
ATOM 6516 C C . TYR B 1 198 ? -2.42 26.953 10.805 1 91.88 198 TYR B C 1
ATOM 6518 O O . TYR B 1 198 ? -3.586 26.688 10.508 1 91.88 198 TYR B O 1
ATOM 6526 N N . ILE B 1 199 ? -1.475 27.078 9.883 1 91.88 199 ILE B N 1
ATOM 6527 C CA . ILE B 1 199 ? -1.559 26.578 8.516 1 91.88 199 ILE B CA 1
ATOM 6528 C C . ILE B 1 199 ? -0.586 25.422 8.32 1 91.88 199 ILE B C 1
ATOM 6530 O O . ILE B 1 199 ? 0.546 25.469 8.812 1 91.88 199 ILE B O 1
ATOM 6534 N N . HIS B 1 200 ? -1.111 24.438 7.746 1 90.69 200 HIS B N 1
ATOM 6535 C CA . HIS B 1 200 ? -0.302 23.234 7.523 1 90.69 200 HIS B CA 1
ATOM 6536 C C . HIS B 1 200 ? -0.241 22.891 6.039 1 90.69 200 HIS B C 1
ATOM 6538 O O . HIS B 1 200 ? -1.256 22.938 5.34 1 90.69 200 HIS B O 1
ATOM 6544 N N . GLY B 1 201 ? 0.957 22.688 5.52 1 86.31 201 GLY B N 1
ATOM 6545 C CA . GLY B 1 201 ? 1.204 22.203 4.172 1 86.31 201 GLY B CA 1
ATOM 6546 C C . GLY B 1 201 ? 2.125 21 4.125 1 86.31 201 GLY B C 1
ATOM 6547 O O . GLY B 1 201 ? 3.105 20.938 4.867 1 86.31 201 GLY B O 1
ATOM 6548 N N . ASP B 1 202 ? 1.656 20 3.295 1 85.75 202 ASP B N 1
ATOM 6549 C CA . ASP B 1 202 ? 2.488 18.797 3.186 1 85.75 202 ASP B CA 1
ATOM 6550 C C . ASP B 1 202 ? 2.211 18.062 1.884 1 85.75 202 ASP B C 1
ATOM 6552 O O . ASP B 1 202 ? 1.226 18.344 1.198 1 85.75 202 ASP B O 1
ATOM 6556 N N . GLY B 1 203 ? 3.215 17.219 1.548 1 82.38 203 GLY B N 1
ATOM 6557 C CA . GLY B 1 203 ? 3.041 16.281 0.44 1 82.38 203 GLY B CA 1
ATOM 6558 C C . GLY B 1 203 ? 2.83 14.852 0.889 1 82.38 203 GLY B C 1
ATOM 6559 O O . GLY B 1 203 ? 3.469 14.391 1.839 1 82.38 203 GLY B O 1
ATOM 6560 N N . VAL B 1 204 ? 1.883 14.273 0.317 1 81.62 204 VAL B N 1
ATOM 6561 C CA . VAL B 1 204 ? 1.638 12.891 0.713 1 81.62 204 VAL B CA 1
ATOM 6562 C C . VAL B 1 204 ? 1.473 12.016 -0.53 1 81.62 204 VAL B C 1
ATOM 6564 O O . VAL B 1 204 ? 0.815 12.414 -1.493 1 81.62 204 VAL B O 1
ATOM 6567 N N . GLU B 1 205 ? 2.082 10.844 -0.486 1 82.44 205 GLU B N 1
ATOM 6568 C CA . GLU B 1 205 ? 1.962 9.906 -1.597 1 82.44 205 GLU B CA 1
ATOM 6569 C C . GLU B 1 205 ? 0.589 9.234 -1.61 1 82.44 205 GLU B C 1
ATOM 6571 O O . GLU B 1 205 ? 0.105 8.781 -0.573 1 82.44 205 GLU B O 1
ATOM 6576 N N . PHE B 1 206 ? -0.031 9.289 -2.695 1 82.69 206 PHE B N 1
ATOM 6577 C CA . PHE B 1 206 ? -1.328 8.625 -2.785 1 82.69 206 PHE B CA 1
ATOM 6578 C C . PHE B 1 206 ? -1.334 7.594 -3.904 1 82.69 206 PHE B C 1
ATOM 6580 O O . PHE B 1 206 ? -2.252 6.777 -3.996 1 82.69 206 PHE B O 1
ATOM 6587 N N . GLN B 1 207 ? -0.236 7.605 -4.711 1 73.88 207 GLN B N 1
ATOM 6588 C CA . GLN B 1 207 ? -0.012 6.629 -5.773 1 73.88 207 GLN B CA 1
ATOM 6589 C C . GLN B 1 207 ? 1.479 6.387 -5.992 1 73.88 207 GLN B C 1
ATOM 6591 O O . GLN B 1 207 ? 2.314 7.164 -5.523 1 73.88 207 GLN B O 1
ATOM 6596 N N . GLN B 1 208 ? 1.894 5.211 -6.602 1 58.28 208 GLN B N 1
ATOM 6597 C CA . GLN B 1 208 ? 3.281 4.797 -6.785 1 58.28 208 GLN B CA 1
ATOM 6598 C C . GLN B 1 208 ? 4.109 5.914 -7.418 1 58.28 208 GLN B C 1
ATOM 6600 O O . GLN B 1 208 ? 5.273 6.109 -7.066 1 58.28 208 GLN B O 1
ATOM 6605 N N . ARG B 1 209 ? 3.57 6.855 -8.016 1 61.84 209 ARG B N 1
ATOM 6606 C CA . ARG B 1 209 ? 4.422 7.867 -8.641 1 61.84 209 ARG B CA 1
ATOM 6607 C C . ARG B 1 209 ? 3.758 9.242 -8.602 1 61.84 209 ARG B C 1
ATOM 6609 O O . ARG B 1 209 ? 3.949 10.047 -9.508 1 61.84 209 ARG B O 1
ATOM 6616 N N . ASP B 1 210 ? 3.029 9.414 -7.645 1 78.56 210 ASP B N 1
ATOM 6617 C CA . ASP B 1 210 ? 2.445 10.75 -7.512 1 78.56 210 ASP B CA 1
ATOM 6618 C C . ASP B 1 210 ? 2.168 11.086 -6.051 1 78.56 210 ASP B C 1
ATOM 6620 O O . ASP B 1 210 ? 1.952 10.188 -5.23 1 78.56 210 ASP B O 1
ATOM 6624 N N . SER B 1 211 ? 2.361 12.32 -5.766 1 87.12 211 SER B N 1
ATOM 6625 C CA . SER B 1 211 ? 2.084 12.859 -4.438 1 87.12 211 SER B CA 1
ATOM 6626 C C . SER B 1 211 ? 1.059 13.984 -4.5 1 87.12 211 SER B C 1
ATOM 6628 O O . SER B 1 211 ? 0.905 14.641 -5.535 1 87.12 211 SER B O 1
ATOM 6630 N N . LEU B 1 212 ? 0.349 14.055 -3.439 1 89.5 212 LEU B N 1
ATOM 6631 C CA . LEU B 1 212 ? -0.657 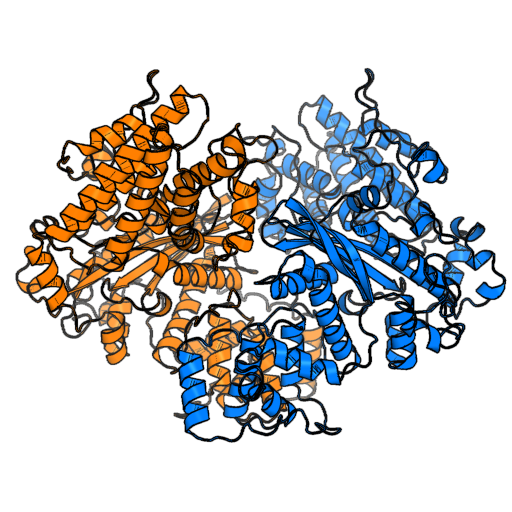15.094 -3.264 1 89.5 212 LEU B CA 1
ATOM 6632 C C . LEU B 1 212 ? -0.126 16.219 -2.379 1 89.5 212 LEU B C 1
ATOM 6634 O O . LEU B 1 212 ? 0.389 15.969 -1.288 1 89.5 212 LEU B O 1
ATOM 6638 N N . MET B 1 213 ? -0.124 17.453 -2.949 1 90 213 MET B N 1
ATOM 6639 C CA . MET B 1 213 ? 0.135 18.609 -2.092 1 90 213 MET B CA 1
ATOM 6640 C C . MET B 1 213 ? -1.127 19.016 -1.342 1 90 213 MET B C 1
ATOM 6642 O O . MET B 1 213 ? -2.168 19.266 -1.956 1 90 213 MET B O 1
ATOM 6646 N N . CYS B 1 214 ? -1.012 19.062 -0.027 1 91.56 214 CYS B N 1
ATOM 6647 C CA . CYS B 1 214 ? -2.188 19.297 0.804 1 91.56 214 CYS B CA 1
ATOM 6648 C C . CYS B 1 214 ? -2.002 20.531 1.677 1 91.56 214 CYS B C 1
ATOM 6650 O O . CYS B 1 214 ? -0.918 20.75 2.219 1 91.56 214 CYS B O 1
ATOM 6652 N N . TRP B 1 215 ? -3.043 21.297 1.728 1 92.81 215 TRP B N 1
ATOM 6653 C CA . TRP B 1 215 ? -3.111 22.438 2.633 1 92.81 215 TRP B CA 1
ATOM 6654 C C . TRP B 1 215 ? -4.289 22.312 3.596 1 92.81 215 TRP B C 1
ATOM 6656 O O . TRP B 1 215 ? -5.398 21.969 3.182 1 92.81 215 TRP B O 1
ATOM 6666 N N . SER B 1 216 ? -4.031 22.516 4.816 1 93.44 216 SER B N 1
ATOM 6667 C CA . SER B 1 216 ? -5.043 22.484 5.863 1 93.44 216 SER B CA 1
ATOM 6668 C C . SER B 1 216 ? -4.793 23.578 6.906 1 93.44 216 SER B C 1
ATOM 6670 O O . SER B 1 216 ? -3.77 24.266 6.859 1 93.44 216 SER B O 1
ATOM 6672 N N . TRP B 1 217 ? -5.738 23.828 7.734 1 94.75 217 TRP B N 1
ATOM 6673 C CA . TRP B 1 217 ? -5.648 24.828 8.797 1 94.75 217 TRP B CA 1
ATOM 6674 C C . TRP B 1 217 ? -6.484 24.406 10 1 94.75 217 TRP B C 1
ATOM 6676 O O . TRP B 1 217 ? -7.25 23.453 9.938 1 94.75 217 TRP B O 1
ATOM 6686 N N . GLY B 1 218 ? -6.289 25.031 11.109 1 93.62 218 GLY B N 1
ATOM 6687 C CA . GLY B 1 218 ? -7.031 24.766 12.328 1 93.62 218 GLY B CA 1
ATOM 6688 C C . GLY B 1 218 ? -6.613 25.641 13.484 1 93.62 218 GLY B C 1
ATOM 6689 O O . GLY B 1 218 ? -5.809 26.562 13.312 1 93.62 218 GLY B O 1
ATOM 6690 N N . SER B 1 219 ? -7.27 25.406 14.531 1 94.5 219 SER B N 1
ATOM 6691 C CA . SER B 1 219 ? -6.93 26.141 15.75 1 94.5 219 SER B CA 1
ATOM 6692 C C . SER B 1 219 ? -5.676 25.562 16.406 1 94.5 219 SER B C 1
ATOM 6694 O O . SER B 1 219 ? -5.543 24.344 16.547 1 94.5 219 SER B O 1
ATOM 6696 N N . LEU B 1 220 ? -4.812 26.406 16.766 1 91.94 220 LEU B N 1
ATOM 6697 C CA . LEU B 1 220 ? -3.6 26 17.453 1 91.94 220 LEU B CA 1
ATOM 6698 C C . LEU B 1 220 ? -3.928 25.391 18.828 1 91.94 220 LEU B C 1
ATOM 6700 O O . LEU B 1 220 ? -3.121 24.656 19.391 1 91.94 220 LEU B O 1
ATOM 6704 N N . LEU B 1 221 ? -5.074 25.703 19.297 1 91.88 221 LEU B N 1
ATOM 6705 C CA . LEU B 1 221 ? -5.438 25.359 20.672 1 91.88 221 LEU B CA 1
ATOM 6706 C C . LEU B 1 221 ? -6.098 23.984 20.734 1 91.88 221 LEU B C 1
ATOM 6708 O O . LEU B 1 221 ? -6.203 23.391 21.797 1 91.88 221 LEU B O 1
ATOM 6712 N N . ASN B 1 222 ? -6.586 23.562 19.609 1 89.38 222 ASN B N 1
ATOM 6713 C CA . ASN B 1 222 ? -7.207 22.25 19.594 1 89.38 222 ASN B CA 1
ATOM 6714 C C . ASN B 1 222 ? -6.164 21.125 19.547 1 89.38 222 ASN B C 1
ATOM 6716 O O . ASN B 1 222 ? -5.602 20.844 18.484 1 89.38 222 ASN B O 1
ATOM 6720 N N . GLN B 1 223 ? -6.008 20.453 20.641 1 77.12 223 GLN B N 1
ATOM 6721 C CA . GLN B 1 223 ? -4.953 19.453 20.75 1 77.12 223 GLN B CA 1
ATOM 6722 C C . GLN B 1 223 ? -5.512 18.047 20.594 1 77.12 223 GLN B C 1
ATOM 6724 O O . GLN B 1 223 ? -4.832 17.062 20.875 1 77.12 223 GLN B O 1
ATOM 6729 N N . LYS B 1 224 ? -6.688 18.031 20.031 1 74.62 224 LYS B N 1
ATOM 6730 C CA . LYS B 1 224 ? -7.289 16.734 19.781 1 74.62 224 LYS B CA 1
ATOM 6731 C C . LYS B 1 224 ? -6.719 16.094 18.516 1 74.62 224 LYS B C 1
ATOM 6733 O O . LYS B 1 224 ? -5.719 16.562 17.969 1 74.62 224 LYS B O 1
ATOM 6738 N N . SER B 1 225 ? -7.344 14.945 18.172 1 75 225 SER B N 1
ATOM 6739 C CA . SER B 1 225 ? -6.902 14.25 16.969 1 75 225 SER B CA 1
ATOM 6740 C C . SER B 1 225 ? -6.984 15.156 15.742 1 75 225 SER B C 1
ATOM 6742 O O . SER B 1 225 ? -7.883 16 15.641 1 75 225 SER B O 1
ATOM 6744 N N . SER B 1 226 ? -5.984 15.023 14.883 1 75.81 226 SER B N 1
ATOM 6745 C CA . SER B 1 226 ? -5.941 15.844 13.68 1 75.81 226 SER B CA 1
ATOM 6746 C C . SER B 1 226 ? -7.172 15.609 12.805 1 75.81 226 SER B C 1
ATOM 6748 O O . SER B 1 226 ? -7.559 16.484 12.031 1 75.81 226 SER B O 1
ATOM 6750 N N . LEU B 1 227 ? -7.742 14.547 12.984 1 72.75 227 LEU B N 1
ATOM 6751 C CA . LEU B 1 227 ? -8.953 14.258 12.219 1 72.75 227 LEU B CA 1
ATOM 6752 C C . LEU B 1 227 ? -10.109 15.141 12.68 1 72.75 227 LEU B C 1
ATOM 6754 O O . LEU B 1 227 ? -11.031 15.414 11.914 1 72.75 227 LEU B O 1
ATOM 6758 N N . ASP B 1 228 ? -9.906 15.633 13.906 1 72.44 228 ASP B N 1
ATOM 6759 C CA . ASP B 1 228 ? -10.961 16.469 14.492 1 72.44 228 ASP B CA 1
ATOM 6760 C C . ASP B 1 228 ? -10.586 17.953 14.43 1 72.44 228 ASP B C 1
ATOM 6762 O O . ASP B 1 228 ? -11.445 18.812 14.562 1 72.44 228 ASP B O 1
ATOM 6766 N N . SER B 1 229 ? -9.367 18.125 14.188 1 81 229 SER B N 1
ATOM 6767 C CA . SER B 1 229 ? -8.914 19.5 14.375 1 81 229 SER B CA 1
ATOM 6768 C C . SER B 1 229 ? -8.477 20.125 13.055 1 81 229 SER B C 1
ATOM 6770 O O . SER B 1 229 ? -8.453 21.344 12.922 1 81 229 SER B O 1
ATOM 6772 N N . HIS B 1 230 ? -8.102 19.312 12.086 1 89.25 230 HIS B N 1
ATOM 6773 C CA . HIS B 1 230 ? -7.648 19.844 10.797 1 89.25 230 HIS B CA 1
ATOM 6774 C C . HIS B 1 230 ? -8.828 20.094 9.859 1 89.25 230 HIS B C 1
ATOM 6776 O O . HIS B 1 230 ? -9.672 19.219 9.68 1 89.25 230 HIS B O 1
ATOM 6782 N N . LEU B 1 231 ? -8.82 21.219 9.406 1 93.69 231 LEU B N 1
ATOM 6783 C CA . LEU B 1 231 ? -9.805 21.547 8.367 1 93.69 231 LEU B CA 1
ATOM 6784 C C . LEU B 1 231 ? -9.148 21.594 6.996 1 93.69 231 LEU B C 1
ATOM 6786 O O . LEU B 1 231 ? -8.141 22.281 6.809 1 93.69 231 LEU B O 1
ATOM 6790 N N . HIS B 1 232 ? -9.758 20.891 6.109 1 94.38 232 HIS B N 1
ATOM 6791 C CA . HIS B 1 232 ? -9.234 20.812 4.754 1 94.38 232 HIS B CA 1
ATOM 6792 C C . HIS B 1 232 ? -9.344 22.141 4.027 1 94.38 232 HIS B C 1
ATOM 6794 O O . HIS B 1 232 ? -10.336 22.859 4.18 1 94.38 232 HIS B O 1
ATOM 6800 N N . MET B 1 233 ? -8.281 22.5 3.201 1 95.88 233 MET B N 1
ATOM 6801 C CA . MET B 1 233 ? -8.336 23.719 2.398 1 95.88 233 MET B CA 1
ATOM 6802 C C . MET B 1 233 ? -8.234 23.406 0.913 1 95.88 233 MET B C 1
ATOM 6804 O O . MET B 1 233 ? -9.156 23.672 0.146 1 95.88 233 MET B O 1
ATOM 6808 N N . ALA B 1 234 ? -7.102 22.797 0.547 1 95.88 234 ALA B N 1
ATOM 6809 C CA . ALA B 1 234 ? -6.898 22.5 -0.868 1 95.88 234 ALA B CA 1
ATOM 6810 C C . ALA B 1 234 ? -5.863 21.406 -1.054 1 95.88 234 ALA B C 1
ATOM 6812 O O . ALA B 1 234 ? -4.98 21.219 -0.21 1 95.88 234 ALA B O 1
ATOM 6813 N N . VAL B 1 235 ? -6.031 20.656 -2.121 1 95.25 235 VAL B N 1
ATOM 6814 C CA . VAL B 1 235 ? -5.043 19.656 -2.516 1 95.25 235 VAL B CA 1
ATOM 6815 C C . VAL B 1 235 ? -4.82 19.719 -4.027 1 95.25 235 VAL B C 1
ATOM 6817 O O . VAL B 1 235 ? -5.691 20.172 -4.77 1 95.25 235 VAL B O 1
ATOM 6820 N N . TRP B 1 236 ? -3.621 19.344 -4.41 1 94.31 236 TRP B N 1
ATOM 6821 C CA . TRP B 1 236 ? -3.312 19.25 -5.836 1 94.31 236 TRP B CA 1
ATOM 6822 C C . TRP B 1 236 ? -2.227 18.203 -6.086 1 94.31 236 TRP B C 1
ATOM 6824 O O . TRP B 1 236 ? -1.25 18.125 -5.336 1 94.31 236 TRP B O 1
ATOM 6834 N N . PRO B 1 237 ? -2.398 17.359 -7.141 1 91.38 237 PRO B N 1
ATOM 6835 C CA . PRO B 1 237 ? -1.35 16.391 -7.441 1 91.38 237 PRO B CA 1
ATOM 6836 C C . PRO B 1 237 ? -0.053 17.047 -7.914 1 91.38 237 PRO B C 1
ATOM 6838 O O . PRO B 1 237 ? -0.08 17.922 -8.781 1 91.38 237 PRO B O 1
ATOM 6841 N N . LYS B 1 238 ? 1 16.547 -7.488 1 87.75 238 LYS B N 1
ATOM 6842 C CA . LYS B 1 238 ? 2.303 17.109 -7.82 1 87.75 238 LYS B CA 1
ATOM 6843 C C . LYS B 1 238 ? 2.613 16.938 -9.305 1 87.75 238 LYS B C 1
ATOM 6845 O O . LYS B 1 238 ? 3.182 17.844 -9.938 1 87.75 238 LYS B O 1
ATOM 6850 N N . THR B 1 239 ? 2.244 15.875 -9.867 1 82 239 THR B N 1
ATOM 6851 C CA . THR B 1 239 ? 2.553 15.57 -11.266 1 82 239 THR B CA 1
ATOM 6852 C C . THR B 1 239 ? 1.792 16.5 -12.203 1 82 239 THR B C 1
ATOM 6854 O O . THR B 1 239 ? 2.162 16.656 -13.367 1 82 239 THR B O 1
ATOM 6857 N N . ALA B 1 240 ? 0.771 17.109 -11.68 1 88.94 240 ALA B N 1
ATOM 6858 C CA . ALA B 1 240 ? -0.036 18.016 -12.5 1 88.94 240 ALA B CA 1
ATOM 6859 C C . ALA B 1 240 ? 0.315 19.469 -12.219 1 88.94 240 ALA B C 1
ATOM 6861 O O . ALA B 1 240 ? -0.379 20.391 -12.68 1 88.94 240 ALA B O 1
ATOM 6862 N N . THR B 1 241 ? 1.331 19.656 -11.477 1 89.38 241 THR B N 1
ATOM 6863 C CA . THR B 1 241 ? 1.663 21.016 -11.055 1 89.38 241 THR B CA 1
ATOM 6864 C C . THR B 1 241 ? 2.549 21.703 -12.086 1 89.38 241 THR B C 1
ATOM 6866 O O . THR B 1 241 ? 3.553 21.141 -12.523 1 89.38 241 THR B O 1
ATOM 6869 N N . ALA B 1 242 ? 2.107 22.891 -12.484 1 87.44 242 ALA B N 1
ATOM 6870 C CA . ALA B 1 242 ? 2.914 23.812 -13.273 1 87.44 242 ALA B CA 1
ATOM 6871 C C . ALA B 1 242 ? 3.422 24.969 -12.422 1 87.44 242 ALA B C 1
ATOM 6873 O O . ALA B 1 242 ? 3.092 25.062 -11.242 1 87.44 242 ALA B O 1
ATOM 6874 N N . LYS B 1 243 ? 4.34 25.812 -12.859 1 79.19 243 LYS B N 1
ATOM 6875 C CA . LYS B 1 243 ? 4.957 26.922 -12.133 1 79.19 243 LYS B CA 1
ATOM 6876 C C . LYS B 1 243 ? 3.9 27.797 -11.461 1 79.19 243 LYS B C 1
ATOM 6878 O O . LYS B 1 243 ? 4.035 28.156 -10.281 1 79.19 243 LYS B O 1
ATOM 6883 N N . ASP B 1 244 ? 2.742 28.016 -12.102 1 83 244 ASP B N 1
ATOM 6884 C CA . ASP B 1 244 ? 1.771 28.984 -11.57 1 83 244 ASP B CA 1
ATOM 6885 C C . ASP B 1 244 ? 0.465 28.281 -11.195 1 83 244 ASP B C 1
ATOM 6887 O O . ASP B 1 244 ? -0.576 28.922 -11.07 1 83 244 ASP B O 1
ATOM 6891 N N . THR B 1 245 ? 0.586 27.031 -10.891 1 91.31 245 THR B N 1
ATOM 6892 C CA . THR B 1 245 ? -0.624 26.281 -10.578 1 91.31 245 THR B CA 1
ATOM 6893 C C . THR B 1 245 ? -1.252 26.781 -9.281 1 91.31 245 THR B C 1
ATOM 6895 O O . THR B 1 245 ? -2.469 26.969 -9.211 1 91.31 245 THR B O 1
ATOM 6898 N N . TRP B 1 246 ? -0.413 27.094 -8.297 1 92.19 246 TRP B N 1
ATOM 6899 C CA . TRP B 1 246 ? -0.908 27.391 -6.953 1 92.19 246 TRP B CA 1
ATOM 6900 C C . TRP B 1 246 ? -1.183 28.891 -6.793 1 92.19 246 TRP B C 1
ATOM 6902 O O . TRP B 1 246 ? -1.834 29.297 -5.832 1 92.19 246 TRP B O 1
ATOM 6912 N N . SER B 1 247 ? -0.836 29.734 -7.719 1 90.06 247 SER B N 1
ATOM 6913 C CA . SER B 1 247 ? -0.913 31.172 -7.574 1 90.06 247 SER B CA 1
ATOM 6914 C C . SER B 1 247 ? -2.344 31.641 -7.312 1 90.06 247 SER B C 1
ATOM 6916 O O . SER B 1 247 ? -2.605 32.344 -6.352 1 90.06 247 SER B O 1
ATOM 6918 N N . PRO B 1 248 ? -3.256 31.125 -8.141 1 93.5 248 PRO B N 1
ATOM 6919 C CA . PRO B 1 248 ? -4.629 31.547 -7.848 1 93.5 248 PRO B CA 1
ATOM 6920 C C . PRO B 1 248 ? -5.121 31.062 -6.488 1 93.5 248 PRO B C 1
ATOM 6922 O O . PRO B 1 248 ? -5.875 31.766 -5.812 1 93.5 248 PRO B O 1
ATOM 6925 N N . VAL B 1 249 ? -4.727 29.891 -6.117 1 94.06 249 VAL B N 1
ATOM 6926 C CA . VAL B 1 249 ? -5.145 29.312 -4.844 1 94.06 249 VAL B CA 1
ATOM 6927 C C . VAL B 1 249 ? -4.617 30.172 -3.689 1 94.06 249 VAL B C 1
ATOM 6929 O O . VAL B 1 249 ? -5.344 30.438 -2.732 1 94.06 249 VAL B O 1
ATOM 6932 N N . TYR B 1 250 ? -3.391 30.656 -3.838 1 93.12 250 TYR B N 1
ATOM 6933 C CA . TYR B 1 250 ? -2.781 31.469 -2.797 1 93.12 250 TYR B CA 1
ATOM 6934 C C . TYR B 1 250 ? -3.486 32.812 -2.678 1 93.12 250 TYR B C 1
ATOM 6936 O O . TYR B 1 250 ? -3.629 33.344 -1.576 1 93.12 250 TYR B O 1
ATOM 6944 N N . ASP B 1 251 ? -3.92 33.312 -3.76 1 94.06 251 ASP B N 1
ATOM 6945 C CA . ASP B 1 251 ? -4.66 34.562 -3.736 1 94.06 251 ASP B CA 1
ATOM 6946 C C . ASP B 1 251 ? -5.969 34.406 -2.961 1 94.06 251 ASP B C 1
ATOM 6948 O O . ASP B 1 251 ? -6.32 35.281 -2.154 1 94.06 251 ASP B O 1
ATOM 6952 N N . TRP B 1 252 ? -6.59 33.344 -3.217 1 96.38 252 TRP B N 1
ATOM 6953 C CA . TRP B 1 252 ? -7.848 33.094 -2.518 1 96.38 252 TRP B CA 1
ATOM 6954 C C . TRP B 1 252 ? -7.598 32.781 -1.044 1 96.38 252 TRP B C 1
ATOM 6956 O O . TRP B 1 252 ? -8.391 33.188 -0.182 1 96.38 252 TRP B O 1
ATOM 6966 N N . MET B 1 253 ? -6.551 32.094 -0.813 1 95.12 253 MET B N 1
ATOM 6967 C CA . MET B 1 253 ? -6.145 31.828 0.562 1 95.12 253 MET B CA 1
ATOM 6968 C C . MET B 1 253 ? -5.91 33.125 1.328 1 95.12 253 MET B C 1
ATOM 6970 O O . MET B 1 253 ? -6.422 33.312 2.438 1 95.12 253 MET B O 1
ATOM 6974 N N . ARG B 1 254 ? -5.145 34 0.712 1 95.19 254 ARG B N 1
ATOM 6975 C CA . ARG B 1 254 ? -4.875 35.281 1.312 1 95.19 254 ARG B CA 1
ATOM 6976 C C . ARG B 1 254 ? -6.176 36.031 1.611 1 95.19 254 ARG B C 1
ATOM 6978 O O . ARG B 1 254 ? -6.375 36.531 2.725 1 95.19 254 ARG B O 1
ATOM 6985 N N . TRP B 1 255 ? -6.992 36.031 0.603 1 97.12 255 TRP B N 1
ATOM 6986 C CA . TRP B 1 255 ? -8.266 36.75 0.711 1 97.12 255 TRP B CA 1
ATOM 6987 C C . TRP B 1 255 ? -9.094 36.188 1.87 1 97.12 255 TRP B C 1
ATOM 6989 O O . TRP B 1 255 ? -9.672 36.938 2.648 1 97.12 255 TRP B O 1
ATOM 6999 N N . SER B 1 256 ? -9.141 34.938 1.996 1 97.5 256 SER B N 1
ATOM 7000 C CA . SER B 1 256 ? -9.945 34.25 3.012 1 97.5 256 SER B CA 1
ATOM 7001 C C . SER B 1 256 ? -9.367 34.469 4.406 1 97.5 256 SER B C 1
ATOM 7003 O O . SER B 1 256 ? -10.109 34.719 5.359 1 97.5 256 SER B O 1
ATOM 7005 N N . PHE B 1 257 ? -8.07 34.406 4.562 1 96.25 257 PHE B N 1
ATOM 7006 C CA . PHE B 1 257 ? -7.445 34.562 5.871 1 96.25 257 PHE B CA 1
ATOM 7007 C C . PHE B 1 257 ? -7.5 36.031 6.312 1 96.25 257 PHE B C 1
ATOM 7009 O O . PHE B 1 257 ? -7.586 36.312 7.508 1 96.25 257 PHE B O 1
ATOM 7016 N N . GLU B 1 258 ? -7.496 36.938 5.383 1 94.81 258 GLU B N 1
ATOM 7017 C CA . GLU B 1 258 ? -7.703 38.344 5.723 1 94.81 258 GLU B CA 1
ATOM 7018 C C . GLU B 1 258 ? -9.102 38.562 6.293 1 94.81 258 GLU B C 1
ATOM 7020 O O . GLU B 1 258 ? -9.273 39.344 7.227 1 94.81 258 GLU B O 1
ATOM 7025 N N . ALA B 1 259 ? -10.008 37.906 5.633 1 96.06 259 ALA B N 1
ATOM 7026 C CA . ALA B 1 259 ? -11.375 38 6.141 1 96.06 259 ALA B CA 1
ATOM 7027 C C . ALA B 1 259 ? -11.461 37.469 7.566 1 96.06 259 ALA B C 1
ATOM 7029 O O . ALA B 1 259 ? -12.141 38.062 8.414 1 96.06 259 ALA B O 1
ATOM 7030 N N . LEU B 1 260 ? -10.82 36.406 7.859 1 95.75 260 LEU B N 1
ATOM 7031 C CA . LEU B 1 260 ? -10.789 35.812 9.203 1 95.75 260 LEU B CA 1
ATOM 7032 C C . LEU B 1 260 ? -10.172 36.812 10.195 1 95.75 260 LEU B C 1
ATOM 7034 O O . LEU B 1 260 ? -10.672 36.969 11.305 1 95.75 260 LEU B O 1
ATOM 7038 N N . LEU B 1 261 ? -9.117 37.406 9.766 1 92.44 261 LEU B N 1
ATOM 7039 C CA . LEU B 1 261 ? -8.43 38.375 10.602 1 92.44 261 LEU B CA 1
ATOM 7040 C C . LEU B 1 261 ? -9.375 39.531 10.984 1 92.44 261 LEU B C 1
ATOM 7042 O O . LEU B 1 261 ? -9.391 39.969 12.133 1 92.44 261 LEU B O 1
ATOM 7046 N N . LYS B 1 262 ? -10.148 39.938 10.086 1 91 262 LYS B N 1
ATOM 7047 C CA . LYS B 1 262 ? -11.078 41.031 10.312 1 91 262 LYS B CA 1
ATOM 7048 C C . LYS B 1 262 ? -12.305 40.594 11.094 1 91 262 LYS B C 1
ATOM 7050 O O . LYS B 1 262 ? -12.938 41.375 11.789 1 91 262 LYS B O 1
ATOM 7055 N N . GLY B 1 263 ? -12.695 39.312 10.906 1 93.5 263 GLY B N 1
ATOM 7056 C CA . GLY B 1 263 ? -13.875 38.75 11.555 1 93.5 263 GLY B CA 1
ATOM 7057 C C . GLY B 1 263 ? -15.156 39.031 10.797 1 93.5 263 GLY B C 1
ATOM 7058 O O . GLY B 1 263 ? -16.25 38.938 11.359 1 93.5 263 GLY B O 1
ATOM 7059 N N . PHE B 1 264 ? -15.023 39.469 9.57 1 96.06 264 PHE B N 1
ATOM 7060 C CA . PHE B 1 264 ? -16.172 39.812 8.75 1 96.06 264 PHE B CA 1
ATOM 7061 C C . PHE B 1 264 ? -16.047 39.25 7.352 1 96.06 264 PHE B C 1
ATOM 7063 O O . PHE B 1 264 ? -14.93 39.062 6.844 1 96.06 264 PHE B O 1
ATOM 7070 N N . HIS B 1 265 ? -17.203 38.875 6.75 1 97.44 265 HIS B N 1
ATOM 7071 C CA . HIS B 1 265 ? -17.203 38.469 5.344 1 97.44 265 HIS B CA 1
ATOM 7072 C C . HIS B 1 265 ? -16.703 39.625 4.457 1 97.44 265 HIS B C 1
ATOM 7074 O O . HIS B 1 265 ? -17.016 40.781 4.691 1 97.44 265 HIS B O 1
ATOM 7080 N N . PRO B 1 266 ? -15.914 39.312 3.465 1 97 266 PRO B N 1
ATOM 7081 C CA . PRO B 1 266 ? -15.375 40.344 2.594 1 97 266 PRO B CA 1
ATOM 7082 C C . PRO B 1 266 ? -16.453 41.062 1.792 1 97 266 PRO B C 1
ATOM 7084 O O . PRO B 1 266 ? -17.453 40.469 1.413 1 97 266 PRO B O 1
ATOM 7087 N N . THR B 1 267 ? -16.156 42.25 1.542 1 96.75 267 THR B N 1
ATOM 7088 C CA . THR B 1 267 ? -17.094 43.062 0.761 1 96.75 267 THR B CA 1
ATOM 7089 C C . THR B 1 267 ? -16.641 43.156 -0.69 1 96.75 267 THR B C 1
ATOM 7091 O O . THR B 1 267 ? -17.375 43.688 -1.545 1 96.75 267 THR B O 1
ATOM 7094 N N . LYS B 1 268 ? -15.422 42.781 -0.907 1 96.12 268 LYS B N 1
ATOM 7095 C CA . LYS B 1 268 ? -14.82 42.781 -2.238 1 96.12 268 LYS B CA 1
ATOM 7096 C C . LYS B 1 268 ? -14.148 41.438 -2.539 1 96.12 268 LYS B C 1
ATOM 7098 O O . LYS B 1 268 ? -13.898 40.656 -1.628 1 96.12 268 LYS B O 1
ATOM 7103 N N . GLY B 1 269 ? -13.945 41.25 -3.783 1 94.62 269 GLY B N 1
ATOM 7104 C CA . GLY B 1 269 ? -13.25 40.031 -4.199 1 94.62 269 GLY B CA 1
ATOM 7105 C C . GLY B 1 269 ? -11.766 40.062 -3.871 1 94.62 269 GLY B C 1
ATOM 7106 O O . GLY B 1 269 ? -11.258 41.062 -3.332 1 94.62 269 GLY B O 1
ATOM 7107 N N . PRO B 1 270 ? -11.047 38.938 -4.168 1 93 270 PRO B N 1
ATOM 7108 C CA . PRO B 1 270 ? -9.633 38.812 -3.811 1 93 270 PRO B CA 1
ATOM 7109 C C . PRO B 1 270 ? -8.766 39.906 -4.438 1 93 270 PRO B C 1
ATOM 7111 O O . PRO B 1 270 ? -7.723 40.281 -3.885 1 93 270 PRO B O 1
ATOM 7114 N N . ASN B 1 271 ? -9.188 40.406 -5.555 1 90.62 271 ASN B N 1
ATOM 7115 C CA . ASN B 1 271 ? -8.414 41.438 -6.234 1 90.62 271 ASN B CA 1
ATOM 7116 C C . ASN B 1 271 ? -9.062 42.812 -6.078 1 90.62 271 ASN B C 1
ATOM 7118 O O . ASN B 1 271 ? -8.758 43.75 -6.84 1 90.62 271 ASN B O 1
ATOM 7122 N N . GLY B 1 272 ? -9.992 42.906 -5.246 1 91.56 272 GLY B N 1
ATOM 7123 C CA . GLY B 1 272 ? -10.648 44.156 -4.988 1 91.56 272 GLY B CA 1
ATOM 7124 C C . GLY B 1 272 ? -11.875 44.375 -5.855 1 91.56 272 GLY B C 1
ATOM 7125 O O . GLY B 1 272 ? -12.523 45.438 -5.766 1 91.56 272 GLY B O 1
ATOM 7126 N N . GLU B 1 273 ? -12.219 43.5 -6.648 1 93.06 273 GLU B N 1
ATOM 7127 C CA . GLU B 1 273 ? -13.367 43.625 -7.539 1 93.06 273 GLU B CA 1
ATOM 7128 C C . GLU B 1 273 ? -14.68 43.469 -6.773 1 93.06 273 GLU B C 1
ATOM 7130 O O . GLU B 1 273 ? -14.719 42.875 -5.699 1 93.06 273 GLU B O 1
ATOM 7135 N N . PRO B 1 274 ? -15.719 44.031 -7.297 1 93.44 274 PRO B N 1
ATOM 7136 C CA . PRO B 1 274 ? -17.031 43.875 -6.652 1 93.44 274 PRO B CA 1
ATOM 7137 C C . PRO B 1 274 ? -17.516 42.438 -6.652 1 93.44 274 PRO B C 1
ATOM 7139 O O . PRO B 1 274 ? -17.125 41.656 -7.523 1 93.44 274 PRO B O 1
ATOM 7142 N N . LEU B 1 275 ? -18.297 42.062 -5.672 1 94.81 275 LEU B N 1
ATOM 7143 C CA . LEU B 1 275 ? -18.828 40.719 -5.527 1 94.81 275 LEU B CA 1
ATOM 7144 C C . LEU B 1 275 ? -19.984 40.5 -6.504 1 94.81 275 LEU B C 1
ATOM 7146 O O . LEU B 1 275 ? -21.125 40.281 -6.09 1 94.81 275 LEU B O 1
ATOM 7150 N N . THR B 1 276 ? -19.625 40.562 -7.781 1 90.12 276 THR B N 1
ATOM 7151 C CA . THR B 1 276 ? -20.578 40.312 -8.859 1 90.12 276 THR B CA 1
ATOM 7152 C C . THR B 1 276 ? -20.141 39.125 -9.711 1 90.12 276 THR B C 1
ATOM 7154 O O . THR B 1 276 ? -19.062 38.562 -9.492 1 90.12 276 THR B O 1
ATOM 7157 N N . LYS B 1 277 ? -21.062 38.5 -10.523 1 85.69 277 LYS B N 1
ATOM 7158 C CA . LYS B 1 277 ? -20.766 37.438 -11.461 1 85.69 277 LYS B CA 1
ATOM 7159 C C . LYS B 1 277 ? -20.328 36.156 -10.719 1 85.69 277 LYS B C 1
ATOM 7161 O O . LYS B 1 277 ? -21.031 35.688 -9.82 1 85.69 277 LYS B O 1
ATOM 7166 N N . GLY B 1 278 ? -19.109 35.781 -10.93 1 81.06 278 GLY B N 1
ATOM 7167 C CA . GLY B 1 278 ? -18.594 34.562 -10.336 1 81.06 278 GLY B CA 1
ATOM 7168 C C . GLY B 1 278 ? -18.438 34.656 -8.828 1 81.06 278 GLY B C 1
ATOM 7169 O O . GLY B 1 278 ? -18.312 33.625 -8.156 1 81.06 278 GLY B O 1
ATOM 7170 N N . LEU B 1 279 ? -18.578 35.875 -8.297 1 91.62 279 LEU B N 1
ATOM 7171 C CA . LEU B 1 279 ? -18.375 36.094 -6.871 1 91.62 279 LEU B CA 1
ATOM 7172 C C . LEU B 1 279 ? -19.688 36.406 -6.18 1 91.62 279 LEU B C 1
ATOM 7174 O O . LEU B 1 279 ? -19.719 36.688 -4.98 1 91.62 279 LEU B O 1
ATOM 7178 N N . ALA B 1 280 ? -20.812 36.344 -6.883 1 89.81 280 ALA B N 1
ATOM 7179 C CA . ALA B 1 280 ? -22.125 36.781 -6.387 1 89.81 280 ALA B CA 1
ATOM 7180 C C . ALA B 1 280 ? -22.531 35.938 -5.18 1 89.81 280 ALA B C 1
ATOM 7182 O O . ALA B 1 280 ? -23.266 36.406 -4.305 1 89.81 280 ALA B O 1
ATOM 7183 N N . LYS B 1 281 ? -22.109 34.781 -5.141 1 90.19 281 LYS B N 1
ATOM 7184 C CA . LYS B 1 281 ? -22.469 33.875 -4.055 1 90.19 281 LYS B CA 1
ATOM 7185 C C . LYS B 1 281 ? -21.984 34.406 -2.709 1 90.19 281 LYS B C 1
ATOM 7187 O O . LYS B 1 281 ? -22.516 34.031 -1.661 1 90.19 281 LYS B O 1
ATOM 7192 N N . PHE B 1 282 ? -21.016 35.312 -2.736 1 93.69 282 PHE B N 1
ATOM 7193 C CA . PHE B 1 282 ? -20.453 35.844 -1.505 1 93.69 282 PHE B CA 1
ATOM 7194 C C . PHE B 1 282 ? -21.125 37.156 -1.133 1 93.69 282 PHE B C 1
ATOM 7196 O O . PHE B 1 282 ? -20.859 37.719 -0.07 1 93.69 282 PHE B O 1
ATOM 7203 N N . ALA B 1 283 ? -22 37.625 -1.957 1 93.69 283 ALA B N 1
ATOM 7204 C CA . ALA B 1 283 ? -22.594 38.938 -1.783 1 93.69 283 ALA B CA 1
ATOM 7205 C C . ALA B 1 283 ? -23.609 38.938 -0.637 1 93.69 283 ALA B C 1
ATOM 7207 O O . ALA B 1 283 ? -23.734 39.938 0.088 1 93.69 283 ALA B O 1
ATOM 7208 N N . ALA B 1 284 ? -24.297 37.875 -0.503 1 92.81 284 ALA B N 1
ATOM 7209 C CA . ALA B 1 284 ? -25.359 37.781 0.491 1 92.81 284 ALA B CA 1
ATOM 7210 C C . ALA B 1 284 ? -24.812 38 1.898 1 92.81 284 ALA B C 1
ATOM 7212 O O . ALA B 1 284 ? -25.5 38.594 2.746 1 92.81 284 ALA B O 1
ATOM 7213 N N . ASP B 1 285 ? -23.641 37.656 2.086 1 94.19 285 ASP B N 1
ATOM 7214 C CA . ASP B 1 285 ? -23.078 37.719 3.426 1 94.19 285 ASP B CA 1
ATOM 7215 C C . ASP B 1 285 ? -22.078 38.875 3.535 1 94.19 285 ASP B C 1
ATOM 7217 O O . ASP B 1 285 ? -21.484 39.094 4.594 1 94.19 285 ASP B O 1
ATOM 7221 N N . ALA B 1 286 ? -21.969 39.688 2.541 1 96.19 286 ALA B N 1
ATOM 7222 C CA . ALA B 1 286 ? -20.953 40.719 2.496 1 96.19 286 ALA B CA 1
ATOM 7223 C C . ALA B 1 286 ? -21.078 41.656 3.689 1 96.19 286 ALA B C 1
ATOM 7225 O O . ALA B 1 286 ? -22.156 42.188 3.961 1 96.19 286 ALA B O 1
ATOM 7226 N N . GLY B 1 287 ? -19.984 41.812 4.457 1 95.31 287 GLY B N 1
ATOM 7227 C CA . GLY B 1 287 ? -19.938 42.75 5.551 1 95.31 287 GLY B CA 1
ATOM 7228 C C . GLY B 1 287 ? -20.484 42.219 6.855 1 95.31 287 GLY B C 1
ATOM 7229 O O . GLY B 1 287 ? -20.359 42.844 7.902 1 95.31 287 GLY B O 1
ATOM 7230 N N . LYS B 1 288 ? -21.062 41.125 6.824 1 96.12 288 LYS B N 1
ATOM 7231 C CA . LYS B 1 288 ? -21.594 40.531 8.047 1 96.12 288 LYS B CA 1
ATOM 7232 C C . LYS B 1 288 ? -20.5 39.875 8.867 1 96.12 288 LYS B C 1
ATOM 7234 O O . LYS B 1 288 ? -19.484 39.438 8.312 1 96.12 288 LYS B O 1
ATOM 7239 N N . PRO B 1 289 ? -20.734 39.875 10.18 1 96.12 289 PRO B N 1
ATOM 7240 C CA . PRO B 1 289 ? -19.766 39.125 10.992 1 96.12 289 PRO B CA 1
ATOM 7241 C C . PRO B 1 289 ? -19.734 37.656 10.641 1 96.12 289 PRO B C 1
ATOM 7243 O O . PRO B 1 289 ? -20.766 37.062 10.32 1 96.12 289 PRO B O 1
ATOM 7246 N N . LEU B 1 290 ? -18.625 37.062 10.719 1 96.94 290 LEU B N 1
ATOM 7247 C CA . LEU B 1 290 ? -18.484 35.656 10.414 1 96.94 290 LEU B CA 1
ATOM 7248 C C . LEU B 1 290 ? -19.25 34.812 11.43 1 96.94 290 LEU B C 1
ATOM 7250 O O . LEU B 1 290 ? -19.984 33.875 11.047 1 96.94 290 LEU B O 1
ATOM 7254 N N . PHE B 1 291 ? -18.984 35.094 12.734 1 96.81 291 PHE B N 1
ATOM 7255 C CA . PHE B 1 291 ? -19.703 34.344 13.766 1 96.81 291 PHE B CA 1
ATOM 7256 C C . PHE B 1 291 ? -19.531 35 15.125 1 96.81 291 PHE B C 1
ATOM 7258 O O . PHE B 1 291 ? -18.453 34.906 15.734 1 96.81 291 PHE B O 1
ATOM 7265 N N . GLN B 1 292 ? -20.469 35.594 15.773 1 93.88 292 GLN B N 1
ATOM 7266 C CA . GLN B 1 292 ? -20.609 36.094 17.141 1 93.88 292 GLN B CA 1
ATOM 7267 C C . GLN B 1 292 ? -19.391 36.906 17.547 1 93.88 292 GLN B C 1
ATOM 7269 O O . GLN B 1 292 ? -18.875 36.75 18.656 1 93.88 292 GLN B O 1
ATOM 7274 N N . GLY B 1 293 ? -18.797 37.625 16.578 1 91.38 293 GLY B N 1
ATOM 7275 C CA . GLY B 1 293 ? -17.688 38.5 16.891 1 91.38 293 GLY B CA 1
ATOM 7276 C C . GLY B 1 293 ? -16.344 37.781 16.906 1 91.38 293 GLY B C 1
ATOM 7277 O O . GLY B 1 293 ? -15.305 38.438 17.125 1 91.38 293 GLY B O 1
ATOM 7278 N N . PHE B 1 294 ? -16.328 36.5 16.672 1 94.31 294 PHE B N 1
ATOM 7279 C CA . PHE B 1 294 ? -15.07 35.781 16.625 1 94.31 294 PHE B CA 1
ATOM 7280 C C . PHE B 1 294 ? -14.281 36.125 15.383 1 94.31 294 PHE B C 1
ATOM 7282 O O . PHE B 1 294 ? -14.859 36.375 14.32 1 94.31 294 PHE B O 1
ATOM 7289 N N . ARG B 1 295 ? -13.023 36.188 15.5 1 93.62 295 ARG B N 1
ATOM 7290 C CA . ARG B 1 295 ? -12.055 36.312 14.414 1 93.62 295 ARG B CA 1
ATOM 7291 C C . ARG B 1 295 ? -10.875 35.375 14.617 1 93.62 295 ARG B C 1
ATOM 7293 O O . ARG B 1 295 ? -10.805 34.656 15.617 1 93.62 295 ARG B O 1
ATOM 7300 N N . ALA B 1 296 ? -10.031 35.281 13.617 1 93.75 296 ALA B N 1
ATOM 7301 C CA . ALA B 1 296 ? -8.891 34.375 13.734 1 93.75 296 ALA B CA 1
ATOM 7302 C C . ALA B 1 296 ? -7.648 34.969 13.078 1 93.75 296 ALA B C 1
ATOM 7304 O O . ALA B 1 296 ? -7.75 35.719 12.117 1 93.75 296 ALA B O 1
ATOM 7305 N N . VAL B 1 297 ? -6.539 34.625 13.625 1 91.44 297 VAL B N 1
ATOM 7306 C CA . VAL B 1 297 ? -5.266 35.125 13.102 1 91.44 297 VAL B CA 1
ATOM 7307 C C . VAL B 1 297 ? -4.312 33.938 12.883 1 91.44 297 VAL B C 1
ATOM 7309 O O . VAL B 1 297 ? -4.293 33 13.68 1 91.44 297 VAL B O 1
ATOM 7312 N N . ILE B 1 298 ? -3.52 34.062 11.82 1 91.31 298 ILE B N 1
ATOM 7313 C CA . ILE B 1 298 ? -2.471 33.062 11.609 1 91.31 298 ILE B CA 1
ATOM 7314 C C . ILE B 1 298 ? -1.339 33.281 12.609 1 91.31 298 ILE B C 1
ATOM 7316 O O . ILE B 1 298 ? -0.773 34.375 12.68 1 91.31 298 ILE B O 1
ATOM 7320 N N . TRP B 1 299 ? -1.08 32.25 13.359 1 89.56 299 TRP B N 1
ATOM 7321 C CA . TRP B 1 299 ? -0.04 32.375 14.375 1 89.56 299 TRP B CA 1
ATOM 7322 C C . TRP B 1 299 ? 1.129 31.438 14.094 1 89.56 299 TRP B C 1
ATOM 7324 O O . TRP B 1 299 ? 2.24 31.656 14.578 1 89.56 299 TRP B O 1
ATOM 7334 N N . CYS B 1 300 ? 0.798 30.406 13.305 1 87.81 300 CYS B N 1
ATOM 7335 C CA . CYS B 1 300 ? 1.849 29.438 13.031 1 87.81 300 CYS B CA 1
ATOM 7336 C C . CYS B 1 300 ? 1.669 28.828 11.648 1 87.81 300 CYS B C 1
ATOM 7338 O O . CYS B 1 300 ? 0.545 28.547 11.234 1 87.81 300 CYS B O 1
ATOM 7340 N N . VAL B 1 301 ? 2.801 28.703 10.945 1 87.38 301 VAL B N 1
ATOM 7341 C CA . VAL B 1 301 ? 2.873 27.891 9.734 1 87.38 301 VAL B CA 1
ATOM 7342 C C . VAL B 1 301 ? 3.725 26.656 9.992 1 87.38 301 VAL B C 1
ATOM 7344 O O . VAL B 1 301 ? 4.891 26.766 10.375 1 87.38 301 VAL B O 1
ATOM 7347 N N . GLN B 1 302 ? 3.086 25.562 9.844 1 82.31 302 GLN B N 1
ATOM 7348 C CA . GLN B 1 302 ? 3.732 24.312 10.25 1 82.31 302 GLN B CA 1
ATOM 7349 C C . GLN B 1 302 ? 3.898 23.375 9.062 1 82.31 302 GLN B C 1
ATOM 7351 O O . GLN B 1 302 ? 3.037 23.328 8.18 1 82.31 302 GLN B O 1
ATOM 7356 N N . GLY B 1 303 ? 5.016 22.625 9.039 1 75.38 303 GLY B N 1
ATOM 7357 C CA . GLY B 1 303 ? 5.254 21.641 8 1 75.38 303 GLY B CA 1
ATOM 7358 C C . GLY B 1 303 ? 6.727 21.438 7.695 1 75.38 303 GLY B C 1
ATOM 7359 O O . GLY B 1 303 ? 7.59 21.844 8.477 1 75.38 303 GLY B O 1
ATOM 7360 N N . ASP B 1 304 ? 6.977 20.719 6.609 1 74.88 304 ASP B N 1
ATOM 7361 C CA . ASP B 1 304 ? 8.344 20.438 6.184 1 74.88 304 ASP B CA 1
ATOM 7362 C C . ASP B 1 304 ? 9.031 21.703 5.668 1 74.88 304 ASP B C 1
ATOM 7364 O O . ASP B 1 304 ? 8.469 22.422 4.844 1 74.88 304 ASP B O 1
ATOM 7368 N N . GLN B 1 305 ? 10.109 21.953 6.188 1 70.06 305 GLN B N 1
ATOM 7369 C CA . GLN B 1 305 ? 10.828 23.172 5.836 1 70.06 305 GLN B CA 1
ATOM 7370 C C . GLN B 1 305 ? 11.102 23.234 4.332 1 70.06 305 GLN B C 1
ATOM 7372 O O . GLN B 1 305 ? 11.008 24.312 3.725 1 70.06 305 GLN B O 1
ATOM 7377 N N . ASP B 1 306 ? 11.43 22.062 3.855 1 67.69 306 ASP B N 1
ATOM 7378 C CA . ASP B 1 306 ? 11.703 22.047 2.422 1 67.69 306 ASP B CA 1
ATOM 7379 C C . ASP B 1 306 ? 10.453 22.391 1.618 1 67.69 306 ASP B C 1
ATOM 7381 O O . ASP B 1 306 ? 10.531 23.094 0.608 1 67.69 306 ASP B O 1
ATOM 7385 N N . PHE B 1 307 ? 9.438 22 2.168 1 71.62 307 PHE B N 1
ATOM 7386 C CA . PHE B 1 307 ? 8.164 22.312 1.53 1 71.62 307 PHE B CA 1
ATOM 7387 C C . PHE B 1 307 ? 7.906 23.812 1.554 1 71.62 307 PHE B C 1
ATOM 7389 O O . PHE B 1 307 ? 7.676 24.438 0.508 1 71.62 307 PHE B O 1
ATOM 7396 N N . TYR B 1 308 ? 8.023 24.438 2.617 1 75.25 308 TYR B N 1
ATOM 7397 C CA . TYR B 1 308 ? 7.656 25.844 2.768 1 75.25 308 TYR B CA 1
ATOM 7398 C C . TYR B 1 308 ? 8.719 26.75 2.154 1 75.25 308 TYR B C 1
ATOM 7400 O O . TYR B 1 308 ? 8.398 27.828 1.628 1 75.25 308 TYR B O 1
ATOM 7408 N N . SER B 1 309 ? 9.906 26.203 2.223 1 71.5 309 SER B N 1
ATOM 7409 C CA . SER B 1 309 ? 10.93 27.016 1.569 1 71.5 309 SER B CA 1
ATOM 7410 C C . SER B 1 309 ? 10.656 27.156 0.076 1 71.5 309 SER B C 1
ATOM 7412 O O . SER B 1 309 ? 10.836 28.234 -0.495 1 71.5 309 SER B O 1
ATOM 7414 N N . ASN B 1 310 ? 10.211 26.125 -0.42 1 72.44 310 ASN B N 1
ATOM 7415 C CA . ASN B 1 310 ? 9.898 26.141 -1.846 1 72.44 310 ASN B CA 1
ATOM 7416 C C . ASN B 1 310 ? 8.617 26.922 -2.133 1 72.44 310 ASN B C 1
ATOM 7418 O O . ASN B 1 310 ? 8.578 27.75 -3.033 1 72.44 310 ASN B O 1
ATOM 7422 N N . VAL B 1 311 ? 7.68 26.766 -1.341 1 76.38 311 VAL B N 1
ATOM 7423 C CA . VAL B 1 311 ? 6.352 27.312 -1.6 1 76.38 311 VAL B CA 1
ATOM 7424 C C . VAL B 1 311 ? 6.332 28.797 -1.233 1 76.38 311 VAL B C 1
ATOM 7426 O O . VAL B 1 311 ? 5.742 29.609 -1.949 1 76.38 311 VAL B O 1
ATOM 7429 N N . LEU B 1 312 ? 7.004 29.109 -0.159 1 76.44 312 LEU B N 1
ATOM 7430 C CA . LEU B 1 312 ? 6.992 30.5 0.317 1 76.44 312 LEU B CA 1
ATOM 7431 C C . LEU B 1 312 ? 8.195 31.266 -0.219 1 76.44 312 LEU B C 1
ATOM 7433 O O . LEU B 1 312 ? 8.406 32.438 0.135 1 76.44 312 LEU B O 1
ATOM 7437 N N . LEU B 1 313 ? 8.977 30.562 -1.018 1 73.44 313 LEU B N 1
ATOM 7438 C CA . LEU B 1 313 ? 10.148 31.156 -1.645 1 73.44 313 LEU B CA 1
ATOM 7439 C C . LEU B 1 313 ? 11.133 31.641 -0.591 1 73.44 313 LEU B C 1
ATOM 7441 O O . LEU B 1 313 ? 11.594 32.781 -0.647 1 73.44 313 LEU B O 1
ATOM 7445 N N . LEU B 1 314 ? 11.273 30.781 0.404 1 72.38 314 LEU B N 1
ATOM 7446 C CA . LEU B 1 314 ? 12.219 31.109 1.47 1 72.38 314 LEU B CA 1
ATOM 7447 C C . LEU B 1 314 ? 13.578 30.469 1.204 1 72.38 314 LEU B C 1
ATOM 7449 O O . LEU B 1 314 ? 13.664 29.453 0.516 1 72.38 314 LEU B O 1
ATOM 7453 N N . PRO B 1 315 ? 14.57 31.109 1.686 1 63.59 315 PRO B N 1
ATOM 7454 C CA . PRO B 1 315 ? 15.898 30.5 1.523 1 63.59 315 PRO B CA 1
ATOM 7455 C C . PRO B 1 315 ? 16.016 29.125 2.182 1 63.59 315 PRO B C 1
ATOM 7457 O O . PRO B 1 315 ? 15.422 28.906 3.24 1 63.59 315 PRO B O 1
ATOM 7460 N N . HIS B 1 316 ? 16.562 28.156 1.412 1 61.12 316 HIS B N 1
ATOM 7461 C CA . HIS B 1 316 ? 16.766 26.828 1.962 1 61.12 316 HIS B CA 1
ATOM 7462 C C . HIS B 1 316 ? 18.203 26.359 1.766 1 61.12 316 HIS B C 1
ATOM 7464 O O . HIS B 1 316 ? 18.953 26.953 0.976 1 61.12 316 HIS B O 1
ATOM 7470 N N . TRP B 1 317 ? 18.516 25.375 2.5 1 56.19 317 TRP B N 1
ATOM 7471 C CA . TRP B 1 317 ? 19.875 24.859 2.57 1 56.19 317 TRP B CA 1
ATOM 7472 C C . TRP B 1 317 ? 20.438 24.625 1.175 1 56.19 317 TRP B C 1
ATOM 7474 O O . TRP B 1 317 ? 21.641 24.797 0.941 1 56.19 317 TRP B O 1
ATOM 7484 N N . ASN B 1 318 ? 19.609 24.141 0.386 1 53.03 318 ASN B N 1
ATOM 7485 C CA . ASN B 1 318 ? 20.094 23.766 -0.938 1 53.03 318 ASN B CA 1
ATOM 7486 C C . ASN B 1 318 ? 20.125 24.969 -1.88 1 53.03 318 ASN B C 1
ATOM 7488 O O . ASN B 1 318 ? 20.578 24.859 -3.018 1 53.03 318 ASN B O 1
ATOM 7492 N N . ASN B 1 319 ? 19.641 26.016 -1.234 1 54.47 319 ASN B N 1
ATOM 7493 C CA . ASN B 1 319 ? 19.641 27.141 -2.168 1 54.47 319 ASN B CA 1
ATOM 7494 C C . ASN B 1 319 ? 20.656 28.203 -1.759 1 54.47 319 ASN B C 1
ATOM 7496 O O . ASN B 1 319 ? 21.25 28.125 -0.681 1 54.47 319 ASN B O 1
ATOM 7500 N N . ARG B 1 320 ? 21.203 28.969 -2.609 1 52.72 320 ARG B N 1
ATOM 7501 C CA . ARG B 1 320 ? 22.234 29.984 -2.492 1 52.72 320 ARG B CA 1
ATOM 7502 C C . ARG B 1 320 ? 21.812 31.094 -1.53 1 52.72 320 ARG B C 1
ATOM 7504 O O . ARG B 1 320 ? 22.516 32.094 -1.354 1 52.72 320 ARG B O 1
ATOM 7511 N N . PHE B 1 321 ? 20.672 30.797 -0.834 1 58.16 321 PHE B N 1
ATOM 7512 C CA . PHE B 1 321 ? 20.234 31.891 0.035 1 58.16 321 PHE B CA 1
ATOM 7513 C C . PHE B 1 321 ? 20.516 31.562 1.495 1 58.16 321 PHE B C 1
ATOM 7515 O O . PHE B 1 321 ? 20.516 30.391 1.885 1 58.16 321 PHE B O 1
ATOM 7522 N N . PRO B 1 322 ? 20.859 32.625 2.188 1 61.75 322 PRO B N 1
ATOM 7523 C CA . PRO B 1 322 ? 21.047 32.438 3.631 1 61.75 322 PRO B CA 1
ATOM 7524 C C . PRO B 1 322 ? 19.781 31.922 4.32 1 61.75 322 PRO B C 1
ATOM 7526 O O . PRO B 1 322 ? 18.703 31.984 3.752 1 61.75 322 PRO B O 1
ATOM 7529 N N . CYS B 1 323 ? 19.969 31.328 5.48 1 70.31 323 CYS B N 1
ATOM 7530 C CA . CYS B 1 323 ? 18.844 30.906 6.312 1 70.31 323 CYS B CA 1
ATOM 7531 C C . CYS B 1 323 ? 17.891 32.094 6.559 1 70.31 323 CYS B C 1
ATOM 7533 O O . CYS B 1 323 ? 18.344 33.219 6.809 1 70.31 323 CYS B O 1
ATOM 7535 N N . PHE B 1 324 ? 16.594 31.906 6.41 1 72.25 324 PHE B N 1
ATOM 7536 C CA . PHE B 1 324 ? 15.633 33 6.523 1 72.25 324 PHE B CA 1
ATOM 7537 C C . PHE B 1 324 ? 15.43 33.406 7.98 1 72.25 324 PHE B C 1
ATOM 7539 O O . PHE B 1 324 ? 14.891 34.469 8.273 1 72.25 324 PHE B O 1
ATOM 7546 N N . GLU B 1 325 ? 15.93 32.562 8.828 1 69.94 325 GLU B N 1
ATOM 7547 C CA . GLU B 1 325 ? 15.758 32.875 10.242 1 69.94 325 GLU B CA 1
ATOM 7548 C C . GLU B 1 325 ? 17.016 33.531 10.82 1 69.94 325 GLU B C 1
ATOM 7550 O O . GLU B 1 325 ? 16.953 34.219 11.836 1 69.94 325 GLU B O 1
ATOM 7555 N N . CYS B 1 326 ? 18.016 33 10.164 1 66.5 326 CYS B N 1
ATOM 7556 C CA . CYS B 1 326 ? 19.281 33.594 10.602 1 66.5 326 CYS B CA 1
ATOM 7557 C C . CYS B 1 326 ? 20.156 33.938 9.406 1 66.5 326 CYS B C 1
ATOM 7559 O O . CYS B 1 326 ? 19.844 33.594 8.266 1 66.5 326 CYS B O 1
ATOM 7561 N N . ASP B 1 327 ? 20.922 34.938 9.359 1 58.94 327 ASP B N 1
ATOM 7562 C CA . ASP B 1 327 ? 21.75 35.406 8.258 1 58.94 327 ASP B CA 1
ATOM 7563 C C . ASP B 1 327 ? 22.875 34.438 7.961 1 58.94 327 ASP B C 1
ATOM 7565 O O . ASP B 1 327 ? 23.891 34.812 7.359 1 58.94 327 ASP B O 1
ATOM 7569 N N . CYS B 1 328 ? 22.547 33.219 8.438 1 60.03 328 CYS B N 1
ATOM 7570 C CA . CYS B 1 328 ? 23.594 32.25 8.203 1 60.03 328 CYS B CA 1
ATOM 7571 C C . CYS B 1 328 ? 23.609 31.797 6.746 1 60.03 328 CYS B C 1
ATOM 7573 O O . CYS B 1 328 ? 22.547 31.547 6.16 1 60.03 328 CYS B O 1
ATOM 7575 N N . GLN B 1 329 ? 24.641 32.031 5.914 1 54.38 329 GLN B N 1
ATOM 7576 C CA . GLN B 1 329 ? 24.781 31.594 4.535 1 54.38 329 GLN B CA 1
ATOM 7577 C C . GLN B 1 329 ? 25.562 30.281 4.465 1 54.38 329 GLN B C 1
ATOM 7579 O O . GLN B 1 329 ? 26.453 30.031 5.289 1 54.38 329 GLN B O 1
ATOM 7584 N N . ARG B 1 330 ? 24.875 29.312 3.688 1 49.91 330 ARG B N 1
ATOM 7585 C CA . ARG B 1 330 ? 25.719 28.141 3.406 1 49.91 330 ARG B CA 1
ATOM 7586 C C . ARG B 1 330 ? 27.062 28.562 2.844 1 49.91 330 ARG B C 1
ATOM 7588 O O . ARG B 1 330 ? 27.141 29.422 1.956 1 49.91 330 ARG B O 1
ATOM 7595 N N . PRO B 1 331 ? 28.078 28.391 3.424 1 42.78 331 PRO B N 1
ATOM 7596 C CA . PRO B 1 331 ? 29.297 28.703 2.67 1 42.78 331 PRO B CA 1
ATOM 7597 C C . PRO B 1 331 ? 29.25 28.172 1.233 1 42.78 331 PRO B C 1
ATOM 7599 O O . PRO B 1 331 ? 28.797 27.062 0.993 1 42.78 331 PRO B O 1
ATOM 7602 N N . VAL B 1 332 ? 28.766 28.812 0.211 1 37.75 332 VAL B N 1
ATOM 7603 C CA . VAL B 1 332 ? 29.094 28.266 -1.104 1 37.75 332 VAL B CA 1
ATOM 7604 C C . VAL B 1 332 ? 30.219 27.25 -0.974 1 37.75 332 VAL B C 1
ATOM 7606 O O . VAL B 1 332 ? 31.156 27.438 -0.197 1 37.75 332 VAL B O 1
ATOM 7609 N N . PHE B 1 333 ? 29.953 25.938 -1.584 1 35.16 333 PHE B N 1
ATOM 7610 C CA . PHE B 1 333 ? 31.031 24.969 -1.767 1 35.16 333 PHE B CA 1
ATOM 7611 C C . PHE B 1 333 ? 32.344 25.672 -2.096 1 35.16 333 PHE B C 1
ATOM 7613 O O . PHE B 1 333 ? 32.75 25.703 -3.254 1 35.16 333 PHE B O 1
ATOM 7620 N N . LYS B 1 334 ? 32.625 26.906 -2.072 1 33.84 334 LYS B N 1
ATOM 7621 C CA . LYS B 1 334 ? 34.062 27.109 -2.287 1 33.84 334 LYS B CA 1
ATOM 7622 C C . LYS B 1 334 ? 34.875 26 -1.619 1 33.84 334 LYS B C 1
ATOM 7624 O O . LYS B 1 334 ? 34.375 25.297 -0.733 1 33.84 334 LYS B O 1
ATOM 7629 N N . LYS B 1 335 ? 36.25 25.891 -1.995 1 34.19 335 LYS B N 1
ATOM 7630 C CA . LYS B 1 335 ? 37.156 24.828 -1.55 1 34.19 335 LYS B CA 1
ATOM 7631 C C . LYS B 1 335 ? 36.875 24.453 -0.093 1 34.19 335 LYS B C 1
ATOM 7633 O O . LYS B 1 335 ? 37.344 23.422 0.391 1 34.19 335 LYS B O 1
ATOM 7638 N N . ARG B 1 336 ? 36.844 25.438 0.861 1 32.38 336 ARG B N 1
ATOM 7639 C CA . ARG B 1 336 ? 36.844 25 2.256 1 32.38 336 ARG B CA 1
ATOM 7640 C C . ARG B 1 336 ? 35.438 24.672 2.73 1 32.38 336 ARG B C 1
ATOM 7642 O O . ARG B 1 336 ? 34.469 25.375 2.393 1 32.38 336 ARG B O 1
ATOM 7649 N N . ARG B 1 337 ? 35.062 23.438 3.006 1 33.38 337 ARG B N 1
ATOM 7650 C CA . ARG B 1 337 ? 33.969 22.75 3.693 1 33.38 337 ARG B CA 1
ATOM 7651 C C . ARG B 1 337 ? 33.344 23.625 4.781 1 33.38 337 ARG B C 1
ATOM 7653 O O . ARG B 1 337 ? 34.062 24.078 5.684 1 33.38 337 ARG B O 1
ATOM 7660 N N . CYS B 1 338 ? 32.625 24.578 4.566 1 35.34 338 CYS B N 1
ATOM 7661 C CA . CYS B 1 338 ? 31.984 25.109 5.758 1 35.34 338 CYS B CA 1
ATOM 7662 C C . CYS B 1 338 ? 31.609 23.984 6.719 1 35.34 338 CYS B C 1
ATOM 7664 O O . CYS B 1 338 ? 30.812 23.109 6.379 1 35.34 338 CYS B O 1
ATOM 7666 N N . PRO B 1 339 ? 32.406 23.609 7.59 1 38.72 339 PRO B N 1
ATOM 7667 C CA . PRO B 1 339 ? 32.125 22.484 8.484 1 38.72 339 PRO B CA 1
ATOM 7668 C C . PRO B 1 339 ? 30.75 22.578 9.133 1 38.72 339 PRO B C 1
ATOM 7670 O O . PRO B 1 339 ? 30.469 23.562 9.836 1 38.72 339 PRO B O 1
ATOM 7673 N N . LEU B 1 340 ? 29.719 22.25 8.484 1 41.16 340 LEU B N 1
ATOM 7674 C CA . LEU B 1 340 ? 28.453 22.047 9.188 1 41.16 340 LEU B CA 1
ATOM 7675 C C . LEU B 1 340 ? 28.672 21.953 10.695 1 41.16 340 LEU B C 1
ATOM 7677 O O . LEU B 1 340 ? 27.844 22.406 11.477 1 41.16 340 LEU B O 1
ATOM 7681 N N . GLY B 1 341 ? 29.812 21.406 11.039 1 39.84 341 GLY B N 1
ATOM 7682 C CA . GLY B 1 341 ? 30.25 21.328 12.43 1 39.84 341 GLY B CA 1
ATOM 7683 C C . GLY B 1 341 ? 30.484 22.688 13.055 1 39.84 341 GLY B C 1
ATOM 7684 O O . GLY B 1 341 ? 30.188 22.875 14.242 1 39.84 341 GLY B O 1
ATOM 7685 N N . LYS B 1 342 ? 31.047 23.516 12.344 1 40.28 342 LYS B N 1
ATOM 7686 C CA . LYS B 1 342 ? 31.344 24.844 12.875 1 40.28 342 LYS B CA 1
ATOM 7687 C C . LYS B 1 342 ? 30.062 25.656 13.078 1 40.28 342 LYS B C 1
ATOM 7689 O O . LYS B 1 342 ? 29.922 26.359 14.078 1 40.28 342 LYS B O 1
ATOM 7694 N N . SER B 1 343 ? 29.219 25.531 12.078 1 44.41 343 SER B N 1
ATOM 7695 C CA . SER B 1 343 ? 27.984 26.297 12.164 1 44.41 343 SER B CA 1
ATOM 7696 C C . SER B 1 343 ? 27.125 25.828 13.344 1 44.41 343 SER B C 1
ATOM 7698 O O . SER B 1 343 ? 26.531 26.656 14.039 1 44.41 343 SER B O 1
ATOM 7700 N N . VAL B 1 344 ? 27.109 24.609 13.57 1 46 344 VAL B N 1
ATOM 7701 C CA . VAL B 1 344 ? 26.438 24.156 14.781 1 46 344 VAL B CA 1
ATOM 7702 C C . VAL B 1 344 ? 27.141 24.719 16.016 1 46 344 VAL B C 1
ATOM 7704 O O . VAL B 1 344 ? 26.484 25.203 16.938 1 46 344 VAL B O 1
ATOM 7707 N N . LYS B 1 345 ? 28.438 24.656 16.094 1 43.09 345 LYS B N 1
ATOM 7708 C CA . LYS B 1 345 ? 29.188 25.25 17.203 1 43.09 345 LYS B CA 1
ATOM 7709 C C . LYS B 1 345 ? 29.109 26.766 17.156 1 43.09 345 LYS B C 1
ATOM 7711 O O . LYS B 1 345 ? 29.047 27.422 18.203 1 43.09 345 LYS B O 1
ATOM 7716 N N . GLU B 1 346 ? 29.297 27.281 16.062 1 43.09 346 GLU B N 1
ATOM 7717 C CA . GLU B 1 346 ? 29.266 28.734 15.969 1 43.09 346 GLU B CA 1
ATOM 7718 C C . GLU B 1 346 ? 27.859 29.281 16.234 1 43.09 346 GLU B C 1
ATOM 7720 O O . GLU B 1 346 ? 27.719 30.375 16.797 1 43.09 346 GLU B O 1
ATOM 7725 N N . LEU B 1 347 ? 26.922 28.609 15.773 1 44 347 LEU B N 1
ATOM 7726 C CA . LEU B 1 347 ? 25.547 29 16.109 1 44 347 LEU B CA 1
ATOM 7727 C C . LEU B 1 347 ? 25.328 28.953 17.625 1 44 347 LEU B C 1
ATOM 7729 O O . LEU B 1 347 ? 24.359 29.531 18.125 1 44 347 LEU B O 1
ATOM 7733 N N . ARG B 1 348 ? 26.031 28.078 18.375 1 38.88 348 ARG B N 1
ATOM 7734 C CA . ARG B 1 348 ? 25.969 28.047 19.844 1 38.88 348 ARG B CA 1
ATOM 7735 C C . ARG B 1 348 ? 25.969 29.453 20.422 1 38.88 348 ARG B C 1
ATOM 7737 O O . ARG B 1 348 ? 25.266 29.719 21.406 1 38.88 348 ARG B O 1
ATOM 7744 N N . TYR B 1 349 ? 27.078 30.188 20.219 1 35.62 349 TYR B N 1
ATOM 7745 C CA . TYR B 1 349 ? 27.469 31.297 21.078 1 35.62 349 TYR B CA 1
ATOM 7746 C C . TYR B 1 349 ? 26.625 32.531 20.766 1 35.62 349 TYR B C 1
ATOM 7748 O O . TYR B 1 349 ? 26.453 33.406 21.625 1 35.62 349 TYR B O 1
ATOM 7756 N N . GLU B 1 350 ? 26.516 32.906 19.516 1 34.84 350 GLU B N 1
ATOM 7757 C CA . GLU B 1 350 ? 25.922 34.25 19.391 1 34.84 350 GLU B CA 1
ATOM 7758 C C . GLU B 1 350 ? 24.406 34.156 19.281 1 34.84 350 GLU B C 1
ATOM 7760 O O . GLU B 1 350 ? 23.875 33.406 18.469 1 34.84 350 GLU B O 1
ATOM 7765 N N . LYS B 1 351 ? 23.781 34.219 20.375 1 37.56 351 LYS B N 1
ATOM 7766 C CA . LYS B 1 351 ? 22.375 34.562 20.328 1 37.56 351 LYS B CA 1
ATOM 7767 C C . LYS B 1 351 ? 22.031 35.344 19.047 1 37.56 351 LYS B C 1
ATOM 7769 O O . LYS B 1 351 ? 22.391 36.5 18.922 1 37.56 351 LYS B O 1
ATOM 7774 N N . GLN B 1 352 ? 22.266 34.781 18 1 35.75 352 GLN B N 1
ATOM 7775 C CA . GLN B 1 352 ? 22.047 35.531 16.766 1 35.75 352 GLN B CA 1
ATOM 7776 C C . GLN B 1 352 ? 20.688 36.219 16.75 1 35.75 352 GLN B C 1
ATOM 7778 O O . GLN B 1 352 ? 19.703 35.656 17.234 1 35.75 352 GLN B O 1
ATOM 7783 N N . SER B 1 353 ? 20.812 37.469 16.797 1 36.72 353 SER B N 1
ATOM 7784 C CA . SER B 1 353 ? 19.594 38.25 16.547 1 36.72 353 SER B CA 1
ATOM 7785 C C . SER B 1 353 ? 18.953 37.875 15.219 1 36.72 353 SER B C 1
ATOM 7787 O O . SER B 1 353 ? 19.641 37.844 14.188 1 36.72 353 SER B O 1
ATOM 7789 N N . TYR B 1 354 ? 18.156 37 15.227 1 40.94 354 TYR B N 1
ATOM 7790 C CA . TYR B 1 354 ? 17.359 36.594 14.078 1 40.94 354 TYR B CA 1
ATOM 7791 C C . TYR B 1 354 ? 16.75 37.781 13.383 1 40.94 354 TYR B C 1
ATOM 7793 O O . TYR B 1 354 ? 16.078 38.625 14.016 1 40.94 354 TYR B O 1
ATOM 7801 N N . GLU B 1 355 ? 17.531 38.25 12.367 1 43.84 355 GLU B N 1
ATOM 7802 C CA . GLU B 1 355 ? 16.891 39.312 11.594 1 43.84 355 GLU B CA 1
ATOM 7803 C C . GLU B 1 355 ? 15.836 38.75 10.648 1 43.84 355 GLU B C 1
ATOM 7805 O O . GLU B 1 355 ? 16.016 37.656 10.109 1 43.84 355 GLU B O 1
ATOM 7810 N N . HIS B 1 356 ? 14.805 39.344 10.672 1 48.06 356 HIS B N 1
ATOM 7811 C CA . HIS B 1 356 ? 13.648 39 9.836 1 48.06 356 HIS B CA 1
ATOM 7812 C C . HIS B 1 356 ? 14.031 39 8.359 1 48.06 356 HIS B C 1
ATOM 7814 O O . HIS B 1 356 ? 14.609 39.969 7.855 1 48.06 356 HIS B O 1
ATOM 7820 N N . PHE B 1 357 ? 13.883 37.781 7.824 1 55.81 357 PHE B N 1
ATOM 7821 C CA . PHE B 1 357 ? 14.094 37.688 6.383 1 55.81 357 PHE B CA 1
ATOM 7822 C C . PHE B 1 357 ? 12.984 38.406 5.625 1 55.81 357 PHE B C 1
ATOM 7824 O O . PHE B 1 357 ? 11.797 38.094 5.824 1 55.81 357 PHE B O 1
ATOM 7831 N N . ASP B 1 358 ? 13.336 39.531 5.023 1 56.62 358 ASP B N 1
ATOM 7832 C CA . ASP B 1 358 ? 12.406 40.219 4.148 1 56.62 358 ASP B CA 1
ATOM 7833 C C . ASP B 1 358 ? 12.367 39.562 2.764 1 56.62 358 ASP B C 1
ATOM 7835 O O . ASP B 1 358 ? 13.266 39.781 1.947 1 56.62 358 ASP B O 1
ATOM 7839 N N . THR B 1 359 ? 11.328 38.719 2.611 1 60.06 359 THR B N 1
ATOM 7840 C CA . THR B 1 359 ? 11.203 37.969 1.371 1 60.06 359 THR B CA 1
ATOM 7841 C C . THR B 1 359 ? 11.219 38.906 0.164 1 60.06 359 THR B C 1
ATOM 7843 O O . THR B 1 359 ? 11.82 38.594 -0.866 1 60.06 359 THR B O 1
ATOM 7846 N N . ALA B 1 360 ? 10.484 39.969 0.229 1 57.75 360 ALA B N 1
ATOM 7847 C CA . ALA B 1 360 ? 10.438 40.906 -0.894 1 57.75 360 ALA B CA 1
ATOM 7848 C C . ALA B 1 360 ? 11.828 41.438 -1.234 1 57.75 360 ALA B C 1
ATOM 7850 O O . ALA B 1 360 ? 12.195 41.531 -2.408 1 57.75 360 ALA B O 1
ATOM 7851 N N . LYS B 1 361 ? 12.57 41.688 -0.191 1 59.91 361 LYS B N 1
ATOM 7852 C CA . LYS B 1 361 ? 13.914 42.219 -0.365 1 59.91 361 LYS B CA 1
ATOM 7853 C C . LYS B 1 361 ? 14.867 41.156 -0.892 1 59.91 361 LYS B C 1
ATOM 7855 O O . LYS B 1 361 ? 15.727 41.438 -1.727 1 59.91 361 LYS B O 1
ATOM 7860 N N . ALA B 1 362 ? 14.578 40 -0.407 1 59.97 362 ALA B N 1
ATOM 7861 C CA . ALA B 1 362 ? 15.5 38.906 -0.739 1 59.97 362 ALA B CA 1
ATOM 7862 C C . ALA B 1 362 ? 15.289 38.438 -2.17 1 59.97 362 ALA B C 1
ATOM 7864 O O . ALA B 1 362 ? 16.234 38 -2.838 1 59.97 362 ALA B O 1
ATOM 7865 N N . LEU B 1 363 ? 14.102 38.281 -2.5 1 60.94 363 LEU B N 1
ATOM 7866 C CA . LEU B 1 363 ? 13.781 37.719 -3.809 1 60.94 363 LEU B CA 1
ATOM 7867 C C . LEU B 1 363 ? 14.242 38.656 -4.926 1 60.94 363 LEU B C 1
ATOM 7869 O O . LEU B 1 363 ? 14.477 38.219 -6.055 1 60.94 363 LEU B O 1
ATOM 7873 N N . GLY B 1 364 ? 14.953 39.75 -4.527 1 53.44 364 GLY B N 1
ATOM 7874 C CA . GLY B 1 364 ? 15.406 40.688 -5.535 1 53.44 364 GLY B CA 1
ATOM 7875 C C . GLY B 1 364 ? 14.273 41.25 -6.375 1 53.44 364 GLY B C 1
ATOM 7876 O O . GLY B 1 364 ? 13.109 40.875 -6.188 1 53.44 364 GLY B O 1
ATOM 7877 N N . LYS B 1 365 ? 14.633 42.031 -7.508 1 52 365 LYS B N 1
ATOM 7878 C CA . LYS B 1 365 ? 13.766 42.75 -8.445 1 52 365 LYS B CA 1
ATOM 7879 C C . LYS B 1 365 ? 13.039 41.781 -9.375 1 52 365 LYS B C 1
ATOM 7881 O O . LYS B 1 365 ? 13.664 40.875 -9.961 1 52 365 LYS B O 1
ATOM 7886 N N . GLY B 1 366 ? 11.648 41.625 -9.328 1 56 366 GLY B N 1
ATOM 7887 C CA . GLY B 1 366 ? 10.828 40.938 -10.305 1 56 366 GLY B CA 1
ATOM 7888 C C . GLY B 1 366 ? 10.055 39.75 -9.719 1 56 366 GLY B C 1
ATOM 7889 O O . GLY B 1 366 ? 9.148 39.219 -10.359 1 56 366 GLY B O 1
ATOM 7890 N N . LEU B 1 367 ? 10.539 39.219 -8.5 1 61.97 367 LEU B N 1
ATOM 7891 C CA . LEU B 1 367 ? 9.734 38.125 -7.953 1 61.97 367 LEU B CA 1
ATOM 7892 C C . LEU B 1 367 ? 8.812 38.656 -6.844 1 61.97 367 LEU B C 1
ATOM 7894 O O . LEU B 1 367 ? 9.242 39.438 -5.988 1 61.97 367 LEU B O 1
ATOM 7898 N N . SER B 1 368 ? 7.582 38.375 -7.023 1 68.19 368 SER B N 1
ATOM 7899 C CA . SER B 1 368 ? 6.609 38.75 -5.996 1 68.19 368 SER B CA 1
ATOM 7900 C C . SER B 1 368 ? 6.602 37.75 -4.859 1 68.19 368 SER B C 1
ATOM 7902 O O . SER B 1 368 ? 6.676 36.531 -5.094 1 68.19 368 SER B O 1
ATOM 7904 N N . PRO B 1 369 ? 6.648 38.344 -3.633 1 77.38 369 PRO B N 1
ATOM 7905 C CA . PRO B 1 369 ? 6.547 37.406 -2.492 1 77.38 369 PRO B CA 1
ATOM 7906 C C . PRO B 1 369 ? 5.27 36.594 -2.514 1 77.38 369 PRO B C 1
ATOM 7908 O O . PRO B 1 369 ? 4.312 36.938 -3.213 1 77.38 369 PRO B O 1
ATOM 7911 N N . HIS B 1 370 ? 5.312 35.562 -1.854 1 85.44 370 HIS B N 1
ATOM 7912 C CA . HIS B 1 370 ? 4.117 34.75 -1.693 1 85.44 370 HIS B CA 1
ATOM 7913 C C . HIS B 1 370 ? 2.957 35.562 -1.142 1 85.44 370 HIS B C 1
ATOM 7915 O O . HIS B 1 370 ? 3.145 36.406 -0.246 1 85.44 370 HIS B O 1
ATOM 7921 N N . PRO B 1 371 ? 1.796 35.406 -1.597 1 87 371 PRO B N 1
ATOM 7922 C CA . PRO B 1 371 ? 0.641 36.219 -1.229 1 87 371 PRO B CA 1
ATOM 7923 C C . PRO B 1 371 ? 0.385 36.25 0.276 1 87 371 PRO B C 1
ATOM 7925 O O . PRO B 1 371 ? -0.137 37.25 0.805 1 87 371 PRO B O 1
ATOM 7928 N N . LEU B 1 372 ? 0.724 35.25 0.975 1 87.38 372 LEU B N 1
ATOM 7929 C CA . LEU B 1 372 ? 0.476 35.188 2.41 1 87.38 372 LEU B CA 1
ATOM 7930 C C . LEU B 1 372 ? 1.233 36.281 3.15 1 87.38 372 LEU B C 1
ATOM 7932 O O . LEU B 1 372 ? 0.793 36.75 4.207 1 87.38 372 LEU B O 1
ATOM 7936 N N . PHE B 1 373 ? 2.32 36.719 2.613 1 86 373 PHE B N 1
ATOM 7937 C CA . PHE B 1 373 ? 3.139 37.719 3.266 1 86 373 PHE B CA 1
ATOM 7938 C C . PHE B 1 373 ? 2.48 39.094 3.172 1 86 373 PHE B C 1
ATOM 7940 O O . PHE B 1 373 ? 2.904 40.062 3.84 1 86 373 PHE B O 1
ATOM 7947 N N . SER B 1 374 ? 1.451 39.156 2.385 1 85.69 374 SER B N 1
ATOM 7948 C CA . SER B 1 374 ? 0.711 40.438 2.301 1 85.69 374 SER B CA 1
ATOM 7949 C C . SER B 1 374 ? -0.334 40.531 3.406 1 85.69 374 SER B C 1
ATOM 7951 O O . SER B 1 374 ? -0.91 41.594 3.627 1 85.69 374 SER B O 1
ATOM 7953 N N . ILE B 1 375 ? -0.583 39.469 4.09 1 87.38 375 ILE B N 1
ATOM 7954 C CA . ILE B 1 375 ? -1.497 39.5 5.227 1 87.38 375 ILE B CA 1
ATOM 7955 C C . ILE B 1 375 ? -0.842 40.219 6.398 1 87.38 375 ILE B C 1
ATOM 7957 O O . ILE B 1 375 ? 0.265 39.875 6.812 1 87.38 375 ILE B O 1
ATOM 7961 N N . PRO B 1 376 ? -1.593 41.156 6.926 1 82.75 376 PRO B N 1
ATOM 7962 C CA . PRO B 1 376 ? -0.996 41.844 8.062 1 82.75 376 PRO B CA 1
ATOM 7963 C C . PRO B 1 376 ? -0.609 40.906 9.203 1 82.75 376 PRO B C 1
ATOM 7965 O O . PRO B 1 376 ? -1.421 40.094 9.633 1 82.75 376 PRO B O 1
ATOM 7968 N N . GLY B 1 377 ? 0.664 41.062 9.602 1 79.38 377 GLY B N 1
ATOM 7969 C CA . GLY B 1 377 ? 1.138 40.281 10.742 1 79.38 377 GLY B CA 1
ATOM 7970 C C . GLY B 1 377 ? 1.811 38.969 10.336 1 79.38 377 GLY B C 1
ATOM 7971 O O . GLY B 1 377 ? 2.48 38.344 11.148 1 79.38 377 GLY B O 1
ATOM 7972 N N . PHE B 1 378 ? 1.618 38.625 9.102 1 84.94 378 PHE B N 1
ATOM 7973 C CA . PHE B 1 378 ? 2.248 37.406 8.609 1 84.94 378 PHE B CA 1
ATOM 7974 C C . PHE B 1 378 ? 3.703 37.656 8.234 1 84.94 378 PHE B C 1
ATOM 7976 O O . PHE B 1 378 ? 3.988 38.469 7.359 1 84.94 378 PHE B O 1
ATOM 7983 N N . THR B 1 379 ? 4.625 36.969 8.922 1 80.31 379 THR B N 1
ATOM 7984 C CA . THR B 1 379 ? 6.055 37.094 8.672 1 80.31 379 THR B CA 1
ATOM 7985 C C . THR B 1 379 ? 6.73 35.719 8.641 1 80.31 379 THR B C 1
ATOM 7987 O O . THR B 1 379 ? 6.105 34.719 8.977 1 80.31 379 THR B O 1
ATOM 7990 N N . THR B 1 380 ? 7.934 35.719 8.297 1 77.94 380 THR B N 1
ATOM 7991 C CA . THR B 1 380 ? 8.695 34.469 8.242 1 77.94 380 THR B CA 1
ATOM 7992 C C . THR B 1 380 ? 8.828 33.844 9.633 1 77.94 380 THR B C 1
ATOM 7994 O O . THR B 1 380 ? 9.078 32.656 9.766 1 77.94 380 THR B O 1
ATOM 7997 N N . ARG B 1 381 ? 8.602 34.656 10.648 1 76.56 381 ARG B N 1
ATOM 7998 C CA . ARG B 1 381 ? 8.711 34.156 12.023 1 76.56 381 ARG B CA 1
ATOM 7999 C C . ARG B 1 381 ? 7.57 33.219 12.352 1 76.56 381 ARG B C 1
ATOM 8001 O O . ARG B 1 381 ? 7.637 32.469 13.336 1 76.56 381 ARG B O 1
ATOM 8008 N N . MET B 1 382 ? 6.605 33.25 11.5 1 82.56 382 MET B N 1
ATOM 8009 C CA . MET B 1 382 ? 5.457 32.375 11.742 1 82.56 382 MET B CA 1
ATOM 8010 C C . MET B 1 382 ? 5.75 30.953 11.266 1 82.56 382 MET B C 1
ATOM 8012 O O . MET B 1 382 ? 5.059 30 11.656 1 82.56 382 MET B O 1
ATOM 8016 N N . VAL B 1 383 ? 6.758 30.859 10.445 1 81.62 383 VAL B N 1
ATOM 8017 C CA . VAL B 1 383 ? 7.145 29.531 9.961 1 81.62 383 VAL B CA 1
ATOM 8018 C C . VAL B 1 383 ? 7.895 28.781 11.062 1 81.62 383 VAL B C 1
ATOM 8020 O O . VAL B 1 383 ? 8.969 29.203 11.492 1 81.62 383 VAL B O 1
ATOM 8023 N N . ARG B 1 384 ? 7.25 27.719 11.508 1 83 384 ARG B N 1
ATOM 8024 C CA . ARG B 1 384 ? 7.82 26.953 12.617 1 83 384 ARG B CA 1
ATOM 8025 C C . ARG B 1 384 ? 8.406 25.641 12.125 1 83 384 ARG B C 1
ATOM 8027 O O . ARG B 1 384 ? 7.867 25.016 11.203 1 83 384 ARG B O 1
ATOM 8034 N N . HIS B 1 385 ? 9.453 25.297 12.773 1 79.69 385 HIS B N 1
ATOM 8035 C CA . HIS B 1 385 ? 10.133 24.062 12.43 1 79.69 385 HIS B CA 1
ATOM 8036 C C . HIS B 1 385 ? 9.445 22.859 13.07 1 79.69 385 HIS B C 1
ATOM 8038 O O . HIS B 1 385 ? 9.273 22.812 14.289 1 79.69 385 HIS B O 1
ATOM 8044 N N . ASP B 1 386 ? 9.117 21.969 12.281 1 81.31 386 ASP B N 1
ATOM 8045 C CA . ASP B 1 386 ? 8.406 20.781 12.742 1 81.31 386 ASP B CA 1
ATOM 8046 C C . ASP B 1 386 ? 9.375 19.703 13.234 1 81.31 386 ASP B C 1
ATOM 8048 O O . ASP B 1 386 ? 10.234 19.25 12.477 1 81.31 386 ASP B O 1
ATOM 8052 N N . ALA B 1 387 ? 9.164 19.266 14.398 1 85.75 387 ALA B N 1
ATOM 8053 C CA . ALA B 1 387 ? 10.07 18.297 15 1 85.75 387 ALA B CA 1
ATOM 8054 C C . ALA B 1 387 ? 10.023 16.969 14.25 1 85.75 387 ALA B C 1
ATOM 8056 O O . ALA B 1 387 ? 11.016 16.234 14.195 1 85.75 387 ALA B O 1
ATOM 8057 N N . LEU B 1 388 ? 8.914 16.734 13.672 1 86.56 388 LEU B N 1
ATOM 8058 C CA . LEU B 1 388 ? 8.797 15.477 12.938 1 86.56 388 LEU B CA 1
ATOM 8059 C C . LEU B 1 388 ? 9.859 15.383 11.844 1 86.56 388 LEU B C 1
ATOM 8061 O O . LEU B 1 388 ? 10.539 14.359 11.719 1 86.56 388 LEU B O 1
ATOM 8065 N N . HIS B 1 389 ? 10.078 16.469 11.133 1 83.69 389 HIS B N 1
ATOM 8066 C CA . HIS B 1 389 ? 10.977 16.453 9.984 1 83.69 389 HIS B CA 1
ATOM 8067 C C . HIS B 1 389 ? 12.398 16.828 10.398 1 83.69 389 HIS B C 1
ATOM 8069 O O . HIS B 1 389 ? 13.359 16.359 9.789 1 83.69 389 HIS B O 1
ATOM 8075 N N . VAL B 1 390 ? 12.523 17.547 11.43 1 88.81 390 VAL B N 1
ATOM 8076 C CA . VAL B 1 390 ? 13.836 18.047 11.836 1 88.81 390 VAL B CA 1
ATOM 8077 C C . VAL B 1 390 ? 14.531 17.031 12.734 1 88.81 390 VAL B C 1
ATOM 8079 O O . VAL B 1 390 ? 15.727 16.781 12.586 1 88.81 390 VAL B O 1
ATOM 8082 N N . VAL B 1 391 ? 13.742 16.422 13.578 1 91.44 391 VAL B N 1
ATOM 8083 C CA . VAL B 1 391 ? 14.328 15.617 14.648 1 91.44 391 VAL B CA 1
ATOM 8084 C C . VAL B 1 391 ? 14.133 14.133 14.344 1 91.44 391 VAL B C 1
ATOM 8086 O O . VAL B 1 391 ? 15.07 13.344 14.469 1 91.44 391 VAL B O 1
ATOM 8089 N N . TYR B 1 392 ? 12.953 13.781 13.93 1 87.75 392 TYR B N 1
ATOM 8090 C CA . TYR B 1 392 ? 12.609 12.359 13.922 1 87.75 392 TYR B CA 1
ATOM 8091 C C . TYR B 1 392 ? 12.633 11.805 12.508 1 87.75 392 TYR B C 1
ATOM 8093 O O . TYR B 1 392 ? 13.625 11.203 12.078 1 87.75 392 TYR B O 1
ATOM 8101 N N . GLY B 1 393 ? 11.594 12.047 11.719 1 79.94 393 GLY B N 1
ATOM 8102 C CA . GLY B 1 393 ? 11.508 11.508 10.375 1 79.94 393 GLY B CA 1
ATOM 8103 C C . GLY B 1 393 ? 12.672 11.922 9.492 1 79.94 393 GLY B C 1
ATOM 8104 O O . GLY B 1 393 ? 12.656 13 8.891 1 79.94 393 GLY B O 1
ATOM 8105 N N . LYS B 1 394 ? 13.656 10.992 9.32 1 79.94 394 LYS B N 1
ATOM 8106 C CA . LYS B 1 394 ? 14.867 11.266 8.547 1 79.94 394 LYS B CA 1
ATOM 8107 C C . LYS B 1 394 ? 15.562 12.531 9.047 1 79.94 394 LYS B C 1
ATOM 8109 O O . LYS B 1 394 ? 16.141 13.273 8.258 1 79.94 394 LYS B O 1
ATOM 8114 N N . GLY B 1 395 ? 15.32 12.82 10.32 1 90.12 395 GLY B N 1
ATOM 8115 C CA . GLY B 1 395 ? 15.922 13.992 10.938 1 90.12 395 GLY B CA 1
ATOM 8116 C C . GLY B 1 395 ? 17.234 13.695 11.648 1 90.12 395 GLY B C 1
ATOM 8117 O O . GLY B 1 395 ? 17.859 12.672 11.391 1 90.12 395 GLY B O 1
ATOM 8118 N N . ILE B 1 396 ? 17.672 14.578 12.477 1 92.56 396 ILE B N 1
ATOM 8119 C CA . ILE B 1 396 ? 18.984 14.508 13.125 1 92.56 396 ILE B CA 1
ATOM 8120 C C . ILE B 1 396 ? 19.016 13.32 14.078 1 92.56 396 ILE B C 1
ATOM 8122 O O . ILE B 1 396 ? 20.078 12.734 14.312 1 92.56 396 ILE B O 1
ATOM 8126 N N . GLY B 1 397 ? 17.828 12.984 14.641 1 94.44 397 GLY B N 1
ATOM 8127 C CA . GLY B 1 397 ? 17.75 11.812 15.5 1 94.44 397 GLY B CA 1
ATOM 8128 C C . GLY B 1 397 ? 18.109 10.523 14.781 1 94.44 397 GLY B C 1
ATOM 8129 O O . GLY B 1 397 ? 18.688 9.609 15.375 1 94.44 397 GLY B O 1
ATOM 8130 N N . SER B 1 398 ? 17.75 10.477 13.539 1 93.69 398 SER B N 1
ATOM 8131 C CA . SER B 1 398 ? 18.078 9.312 12.734 1 93.69 398 SER B CA 1
ATOM 8132 C C . SER B 1 398 ? 19.594 9.18 12.539 1 93.69 398 SER B C 1
ATOM 8134 O O . SER B 1 398 ? 20.125 8.07 12.516 1 93.69 398 SER B O 1
ATOM 8136 N N . HIS B 1 399 ? 20.234 10.242 12.398 1 93.44 399 HIS B N 1
ATOM 8137 C CA . HIS B 1 399 ? 21.688 10.242 12.266 1 93.44 399 HIS B CA 1
ATOM 8138 C C . HIS B 1 399 ? 22.359 9.891 13.586 1 93.44 399 HIS B C 1
ATOM 8140 O O . HIS B 1 399 ? 23.359 9.156 13.602 1 93.44 399 HIS B O 1
ATOM 8146 N N . LEU B 1 400 ? 21.812 10.422 14.633 1 95.75 400 LEU B N 1
ATOM 8147 C CA . LEU B 1 400 ? 22.359 10.141 15.961 1 95.75 400 LEU B CA 1
ATOM 8148 C C . LEU B 1 400 ? 22.234 8.664 16.297 1 95.75 400 LEU B C 1
ATOM 8150 O O . LEU B 1 400 ? 23.25 7.984 16.516 1 95.75 400 LEU B O 1
ATOM 8154 N N . VAL B 1 401 ? 21.031 8.211 16.25 1 93.44 401 VAL B N 1
ATOM 8155 C CA . VAL B 1 401 ? 20.75 6.84 16.688 1 93.44 401 VAL B CA 1
ATOM 8156 C C . VAL B 1 401 ? 21.375 5.855 15.703 1 93.44 401 VAL B C 1
ATOM 8158 O O . VAL B 1 401 ? 21.875 4.801 16.094 1 93.44 401 VAL B O 1
ATOM 8161 N N . GLY B 1 402 ? 21.312 6.227 14.422 1 91.5 402 GLY B N 1
ATOM 8162 C CA . GLY B 1 402 ? 21.984 5.395 13.43 1 91.5 402 GLY B CA 1
ATOM 8163 C C . GLY B 1 402 ? 23.469 5.246 13.695 1 91.5 402 GLY B C 1
ATOM 8164 O O . GLY B 1 402 ? 24 4.141 13.617 1 91.5 402 GLY B O 1
ATOM 8165 N N . SER B 1 403 ? 24.156 6.266 14.031 1 92.94 403 SER B N 1
ATOM 8166 C CA . SER B 1 403 ? 25.594 6.246 14.32 1 92.94 403 SER B CA 1
ATOM 8167 C C . SER B 1 403 ? 25.891 5.457 15.594 1 92.94 403 SER B C 1
ATOM 8169 O O . SER B 1 403 ? 26.859 4.707 15.648 1 92.94 403 SER B O 1
ATOM 8171 N N . LEU B 1 404 ? 25.062 5.645 16.578 1 92 404 LEU B N 1
ATOM 8172 C CA . LEU B 1 404 ? 25.25 4.941 17.844 1 92 404 LEU B CA 1
ATOM 8173 C C . LEU B 1 404 ? 25.109 3.434 17.656 1 92 404 LEU B C 1
ATOM 8175 O O . LEU B 1 404 ? 25.922 2.66 18.141 1 92 404 LEU B O 1
ATOM 8179 N N . LEU B 1 405 ? 24.062 3.105 16.969 1 86.81 405 LEU B N 1
ATOM 8180 C CA . LEU B 1 405 ? 23.828 1.689 16.703 1 86.81 405 LEU B CA 1
ATOM 8181 C C . LEU B 1 405 ? 24.984 1.101 15.883 1 86.81 405 LEU B C 1
ATOM 8183 O O . LEU B 1 405 ? 25.438 -0.009 16.156 1 86.81 405 LEU B O 1
ATOM 8187 N N . HIS B 1 406 ? 25.359 1.824 14.859 1 86 406 HIS B N 1
ATOM 8188 C CA . HIS B 1 406 ? 26.484 1.396 14.039 1 86 406 HIS B CA 1
ATOM 8189 C C . HIS B 1 406 ? 27.734 1.193 14.883 1 86 406 HIS B C 1
ATOM 8191 O O . HIS B 1 406 ? 28.422 0.186 14.734 1 86 406 HIS B O 1
ATOM 8197 N N . TYR B 1 407 ? 28.062 2.1 15.773 1 88.5 407 TYR B N 1
ATOM 8198 C CA . TYR B 1 407 ? 29.219 2.035 16.672 1 88.5 407 TYR B CA 1
ATOM 8199 C C . TYR B 1 407 ? 29.156 0.798 17.547 1 88.5 407 TYR B C 1
ATOM 8201 O O . TYR B 1 407 ? 30.141 0.079 17.688 1 88.5 407 TYR B O 1
ATOM 8209 N N . LEU B 1 408 ? 28.031 0.553 18.094 1 83.88 408 LEU B N 1
ATOM 8210 C CA . LEU B 1 408 ? 27.844 -0.582 19 1 83.88 408 LEU B CA 1
ATOM 8211 C C . LEU B 1 408 ? 28.016 -1.9 18.25 1 83.88 408 LEU B C 1
ATOM 8213 O O . LEU B 1 408 ? 28.594 -2.854 18.781 1 83.88 408 LEU B O 1
ATOM 8217 N N . CYS B 1 409 ? 27.547 -1.941 17.031 1 77.62 409 CYS B N 1
ATOM 8218 C CA . CYS B 1 409 ? 27.547 -3.178 16.25 1 77.62 409 CYS B CA 1
ATOM 8219 C C . CYS B 1 409 ? 28.938 -3.473 15.711 1 77.62 409 CYS B C 1
ATOM 8221 O O . CYS B 1 409 ? 29.391 -4.617 15.734 1 77.62 409 CYS B O 1
ATOM 8223 N N . PHE B 1 410 ? 29.578 -2.525 15.227 1 74.75 410 PHE B N 1
ATOM 8224 C CA . PHE B 1 410 ? 30.766 -2.795 14.43 1 74.75 410 PHE B CA 1
ATOM 8225 C C . PHE B 1 410 ? 32.031 -2.41 15.188 1 74.75 410 PHE B C 1
ATOM 8227 O O . PHE B 1 410 ? 33.125 -2.908 14.883 1 74.75 410 PHE B O 1
ATOM 8234 N N . LEU B 1 411 ? 31.906 -1.574 16.031 1 68.69 411 LEU B N 1
ATOM 8235 C CA . LEU B 1 411 ? 33.125 -1.104 16.688 1 68.69 411 LEU B CA 1
ATOM 8236 C C . LEU B 1 411 ? 33.25 -1.658 18.094 1 68.69 411 LEU B C 1
ATOM 8238 O O . LEU B 1 411 ? 34.344 -1.975 18.562 1 68.69 411 LEU B O 1
ATOM 8242 N N . ARG B 1 412 ? 32.156 -1.777 18.672 1 68.69 412 ARG B N 1
ATOM 8243 C CA . ARG B 1 412 ? 32.188 -2.34 20.016 1 68.69 412 ARG B CA 1
ATOM 8244 C C . ARG B 1 412 ? 31.891 -3.834 19.984 1 68.69 412 ARG B C 1
ATOM 8246 O O . ARG B 1 412 ? 32.219 -4.555 20.938 1 68.69 412 ARG B O 1
ATOM 8253 N N . GLY B 1 413 ? 31.5 -4.465 18.594 1 61.62 413 GLY B N 1
ATOM 8254 C CA . GLY B 1 413 ? 31.281 -5.887 18.375 1 61.62 413 GLY B CA 1
ATOM 8255 C C . GLY B 1 413 ? 30.172 -6.453 19.234 1 61.62 413 GLY B C 1
ATOM 8256 O O . GLY B 1 413 ? 29.781 -7.613 19.078 1 61.62 413 GLY B O 1
ATOM 8257 N N . LYS B 1 414 ? 29.703 -5.832 20.312 1 51.62 414 LYS B N 1
ATOM 8258 C CA . LYS B 1 414 ? 28.781 -6.352 21.312 1 51.62 414 LYS B CA 1
ATOM 8259 C C . LYS B 1 414 ? 27.328 -6.016 20.969 1 51.62 414 LYS B C 1
ATOM 8261 O O . LYS B 1 414 ? 26.406 -6.438 21.672 1 51.62 414 LYS B O 1
ATOM 8266 N N . GLY B 1 415 ? 27.234 -5.254 19.969 1 48.88 415 GLY B N 1
ATOM 8267 C CA . GLY B 1 415 ? 25.938 -4.609 19.812 1 48.88 415 GLY B CA 1
ATOM 8268 C C . GLY B 1 415 ? 24.828 -5.586 19.516 1 48.88 415 GLY B C 1
ATOM 8269 O O . GLY B 1 415 ? 23.703 -5.434 20.016 1 48.88 415 GLY B O 1
ATOM 8270 N N . GLN B 1 416 ? 25.125 -6.578 18.656 1 48.31 416 GLN B N 1
ATOM 8271 C CA . GLN B 1 416 ? 24.062 -7.504 18.281 1 48.31 416 GLN B CA 1
ATOM 8272 C C . GLN B 1 416 ? 23.609 -8.32 19.484 1 48.31 416 GLN B C 1
ATOM 8274 O O . GLN B 1 416 ? 22.406 -8.594 19.641 1 48.31 416 GLN B O 1
ATOM 8279 N N . LYS B 1 417 ? 24.547 -8.781 20.328 1 47.47 417 LYS B N 1
ATOM 8280 C CA . LYS B 1 417 ? 24.234 -9.602 21.484 1 47.47 417 LYS B CA 1
ATOM 8281 C C . LYS B 1 417 ? 23.344 -8.844 22.469 1 47.47 417 LYS B C 1
ATOM 8283 O O . LYS B 1 417 ? 22.406 -9.414 23.031 1 47.47 417 LYS B O 1
ATOM 8288 N N . ILE B 1 418 ? 23.766 -7.695 22.719 1 44.53 418 ILE B N 1
ATOM 8289 C CA . ILE B 1 418 ? 23.047 -6.879 23.703 1 44.53 418 ILE B CA 1
ATOM 8290 C C . ILE B 1 418 ? 21.656 -6.539 23.172 1 44.53 418 ILE B C 1
ATOM 8292 O O . ILE B 1 418 ? 20.688 -6.543 23.938 1 44.53 418 ILE B O 1
ATOM 8296 N N . LEU B 1 419 ? 21.641 -6.246 21.922 1 46.22 419 LEU B N 1
ATOM 8297 C CA . LEU B 1 419 ? 20.312 -6.012 21.359 1 46.22 419 LEU B CA 1
ATOM 8298 C C . LEU B 1 419 ? 19.391 -7.203 21.625 1 46.22 419 LEU B C 1
ATOM 8300 O O . LEU B 1 419 ? 18.203 -7.027 21.891 1 46.22 419 LEU B O 1
ATOM 8304 N N . GLY B 1 420 ? 19.969 -8.414 21.516 1 45.03 420 GLY B N 1
ATOM 8305 C CA . GLY B 1 420 ? 19.188 -9.602 21.828 1 45.03 420 GLY B CA 1
ATOM 8306 C C . GLY B 1 420 ? 18.734 -9.648 23.281 1 45.03 420 GLY B C 1
ATOM 8307 O O . GLY B 1 420 ? 17.625 -10.094 23.578 1 45.03 420 GLY B O 1
ATOM 8308 N N . ALA B 1 421 ? 19.703 -9.352 24.188 1 40 421 ALA B N 1
ATOM 8309 C CA . ALA B 1 421 ? 19.391 -9.453 25.609 1 40 421 ALA B CA 1
ATOM 8310 C C . ALA B 1 421 ? 18.344 -8.43 26.016 1 40 421 ALA B C 1
ATOM 8312 O O . ALA B 1 421 ? 17.641 -8.617 27 1 40 421 ALA B O 1
ATOM 8313 N N . ASN B 1 422 ? 18.547 -7.285 25.594 1 38.22 422 ASN B N 1
ATOM 8314 C CA . ASN B 1 422 ? 17.562 -6.289 26 1 38.22 422 ASN B CA 1
ATOM 8315 C C . ASN B 1 422 ? 16.312 -6.34 25.109 1 38.22 422 ASN B C 1
ATOM 8317 O O . ASN B 1 422 ? 16.25 -5.648 24.094 1 38.22 422 ASN B O 1
ATOM 8321 N N . LYS B 1 423 ? 15.688 -7.492 25 1 37.47 423 LYS B N 1
ATOM 8322 C CA . LYS B 1 423 ? 14.383 -7.727 24.391 1 37.47 423 LYS B CA 1
ATOM 8323 C C . LYS B 1 423 ? 13.406 -6.609 24.734 1 37.47 423 LYS B C 1
ATOM 8325 O O . LYS B 1 423 ? 12.188 -6.805 24.672 1 37.47 423 LYS B O 1
ATOM 8330 N N . THR B 1 424 ? 13.859 -5.652 25.5 1 34.16 424 THR B N 1
ATOM 8331 C CA . THR B 1 424 ? 12.82 -4.719 25.922 1 34.16 424 THR B CA 1
ATOM 8332 C C . THR B 1 424 ? 11.867 -4.406 24.766 1 34.16 424 THR B C 1
ATOM 8334 O O . THR B 1 424 ? 12.234 -4.562 23.594 1 34.16 424 THR B O 1
ATOM 8337 N N . ALA B 1 425 ? 10.672 -3.844 25.25 1 34.84 425 ALA B N 1
ATOM 8338 C CA . ALA B 1 425 ? 9.344 -3.525 24.75 1 34.84 425 ALA B CA 1
ATOM 8339 C C . ALA B 1 425 ? 9.43 -2.764 23.422 1 34.84 425 ALA B C 1
ATOM 8341 O O . ALA B 1 425 ? 8.438 -2.188 22.969 1 34.84 425 ALA B O 1
ATOM 8342 N N . CYS B 1 426 ? 10.633 -2.277 23.141 1 37.91 426 CYS B N 1
ATOM 8343 C CA . CYS B 1 426 ? 10.445 -1.512 21.922 1 37.91 426 CYS B CA 1
ATOM 8344 C C . CYS B 1 426 ? 10.195 -2.436 20.734 1 37.91 426 CYS B C 1
ATOM 8346 O O . CYS B 1 426 ? 10.625 -3.592 20.75 1 37.91 426 CYS B O 1
ATOM 8348 N N . ARG B 1 427 ? 9.242 -2.197 20.031 1 42.03 427 ARG B N 1
ATOM 8349 C CA . ARG B 1 427 ? 9.078 -2.756 18.688 1 42.03 427 ARG B CA 1
ATOM 8350 C C . ARG B 1 427 ? 10.43 -3.043 18.047 1 42.03 427 ARG B C 1
ATOM 8352 O O . ARG B 1 427 ? 10.5 -3.357 16.859 1 42.03 427 ARG B O 1
ATOM 8359 N N . MET B 1 428 ? 11.531 -2.828 18.859 1 46.06 428 MET B N 1
ATOM 8360 C CA . MET B 1 428 ? 12.898 -2.98 18.375 1 46.06 428 MET B CA 1
ATOM 8361 C C . MET B 1 428 ? 13.203 -4.438 18.031 1 46.06 428 MET B C 1
ATOM 8363 O O . MET B 1 428 ? 14.32 -4.773 17.641 1 46.06 428 MET B O 1
ATOM 8367 N N . THR B 1 429 ? 12.312 -5.207 18.453 1 47.75 429 THR B N 1
ATOM 8368 C CA . THR B 1 429 ? 12.602 -6.609 18.172 1 47.75 429 THR B CA 1
ATOM 8369 C C . THR B 1 429 ? 12.805 -6.824 16.672 1 47.75 429 THR B C 1
ATOM 8371 O O . THR B 1 429 ? 13.336 -7.859 16.25 1 47.75 429 THR B O 1
ATOM 8374 N N . ASN B 1 430 ? 12.492 -5.738 16.047 1 55.25 430 ASN B N 1
ATOM 8375 C CA . ASN B 1 430 ? 12.562 -5.93 14.602 1 55.25 430 ASN B CA 1
ATOM 8376 C C . ASN B 1 430 ? 13.664 -5.07 13.984 1 55.25 430 ASN B C 1
ATOM 8378 O O . ASN B 1 430 ? 13.625 -4.773 12.789 1 55.25 430 ASN B O 1
ATOM 8382 N N . LEU B 1 431 ? 14.688 -4.641 14.898 1 65.88 431 LEU B N 1
ATOM 8383 C CA . LEU B 1 431 ? 15.75 -3.818 14.344 1 65.88 431 LEU B CA 1
ATOM 8384 C C . LEU B 1 431 ? 16.703 -4.66 13.492 1 65.88 431 LEU B C 1
ATOM 8386 O O . LEU B 1 431 ? 17.156 -5.723 13.922 1 65.88 431 LEU B O 1
ATOM 8390 N N . ARG B 1 432 ? 16.922 -4.281 12.266 1 65.56 432 ARG B N 1
ATOM 8391 C CA . ARG B 1 432 ? 17.828 -4.93 11.32 1 65.56 432 ARG B CA 1
ATOM 8392 C C . ARG B 1 432 ? 18.984 -4.012 10.953 1 65.56 432 ARG B C 1
ATOM 8394 O O . ARG B 1 432 ? 18.828 -2.789 10.914 1 65.56 432 ARG B O 1
ATOM 8401 N N . LEU B 1 433 ? 20.188 -4.602 10.68 1 69.25 433 LEU B N 1
ATOM 8402 C CA . LEU B 1 433 ? 21.359 -3.83 10.289 1 69.25 433 LEU B CA 1
ATOM 8403 C C . LEU B 1 433 ? 21.062 -2.963 9.07 1 69.25 433 LEU B C 1
ATOM 8405 O O . LEU B 1 433 ? 21.516 -1.823 8.984 1 69.25 433 LEU B O 1
ATOM 8409 N N . SER B 1 434 ? 20.25 -3.521 8.219 1 70.06 434 SER B N 1
ATOM 8410 C CA . SER B 1 434 ? 19.938 -2.828 6.969 1 70.06 434 SER B CA 1
ATOM 8411 C C . SER B 1 434 ? 19.156 -1.55 7.223 1 70.06 434 SER B C 1
ATOM 8413 O O . SER B 1 434 ? 19.047 -0.699 6.336 1 70.06 434 SER B O 1
ATOM 8415 N N . MET B 1 435 ? 18.672 -1.401 8.406 1 76.25 435 MET B N 1
ATOM 8416 C CA . MET B 1 435 ? 17.875 -0.225 8.742 1 76.25 435 MET B CA 1
ATOM 8417 C C . MET B 1 435 ? 18.766 0.995 8.953 1 76.25 435 MET B C 1
ATOM 8419 O O . MET B 1 435 ? 18.281 2.129 8.938 1 76.25 435 MET B O 1
ATOM 8423 N N . PHE B 1 436 ? 20.078 0.758 9.18 1 82.12 436 PHE B N 1
ATOM 8424 C CA . PHE B 1 436 ? 20.891 1.942 9.445 1 82.12 436 PHE B CA 1
ATOM 8425 C C . PHE B 1 436 ? 22.219 1.873 8.688 1 82.12 436 PHE B C 1
ATOM 8427 O O . PHE B 1 436 ? 22.984 2.84 8.68 1 82.12 436 PHE B O 1
ATOM 8434 N N . CYS B 1 437 ? 22.516 0.69 8.094 1 79.5 437 CYS B N 1
ATOM 8435 C CA . CYS B 1 437 ? 23.703 0.613 7.246 1 79.5 437 CYS B CA 1
ATOM 8436 C C . CYS B 1 437 ? 23.594 -0.53 6.246 1 79.5 437 CYS B C 1
ATOM 8438 O O . CYS B 1 437 ? 22.719 -1.39 6.379 1 79.5 437 CYS B O 1
ATOM 8440 N N . ASP B 1 438 ? 24.438 -0.337 5.211 1 72.19 438 ASP B N 1
ATOM 8441 C CA . ASP B 1 438 ? 24.625 -1.493 4.34 1 72.19 438 ASP B CA 1
ATOM 8442 C C . ASP B 1 438 ? 25.516 -2.541 5.008 1 72.19 438 ASP B C 1
ATOM 8444 O O . ASP B 1 438 ? 26.703 -2.305 5.23 1 72.19 438 ASP B O 1
ATOM 8448 N N . PRO B 1 439 ? 24.922 -3.652 5.234 1 67.81 439 PRO B N 1
ATOM 8449 C CA . PRO B 1 439 ? 25.719 -4.648 5.957 1 67.81 439 PRO B CA 1
ATOM 8450 C C . PRO B 1 439 ? 26.938 -5.105 5.176 1 67.81 439 PRO B C 1
ATOM 8452 O O . PRO B 1 439 ? 27.938 -5.523 5.773 1 67.81 439 PRO B O 1
ATOM 8455 N N . SER B 1 440 ? 26.891 -5.023 3.906 1 67.06 440 SER B N 1
ATOM 8456 C CA . SER B 1 440 ? 28 -5.465 3.066 1 67.06 440 SER B CA 1
ATOM 8457 C C . SER B 1 440 ? 29.109 -4.418 3.021 1 67.06 440 SER B C 1
ATOM 8459 O O . SER B 1 440 ? 30.266 -4.742 2.73 1 67.06 440 SER B O 1
ATOM 8461 N N . SER B 1 441 ? 28.719 -3.211 3.303 1 77.94 441 SER B N 1
ATOM 8462 C CA . SER B 1 441 ? 29.688 -2.119 3.326 1 77.94 441 SER B CA 1
ATOM 8463 C C . SER B 1 441 ? 29.359 -1.11 4.422 1 77.94 441 SER B C 1
ATOM 8465 O O . SER B 1 441 ? 29.094 0.056 4.133 1 77.94 441 SER B O 1
ATOM 8467 N N . PRO B 1 442 ? 29.469 -1.534 5.617 1 75.88 442 PRO B N 1
ATOM 8468 C CA . PRO B 1 442 ? 28.953 -0.745 6.73 1 75.88 442 PRO B CA 1
ATOM 8469 C C . PRO B 1 442 ? 29.656 0.597 6.891 1 75.88 442 PRO B C 1
ATOM 8471 O O . PRO B 1 442 ? 29.125 1.514 7.52 1 75.88 442 PRO B O 1
ATOM 8474 N N . TYR B 1 443 ? 30.875 0.787 6.309 1 79.56 443 TYR B N 1
ATOM 8475 C CA . TYR B 1 443 ? 31.656 1.99 6.578 1 79.56 443 TYR B CA 1
ATOM 8476 C C . TYR B 1 443 ? 31.656 2.924 5.371 1 79.56 443 TYR B C 1
ATOM 8478 O O . TYR B 1 443 ? 32.281 3.98 5.398 1 79.56 443 TYR B O 1
ATOM 8486 N N . LYS B 1 444 ? 30.891 2.553 4.402 1 80.75 444 LYS B N 1
ATOM 8487 C CA . LYS B 1 444 ? 30.922 3.303 3.148 1 80.75 444 LYS B CA 1
ATOM 8488 C C . LYS B 1 444 ? 30.172 4.625 3.281 1 80.75 444 LYS B C 1
ATOM 8490 O O . LYS B 1 444 ? 30.609 5.648 2.746 1 80.75 444 LYS B O 1
ATOM 8495 N N . THR B 1 445 ? 29.062 4.621 3.912 1 85.44 445 THR B N 1
ATOM 8496 C CA . THR B 1 445 ? 28.219 5.801 4.066 1 85.44 445 THR B CA 1
ATOM 8497 C C . THR B 1 445 ? 27.891 6.051 5.535 1 85.44 445 THR B C 1
ATOM 8499 O O . THR B 1 445 ? 28.047 5.152 6.371 1 85.44 445 THR B O 1
ATOM 8502 N N . TYR B 1 446 ? 27.547 7.32 5.828 1 89.69 446 TYR B N 1
ATOM 8503 C CA . TYR B 1 446 ? 27.125 7.629 7.188 1 89.69 446 TYR B CA 1
ATOM 8504 C C . TYR B 1 446 ? 25.906 6.801 7.57 1 89.69 446 TYR B C 1
ATOM 8506 O O . TYR B 1 446 ? 24.969 6.664 6.781 1 89.69 446 TYR B O 1
ATOM 8514 N N . PRO B 1 447 ? 25.984 6.176 8.742 1 89.81 447 PRO B N 1
ATOM 8515 C CA . PRO B 1 447 ? 24.797 5.434 9.18 1 89.81 447 PRO B CA 1
ATOM 8516 C C . PRO B 1 447 ? 23.578 6.332 9.375 1 89.81 447 PRO B C 1
ATOM 8518 O O . PRO B 1 447 ? 23.719 7.473 9.828 1 89.81 447 PRO B O 1
ATOM 8521 N N . PHE B 1 448 ? 22.516 5.859 8.992 1 91.38 448 PHE B N 1
ATOM 8522 C CA . PHE B 1 448 ? 21.234 6.555 9.031 1 91.38 448 PHE B CA 1
ATOM 8523 C C . PHE B 1 448 ? 20.094 5.582 9.344 1 91.38 448 PHE B C 1
ATOM 8525 O O . PHE B 1 448 ? 19.812 4.68 8.555 1 91.38 448 PHE B O 1
ATOM 8532 N N . LEU B 1 449 ? 19.469 5.773 10.539 1 89.12 449 LEU B N 1
ATOM 8533 C CA . LEU B 1 449 ? 18.406 4.852 10.93 1 89.12 449 LEU B CA 1
ATOM 8534 C C . LEU B 1 449 ? 17.125 5.156 10.172 1 89.12 449 LEU B C 1
ATOM 8536 O O . LEU B 1 449 ? 16.5 6.199 10.383 1 89.12 449 LEU B O 1
ATOM 8540 N N . GLY B 1 450 ? 16.766 4.277 9.344 1 83.12 450 GLY B N 1
ATOM 8541 C CA . GLY B 1 450 ? 15.555 4.438 8.547 1 83.12 450 GLY B CA 1
ATOM 8542 C C . GLY B 1 450 ? 14.32 3.848 9.203 1 83.12 450 GLY B C 1
ATOM 8543 O O . GLY B 1 450 ? 13.883 2.752 8.852 1 83.12 450 GLY B O 1
ATOM 8544 N N . VAL B 1 451 ? 13.742 4.527 10.188 1 79.5 451 VAL B N 1
ATOM 8545 C CA . VAL B 1 451 ? 12.539 4.082 10.875 1 79.5 451 VAL B CA 1
ATOM 8546 C C . VAL B 1 451 ? 11.516 5.215 10.914 1 79.5 451 VAL B C 1
ATOM 8548 O O . VAL B 1 451 ? 11.828 6.352 10.555 1 79.5 451 VAL B O 1
ATOM 8551 N N . LYS B 1 452 ? 10.305 4.883 11.336 1 73.5 452 LYS B N 1
ATOM 8552 C CA . LYS B 1 452 ? 9.273 5.898 11.508 1 73.5 452 LYS B CA 1
ATOM 8553 C C . LYS B 1 452 ? 9.578 6.797 12.703 1 73.5 452 LYS B C 1
ATOM 8555 O O . LYS B 1 452 ? 10.297 6.395 13.617 1 73.5 452 LYS B O 1
ATOM 8560 N N . ALA B 1 453 ? 9 7.957 12.68 1 79.94 453 ALA B N 1
ATOM 8561 C CA . ALA B 1 453 ? 9.258 8.961 13.711 1 79.94 453 ALA B CA 1
ATOM 8562 C C . ALA B 1 453 ? 8.898 8.43 15.094 1 79.94 453 ALA B C 1
ATOM 8564 O O . ALA B 1 453 ? 9.641 8.633 16.062 1 79.94 453 ALA B O 1
ATOM 8565 N N . ALA B 1 454 ? 7.777 7.746 15.195 1 74.56 454 ALA B N 1
ATOM 8566 C CA . ALA B 1 454 ? 7.332 7.227 16.484 1 74.56 454 ALA B CA 1
ATOM 8567 C C . ALA B 1 454 ? 8.297 6.172 17.016 1 74.56 454 ALA B C 1
ATOM 8569 O O . ALA B 1 454 ? 8.547 6.098 18.234 1 74.56 454 ALA B O 1
ATOM 8570 N N . GLU B 1 455 ? 8.859 5.371 16.172 1 75.75 455 GLU B N 1
ATOM 8571 C CA . GLU B 1 455 ? 9.805 4.332 16.562 1 75.75 455 GLU B CA 1
ATOM 8572 C C . GLU B 1 455 ? 11.102 4.941 17.094 1 75.75 455 GLU B C 1
ATOM 8574 O O . GLU B 1 455 ? 11.648 4.473 18.094 1 75.75 455 GLU B O 1
ATOM 8579 N N . LEU B 1 456 ? 11.469 5.934 16.422 1 84.44 456 LEU B N 1
ATOM 8580 C CA . LEU B 1 456 ? 12.695 6.59 16.859 1 84.44 456 LEU B CA 1
ATOM 8581 C C . LEU B 1 456 ? 12.508 7.234 18.219 1 84.44 456 LEU B C 1
ATOM 8583 O O . LEU B 1 456 ? 13.398 7.164 19.078 1 84.44 456 LEU B O 1
ATOM 8587 N N . LYS B 1 457 ? 11.445 7.902 18.406 1 84.31 457 LYS B N 1
ATOM 8588 C CA . LYS B 1 457 ? 11.172 8.586 19.656 1 84.31 457 LYS B CA 1
ATOM 8589 C C . LYS B 1 457 ? 11.18 7.605 20.828 1 84.31 457 LYS B C 1
ATOM 8591 O O . LYS B 1 457 ? 11.602 7.957 21.938 1 84.31 457 LYS B O 1
ATOM 8596 N N . HIS B 1 458 ? 10.812 6.398 20.594 1 79.62 458 HIS B N 1
ATOM 8597 C CA . HIS B 1 458 ? 10.773 5.402 21.656 1 79.62 458 HIS B CA 1
ATOM 8598 C C . HIS B 1 458 ? 12.102 4.664 21.766 1 79.62 458 HIS B C 1
ATOM 8600 O O . HIS B 1 458 ? 12.469 4.203 22.859 1 79.62 458 HIS B O 1
ATOM 8606 N N . LEU B 1 459 ? 12.773 4.578 20.703 1 83.56 459 LEU B N 1
ATOM 8607 C CA . LEU B 1 459 ? 14.016 3.824 20.672 1 83.56 459 LEU B CA 1
ATOM 8608 C C . LEU B 1 459 ? 15.133 4.598 21.375 1 83.56 459 LEU B C 1
ATOM 8610 O O . LEU B 1 459 ? 15.969 4.008 22.062 1 83.56 459 LEU B O 1
ATOM 8614 N N . ALA B 1 460 ? 15.164 5.84 21.203 1 88.38 460 ALA B N 1
ATOM 8615 C CA . ALA B 1 460 ? 16.266 6.668 21.703 1 88.38 460 ALA B CA 1
ATOM 8616 C C . ALA B 1 460 ? 16.391 6.535 23.219 1 88.38 460 ALA B C 1
ATOM 8618 O O . ALA B 1 460 ? 17.469 6.199 23.734 1 88.38 460 ALA B O 1
ATOM 8619 N N . PRO B 1 461 ? 15.328 6.723 23.984 1 87.5 461 PRO B N 1
ATOM 8620 C CA . PRO B 1 461 ? 15.461 6.566 25.422 1 87.5 461 PRO B CA 1
ATOM 8621 C C . PRO B 1 461 ? 15.766 5.129 25.844 1 87.5 461 PRO B C 1
ATOM 8623 O O . PRO B 1 461 ? 16.438 4.902 26.844 1 87.5 461 PRO B O 1
ATOM 8626 N N . ALA B 1 462 ? 15.32 4.227 25.125 1 82.19 462 ALA B N 1
ATOM 8627 C CA . ALA B 1 462 ? 15.57 2.82 25.422 1 82.19 462 ALA B CA 1
ATOM 8628 C C . ALA B 1 462 ? 17.031 2.463 25.203 1 82.19 462 ALA B C 1
ATOM 8630 O O . ALA B 1 462 ? 17.547 1.505 25.781 1 82.19 462 ALA B O 1
ATOM 8631 N N . LEU B 1 463 ? 17.703 3.197 24.391 1 86.5 463 LEU B N 1
ATOM 8632 C CA . LEU B 1 463 ? 19.094 2.932 24.047 1 86.5 463 LEU B CA 1
ATOM 8633 C C . LEU B 1 463 ? 20.031 3.443 25.125 1 86.5 463 LEU B C 1
ATOM 8635 O O . LEU B 1 463 ? 21.172 2.988 25.234 1 86.5 463 LEU B O 1
ATOM 8639 N N . LEU B 1 464 ? 19.562 4.344 25.938 1 87.31 464 LEU B N 1
ATOM 8640 C CA . LEU B 1 464 ? 20.406 4.992 26.922 1 87.31 464 LEU B CA 1
ATOM 8641 C C . LEU B 1 464 ? 20.938 3.979 27.938 1 87.31 464 LEU B C 1
ATOM 8643 O O . LEU B 1 464 ? 22.141 3.906 28.203 1 87.31 464 LEU B O 1
ATOM 8647 N N . PRO B 1 465 ? 20.078 3.174 28.516 1 83.38 465 PRO B N 1
ATOM 8648 C CA . PRO B 1 465 ? 20.594 2.17 29.438 1 83.38 465 PRO B CA 1
ATOM 8649 C C . PRO B 1 465 ? 21.547 1.178 28.781 1 83.38 465 PRO B C 1
ATOM 8651 O O . PRO B 1 465 ? 22.484 0.684 29.422 1 83.38 465 PRO B O 1
ATOM 8654 N N . VAL B 1 466 ? 21.375 0.928 27.562 1 80 466 VAL B N 1
ATOM 8655 C CA . VAL B 1 466 ? 22.25 0.029 26.812 1 80 466 VAL B CA 1
ATOM 8656 C C . VAL B 1 466 ? 23.641 0.648 26.688 1 80 466 VAL B C 1
ATOM 8658 O O . VAL B 1 466 ? 24.641 -0.018 26.938 1 80 466 VAL B O 1
ATOM 8661 N N . LEU B 1 467 ? 23.656 1.875 26.312 1 88 467 LEU B N 1
ATOM 8662 C CA . LEU B 1 467 ? 24.922 2.576 26.203 1 88 467 LEU B CA 1
ATOM 8663 C C . LEU B 1 467 ? 25.641 2.623 27.547 1 88 467 LEU B C 1
ATOM 8665 O O . LEU B 1 467 ? 26.859 2.393 27.625 1 88 467 LEU B O 1
ATOM 8669 N N . ASN B 1 468 ? 24.891 2.807 28.578 1 86.94 468 ASN B N 1
ATOM 8670 C CA . ASN B 1 468 ? 25.469 2.893 29.922 1 86.94 468 ASN B CA 1
ATOM 8671 C C . ASN B 1 468 ? 26.094 1.568 30.344 1 86.94 468 ASN B C 1
ATOM 8673 O O . ASN B 1 468 ? 27.109 1.553 31.031 1 86.94 468 ASN B O 1
ATOM 8677 N N . SER B 1 469 ? 25.531 0.559 29.906 1 83.88 469 SER B N 1
ATOM 8678 C CA . SER B 1 469 ? 26 -0.768 30.281 1 83.88 469 SER B CA 1
ATOM 8679 C C . SER B 1 469 ? 27.203 -1.189 29.438 1 83.88 469 SER B C 1
ATOM 8681 O O . SER B 1 469 ? 28.062 -1.925 29.922 1 83.88 469 SER B O 1
ATOM 8683 N N . LEU B 1 470 ? 27.266 -0.669 28.266 1 83.62 470 LEU B N 1
ATOM 8684 C CA . LEU B 1 470 ? 28.266 -1.182 27.344 1 83.62 470 LEU B CA 1
ATOM 8685 C C . LEU B 1 470 ? 29.469 -0.252 27.281 1 83.62 470 LEU B C 1
ATOM 8687 O O . LEU B 1 470 ? 30.594 -0.698 27.016 1 83.62 470 LEU B O 1
ATOM 8691 N N . LEU B 1 471 ? 29.188 1.01 27.391 1 88.38 471 LEU B N 1
ATOM 8692 C CA . LEU B 1 471 ? 30.266 1.99 27.25 1 88.38 471 LEU B CA 1
ATOM 8693 C C . LEU B 1 471 ? 30.766 2.432 28.625 1 88.38 471 LEU B C 1
ATOM 8695 O O . LEU B 1 471 ? 30.578 3.588 29.016 1 88.38 471 LEU B O 1
ATOM 8699 N N . THR B 1 472 ? 31.484 1.558 29.312 1 87.06 472 THR B N 1
ATOM 8700 C CA . THR B 1 472 ? 31.844 1.774 30.703 1 87.06 472 THR B CA 1
ATOM 8701 C C . THR B 1 472 ? 33.25 2.318 30.828 1 87.06 472 THR B C 1
ATOM 8703 O O . THR B 1 472 ? 33.688 2.691 31.922 1 87.06 472 THR B O 1
ATOM 8706 N N . ASP B 1 473 ? 33.969 2.354 29.672 1 85.88 473 ASP B N 1
ATOM 8707 C CA . ASP B 1 473 ? 35.344 2.846 29.719 1 85.88 473 ASP B CA 1
ATOM 8708 C C . ASP B 1 473 ? 35.375 4.367 29.812 1 85.88 473 ASP B C 1
ATOM 8710 O O . ASP B 1 473 ? 35.188 5.066 28.812 1 85.88 473 ASP B O 1
ATOM 8714 N N . PHE B 1 474 ? 35.781 4.895 30.953 1 85.94 474 PHE B N 1
ATOM 8715 C CA . PHE B 1 474 ? 35.75 6.328 31.203 1 85.94 474 PHE B CA 1
ATOM 8716 C C . PHE B 1 474 ? 36.938 7.008 30.516 1 85.94 474 PHE B C 1
ATOM 8718 O O . PHE B 1 474 ? 36.938 8.234 30.359 1 85.94 474 PHE B O 1
ATOM 8725 N N . GLY B 1 475 ? 37.875 6.199 30.078 1 86.69 475 GLY B N 1
ATOM 8726 C CA . GLY B 1 475 ? 39.031 6.742 29.391 1 86.69 475 GLY B CA 1
ATOM 8727 C C . GLY B 1 475 ? 38.75 7.094 27.938 1 86.69 475 GLY B C 1
ATOM 8728 O O . GLY B 1 475 ? 39.5 7.836 27.312 1 86.69 475 GLY B O 1
ATOM 8729 N N . LYS B 1 476 ? 37.656 6.582 27.469 1 92.12 476 LYS B N 1
ATOM 8730 C CA . LYS B 1 476 ? 37.25 6.895 26.094 1 92.12 476 LYS B CA 1
ATOM 8731 C C . LYS B 1 476 ? 36.281 8.07 26.047 1 92.12 476 LYS B C 1
ATOM 8733 O O . LYS B 1 476 ? 35.062 7.879 26.078 1 92.12 476 LYS B O 1
ATOM 8738 N N . ARG B 1 477 ? 36.812 9.172 25.859 1 94.06 477 ARG B N 1
ATOM 8739 C CA . ARG B 1 477 ? 36.062 10.422 25.922 1 94.06 477 ARG B CA 1
ATOM 8740 C C . ARG B 1 477 ? 34.875 10.406 24.953 1 94.06 477 ARG B C 1
ATOM 8742 O O . ARG B 1 477 ? 33.781 10.867 25.297 1 94.06 477 ARG B O 1
ATOM 8749 N N . HIS B 1 478 ? 35.188 9.883 23.766 1 94.31 478 HIS B N 1
ATOM 8750 C CA . HIS B 1 478 ? 34.125 9.891 22.75 1 94.31 478 HIS B CA 1
ATOM 8751 C C . HIS B 1 478 ? 32.938 9.016 23.172 1 94.31 478 HIS B C 1
ATOM 8753 O O . HIS B 1 478 ? 31.797 9.328 22.875 1 94.31 478 HIS B O 1
ATOM 8759 N N . GLU B 1 479 ? 33.125 7.984 23.891 1 94.62 479 GLU B N 1
ATOM 8760 C CA . GLU B 1 479 ? 32.062 7.117 24.359 1 94.62 479 GLU B CA 1
ATOM 8761 C C . GLU B 1 479 ? 31.234 7.789 25.453 1 94.62 479 GLU B C 1
ATOM 8763 O O . GLU B 1 479 ? 30.016 7.637 25.5 1 94.62 479 GLU B O 1
ATOM 8768 N N . GLN B 1 480 ? 31.938 8.531 26.281 1 95.12 480 GLN B N 1
ATOM 8769 C CA . GLN B 1 480 ? 31.234 9.32 27.281 1 95.12 480 GLN B CA 1
ATOM 8770 C C . GLN B 1 480 ? 30.375 10.398 26.625 1 95.12 480 GLN B C 1
ATOM 8772 O O . GLN B 1 480 ? 29.25 10.648 27.047 1 95.12 480 GLN B O 1
ATOM 8777 N N . GLN B 1 481 ? 30.922 10.961 25.609 1 95.31 481 GLN B N 1
ATOM 8778 C CA . GLN B 1 481 ? 30.203 11.992 24.875 1 95.31 481 GLN B CA 1
ATOM 8779 C C . GLN B 1 481 ? 28.984 11.406 24.172 1 95.31 481 GLN B C 1
ATOM 8781 O O . GLN B 1 481 ? 27.953 12.07 24.062 1 95.31 481 GLN B O 1
ATOM 8786 N N . MET B 1 482 ? 29.047 10.203 23.688 1 95.88 482 MET B N 1
ATOM 8787 C CA . MET B 1 482 ? 27.922 9.523 23.062 1 95.88 482 MET B CA 1
ATOM 8788 C C . MET B 1 482 ? 26.766 9.375 24.047 1 95.88 482 MET B C 1
ATOM 8790 O O . MET B 1 482 ? 25.609 9.672 23.703 1 95.88 482 MET B O 1
ATOM 8794 N N . LYS B 1 483 ? 27.062 8.992 25.203 1 95.31 483 LYS B N 1
ATOM 8795 C CA . LYS B 1 483 ? 26.062 8.82 26.25 1 95.31 483 LYS B CA 1
ATOM 8796 C C . LYS B 1 483 ? 25.406 10.148 26.625 1 95.31 483 LYS B C 1
ATOM 8798 O O . LYS B 1 483 ? 24.188 10.242 26.703 1 95.31 483 LYS B O 1
ATOM 8803 N N . GLN B 1 484 ? 26.281 11.078 26.828 1 96.19 484 GLN B N 1
ATOM 8804 C CA . GLN B 1 484 ? 25.797 12.398 27.234 1 96.19 484 GLN B CA 1
ATOM 8805 C C . GLN B 1 484 ? 24.953 13.039 26.125 1 96.19 484 GLN B C 1
ATOM 8807 O O . GLN B 1 484 ? 23.953 13.695 26.406 1 96.19 484 GLN B O 1
ATOM 8812 N N . CYS B 1 485 ? 25.406 12.867 24.953 1 96.12 485 CYS B N 1
ATOM 8813 C CA . CYS B 1 485 ? 24.688 13.43 23.812 1 96.12 485 CYS B CA 1
ATOM 8814 C C . CYS B 1 485 ? 23.297 12.82 23.688 1 96.12 485 CYS B C 1
ATOM 8816 O O . CYS B 1 485 ? 22.312 13.547 23.531 1 96.12 485 CYS B O 1
ATOM 8818 N N . LEU B 1 486 ? 23.219 11.5 23.75 1 96.81 486 LEU B N 1
ATOM 8819 C CA . LEU B 1 486 ? 21.938 10.836 23.688 1 96.81 486 LEU B CA 1
ATOM 8820 C C . LEU B 1 486 ? 21.047 11.242 24.859 1 96.81 486 LEU B C 1
ATOM 8822 O O . LEU B 1 486 ? 19.844 11.438 24.703 1 96.81 486 LEU B O 1
ATOM 8826 N N . LYS B 1 487 ? 21.641 11.32 25.969 1 96.94 487 LYS B N 1
ATOM 8827 C CA . LYS B 1 487 ? 20.875 11.734 27.156 1 96.94 487 LYS B CA 1
ATOM 8828 C C . LYS B 1 487 ? 20.297 13.133 26.984 1 96.94 487 LYS B C 1
ATOM 8830 O O . LYS B 1 487 ? 19.125 13.367 27.297 1 96.94 487 LYS B O 1
ATOM 8835 N N . ALA B 1 488 ? 21.141 14.047 26.562 1 96.88 488 ALA B N 1
ATOM 8836 C CA . ALA B 1 488 ? 20.688 15.414 26.312 1 96.88 488 ALA B CA 1
ATOM 8837 C C . ALA B 1 488 ? 19.531 15.43 25.312 1 96.88 488 ALA B C 1
ATOM 8839 O O . ALA B 1 488 ? 18.562 16.172 25.484 1 96.88 488 ALA B O 1
ATOM 8840 N N . PHE B 1 489 ? 19.672 14.633 24.297 1 96.31 489 PHE B N 1
ATOM 8841 C CA . PHE B 1 489 ? 18.641 14.484 23.281 1 96.31 489 PHE B CA 1
ATOM 8842 C C . PHE B 1 489 ? 17.328 14 23.891 1 96.31 489 PHE B C 1
ATOM 8844 O O . PHE B 1 489 ? 16.266 14.578 23.656 1 96.31 489 PHE B O 1
ATOM 8851 N N . CYS B 1 490 ? 17.375 13 24.703 1 95.69 490 CYS B N 1
ATOM 8852 C CA . CYS B 1 490 ? 16.203 12.422 25.344 1 95.69 490 CYS B CA 1
ATOM 8853 C C . CYS B 1 490 ? 15.602 13.391 26.359 1 95.69 490 CYS B C 1
ATOM 8855 O O . CYS B 1 490 ? 14.383 13.555 26.406 1 95.69 490 CYS B O 1
ATOM 8857 N N . ASP B 1 491 ? 16.438 14.008 27.125 1 96.56 491 ASP B N 1
ATOM 8858 C CA . ASP B 1 491 ? 15.969 14.938 28.156 1 96.56 491 ASP B CA 1
ATOM 8859 C C . ASP B 1 491 ? 15.258 16.125 27.531 1 96.56 491 ASP B C 1
ATOM 8861 O O . ASP B 1 491 ? 14.273 16.625 28.094 1 96.56 491 ASP B O 1
ATOM 8865 N N . LEU B 1 492 ? 15.797 16.578 26.453 1 96.12 492 LEU B N 1
ATOM 8866 C CA . LEU B 1 492 ? 15.164 17.703 25.766 1 96.12 492 LEU B CA 1
ATOM 8867 C C . LEU B 1 492 ? 13.773 17.312 25.266 1 96.12 492 LEU B C 1
ATOM 8869 O O . LEU B 1 492 ? 12.828 18.094 25.422 1 96.12 492 LEU B O 1
ATOM 8873 N N . ASN B 1 493 ? 13.656 16.172 24.609 1 93.12 493 ASN B N 1
ATOM 8874 C CA . ASN B 1 493 ? 12.367 15.703 24.141 1 93.12 493 ASN B CA 1
ATOM 8875 C C . ASN B 1 493 ? 11.367 15.539 25.281 1 93.12 493 ASN B C 1
ATOM 8877 O O . ASN B 1 493 ? 10.188 15.875 25.141 1 93.12 493 ASN B O 1
ATOM 8881 N N . ASP B 1 494 ? 11.883 15.039 26.359 1 93.44 494 ASP B N 1
ATOM 8882 C CA . ASP B 1 494 ? 11.039 14.883 27.547 1 93.44 494 ASP B CA 1
ATOM 8883 C C . ASP B 1 494 ? 10.562 16.234 28.062 1 93.44 494 ASP B C 1
ATOM 8885 O O . ASP B 1 494 ? 9.406 16.391 28.469 1 93.44 494 ASP B O 1
ATOM 8889 N N . LEU B 1 495 ? 11.445 17.141 28.078 1 95.5 495 LEU B N 1
ATOM 8890 C CA . LEU B 1 495 ? 11.094 18.484 28.5 1 95.5 495 LEU B CA 1
ATOM 8891 C C . LEU B 1 495 ? 9.977 19.062 27.641 1 95.5 495 LEU B C 1
ATOM 8893 O O . LEU B 1 495 ? 8.984 19.578 28.156 1 95.5 495 LEU B O 1
ATOM 8897 N N . PHE B 1 496 ? 10.078 18.969 26.328 1 93.12 496 PHE B N 1
ATOM 8898 C CA . PHE B 1 496 ? 9.078 19.516 25.422 1 93.12 496 PHE B CA 1
ATOM 8899 C C . PHE B 1 496 ? 7.754 18.766 25.562 1 93.12 496 PHE B C 1
ATOM 8901 O O . PHE B 1 496 ? 6.688 19.375 25.422 1 93.12 496 PHE B O 1
ATOM 8908 N N . ASP B 1 497 ? 7.805 17.5 25.828 1 89.88 497 ASP B N 1
ATOM 8909 C CA . ASP B 1 497 ? 6.59 16.703 25.969 1 89.88 497 ASP B CA 1
ATOM 8910 C C . ASP B 1 497 ? 5.824 17.078 27.234 1 89.88 497 ASP B C 1
ATOM 8912 O O . ASP B 1 497 ? 4.594 17.031 27.25 1 89.88 497 ASP B O 1
ATOM 8916 N N . GLN B 1 498 ? 6.527 17.531 28.219 1 91.19 498 GLN B N 1
ATOM 8917 C CA . GLN B 1 498 ? 5.914 17.75 29.531 1 91.19 498 GLN B CA 1
ATOM 8918 C C . GLN B 1 498 ? 5.586 19.219 29.75 1 91.19 498 GLN B C 1
ATOM 8920 O O . GLN B 1 498 ? 4.641 19.547 30.453 1 91.19 498 GLN B O 1
ATOM 8925 N N . ALA B 1 499 ? 6.328 20.047 29.172 1 92.44 499 ALA B N 1
ATOM 8926 C CA . ALA B 1 499 ? 6.18 21.484 29.391 1 92.44 499 ALA B CA 1
ATOM 8927 C C . ALA B 1 499 ? 4.918 22.016 28.719 1 92.44 499 ALA B C 1
ATOM 8929 O O . ALA B 1 499 ? 4.434 21.438 27.75 1 92.44 499 ALA B O 1
ATOM 8930 N N . PRO B 1 500 ? 4.379 23.062 29.281 1 91.31 500 PRO B N 1
ATOM 8931 C CA . PRO B 1 500 ? 3.217 23.703 28.656 1 91.31 500 PRO B CA 1
ATOM 8932 C C . PRO B 1 500 ? 3.564 24.406 27.344 1 91.31 500 PRO B C 1
ATOM 8934 O O . PRO B 1 500 ? 4.715 24.375 26.906 1 91.31 500 PRO B O 1
ATOM 8937 N N . MET B 1 501 ? 2.568 25.047 26.766 1 91.44 501 MET B N 1
ATOM 8938 C CA . MET B 1 501 ? 2.703 25.703 25.469 1 91.44 501 MET B CA 1
ATOM 8939 C C . MET B 1 501 ? 3.729 26.828 25.531 1 91.44 501 MET B C 1
ATOM 8941 O O . MET B 1 501 ? 4.484 27.031 24.578 1 91.44 501 MET B O 1
ATOM 8945 N N . PHE B 1 502 ? 3.686 27.5 26.641 1 92.44 502 PHE B N 1
ATOM 8946 C CA . PHE B 1 502 ? 4.656 28.562 26.875 1 92.44 502 PHE B CA 1
ATOM 8947 C C . PHE B 1 502 ? 5.613 28.172 28 1 92.44 502 PHE B C 1
ATOM 8949 O O . PHE B 1 502 ? 5.191 27.984 29.141 1 92.44 502 PHE B O 1
ATOM 8956 N N . LEU B 1 503 ? 6.84 28.141 27.609 1 92.62 503 LEU B N 1
ATOM 8957 C CA . LEU B 1 503 ? 7.859 27.719 28.562 1 92.62 503 LEU B CA 1
ATOM 8958 C C . LEU B 1 503 ? 8.164 28.844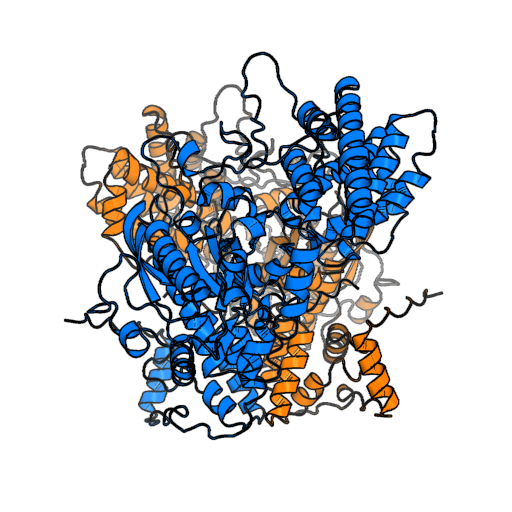 29.547 1 92.62 503 LEU B C 1
ATOM 8960 O O . LEU B 1 503 ? 8.195 30.016 29.188 1 92.62 503 LEU B O 1
ATOM 8964 N N . SER B 1 504 ? 8.398 28.469 30.797 1 91.19 504 SER B N 1
ATOM 8965 C CA . SER B 1 504 ? 8.984 29.406 31.75 1 91.19 504 SER B CA 1
ATOM 8966 C C . SER B 1 504 ? 10.43 29.734 31.375 1 91.19 504 SER B C 1
ATOM 8968 O O . SER B 1 504 ? 11.039 29.047 30.562 1 91.19 504 SER B O 1
ATOM 8970 N N . ASP B 1 505 ? 10.945 30.797 31.984 1 89.44 505 ASP B N 1
ATOM 8971 C CA . ASP B 1 505 ? 12.344 31.141 31.734 1 89.44 505 ASP B CA 1
ATOM 8972 C C . ASP B 1 505 ? 13.266 29.984 32.125 1 89.44 505 ASP B C 1
ATOM 8974 O O . ASP B 1 505 ? 14.258 29.719 31.438 1 89.44 505 ASP B O 1
ATOM 8978 N N . GLU B 1 506 ? 12.953 29.391 33.156 1 93.31 506 GLU B N 1
ATOM 8979 C CA . GLU B 1 506 ? 13.75 28.266 33.625 1 93.31 506 GLU B CA 1
ATOM 8980 C C . GLU B 1 506 ? 13.695 27.109 32.625 1 93.31 506 GLU B C 1
ATOM 8982 O O . GLU B 1 506 ? 14.727 26.516 32.312 1 93.31 506 GLU B O 1
ATOM 8987 N N . GLU B 1 507 ? 12.508 26.875 32.188 1 94.19 507 GLU B N 1
ATOM 8988 C CA . GLU B 1 507 ? 12.328 25.797 31.234 1 94.19 507 GLU B CA 1
ATOM 8989 C C . GLU B 1 507 ? 13.047 26.109 29.922 1 94.19 507 GLU B C 1
ATOM 8991 O O . GLU B 1 507 ? 13.656 25.219 29.312 1 94.19 507 GLU B O 1
ATOM 8996 N N . PHE B 1 508 ? 12.938 27.266 29.469 1 92.31 508 PHE B N 1
ATOM 8997 C CA . PHE B 1 508 ? 13.617 27.672 28.25 1 92.31 508 PHE B CA 1
ATOM 8998 C C . PHE B 1 508 ? 15.125 27.547 28.391 1 92.31 508 PHE B C 1
ATOM 9000 O O . PHE B 1 508 ? 15.805 27.062 27.484 1 92.31 508 PHE B O 1
ATOM 9007 N N . ASN B 1 509 ? 15.641 28.047 29.484 1 92.19 509 ASN B N 1
ATOM 9008 C CA . ASN B 1 509 ? 17.078 27.938 29.734 1 92.19 509 ASN B CA 1
ATOM 9009 C C . ASN B 1 509 ? 17.531 26.484 29.75 1 92.19 509 ASN B C 1
ATOM 9011 O O . ASN B 1 509 ? 18.594 26.156 29.219 1 92.19 509 ASN B O 1
ATOM 9015 N N . ARG B 1 510 ? 16.75 25.734 30.328 1 95.62 510 ARG B N 1
ATOM 9016 C CA . ARG B 1 510 ? 17.062 24.312 30.344 1 95.62 510 ARG B CA 1
ATOM 9017 C C . ARG B 1 510 ? 17.047 23.734 28.938 1 95.62 510 ARG B C 1
ATOM 9019 O O . ARG B 1 510 ? 17.891 22.922 28.578 1 95.62 510 ARG B O 1
ATOM 9026 N N . ALA B 1 511 ? 16.047 24.141 28.156 1 93.88 511 ALA B N 1
ATOM 9027 C CA . ALA B 1 511 ? 15.961 23.703 26.766 1 93.88 511 ALA B CA 1
ATOM 9028 C C . ALA B 1 511 ? 17.203 24.141 25.984 1 93.88 511 ALA B C 1
ATOM 9030 O O . ALA B 1 511 ? 17.734 23.375 25.188 1 93.88 511 ALA B O 1
ATOM 9031 N N . TRP B 1 512 ? 17.625 25.297 26.188 1 89.44 512 TRP B N 1
ATOM 9032 C CA . TRP B 1 512 ? 18.812 25.844 25.531 1 89.44 512 TRP B CA 1
ATOM 9033 C C . TRP B 1 512 ? 20.047 25.031 25.906 1 89.44 512 TRP B C 1
ATOM 9035 O O . TRP B 1 512 ? 20.859 24.688 25.047 1 89.44 512 TRP B O 1
ATOM 9045 N N . ASP B 1 513 ? 20.172 24.797 27.172 1 91.38 513 ASP B N 1
ATOM 9046 C CA . ASP B 1 513 ? 21.328 24.047 27.656 1 91.38 513 ASP B CA 1
ATOM 9047 C C . ASP B 1 513 ? 21.359 22.641 27.062 1 91.38 513 ASP B C 1
ATOM 9049 O O . ASP B 1 513 ? 22.391 22.188 26.578 1 91.38 513 ASP B O 1
ATOM 9053 N N . LEU B 1 514 ? 20.25 22.016 27.141 1 94.75 514 LEU B N 1
ATOM 9054 C CA . LEU B 1 514 ? 20.141 20.641 26.656 1 94.75 514 LEU B CA 1
ATOM 9055 C C . LEU B 1 514 ? 20.328 20.594 25.141 1 94.75 514 LEU B C 1
ATOM 9057 O O . LEU B 1 514 ? 21.031 19.719 24.625 1 94.75 514 LEU B O 1
ATOM 9061 N N . GLY B 1 515 ? 19.656 21.484 24.406 1 92.81 515 GLY B N 1
ATOM 9062 C CA . GLY B 1 515 ? 19.609 21.438 22.953 1 92.81 515 GLY B CA 1
ATOM 9063 C C . GLY B 1 515 ? 20.859 22 22.297 1 92.81 515 GLY B C 1
ATOM 9064 O O . GLY B 1 515 ? 21.406 21.391 21.375 1 92.81 515 GLY B O 1
ATOM 9065 N N . ILE B 1 516 ? 21.297 23.094 22.703 1 88.38 516 ILE B N 1
ATOM 9066 C CA . ILE B 1 516 ? 22.375 23.812 22.031 1 88.38 516 ILE B CA 1
ATOM 9067 C C . ILE B 1 516 ? 23.719 23.438 22.656 1 88.38 516 ILE B C 1
ATOM 9069 O O . ILE B 1 516 ? 24.594 22.891 22 1 88.38 516 ILE B O 1
ATOM 9073 N N . ALA B 1 517 ? 23.812 23.625 23.906 1 81.94 517 ALA B N 1
ATOM 9074 C CA . ALA B 1 517 ? 25.094 23.453 24.578 1 81.94 517 ALA B CA 1
ATOM 9075 C C . ALA B 1 517 ? 25.484 21.984 24.656 1 81.94 517 ALA B C 1
ATOM 9077 O O . ALA B 1 517 ? 26.609 21.609 24.344 1 81.94 517 ALA B O 1
ATOM 9078 N N . GLN B 1 518 ? 24.625 21.219 25.031 1 91.62 518 GLN B N 1
ATOM 9079 C CA . GLN B 1 518 ? 24.953 19.828 25.266 1 91.62 518 GLN B CA 1
ATOM 9080 C C . GLN B 1 518 ? 24.781 19 23.984 1 91.62 518 GLN B C 1
ATOM 9082 O O . GLN B 1 518 ? 25.766 18.562 23.391 1 91.62 518 GLN B O 1
ATOM 9087 N N . PHE B 1 519 ? 23.594 18.938 23.469 1 93.81 519 PHE B N 1
ATOM 9088 C CA . PHE B 1 519 ? 23.359 18.062 22.312 1 93.81 519 PHE B CA 1
ATOM 9089 C C . PHE B 1 519 ? 24.172 18.531 21.109 1 93.81 519 PHE B C 1
ATOM 9091 O O . PHE B 1 519 ? 25 17.781 20.594 1 93.81 519 PHE B O 1
ATOM 9098 N N . SER B 1 520 ? 23.891 19.719 20.641 1 90.69 520 SER B N 1
ATOM 9099 C CA . SER B 1 520 ? 24.562 20.203 19.438 1 90.69 520 SER B CA 1
ATOM 9100 C C . SER B 1 520 ? 26.062 20.266 19.625 1 90.69 520 SER B C 1
ATOM 9102 O O . SER B 1 520 ? 26.828 19.906 18.719 1 90.69 520 SER B O 1
ATOM 9104 N N . GLY B 1 521 ? 26.484 20.766 20.766 1 87.38 521 GLY B N 1
ATOM 9105 C CA . GLY B 1 521 ? 27.906 20.828 21.062 1 87.38 521 GLY B CA 1
ATOM 9106 C C . GLY B 1 521 ? 28.562 19.469 21.078 1 87.38 521 GLY B C 1
ATOM 9107 O O . GLY B 1 521 ? 29.594 19.266 20.438 1 87.38 521 GLY B O 1
ATOM 9108 N N . LEU B 1 522 ? 28.016 18.547 21.766 1 91.62 522 LEU B N 1
ATOM 9109 C CA . LEU B 1 522 ? 28.562 17.203 21.859 1 91.62 522 LEU B CA 1
ATOM 9110 C C . LEU B 1 522 ? 28.516 16.5 20.516 1 91.62 522 LEU B C 1
ATOM 9112 O O . LEU B 1 522 ? 29.438 15.766 20.156 1 91.62 522 LEU B O 1
ATOM 9116 N N . TYR B 1 523 ? 27.438 16.75 19.781 1 92.19 523 TYR B N 1
ATOM 9117 C CA . TYR B 1 523 ? 27.328 16.156 18.453 1 92.19 523 TYR B CA 1
ATOM 9118 C C . TYR B 1 523 ? 28.453 16.625 17.547 1 92.19 523 TYR B C 1
ATOM 9120 O O . TYR B 1 523 ? 29.016 15.836 16.797 1 92.19 523 TYR B O 1
ATOM 9128 N N . ALA B 1 524 ? 28.688 17.844 17.594 1 87.12 524 ALA B N 1
ATOM 9129 C CA . ALA B 1 524 ? 29.781 18.406 16.797 1 87.12 524 ALA B CA 1
ATOM 9130 C C . ALA B 1 524 ? 31.125 17.781 17.188 1 87.12 524 ALA B C 1
ATOM 9132 O O . ALA B 1 524 ? 31.953 17.5 16.312 1 87.12 524 ALA B O 1
ATOM 9133 N N . ASP B 1 525 ? 31.344 17.609 18.453 1 88.5 525 ASP B N 1
ATOM 9134 C CA . ASP B 1 525 ? 32.562 16.969 18.938 1 88.5 525 ASP B CA 1
ATOM 9135 C C . ASP B 1 525 ? 32.688 15.539 18.422 1 88.5 525 ASP B C 1
ATOM 9137 O O . ASP B 1 525 ? 33.75 15.102 18.016 1 88.5 525 ASP B O 1
ATOM 9141 N N . LEU B 1 526 ? 31.578 14.898 18.484 1 92.31 526 LEU B N 1
ATOM 9142 C CA . LEU B 1 526 ? 31.562 13.516 18.031 1 92.31 526 LEU B CA 1
ATOM 9143 C C . LEU B 1 526 ? 31.812 13.43 16.531 1 92.31 526 LEU B C 1
ATOM 9145 O O . LEU B 1 526 ? 32.5 12.516 16.062 1 92.31 526 LEU B O 1
ATOM 9149 N N . HIS B 1 527 ? 31.188 14.336 15.812 1 89.81 527 HIS B N 1
ATOM 9150 C CA . HIS B 1 527 ? 31.453 14.406 14.375 1 89.81 527 HIS B CA 1
ATOM 9151 C C . HIS B 1 527 ? 32.938 14.609 14.102 1 89.81 527 HIS B C 1
ATOM 9153 O O . HIS B 1 527 ? 33.5 13.914 13.266 1 89.81 527 HIS B O 1
ATOM 9159 N N . GLU B 1 528 ? 33.531 15.508 14.75 1 84.75 528 GLU B N 1
ATOM 9160 C CA . GLU B 1 528 ? 34.969 15.797 14.57 1 84.75 528 GLU B CA 1
ATOM 9161 C C . GLU B 1 528 ? 35.812 14.578 14.898 1 84.75 528 GLU B C 1
ATOM 9163 O O . GLU B 1 528 ? 36.75 14.242 14.156 1 84.75 528 GLU B O 1
ATOM 9168 N N . TRP B 1 529 ? 35.438 14.031 15.969 1 90.06 529 TRP B N 1
ATOM 9169 C CA . TRP B 1 529 ? 36.125 12.797 16.344 1 90.06 529 TRP B CA 1
ATOM 9170 C C . TRP B 1 529 ? 36.031 11.766 15.227 1 90.06 529 TRP B C 1
ATOM 9172 O O . TRP B 1 529 ? 37 11.133 14.859 1 90.06 529 TRP B O 1
ATOM 9182 N N . SER B 1 530 ? 34.844 11.562 14.758 1 89.31 530 SER B N 1
ATOM 9183 C CA . SER B 1 530 ? 34.594 10.539 13.742 1 89.31 530 SER B CA 1
ATOM 9184 C C . SER B 1 530 ? 35.375 10.82 12.477 1 89.31 530 SER B C 1
ATOM 9186 O O . SER B 1 530 ? 35.875 9.898 11.82 1 89.31 530 SER B O 1
ATOM 9188 N N . VAL B 1 531 ? 35.469 12.062 12.125 1 83.19 531 VAL B N 1
ATOM 9189 C CA . VAL B 1 531 ? 36.25 12.453 10.953 1 83.19 531 VAL B CA 1
ATOM 9190 C C . VAL B 1 531 ? 37.719 12.188 11.195 1 83.19 531 VAL B C 1
ATOM 9192 O O . VAL B 1 531 ? 38.406 11.625 10.336 1 83.19 531 VAL B O 1
ATOM 9195 N N . LEU B 1 532 ? 38.25 12.531 12.305 1 86.5 532 LEU B N 1
ATOM 9196 C CA . LEU B 1 532 ? 39.656 12.352 12.656 1 86.5 532 LEU B CA 1
ATOM 9197 C C . LEU B 1 532 ? 40.031 10.867 12.695 1 86.5 532 LEU B C 1
ATOM 9199 O O . LEU B 1 532 ? 41.125 10.484 12.281 1 86.5 532 LEU B O 1
ATOM 9203 N N . ASP B 1 533 ? 39.062 10.055 13.18 1 86.56 533 ASP B N 1
ATOM 9204 C CA . ASP B 1 533 ? 39.312 8.625 13.312 1 86.56 533 ASP B CA 1
ATOM 9205 C C . ASP B 1 533 ? 38.938 7.887 12.023 1 86.56 533 ASP B C 1
ATOM 9207 O O . ASP B 1 533 ? 39 6.656 11.969 1 86.56 533 ASP B O 1
ATOM 9211 N N . GLU B 1 534 ? 38.438 8.555 11.023 1 83.19 534 GLU B N 1
ATOM 9212 C CA . GLU B 1 534 ? 38.094 8.023 9.711 1 83.19 534 GLU B CA 1
ATOM 9213 C C . GLU B 1 534 ? 36.969 7.004 9.812 1 83.19 534 GLU B C 1
ATOM 9215 O O . GLU B 1 534 ? 37.031 5.926 9.219 1 83.19 534 GLU B O 1
ATOM 9220 N N . ARG B 1 535 ? 35.938 7.129 10.664 1 81.75 535 ARG B N 1
ATOM 9221 C CA . ARG B 1 535 ? 34.844 6.199 10.922 1 81.75 535 ARG B CA 1
ATOM 9222 C C . ARG B 1 535 ? 33.562 6.668 10.258 1 81.75 535 ARG B C 1
ATOM 9224 O O . ARG B 1 535 ? 32.625 5.887 10.078 1 81.75 535 ARG B O 1
ATOM 9231 N N . ASN B 1 536 ? 33.312 7.672 9.594 1 87.69 536 ASN B N 1
ATOM 9232 C CA . ASN B 1 536 ? 32.156 8.234 8.938 1 87.69 536 ASN B CA 1
ATOM 9233 C C . ASN B 1 536 ? 30.906 8.109 9.805 1 87.69 536 ASN B C 1
ATOM 9235 O O . ASN B 1 536 ? 29.875 7.574 9.367 1 87.69 536 ASN B O 1
ATOM 9239 N N . LEU B 1 537 ? 30.922 8.508 11.023 1 91.81 537 LEU B N 1
ATOM 9240 C CA . LEU B 1 537 ? 29.812 8.539 11.961 1 91.81 537 LEU B CA 1
ATOM 9241 C C . LEU B 1 537 ? 29.375 9.977 12.25 1 91.81 537 LEU B C 1
ATOM 9243 O O . LEU B 1 537 ? 30.125 10.914 11.984 1 91.81 537 LEU B O 1
ATOM 9247 N N . PHE B 1 538 ? 28.109 10.141 12.695 1 91.81 538 PHE B N 1
ATOM 9248 C CA . PHE B 1 538 ? 27.578 11.406 13.188 1 91.81 538 PHE B CA 1
ATOM 9249 C C . PHE B 1 538 ? 27.641 12.469 12.102 1 91.81 538 PHE B C 1
ATOM 9251 O O . PHE B 1 538 ? 28.219 13.547 12.305 1 91.81 538 PHE B O 1
ATOM 9258 N N . HIS B 1 539 ? 26.906 12.195 11.07 1 89 539 HIS B N 1
ATOM 9259 C CA . HIS B 1 539 ? 26.828 13.094 9.93 1 89 539 HIS B CA 1
ATOM 9260 C C . HIS B 1 539 ? 26.141 14.414 10.305 1 89 539 HIS B C 1
ATOM 9262 O O . HIS B 1 539 ? 25.094 14.414 10.953 1 89 539 HIS B O 1
ATOM 9268 N N . ILE B 1 540 ? 26.766 15.508 9.961 1 84.5 540 ILE B N 1
ATOM 9269 C CA . ILE B 1 540 ? 26.125 16.812 10.141 1 84.5 540 ILE B CA 1
ATOM 9270 C C . ILE B 1 540 ? 25.391 17.203 8.867 1 84.5 540 ILE B C 1
ATOM 9272 O O . ILE B 1 540 ? 25.984 17.266 7.789 1 84.5 540 ILE B O 1
ATOM 9276 N N . VAL B 1 541 ? 24.141 17.453 9.039 1 79.69 541 VAL B N 1
ATOM 9277 C CA . VAL B 1 541 ? 23.297 17.844 7.918 1 79.69 541 VAL B CA 1
ATOM 9278 C C . VAL B 1 541 ? 22.641 19.188 8.203 1 79.69 541 VAL B C 1
ATOM 9280 O O . VAL B 1 541 ? 22.797 19.734 9.297 1 79.69 541 VAL B O 1
ATOM 9283 N N . HIS B 1 542 ? 21.891 19.766 7.297 1 76 542 HIS B N 1
ATOM 9284 C CA . HIS B 1 542 ? 21.266 21.078 7.426 1 76 542 HIS B CA 1
ATOM 9285 C C . HIS B 1 542 ? 20.234 21.078 8.547 1 76 542 HIS B C 1
ATOM 9287 O O . HIS B 1 542 ? 20 22.109 9.18 1 76 542 HIS B O 1
ATOM 9293 N N . LYS B 1 543 ? 19.688 20.016 8.805 1 82.38 543 LYS B N 1
ATOM 9294 C CA . LYS B 1 543 ? 18.641 19.906 9.812 1 82.38 543 LYS B CA 1
ATOM 9295 C C . LYS B 1 543 ? 19.203 20.156 11.211 1 82.38 543 LYS B C 1
ATOM 9297 O O . LYS B 1 543 ? 18.453 20.469 12.141 1 82.38 543 LYS B O 1
ATOM 9302 N N . HIS B 1 544 ? 20.5 20.031 11.391 1 85.62 544 HIS B N 1
ATOM 9303 C CA . HIS B 1 544 ? 21.109 20.391 12.672 1 85.62 544 HIS B CA 1
ATOM 9304 C C . HIS B 1 544 ? 21 21.891 12.945 1 85.62 544 HIS B C 1
ATOM 9306 O O . HIS B 1 544 ? 20.766 22.297 14.078 1 85.62 544 HIS B O 1
ATOM 9312 N N . HIS B 1 545 ? 21.109 22.578 11.844 1 79.38 545 HIS B N 1
ATOM 9313 C CA . HIS B 1 545 ? 20.922 24.031 11.953 1 79.38 545 HIS B CA 1
ATOM 9314 C C . HIS B 1 545 ? 19.469 24.359 12.258 1 79.38 545 HIS B C 1
ATOM 9316 O O . HIS B 1 545 ? 19.188 25.172 13.148 1 79.38 545 HIS B O 1
ATOM 9322 N N . THR B 1 546 ? 18.641 23.781 11.555 1 81.12 546 THR B N 1
ATOM 9323 C CA . THR B 1 546 ? 17.219 24 11.766 1 81.12 546 THR B CA 1
ATOM 9324 C C . THR B 1 546 ? 16.797 23.578 13.172 1 81.12 546 THR B C 1
ATOM 9326 O O . THR B 1 546 ? 15.914 24.188 13.781 1 81.12 546 THR B O 1
ATOM 9329 N N . PHE B 1 547 ? 17.438 22.594 13.641 1 87.56 547 PHE B N 1
ATOM 9330 C CA . PHE B 1 547 ? 17.203 22.109 15 1 87.56 547 PHE B CA 1
ATOM 9331 C C . PHE B 1 547 ? 17.547 23.188 16.016 1 87.56 547 PHE B C 1
ATOM 9333 O O . PHE B 1 547 ? 16.828 23.406 17 1 87.56 547 PHE B O 1
ATOM 9340 N N . GLN B 1 548 ? 18.594 23.875 15.82 1 83.88 548 GLN B N 1
ATOM 9341 C CA . GLN B 1 548 ? 19 24.953 16.719 1 83.88 548 GLN B CA 1
ATOM 9342 C C . GLN B 1 548 ? 17.953 26.078 16.719 1 83.88 548 GLN B C 1
ATOM 9344 O O . GLN B 1 548 ? 17.609 26.609 17.781 1 83.88 548 GLN B O 1
ATOM 9349 N N . HIS B 1 549 ? 17.484 26.344 15.516 1 82 549 HIS B N 1
ATOM 9350 C CA . HIS B 1 549 ? 16.422 27.328 15.43 1 82 549 HIS B CA 1
ATOM 9351 C C . HIS B 1 549 ? 15.164 26.859 16.172 1 82 549 HIS B C 1
ATOM 9353 O O . HIS B 1 549 ? 14.469 27.672 16.797 1 82 549 HIS B O 1
ATOM 9359 N N . MET B 1 550 ? 14.883 25.656 16.047 1 87.44 550 MET B N 1
ATOM 9360 C CA . MET B 1 550 ? 13.727 25.094 16.75 1 87.44 550 MET B CA 1
ATOM 9361 C C . MET B 1 550 ? 13.859 25.266 18.25 1 87.44 550 MET B C 1
ATOM 9363 O O . MET B 1 550 ? 12.906 25.656 18.922 1 87.44 550 MET B O 1
ATOM 9367 N N . VAL B 1 551 ? 15.062 25.016 18.781 1 88.94 551 VAL B N 1
ATOM 9368 C CA . VAL B 1 551 ? 15.312 25.156 20.219 1 88.94 551 VAL B CA 1
ATOM 9369 C C . VAL B 1 551 ? 15.203 26.625 20.625 1 88.94 551 VAL B C 1
ATOM 9371 O O . VAL B 1 551 ? 14.578 26.953 21.625 1 88.94 551 VAL B O 1
ATOM 9374 N N . MET B 1 552 ? 15.711 27.453 19.812 1 83.31 552 MET B N 1
ATOM 9375 C CA . MET B 1 552 ? 15.688 28.891 20.109 1 83.31 552 MET B CA 1
ATOM 9376 C C . MET B 1 552 ? 14.266 29.422 20.094 1 83.31 552 MET B C 1
ATOM 9378 O O . MET B 1 552 ? 13.891 30.219 20.953 1 83.31 552 MET B O 1
ATOM 9382 N N . SER B 1 553 ? 13.539 29 19.156 1 82.56 553 SER B N 1
ATOM 9383 C CA . SER B 1 553 ? 12.18 29.484 19 1 82.56 553 SER B CA 1
ATOM 9384 C C . SER B 1 553 ? 11.242 28.891 20.047 1 82.56 553 SER B C 1
ATOM 9386 O O . SER B 1 553 ? 10.094 29.312 20.172 1 82.56 553 SER B O 1
ATOM 9388 N N . SER B 1 554 ? 11.742 27.969 20.797 1 88.69 554 SER B N 1
ATOM 9389 C CA . SER B 1 554 ? 10.906 27.344 21.828 1 88.69 554 SER B CA 1
ATOM 9390 C C . SER B 1 554 ? 10.602 28.328 22.953 1 88.69 554 SER B C 1
ATOM 9392 O O . SER B 1 554 ? 9.688 28.109 23.75 1 88.69 554 SER B O 1
ATOM 9394 N N . LYS B 1 555 ? 11.305 29.438 22.938 1 85.94 555 LYS B N 1
ATOM 9395 C CA . LYS B 1 555 ? 11.008 30.5 23.891 1 85.94 555 LYS B CA 1
ATOM 9396 C C . LYS B 1 555 ? 9.602 31.047 23.688 1 85.94 555 LYS B C 1
ATOM 9398 O O . LYS B 1 555 ? 8.922 31.406 24.656 1 85.94 555 LYS B O 1
ATOM 9403 N N . ASP B 1 556 ? 9.25 31.078 22.5 1 83.5 556 ASP B N 1
ATOM 9404 C CA . ASP B 1 556 ? 7.973 31.688 22.141 1 83.5 556 ASP B CA 1
ATOM 9405 C C . ASP B 1 556 ? 6.84 30.656 22.188 1 83.5 556 ASP B C 1
ATOM 9407 O O . ASP B 1 556 ? 5.691 31.016 22.453 1 83.5 556 ASP B O 1
ATOM 9411 N N . MET B 1 557 ? 7.195 29.453 21.828 1 88.19 557 MET B N 1
ATOM 9412 C CA . MET B 1 557 ? 6.199 28.375 21.859 1 88.19 557 MET B CA 1
ATOM 9413 C C . MET B 1 557 ? 6.867 27.016 21.891 1 88.19 557 MET B C 1
ATOM 9415 O O . MET B 1 557 ? 7.766 26.734 21.094 1 88.19 557 MET B O 1
ATOM 9419 N N . ASN B 1 558 ? 6.375 26.203 22.75 1 91.5 558 ASN B N 1
ATOM 9420 C CA . ASN B 1 558 ? 6.832 24.828 22.828 1 91.5 558 ASN B CA 1
ATOM 9421 C C . ASN B 1 558 ? 6.613 24.078 21.516 1 91.5 558 ASN B C 1
ATOM 9423 O O . ASN B 1 558 ? 5.484 24 21.031 1 91.5 558 ASN B O 1
ATOM 9427 N N . PRO B 1 559 ? 7.711 23.516 20.984 1 89.38 559 PRO B N 1
ATOM 9428 C CA . PRO B 1 559 ? 7.586 22.828 19.688 1 89.38 559 PRO B CA 1
ATOM 9429 C C . PRO B 1 559 ? 6.543 21.719 19.703 1 89.38 559 PRO B C 1
ATOM 9431 O O . PRO B 1 559 ? 5.977 21.375 18.656 1 89.38 559 PRO B O 1
ATOM 9434 N N . ARG B 1 560 ? 6.199 21.141 20.766 1 88.38 560 ARG B N 1
ATOM 9435 C CA . ARG B 1 560 ? 5.215 20.078 20.891 1 88.38 560 ARG B CA 1
ATOM 9436 C C . ARG B 1 560 ? 3.861 20.516 20.344 1 88.38 560 ARG B C 1
ATOM 9438 O O . ARG B 1 560 ? 3.107 19.688 19.812 1 88.38 560 ARG B O 1
ATOM 9445 N N . PHE B 1 561 ? 3.678 21.719 20.406 1 86.81 561 PHE B N 1
ATOM 9446 C CA . PHE B 1 561 ? 2.354 22.234 20.078 1 86.81 561 PHE B CA 1
ATOM 9447 C C . PHE B 1 561 ? 2.268 22.578 18.594 1 86.81 561 PHE B C 1
ATOM 9449 O O . PHE B 1 561 ? 1.204 22.953 18.094 1 86.81 561 PHE B O 1
ATOM 9456 N N . HIS B 1 562 ? 3.34 22.453 17.938 1 79.44 562 HIS B N 1
ATOM 9457 C CA . HIS B 1 562 ? 3.279 22.594 16.484 1 79.44 562 HIS B CA 1
ATOM 9458 C C . HIS B 1 562 ? 3.963 21.422 15.797 1 79.44 562 HIS B C 1
ATOM 9460 O O . HIS B 1 562 ? 4.391 21.531 14.648 1 79.44 562 HIS B O 1
ATOM 9466 N N . TRP B 1 563 ? 4.145 20.312 16.609 1 75.56 563 TRP B N 1
ATOM 9467 C CA . TRP B 1 563 ? 4.668 19.078 16.047 1 75.56 563 TRP B CA 1
ATOM 9468 C C . TRP B 1 563 ? 3.682 18.469 15.055 1 75.56 563 TRP B C 1
ATOM 9470 O O . TRP B 1 563 ? 2.498 18.312 15.359 1 75.56 563 TRP B O 1
ATOM 9480 N N . ASN B 1 564 ? 4.18 18.141 13.938 1 70.25 564 ASN B N 1
ATOM 9481 C CA . ASN B 1 564 ? 3.314 17.641 12.875 1 70.25 564 ASN B CA 1
ATOM 9482 C C . ASN B 1 564 ? 2.977 16.172 13.062 1 70.25 564 ASN B C 1
ATOM 9484 O O . ASN B 1 564 ? 2.311 15.562 12.219 1 70.25 564 ASN B O 1
ATOM 9488 N N . PHE B 1 565 ? 3.443 15.562 14.227 1 70.56 565 PHE B N 1
ATOM 9489 C CA . PHE B 1 565 ? 3.012 14.195 14.508 1 70.56 565 PHE B CA 1
ATOM 9490 C C . PHE B 1 565 ? 1.49 14.102 14.523 1 70.56 565 PHE B C 1
ATOM 9492 O O . PHE B 1 565 ? 0.917 13.117 14.055 1 70.56 565 PHE B O 1
ATOM 9499 N N . ARG B 1 566 ? 0.998 15.227 14.898 1 69.19 566 ARG B N 1
ATOM 9500 C CA . ARG B 1 566 ? -0.452 15.281 15.055 1 69.19 566 ARG B CA 1
ATOM 9501 C C . ARG B 1 566 ? -1.148 15.359 13.703 1 69.19 566 ARG B C 1
ATOM 9503 O O . ARG B 1 566 ? -2.32 15 13.578 1 69.19 566 ARG B O 1
ATOM 9510 N N . SER B 1 567 ? -0.384 15.805 12.758 1 76.94 567 SER B N 1
ATOM 9511 C CA . SER B 1 567 ? -1.004 16.031 11.453 1 76.94 567 SER B CA 1
ATOM 9512 C C . SER B 1 567 ? -0.879 14.805 10.562 1 76.94 567 SER B C 1
ATOM 9514 O O . SER B 1 567 ? -1.401 14.789 9.445 1 76.94 567 SER B O 1
ATOM 9516 N N . GLU B 1 568 ? -0.205 13.797 11.094 1 77.56 568 GLU B N 1
ATOM 9517 C CA . GLU B 1 568 ? 0.063 12.617 10.281 1 77.56 568 GLU B CA 1
ATOM 9518 C C . GLU B 1 568 ? -1.225 11.859 9.961 1 77.56 568 GLU B C 1
ATOM 9520 O O . GLU B 1 568 ? -1.39 11.336 8.859 1 77.56 568 GLU B O 1
ATOM 9525 N N . ASP B 1 569 ? -2.078 11.867 10.891 1 76.94 569 ASP B N 1
ATOM 9526 C CA . ASP B 1 569 ? -3.34 11.172 10.656 1 76.94 569 ASP B CA 1
ATOM 9527 C C . ASP B 1 569 ? -4.16 11.859 9.57 1 76.94 569 ASP B C 1
ATOM 9529 O O . ASP B 1 569 ? -4.824 11.195 8.773 1 76.94 569 ASP B O 1
ATOM 9533 N N . TYR B 1 570 ? -4.109 13.148 9.633 1 84.19 570 TYR B N 1
ATOM 9534 C CA . TYR B 1 570 ? -4.812 13.906 8.602 1 84.19 570 TYR B CA 1
ATOM 9535 C C . TYR B 1 570 ? -4.223 13.625 7.227 1 84.19 570 TYR B C 1
ATOM 9537 O O . TYR B 1 570 ? -4.957 13.375 6.27 1 84.19 570 TYR B O 1
ATOM 9545 N N . VAL B 1 571 ? -2.916 13.727 7.191 1 85.31 571 VAL B N 1
ATOM 9546 C CA . VAL B 1 571 ? -2.227 13.508 5.926 1 85.31 571 VAL B CA 1
ATOM 9547 C C . VAL B 1 571 ? -2.494 12.086 5.426 1 85.31 571 VAL B C 1
ATOM 9549 O O . VAL B 1 571 ? -2.707 11.875 4.23 1 85.31 571 VAL B O 1
ATOM 9552 N N . GLY B 1 572 ? -2.459 11.211 6.352 1 83.62 572 GLY B N 1
ATOM 9553 C CA . GLY B 1 572 ? -2.807 9.844 6.004 1 83.62 572 GLY B CA 1
ATOM 9554 C C . GLY B 1 572 ? -4.223 9.703 5.48 1 83.62 572 GLY B C 1
ATOM 9555 O O . GLY B 1 572 ? -4.469 8.961 4.527 1 83.62 572 GLY B O 1
ATOM 9556 N N . ALA B 1 573 ? -5.078 10.375 6.039 1 84.44 573 ALA B N 1
ATOM 9557 C CA . ALA B 1 573 ? -6.469 10.359 5.598 1 84.44 573 ALA B CA 1
ATOM 9558 C C . ALA B 1 573 ? -6.605 10.945 4.195 1 84.44 573 ALA B C 1
ATOM 9560 O O . ALA B 1 573 ? -7.355 10.43 3.367 1 84.44 573 ALA B O 1
ATOM 9561 N N . MET B 1 574 ? -5.898 12.008 4.023 1 88.69 574 MET B N 1
ATOM 9562 C CA . MET B 1 574 ? -5.957 12.648 2.713 1 88.69 574 MET B CA 1
ATOM 9563 C C . MET B 1 574 ? -5.383 11.734 1.635 1 88.69 574 MET B C 1
ATOM 9565 O O . MET B 1 574 ? -5.895 11.688 0.515 1 88.69 574 MET B O 1
ATOM 9569 N N . SER B 1 575 ? -4.332 11.062 1.988 1 88.75 575 SER B N 1
ATOM 9570 C CA . SER B 1 575 ? -3.744 10.094 1.067 1 88.75 575 SER B CA 1
ATOM 9571 C C . SER B 1 575 ? -4.75 9.016 0.681 1 88.75 575 SER B C 1
ATOM 9573 O O . SER B 1 575 ? -4.91 8.703 -0.501 1 88.75 575 SER B O 1
ATOM 9575 N N . ARG B 1 576 ? -5.418 8.508 1.625 1 85.31 576 ARG B N 1
ATOM 9576 C CA . ARG B 1 576 ? -6.398 7.453 1.392 1 85.31 576 ARG B CA 1
ATOM 9577 C C . ARG B 1 576 ? -7.57 7.969 0.567 1 85.31 576 ARG B C 1
ATOM 9579 O O . ARG B 1 576 ? -8.055 7.281 -0.335 1 85.31 576 ARG B O 1
ATOM 9586 N N . LEU B 1 577 ? -7.973 9.109 0.885 1 86.94 577 LEU B N 1
ATOM 9587 C CA . LEU B 1 577 ? -9.078 9.711 0.151 1 86.94 577 LEU B CA 1
ATOM 9588 C C . LEU B 1 577 ? -8.711 9.93 -1.312 1 86.94 577 LEU B C 1
ATOM 9590 O O . LEU B 1 577 ? -9.492 9.602 -2.209 1 86.94 577 LEU B O 1
ATOM 9594 N N . ALA B 1 578 ? -7.582 10.5 -1.453 1 89.5 578 ALA B N 1
ATOM 9595 C CA . ALA B 1 578 ? -7.117 10.75 -2.814 1 89.5 578 ALA B CA 1
ATOM 9596 C C . ALA B 1 578 ? -6.945 9.445 -3.584 1 89.5 578 ALA B C 1
ATOM 9598 O O . ALA B 1 578 ? -7.328 9.344 -4.75 1 89.5 578 ALA B O 1
ATOM 9599 N N . HIS B 1 579 ? -6.391 8.492 -2.936 1 85.31 579 HIS B N 1
ATOM 9600 C CA . HIS B 1 579 ? -6.172 7.195 -3.568 1 85.31 579 HIS B CA 1
ATOM 9601 C C . HIS B 1 579 ? -7.492 6.555 -3.986 1 85.31 579 HIS B C 1
ATOM 9603 O O . HIS B 1 579 ? -7.605 6.027 -5.094 1 85.31 579 HIS B O 1
ATOM 9609 N N . SER B 1 580 ? -8.422 6.57 -3.135 1 80.94 580 SER B N 1
ATOM 9610 C CA . SER B 1 580 ? -9.703 5.918 -3.377 1 80.94 580 SER B CA 1
ATOM 9611 C C . SER B 1 580 ? -10.492 6.637 -4.465 1 80.94 580 SER B C 1
ATOM 9613 O O . SER B 1 580 ? -11.406 6.062 -5.059 1 80.94 580 SER B O 1
ATOM 9615 N N . THR B 1 581 ? -10.133 7.859 -4.707 1 80.5 581 THR B N 1
ATOM 9616 C CA . THR B 1 581 ? -10.898 8.641 -5.672 1 80.5 581 THR B CA 1
ATOM 9617 C C . THR B 1 581 ? -10.164 8.742 -7.004 1 80.5 581 THR B C 1
ATOM 9619 O O . THR B 1 581 ? -10.75 9.117 -8.016 1 80.5 581 THR B O 1
ATOM 9622 N N . SER B 1 582 ? -8.922 8.422 -6.984 1 79.62 582 SER B N 1
ATOM 9623 C CA . SER B 1 582 ? -8.062 8.672 -8.133 1 79.62 582 SER B CA 1
ATOM 9624 C C . SER B 1 582 ? -8.336 7.684 -9.258 1 79.62 582 SER B C 1
ATOM 9626 O O . SER B 1 582 ? -8.078 7.98 -10.43 1 79.62 582 SER B O 1
ATOM 9628 N N . PHE B 1 583 ? -8.852 6.574 -8.883 1 64.88 583 PHE B N 1
ATOM 9629 C CA . PHE B 1 583 ? -9.023 5.535 -9.898 1 64.88 583 PHE B CA 1
ATOM 9630 C C . PHE B 1 583 ? -10.023 5.969 -10.961 1 64.88 583 PHE B C 1
ATOM 9632 O O . PHE B 1 583 ? -11.164 6.312 -10.648 1 64.88 583 PHE B O 1
ATOM 9639 N N . GLY B 1 584 ? -9.602 6.023 -12.211 1 64.69 584 GLY B N 1
ATOM 9640 C CA . GLY B 1 584 ? -10.453 6.379 -13.336 1 64.69 584 GLY B CA 1
ATOM 9641 C C . GLY B 1 584 ? -10.672 7.875 -13.461 1 64.69 584 GLY B C 1
ATOM 9642 O O . GLY B 1 584 ? -11.469 8.32 -14.297 1 64.69 584 GLY B O 1
ATOM 9643 N N . LEU B 1 585 ? -10.008 8.578 -12.664 1 75.75 585 LEU B N 1
ATOM 9644 C CA . LEU B 1 585 ? -10.188 10.031 -12.656 1 75.75 585 LEU B CA 1
ATOM 9645 C C . LEU B 1 585 ? -8.945 10.734 -13.18 1 75.75 585 LEU B C 1
ATOM 9647 O O . LEU B 1 585 ? -7.82 10.328 -12.867 1 75.75 585 LEU B O 1
ATOM 9651 N N . LYS B 1 586 ? -9.25 11.75 -14.055 1 78.06 586 LYS B N 1
ATOM 9652 C CA . LYS B 1 586 ? -8.125 12.602 -14.438 1 78.06 586 LYS B CA 1
ATOM 9653 C C . LYS B 1 586 ? -7.473 13.234 -13.211 1 78.06 586 LYS B C 1
ATOM 9655 O O . LYS B 1 586 ? -8.164 13.719 -12.312 1 78.06 586 LYS B O 1
ATOM 9660 N N . SER B 1 587 ? -6.184 13.227 -13.195 1 83.19 587 SER B N 1
ATOM 9661 C CA . SER B 1 587 ? -5.441 13.734 -12.047 1 83.19 587 SER B CA 1
ATOM 9662 C C . SER B 1 587 ? -5.836 15.172 -11.727 1 83.19 587 SER B C 1
ATOM 9664 O O . SER B 1 587 ? -5.852 15.578 -10.562 1 83.19 587 SER B O 1
ATOM 9666 N N . THR B 1 588 ? -6.195 15.906 -12.758 1 87.56 588 THR B N 1
ATOM 9667 C CA . THR B 1 588 ? -6.504 17.328 -12.586 1 87.56 588 THR B CA 1
ATOM 9668 C C . THR B 1 588 ? -7.879 17.5 -11.945 1 87.56 588 THR B C 1
ATOM 9670 O O . THR B 1 588 ? -8.273 18.625 -11.609 1 87.56 588 THR B O 1
ATOM 9673 N N . ARG B 1 589 ? -8.57 16.375 -11.703 1 89 589 ARG B N 1
ATOM 9674 C CA . ARG B 1 589 ? -9.898 16.453 -11.102 1 89 589 ARG B CA 1
ATOM 9675 C C . ARG B 1 589 ? -9.867 15.984 -9.656 1 89 589 ARG B C 1
ATOM 9677 O O . ARG B 1 589 ? -10.867 16.094 -8.938 1 89 589 ARG B O 1
ATOM 9684 N N . ILE B 1 590 ? -8.781 15.578 -9.234 1 90.75 590 ILE B N 1
ATOM 9685 C CA . ILE B 1 590 ? -8.648 14.969 -7.91 1 90.75 590 ILE B CA 1
ATOM 9686 C C . ILE B 1 590 ? -8.984 16 -6.832 1 90.75 590 ILE B C 1
ATOM 9688 O O . ILE B 1 590 ? -9.656 15.688 -5.852 1 90.75 590 ILE B O 1
ATOM 9692 N N . SER B 1 591 ? -8.531 17.188 -7.02 1 94.31 591 SER B N 1
ATOM 9693 C CA . SER B 1 591 ? -8.766 18.25 -6.043 1 94.31 591 SER B CA 1
ATOM 9694 C C . SER B 1 591 ? -10.258 18.406 -5.746 1 94.31 591 SER B C 1
ATOM 9696 O O . SER B 1 591 ? -10.656 18.453 -4.578 1 94.31 591 SER B O 1
ATOM 9698 N N . CYS B 1 592 ? -11.07 18.359 -6.719 1 93.5 592 CYS B N 1
ATOM 9699 C CA . CYS B 1 592 ? -12.508 18.562 -6.578 1 93.5 592 CYS B CA 1
ATOM 9700 C C . CYS B 1 592 ? -13.164 17.359 -5.891 1 93.5 592 CYS B C 1
ATOM 9702 O O . CYS B 1 592 ? -14.008 17.531 -5.016 1 93.5 592 CYS B O 1
ATOM 9704 N N . LYS B 1 593 ? -12.742 16.234 -6.227 1 88.88 593 LYS B N 1
ATOM 9705 C CA . LYS B 1 593 ? -13.328 15.031 -5.648 1 88.88 593 LYS B CA 1
ATOM 9706 C C . LYS B 1 593 ? -12.961 14.898 -4.176 1 88.88 593 LYS B C 1
ATOM 9708 O O . LYS B 1 593 ? -13.781 14.484 -3.357 1 88.88 593 LYS B O 1
ATOM 9713 N N . VAL B 1 594 ? -11.75 15.203 -3.9 1 90.06 594 VAL B N 1
ATOM 9714 C CA . VAL B 1 594 ? -11.289 15.125 -2.518 1 90.06 594 VAL B CA 1
ATOM 9715 C C . VAL B 1 594 ? -12.07 16.125 -1.658 1 90.06 594 VAL B C 1
ATOM 9717 O O . VAL B 1 594 ? -12.516 15.781 -0.562 1 90.06 594 VAL B O 1
ATOM 9720 N N . ALA B 1 595 ? -12.219 17.312 -2.16 1 91.81 595 ALA B N 1
ATOM 9721 C CA . ALA B 1 595 ? -12.953 18.328 -1.415 1 91.81 595 ALA B CA 1
ATOM 9722 C C . ALA B 1 595 ? -14.383 17.875 -1.138 1 91.81 595 ALA B C 1
ATOM 9724 O O . ALA B 1 595 ? -14.898 18.062 -0.032 1 91.81 595 ALA B O 1
ATOM 9725 N N . GLN B 1 596 ? -14.961 17.281 -2.045 1 86.88 596 GLN B N 1
ATOM 9726 C CA . GLN B 1 596 ? -16.328 16.812 -1.898 1 86.88 596 GLN B CA 1
ATOM 9727 C C . GLN B 1 596 ? -16.438 15.703 -0.85 1 86.88 596 GLN B C 1
ATOM 9729 O O . GLN B 1 596 ? -17.312 15.734 0.007 1 86.88 596 GLN B O 1
ATOM 9734 N N . LYS B 1 597 ? -15.586 14.805 -0.943 1 84.06 597 LYS B N 1
ATOM 9735 C CA . LYS B 1 597 ? -15.609 13.695 0.005 1 84.06 597 LYS B CA 1
ATOM 9736 C C . LYS B 1 597 ? -15.258 14.172 1.413 1 84.06 597 LYS B C 1
ATOM 9738 O O . LYS B 1 597 ? -15.812 13.672 2.396 1 84.06 597 LYS B O 1
ATOM 9743 N N . TRP B 1 598 ? -14.336 15.055 1.49 1 86.44 598 TRP B N 1
ATOM 9744 C CA . TRP B 1 598 ? -13.969 15.578 2.801 1 86.44 598 TRP B CA 1
ATOM 9745 C C . TRP B 1 598 ? -15.156 16.281 3.457 1 86.44 598 TRP B C 1
ATOM 9747 O O . TRP B 1 598 ? -15.383 16.141 4.66 1 86.44 598 TRP B O 1
ATOM 9757 N N . LYS B 1 599 ? -15.875 17.031 2.736 1 87.38 599 LYS B N 1
ATOM 9758 C CA . LYS B 1 599 ? -17.047 17.734 3.275 1 87.38 599 LYS B CA 1
ATOM 9759 C C . LYS B 1 599 ? -18.062 16.734 3.828 1 87.38 599 LYS B C 1
ATOM 9761 O O . LYS B 1 599 ? -18.672 16.984 4.867 1 87.38 599 LYS B O 1
ATOM 9766 N N . LEU B 1 600 ? -18.188 15.734 3.129 1 82.69 600 LEU B N 1
ATOM 9767 C CA . LEU B 1 600 ? -19.094 14.688 3.613 1 82.69 600 LEU B CA 1
ATOM 9768 C C . LEU B 1 600 ? -18.562 14.086 4.91 1 82.69 600 LEU B C 1
ATOM 9770 O O . LEU B 1 600 ? -19.328 13.859 5.852 1 82.69 600 LEU B O 1
ATOM 9774 N N . LEU B 1 601 ? -17.359 13.805 4.918 1 81.75 601 LEU B N 1
ATOM 9775 C CA . LEU B 1 601 ? -16.719 13.258 6.113 1 81.75 601 LEU B CA 1
ATOM 9776 C C . LEU B 1 601 ? -16.906 14.203 7.301 1 81.75 601 LEU B C 1
ATOM 9778 O O . LEU B 1 601 ? -17.234 13.766 8.406 1 81.75 601 LEU B O 1
ATOM 9782 N N . LEU B 1 602 ? -16.641 15.422 7.031 1 83.06 602 LEU B N 1
ATOM 9783 C CA . LEU B 1 602 ? -16.812 16.422 8.078 1 83.06 602 LEU B CA 1
ATOM 9784 C C . LEU B 1 602 ? -18.25 16.469 8.57 1 83.06 602 LEU B C 1
ATOM 9786 O O . LEU B 1 602 ? -18.5 16.547 9.773 1 83.06 602 LEU B O 1
ATOM 9790 N N . GLN B 1 603 ? -19.156 16.438 7.707 1 81.75 603 GLN B N 1
ATOM 9791 C CA . GLN B 1 603 ? -20.578 16.438 8.07 1 81.75 603 GLN B CA 1
ATOM 9792 C C . GLN B 1 603 ? -20.906 15.266 8.984 1 81.75 603 GLN B C 1
ATOM 9794 O O . GLN B 1 603 ? -21.625 15.43 9.969 1 81.75 603 GLN B O 1
ATOM 9799 N N . PHE B 1 604 ? -20.406 14.148 8.68 1 78.56 604 PHE B N 1
ATOM 9800 C CA . PHE B 1 604 ? -20.656 12.969 9.492 1 78.56 604 PHE B CA 1
ATOM 9801 C C . PHE B 1 604 ? -20 13.102 10.867 1 78.56 604 PHE B C 1
ATOM 9803 O O . PHE B 1 604 ? -20.594 12.734 11.883 1 78.56 604 PHE B O 1
ATOM 9810 N N . GLN B 1 605 ? -18.859 13.617 10.867 1 78.31 605 GLN B N 1
ATOM 9811 C CA . GLN B 1 605 ? -18.141 13.812 12.117 1 78.31 605 GLN B CA 1
ATOM 9812 C C . GLN B 1 605 ? -18.891 14.773 13.039 1 78.31 605 GLN B C 1
ATOM 9814 O O . GLN B 1 605 ? -18.875 14.602 14.258 1 78.31 605 GLN B O 1
ATOM 9819 N N . LEU B 1 606 ? -19.562 15.672 12.422 1 81.25 606 LEU B N 1
ATOM 9820 C CA . LEU B 1 606 ? -20.219 16.719 13.203 1 81.25 606 LEU B CA 1
ATOM 9821 C C . LEU B 1 606 ? -21.625 16.266 13.633 1 81.25 606 LEU B C 1
ATOM 9823 O O . LEU B 1 606 ? -22.156 16.781 14.617 1 81.25 606 LEU B O 1
ATOM 9827 N N . THR B 1 607 ? -22.234 15.375 12.867 1 77.25 607 THR B N 1
ATOM 9828 C CA . THR B 1 607 ? -23.656 15.125 13.086 1 77.25 607 THR B CA 1
ATOM 9829 C C . THR B 1 607 ? -23.875 13.75 13.703 1 77.25 607 THR B C 1
ATOM 9831 O O . THR B 1 607 ? -24.938 13.477 14.266 1 77.25 607 THR B O 1
ATOM 9834 N N . ARG B 1 608 ? -22.953 12.93 13.5 1 74.5 608 ARG B N 1
ATOM 9835 C CA . ARG B 1 608 ? -23.203 11.562 13.945 1 74.5 608 ARG B CA 1
ATOM 9836 C C . ARG B 1 608 ? -22.297 11.195 15.109 1 74.5 608 ARG B C 1
ATOM 9838 O O . ARG B 1 608 ? -21.062 11.141 14.953 1 74.5 608 ARG B O 1
ATOM 9845 N N . PRO B 1 609 ? -23.062 10.984 16.188 1 61.78 609 PRO B N 1
ATOM 9846 C CA . PRO B 1 609 ? -22.25 10.578 17.344 1 61.78 609 PRO B CA 1
ATOM 9847 C C . PRO B 1 609 ? -21.484 9.281 17.094 1 61.78 609 PRO B C 1
ATOM 9849 O O . PRO B 1 609 ? -22 8.375 16.422 1 61.78 609 PRO B O 1
ATOM 9852 N N . GLY B 1 610 ? -20.422 9.148 17.547 1 56.53 610 GLY B N 1
ATOM 9853 C CA . GLY B 1 610 ? -19.656 7.91 17.469 1 56.53 610 GLY B CA 1
ATOM 9854 C C . GLY B 1 610 ? -18.734 7.863 16.266 1 56.53 610 GLY B C 1
ATOM 9855 O O . GLY B 1 610 ? -18.141 6.828 15.977 1 56.53 610 GLY B O 1
ATOM 9856 N N . PHE B 1 611 ? -19.109 8.938 15.469 1 48.5 611 PHE B N 1
ATOM 9857 C CA . PHE B 1 611 ? -18.156 8.984 14.367 1 48.5 611 PHE B CA 1
ATOM 9858 C C . PHE B 1 611 ? -16.734 8.93 14.891 1 48.5 611 PHE B C 1
ATOM 9860 O O . PHE B 1 611 ? -16.281 9.828 15.602 1 48.5 611 PHE B O 1
ATOM 9867 N N . CYS B 1 612 ? -16.484 7.852 15.531 1 41.56 612 CYS B N 1
ATOM 9868 C CA . CYS B 1 612 ? -15.125 7.699 16.062 1 41.56 612 CYS B CA 1
ATOM 9869 C C . CYS B 1 612 ? -14.086 7.82 14.961 1 41.56 612 CYS B C 1
ATOM 9871 O O . CYS B 1 612 ? -14.133 7.082 13.977 1 41.56 612 CYS B O 1
ATOM 9873 N N . ILE B 1 613 ? -13.805 8.961 14.664 1 36.16 613 ILE B N 1
ATOM 9874 C CA . ILE B 1 613 ? -12.656 9.047 13.773 1 36.16 613 ILE B CA 1
ATOM 9875 C C . ILE B 1 613 ? -11.758 7.824 13.961 1 36.16 613 ILE B C 1
ATOM 9877 O O . ILE B 1 613 ? -11.859 7.125 14.969 1 36.16 613 ILE B O 1
ATOM 9881 N N . GLY B 1 614 ? -10.602 7.805 13.273 1 37.53 614 GLY B N 1
ATOM 9882 C CA . GLY B 1 614 ? -9.57 6.781 13.234 1 37.53 614 GLY B CA 1
ATOM 9883 C C . GLY B 1 614 ? -9.219 6.234 14.602 1 37.53 614 GLY B C 1
ATOM 9884 O O . GLY B 1 614 ? -8.359 6.789 15.289 1 37.53 614 GLY B O 1
ATOM 9885 N N . LYS B 1 615 ? -10.266 6.141 15.547 1 34.28 615 LYS B N 1
ATOM 9886 C CA . LYS B 1 615 ? -9.523 5.312 16.484 1 34.28 615 LYS B CA 1
ATOM 9887 C C . LYS B 1 615 ? -8.625 4.32 15.758 1 34.28 615 LYS B C 1
ATOM 9889 O O . LYS B 1 615 ? -9.102 3.318 15.227 1 34.28 615 LYS B O 1
ATOM 9894 N N . GLU B 1 616 ? -8.133 4.918 14.703 1 32.59 616 GLU B N 1
ATOM 9895 C CA . GLU B 1 616 ? -7.125 4.027 14.133 1 32.59 616 GLU B CA 1
ATOM 9896 C C . GLU B 1 616 ? -6.688 2.969 15.141 1 32.59 616 GLU B C 1
ATOM 9898 O O . GLU B 1 616 ? -6.504 3.268 16.328 1 32.59 616 GLU B O 1
ATOM 9903 N N . GLU B 1 617 ? -7.051 1.834 14.781 1 30.17 617 GLU B N 1
ATOM 9904 C CA . GLU B 1 617 ? -6.492 0.625 15.375 1 30.17 617 GLU B CA 1
ATOM 9905 C C . GLU B 1 617 ? -5.066 0.861 15.859 1 30.17 617 GLU B C 1
ATOM 9907 O O . GLU B 1 617 ? -4.172 1.141 15.062 1 30.17 617 GLU B O 1
ATOM 9912 N N . GLU B 1 618 ? -4.738 1.76 16.797 1 29.53 618 GLU B N 1
ATOM 9913 C CA . GLU B 1 618 ? -3.523 1.429 17.531 1 29.53 618 GLU B CA 1
ATOM 9914 C C . GLU B 1 618 ? -3.188 -0.055 17.406 1 29.53 618 GLU B C 1
ATOM 9916 O O . GLU B 1 618 ? -3.713 -0.881 18.156 1 29.53 618 GLU B O 1
ATOM 9921 N N . GLU B 1 619 ? -3.605 -0.612 16.438 1 26.55 619 GLU B N 1
ATOM 9922 C CA . GLU B 1 619 ? -3.297 -2.025 16.25 1 26.55 619 GLU B CA 1
ATOM 9923 C C . GLU B 1 619 ? -2.109 -2.455 17.109 1 26.55 619 GLU B C 1
ATOM 9925 O O . GLU B 1 619 ? -1.318 -1.616 17.547 1 26.55 619 GLU B O 1
ATOM 9930 N N . GLU B 1 620 ? -1.693 -3.832 16.906 1 25.75 620 GLU B N 1
ATOM 9931 C CA . GLU B 1 620 ? -1.176 -5.09 17.422 1 25.75 620 GLU B CA 1
ATOM 9932 C C . GLU B 1 620 ? 0.31 -4.98 17.766 1 25.75 620 GLU B C 1
ATOM 9934 O O . GLU B 1 620 ? 1.157 -5.469 17.016 1 25.75 620 GLU B O 1
ATOM 9939 N N . ASP B 1 621 ? 0.906 -3.926 17.594 1 22.7 621 ASP B N 1
ATOM 9940 C CA . ASP B 1 621 ? 2.24 -4.105 18.156 1 22.7 621 ASP B CA 1
ATOM 9941 C C . ASP B 1 621 ? 2.17 -4.445 19.641 1 22.7 621 ASP B C 1
ATOM 9943 O O . ASP B 1 621 ? 3.191 -4.465 20.328 1 22.7 621 ASP B O 1
ATOM 9947 N N . SER B 1 622 ? 1.142 -4.238 20.375 1 21.89 622 SER B N 1
ATOM 9948 C CA . SER B 1 622 ? 1.438 -4.785 21.703 1 21.89 622 SER B CA 1
ATOM 9949 C C . SER B 1 622 ? 1.53 -6.309 21.656 1 21.89 622 SER B C 1
ATOM 9951 O O . SER B 1 622 ? 0.668 -6.973 21.078 1 21.89 622 SER B O 1
#

Organism: Symbiodinium microadriaticum (NCBI:txid2951)